Protein 3D1N (pdb70)

Nearest PDB structures (foldseek):
  3d1n-assembly3_J  TM=9.994E-01  e=4.607E-11  Homo sapiens
  3d1n-assembly1_L  TM=9.964E-01  e=6.078E-10  Homo sapiens
  3d1n-assembly3_I  TM=9.590E-01  e=6.308E-09  Homo sapiens
  1cqt-assembly2_B  TM=9.068E-01  e=2.029E-04  Homo sapiens
  3d1n-assembly3_J  TM=1.002E+00  e=3.186E-10  Homo sapiens

Foldseek 3Di:
DVVQLVLLQVLVVLCVVLVHQLQLLQCLCPPDDDGGHSVNNVCSSVVVDDPVVNVVVSVVSVVLSVVLVVLVVVDNQSVVSSDDDRDDDDDDDDDADPVRVVVLVVVCVVPLDDDLVVLCCVVVRVHHSVVSVVVSVVVVVVVVPD/DPVVLLVLLVVLVVLCVVLPHQLQRQLVLCVVVNNCRHSVNNVCSSVVVDDPVSSVVVSVVSVVVSVVLVVLPVVDNVSVCSD/DVVLLVCLQVVVVLCVVVVHQLQLLQQLPPPVDDGGHSVNSVCLSVVPDDVVVSVVVSVVSCVLSVCLSPQCPPDVVRNCSRDPPPDDDDDDDDDDDVVVVCVQVVVCVVPLQDDLVVQVCCVVRVHHSVVSNVVSVCVNVPVVVD/DVVQLVLLVVLVVLCVVLVHQLQQQQQLCVVPHNCRHSVNNVCSSVVVDDPVSSVVCRVVSVVVSVVCVVLCVPPSVSVCSGPHDPDPPDAQAQDDDPVLVVVLVVVCVVPLDDDLVVLVCSVVSSHDSVSSVVVSVVVND/DVVQLVVLQVLVVLCVVLVHQLQLLQLLCVDPPDGRHSVNNVCRSVVVDDPVVSVVVSVVSVVLSVVLVVLVVVHNVSVVSSDDPDDDDDDPPDDQDVVVVVVLVVVCVVPLDDDLVVLVCVVVSVHNSVVSVVVSVVVVVVVVVD/DVVLLVLLCVLVVLCVVLVHQLQNQLVLCVVPNPCSHSVNNVCRSVVVDDPVSSVVCSVVSVVVSVVLVVLVVVDNVSVVSD/DVVQLVLLVVLVVLCVVLPHQLQLLQLLQPPDDDGGHSVNNVCSSVVVDDPVVNVVVSVVSVVLSVVLVVLVVVPNVSVVSSVDPDDDDDDPPDDADVVLVVVLVVCCVVPLDDDLVVQCCCVVGVHHSVVSNVVSVVVVVVVVVD/DVVLLVLLVVLVVLCVVLPHALQRFQVCCVVPHNCRHSVNNVCSSVVVDDPVSSVVVSVVSVVVSVVSVVLVVVPNVSD

Sequence (969 aa):
NEEIREFAKNFKIRRLSLGLTQTQVGQATATEGPAYSQSAISRFEKLDITPKSAQKLKPVLEKWLNEAELRNQEGQQNLEFVGGEPSKKRKRRTSFTPQAIEALNAYFEKNPLPTGQEITEAKELNYDREVVRVWFSNRRQTLKNTINEEIREFAKNFKIRRLSLGLTQTQVGQATATEGPAYSQSAISRFEKLDITPKSAQKLKPVLEKWLNEAELRNQEGQQNLEFVNEEIREFAKNFKIRRLSLGLTQTQVGQATATEGPAYSQSAISRFEKLDITPKSAQKLKPVLEKWLNEAELRNQEGQQNLEFVGGEPSKKRKRRTSFTPQAIEALNAYFEKNPLPTGQEITEAKELNYDREVVRVWFSNRRQTLKNTNEEIREFAKNFKIRRLSLGLTQTQVGQATATEGPAYSQSAISRFEKLDITPKSAQKLKPVLEKWLNEAELRNQEGQQNLEFVGGEPSKKRKRRTSFTPQAIEALNAYFEKNPLPTGQEITEAKELNYDREVVRVWFSNRRQNEEIREFAKNFKIRRLSLGLTQTQVGQATATEGPAYSQSAISRFEKLDITPKSAQKLKPVLEKWLNEAELRNQEGQQNLEFVGGEPSKKRKRRTSFTPQAIEALNAYFEKNPLPTGQEITEAKELNYDREVVRVWFSNRRQTLKNTNEEIREFAKNFKIRRLSLGLTQTQVGQATATEGPAYSQSAISRFEKLDITPKSAQKLKPVLEKWLNEAELRNQEGQQNLEFVNEEIREFAKNFKIRRLSLGLTQTQVGQATATEGPAYSQSAISRFEKLDITPKSAQKLKPVLEKWLNEAELRNQEGQQNLEFVGGEPSKKRKRRTSFTPQAIEALNAYFEKNPLPTGQEITEAKELNYDREVVRVWFSNRRQTLKNTNEEIREFAKNFKIRRLSLGLTQTQVGQATATEGPAYSQSAISRFEKLDITPKSAQKLKPVLEKWLNEAELRNQEGQQNL

Radius of gyration: 46.39 Å; Cα contacts (8 Å, |Δi|>4): 701; chains: 8; bounding box: 55×116×130 Å

Organism: Homo sapiens (NCBI:txid9606)

Structure (mmCIF, N/CA/C/O backbone):
data_3D1N
#
_entry.id   3D1N
#
_cell.length_a   100.298
_cell.length_b   112.060
_cell.length_c   181.504
_cell.angle_alpha   90.00
_cell.angle_beta   90.00
_cell.angle_gamma   90.00
#
_symmetry.space_group_name_H-M   'P 21 21 21'
#
loop_
_entity.id
_entity.type
_entity.pdbx_description
1 polymer "5'-D(*DAP*DGP*DCP*DAP*DTP*DAP*DAP*DAP*DTP*DAP*DAP*DTP*DAP*DA)-3'"
2 polymer "5'-D(*DTP*DTP*DAP*DTP*DTP*DAP*DTP*DTP*DTP*DAP*DTP*DGP*DCP*DT)-3'"
3 polymer 'POU domain, class 6, transcription factor 1'
4 water water
#
loop_
_atom_site.group_PDB
_atom_site.id
_atom_site.type_symbol
_atom_site.label_atom_id
_atom_site.label_alt_id
_atom_site.label_comp_id
_atom_site.label_asym_id
_atom_site.label_entity_id
_atom_site.label_seq_id
_atom_site.pdbx_PDB_ins_code
_atom_site.Cartn_x
_atom_site.Cartn_y
_atom_site.Cartn_z
_atom_site.occupancy
_atom_site.B_iso_or_equiv
_atom_site.auth_seq_id
_atom_site.auth_comp_id
_atom_site.auth_asym_id
_atom_site.auth_atom_id
_atom_site.pdbx_PDB_model_num
ATOM 2273 N N . ASN I 3 2 ? 137.657 129.006 91.775 1.00 100.45 143 ASN I N 1
ATOM 2274 C CA . ASN I 3 2 ? 138.631 128.729 92.829 1.00 100.64 143 ASN I CA 1
ATOM 2275 C C . ASN I 3 2 ? 138.150 127.663 93.809 1.00 102.82 143 ASN I C 1
ATOM 2276 O O . ASN I 3 2 ? 137.038 127.744 94.339 1.00 91.10 143 ASN I O 1
ATOM 2289 N N . GLU I 3 4 ? 139.990 126.012 96.789 1.00 97.73 145 GLU I N 1
ATOM 2290 C CA . GLU I 3 4 ? 140.240 126.351 98.176 1.00 98.32 145 GLU I CA 1
ATOM 2291 C C . GLU I 3 4 ? 139.129 127.288 98.611 1.00 88.79 145 GLU I C 1
ATOM 2292 O O . GLU I 3 4 ? 138.586 127.171 99.706 1.00 93.84 145 GLU I O 1
ATOM 2298 N N . GLU I 3 5 ? 138.794 128.212 97.722 1.00 84.78 146 GLU I N 1
ATOM 2299 C CA . GLU I 3 5 ? 137.671 129.106 97.910 1.00 80.04 146 GLU I CA 1
ATOM 2300 C C . GLU I 3 5 ? 136.454 128.413 98.497 1.00 88.52 146 GLU I C 1
ATOM 2301 O O . GLU I 3 5 ? 136.003 128.743 99.592 1.00 89.09 146 GLU I O 1
ATOM 2307 N N . ILE I 3 6 ? 135.921 127.451 97.756 1.00 92.87 147 ILE I N 1
ATOM 2308 C CA . ILE I 3 6 ? 134.651 126.833 98.115 1.00 85.26 147 ILE I CA 1
ATOM 2309 C C . ILE I 3 6 ? 134.783 125.678 99.106 1.00 83.87 147 ILE I C 1
ATOM 2310 O O . ILE I 3 6 ? 133.830 125.352 99.811 1.00 74.03 147 ILE I O 1
ATOM 2315 N N . ARG I 3 7 ? 135.961 125.065 99.165 1.00 84.08 148 ARG I N 1
ATOM 2316 C CA . ARG I 3 7 ? 136.248 124.078 100.198 1.00 78.49 148 ARG I CA 1
ATOM 2317 C C . ARG I 3 7 ? 136.127 124.749 101.562 1.00 76.51 148 ARG I C 1
ATOM 2318 O O . ARG I 3 7 ? 135.667 124.154 102.538 1.00 73.09 148 ARG I O 1
ATOM 2326 N N . GLU I 3 8 ? 136.535 126.007 101.610 1.00 74.28 149 GLU I N 1
ATOM 2327 C CA . GLU I 3 8 ? 136.456 126.785 102.827 1.00 79.59 149 GLU I CA 1
ATOM 2328 C C . GLU I 3 8 ? 135.012 127.129 103.148 1.00 67.52 149 GLU I C 1
ATOM 2329 O O . GLU I 3 8 ? 134.582 127.019 104.291 1.00 74.60 149 GLU I O 1
ATOM 2335 N N . PHE I 3 9 ? 134.269 127.551 102.133 1.00 71.38 150 PHE I N 1
ATOM 2336 C CA . PHE I 3 9 ? 132.882 127.966 102.323 1.00 78.78 150 PHE I CA 1
ATOM 2337 C C . PHE I 3 9 ? 132.009 126.793 102.760 1.00 73.35 150 PHE I C 1
ATOM 2338 O O . PHE I 3 9 ? 131.140 126.934 103.623 1.00 64.94 150 PHE I O 1
ATOM 2346 N N . ALA I 3 10 ? 132.240 125.636 102.153 1.00 68.00 151 ALA I N 1
ATOM 2347 C CA . ALA I 3 10 ? 131.507 124.440 102.519 1.00 58.78 151 ALA I CA 1
ATOM 2348 C C . ALA I 3 10 ? 131.707 124.180 104.003 1.00 67.55 151 ALA I C 1
ATOM 2349 O O . ALA I 3 10 ? 130.738 124.130 104.764 1.00 58.21 151 ALA I O 1
ATOM 2351 N N . LYS I 3 11 ? 132.973 124.032 104.399 1.00 71.28 152 LYS I N 1
ATOM 2352 C CA . LYS I 3 11 ? 133.349 123.761 105.788 1.00 64.65 152 LYS I CA 1
ATOM 2353 C C . LYS I 3 11 ? 132.650 124.691 106.753 1.00 58.94 152 LYS I C 1
ATOM 2354 O O . LYS I 3 11 ? 131.967 124.247 107.677 1.00 55.67 152 LYS I O 1
ATOM 2360 N N . ASN I 3 12 ? 132.805 125.986 106.522 1.00 52.36 153 ASN I N 1
ATOM 2361 C CA . ASN I 3 12 ? 132.199 126.974 107.398 1.00 60.76 153 ASN I CA 1
ATOM 2362 C C . ASN I 3 12 ? 130.677 127.012 107.344 1.00 60.52 153 ASN I C 1
ATOM 2363 O O . ASN I 3 12 ? 130.025 127.508 108.264 1.00 70.52 153 ASN I O 1
ATOM 2368 N N . PHE I 3 13 ? 130.112 126.481 106.269 1.00 57.40 154 PHE I N 1
ATOM 2369 C CA . PHE I 3 13 ? 128.667 126.439 106.134 1.00 53.80 154 PHE I CA 1
ATOM 2370 C C . PHE I 3 13 ? 128.073 125.451 107.152 1.00 62.24 154 PHE I C 1
ATOM 2371 O O . PHE I 3 13 ? 127.167 125.802 107.917 1.00 43.49 154 PHE I O 1
ATOM 2379 N N . LYS I 3 14 ? 128.598 124.224 107.166 1.00 50.96 155 LYS I N 1
ATOM 2380 C CA . LYS I 3 14 ? 128.140 123.206 108.103 1.00 49.92 155 LYS I CA 1
ATOM 2381 C C . LYS I 3 14 ? 128.224 123.808 109.506 1.00 56.01 155 LYS I C 1
ATOM 2382 O O . LYS I 3 14 ? 127.252 123.807 110.271 1.00 52.77 155 LYS I O 1
ATOM 2388 N N . ILE I 3 15 ? 129.390 124.363 109.811 1.00 51.30 156 ILE I N 1
ATOM 2389 C CA . ILE I 3 15 ? 129.636 124.997 111.092 1.00 49.53 156 ILE I CA 1
ATOM 2390 C C . ILE I 3 15 ? 128.577 126.046 111.406 1.00 59.93 156 ILE I C 1
ATOM 2391 O O . ILE I 3 15 ? 127.826 125.904 112.369 1.00 48.32 156 ILE I O 1
ATOM 2396 N N . ARG I 3 16 ? 128.510 127.087 110.580 1.00 45.47 157 ARG I N 1
ATOM 2397 C CA . ARG I 3 16 ? 127.476 128.112 110.706 1.00 47.83 157 ARG I CA 1
ATOM 2398 C C . ARG I 3 16 ? 126.037 127.574 110.801 1.00 57.56 157 ARG I C 1
ATOM 2399 O O . ARG I 3 16 ? 125.204 128.149 111.498 1.00 52.74 157 ARG I O 1
ATOM 2407 N N . ARG I 3 17 ? 125.740 126.494 110.081 1.00 55.23 158 ARG I N 1
ATOM 2408 C CA . ARG I 3 17 ? 124.403 125.912 110.106 1.00 58.93 158 ARG I CA 1
ATOM 2409 C C . ARG I 3 17 ? 124.155 125.259 111.463 1.00 65.08 158 ARG I C 1
ATOM 2410 O O . ARG I 3 17 ? 123.136 125.512 112.133 1.00 55.85 158 ARG I O 1
ATOM 2418 N N . LEU I 3 18 ? 125.100 124.407 111.849 1.00 56.63 159 LEU I N 1
ATOM 2419 C CA . LEU I 3 18 ? 125.017 123.658 113.096 1.00 57.64 159 LEU I CA 1
ATOM 2420 C C . LEU I 3 18 ? 125.073 124.602 114.268 1.00 53.27 159 LEU I C 1
ATOM 2421 O O . LEU I 3 18 ? 124.296 124.486 115.213 1.00 51.42 159 LEU I O 1
ATOM 2426 N N . SER I 3 19 ? 126.005 125.542 114.185 1.00 57.69 160 SER I N 1
ATOM 2427 C CA . SER I 3 19 ? 126.132 126.611 115.159 1.00 62.54 160 SER I CA 1
ATOM 2428 C C . SER I 3 19 ? 124.981 127.587 114.996 1.00 58.41 160 SER I C 1
ATOM 2429 O O . SER I 3 19 ? 125.186 128.791 114.974 1.00 77.37 160 SER I O 1
ATOM 2432 N N . LEU I 3 20 ? 123.773 127.057 114.879 1.00 55.32 161 LEU I N 1
ATOM 2433 C CA . LEU I 3 20 ? 122.592 127.861 114.655 1.00 51.45 161 LEU I CA 1
ATOM 2434 C C . LEU I 3 20 ? 121.425 126.936 114.947 1.00 69.97 161 LEU I C 1
ATOM 2435 O O . LEU I 3 20 ? 120.268 127.378 115.060 1.00 43.54 161 LEU I O 1
ATOM 2440 N N . GLY I 3 21 ? 121.753 125.643 115.056 1.00 59.08 162 GLY I N 1
ATOM 2441 C CA . GLY I 3 21 ? 120.799 124.599 115.399 1.00 34.41 162 GLY I CA 1
ATOM 2442 C C . GLY I 3 21 ? 119.815 124.267 114.286 1.00 69.02 162 GLY I C 1
ATOM 2443 O O . GLY I 3 21 ? 118.636 123.978 114.538 1.00 44.95 162 GLY I O 1
ATOM 2444 N N . LEU I 3 22 ? 120.301 124.303 113.047 1.00 61.61 163 LEU I N 1
ATOM 2445 C CA . LEU I 3 22 ? 119.461 124.010 111.895 1.00 48.02 163 LEU I CA 1
ATOM 2446 C C . LEU I 3 22 ? 119.879 122.718 111.233 1.00 50.77 163 LEU I C 1
ATOM 2447 O O . LEU I 3 22 ? 121.082 122.445 111.082 1.00 39.51 163 LEU I O 1
ATOM 2452 N N . THR I 3 23 ? 118.883 121.924 110.845 1.00 40.17 164 THR I N 1
ATOM 2453 C CA . THR I 3 23 ? 119.131 120.689 110.104 1.00 43.96 164 THR I CA 1
ATOM 2454 C C . THR I 3 23 ? 119.203 120.971 108.611 1.00 49.14 164 THR I C 1
ATOM 2455 O O . THR I 3 23 ? 118.597 121.928 108.106 1.00 47.39 164 THR I O 1
ATOM 2459 N N . GLN I 3 24 ? 119.954 120.132 107.912 1.00 49.80 165 GLN I N 1
ATOM 2460 C CA . GLN I 3 24 ? 120.027 120.186 106.463 1.00 46.72 165 GLN I CA 1
ATOM 2461 C C . GLN I 3 24 ? 118.638 120.364 105.880 1.00 47.32 165 GLN I C 1
ATOM 2462 O O . GLN I 3 24 ? 118.403 121.270 105.091 1.00 56.41 165 GLN I O 1
ATOM 2468 N N . THR I 3 25 ? 117.709 119.512 106.288 1.00 39.46 166 THR I N 1
ATOM 2469 C CA . THR I 3 25 ? 116.379 119.552 105.703 1.00 46.71 166 THR I CA 1
ATOM 2470 C C . THR I 3 25 ? 115.608 120.845 105.993 1.00 48.67 166 THR I C 1
ATOM 2471 O O . THR I 3 25 ? 114.760 121.253 105.198 1.00 58.22 166 THR I O 1
ATOM 2475 N N . GLN I 3 26 ? 115.915 121.508 107.100 1.00 47.25 167 GLN I N 1
ATOM 2476 C CA . GLN I 3 26 ? 115.321 122.817 107.354 1.00 52.51 167 GLN I CA 1
ATOM 2477 C C . GLN I 3 26 ? 115.848 123.839 106.359 1.00 51.83 167 GLN I C 1
ATOM 2478 O O . GLN I 3 26 ? 115.080 124.574 105.755 1.00 56.51 167 GLN I O 1
ATOM 2484 N N . VAL I 3 27 ? 117.172 123.884 106.223 1.00 54.62 168 VAL I N 1
ATOM 2485 C CA . VAL I 3 27 ? 117.852 124.812 105.330 1.00 48.87 168 VAL I CA 1
ATOM 2486 C C . VAL I 3 27 ? 117.284 124.705 103.921 1.00 65.13 168 VAL I C 1
ATOM 2487 O O . VAL I 3 27 ? 116.838 125.694 103.330 1.00 43.21 168 VAL I O 1
ATOM 2491 N N . GLY I 3 28 ? 117.305 123.486 103.395 1.00 49.61 169 GLY I N 1
ATOM 2492 C CA . GLY I 3 28 ? 116.732 123.203 102.100 1.00 62.24 169 GLY I CA 1
ATOM 2493 C C . GLY I 3 28 ? 115.375 123.848 101.928 1.00 62.14 169 GLY I C 1
ATOM 2494 O O . GLY I 3 28 ? 115.198 124.715 101.075 1.00 74.55 169 GLY I O 1
ATOM 2495 N N . GLN I 3 29 ? 114.417 123.432 102.747 1.00 61.41 170 GLN I N 1
ATOM 2496 C CA . GLN I 3 29 ? 113.048 123.904 102.616 1.00 63.88 170 GLN I CA 1
ATOM 2497 C C . GLN I 3 29 ? 113.021 125.429 102.611 1.00 66.38 170 GLN I C 1
ATOM 2498 O O . GLN I 3 29 ? 112.234 126.055 101.891 1.00 64.40 170 GLN I O 1
ATOM 2504 N N . ALA I 3 30 ? 113.912 126.017 103.400 1.00 52.80 171 ALA I N 1
ATOM 2505 C CA . ALA I 3 30 ? 114.008 127.466 103.492 1.00 72.09 171 ALA I CA 1
ATOM 2506 C C . ALA I 3 30 ? 114.338 128.104 102.142 1.00 65.03 171 ALA I C 1
ATOM 2507 O O . ALA I 3 30 ? 113.746 129.110 101.766 1.00 69.41 171 ALA I O 1
ATOM 2517 N N . THR I 3 32 ? 114.441 126.397 98.823 1.00 69.31 173 THR I N 1
ATOM 2518 C CA . THR I 3 32 ? 113.351 125.975 97.964 1.00 73.19 173 THR I CA 1
ATOM 2519 C C . THR I 3 32 ? 112.040 126.262 98.674 1.00 86.46 173 THR I C 1
ATOM 2520 O O . THR I 3 32 ? 111.406 125.352 99.206 1.00 105.12 173 THR I O 1
ATOM 2524 N N . ALA I 3 33 ? 111.618 127.520 98.700 1.00 77.21 174 ALA I N 1
ATOM 2525 C CA . ALA I 3 33 ? 110.505 127.856 99.582 1.00 97.67 174 ALA I CA 1
ATOM 2526 C C . ALA I 3 33 ? 109.235 128.368 98.903 1.00 124.07 174 ALA I C 1
ATOM 2527 O O . ALA I 3 33 ? 108.245 128.634 99.589 1.00 128.58 174 ALA I O 1
ATOM 2529 N N . THR I 3 34 ? 109.244 128.496 97.574 1.00 116.01 175 THR I N 1
ATOM 2530 C CA . THR I 3 34 ? 108.012 128.850 96.856 1.00 112.07 175 THR I CA 1
ATOM 2531 C C . THR I 3 34 ? 107.891 128.302 95.434 1.00 122.87 175 THR I C 1
ATOM 2532 O O . THR I 3 34 ? 106.968 127.541 95.138 1.00 120.01 175 THR I O 1
ATOM 2536 N N . GLU I 3 35 ? 108.808 128.694 94.552 1.00 127.00 176 GLU I N 1
ATOM 2537 C CA . GLU I 3 35 ? 108.554 128.544 93.119 1.00 127.10 176 GLU I CA 1
ATOM 2538 C C . GLU I 3 35 ? 109.682 127.951 92.260 1.00 123.89 176 GLU I C 1
ATOM 2539 O O . GLU I 3 35 ? 109.557 127.881 91.036 1.00 120.53 176 GLU I O 1
ATOM 2545 N N . GLY I 3 36 ? 110.767 127.509 92.887 1.00 116.06 177 GLY I N 1
ATOM 2546 C CA . GLY I 3 36 ? 111.878 126.943 92.138 1.00 100.73 177 GLY I CA 1
ATOM 2547 C C . GLY I 3 36 ? 112.964 127.974 91.887 1.00 96.45 177 GLY I C 1
ATOM 2548 O O . GLY I 3 36 ? 112.680 129.167 91.795 1.00 98.34 177 GLY I O 1
ATOM 2549 N N . PRO I 3 37 ? 114.223 127.526 91.793 1.00 78.68 178 PRO I N 1
ATOM 2550 C CA . PRO I 3 37 ? 114.664 126.133 91.930 1.00 83.43 178 PRO I CA 1
ATOM 2551 C C . PRO I 3 37 ? 114.482 125.571 93.348 1.00 87.84 178 PRO I C 1
ATOM 2552 O O . PRO I 3 37 ? 114.203 126.313 94.304 1.00 69.48 178 PRO I O 1
ATOM 2556 N N . ALA I 3 38 ? 114.655 124.256 93.465 1.00 71.80 179 ALA I N 1
ATOM 2557 C CA . ALA I 3 38 ? 114.388 123.537 94.705 1.00 66.02 179 ALA I CA 1
ATOM 2558 C C . ALA I 3 38 ? 115.639 122.871 95.276 1.00 77.56 179 ALA I C 1
ATOM 2559 O O . ALA I 3 38 ? 116.295 122.074 94.595 1.00 64.84 179 ALA I O 1
ATOM 2561 N N . TYR I 3 39 ? 115.945 123.180 96.536 1.00 68.99 180 TYR I N 1
ATOM 2562 C CA . TYR I 3 39 ? 117.139 122.653 97.195 1.00 72.34 180 TYR I CA 1
ATOM 2563 C C . TYR I 3 39 ? 116.802 121.634 98.279 1.00 73.51 180 TYR I C 1
ATOM 2564 O O . TYR I 3 39 ? 116.165 121.968 99.282 1.00 79.80 180 TYR I O 1
ATOM 2573 N N . SER I 3 40 ? 117.243 120.393 98.088 1.00 47.55 181 SER I N 1
ATOM 2574 C CA . SER I 3 40 ? 116.842 119.324 98.996 1.00 63.52 181 SER I CA 1
ATOM 2575 C C . SER I 3 40 ? 117.868 119.071 100.120 1.00 60.28 181 SER I C 1
ATOM 2576 O O . SER I 3 40 ? 119.006 119.551 100.057 1.00 52.06 181 SER I O 1
ATOM 2579 N N . GLN I 3 41 ? 117.464 118.326 101.150 1.00 36.81 182 GLN I N 1
ATOM 2580 C CA . GLN I 3 41 ? 118.416 117.914 102.175 1.00 54.84 182 GLN I CA 1
ATOM 2581 C C . GLN I 3 41 ? 119.560 117.157 101.498 1.00 47.00 182 GLN I C 1
ATOM 2582 O O . GLN I 3 41 ? 120.746 117.393 101.773 1.00 44.47 182 GLN I O 1
ATOM 2588 N N . SER I 3 42 ? 119.192 116.275 100.577 1.00 43.19 183 SER I N 1
ATOM 2589 C CA . SER I 3 42 ? 120.177 115.546 99.779 1.00 58.67 183 SER I CA 1
ATOM 2590 C C . SER I 3 42 ? 121.188 116.466 99.079 1.00 51.26 183 SER I C 1
ATOM 2591 O O . SER I 3 42 ? 122.378 116.151 98.982 1.00 40.28 183 SER I O 1
ATOM 2594 N N . ALA I 3 43 ? 120.705 117.600 98.588 1.00 47.82 184 ALA I N 1
ATOM 2595 C CA . ALA I 3 43 ? 121.564 118.537 97.883 1.00 51.79 184 ALA I CA 1
ATOM 2596 C C . ALA I 3 43 ? 122.517 119.213 98.864 1.00 61.33 184 ALA I C 1
ATOM 2597 O O . ALA I 3 43 ? 123.738 119.287 98.619 1.00 47.06 184 ALA I O 1
ATOM 2599 N N . ILE I 3 44 ? 121.954 119.690 99.976 1.00 43.90 185 ILE I N 1
ATOM 2600 C CA . ILE I 3 44 ? 122.737 120.338 101.022 1.00 46.29 185 ILE I CA 1
ATOM 2601 C C . ILE I 3 44 ? 123.793 119.391 101.586 1.00 51.69 185 ILE I C 1
ATOM 2602 O O . ILE I 3 44 ? 124.919 119.795 101.903 1.00 31.89 185 ILE I O 1
ATOM 2607 N N . SER I 3 45 ? 123.414 118.128 101.726 1.00 45.21 186 SER I N 1
ATOM 2608 C CA . SER I 3 45 ? 124.348 117.132 102.197 1.00 40.46 186 SER I CA 1
ATOM 2609 C C . SER I 3 45 ? 125.514 117.141 101.229 1.00 51.80 186 SER I C 1
ATOM 2610 O O . SER I 3 45 ? 126.636 117.524 101.598 1.00 36.83 186 SER I O 1
ATOM 2613 N N . ARG I 3 46 ? 125.214 116.762 99.982 1.00 52.96 187 ARG I N 1
ATOM 2614 C CA . ARG I 3 46 ? 126.193 116.682 98.886 1.00 62.25 187 ARG I CA 1
ATOM 2615 C C . ARG I 3 46 ? 127.063 117.918 98.793 1.00 56.83 187 ARG I C 1
ATOM 2616 O O . ARG I 3 46 ? 128.279 117.805 98.632 1.00 51.23 187 ARG I O 1
ATOM 2624 N N . PHE I 3 47 ? 126.452 119.097 98.893 1.00 31.50 188 PHE I N 1
ATOM 2625 C CA . PHE I 3 47 ? 127.247 120.318 98.856 1.00 46.86 188 PHE I CA 1
ATOM 2626 C C . PHE I 3 47 ? 128.263 120.338 99.983 1.00 54.72 188 PHE I C 1
ATOM 2627 O O . PHE I 3 47 ? 129.462 120.231 99.737 1.00 47.58 188 PHE I O 1
ATOM 2635 N N . GLU I 3 48 ? 127.761 120.493 101.211 1.00 67.40 189 GLU I N 1
ATOM 2636 C CA . GLU I 3 48 ? 128.568 120.468 102.433 1.00 49.60 189 GLU I CA 1
ATOM 2637 C C . GLU I 3 48 ? 129.680 119.422 102.366 1.00 54.91 189 GLU I C 1
ATOM 2638 O O . GLU I 3 48 ? 130.795 119.666 102.823 1.00 51.46 189 GLU I O 1
ATOM 2644 N N . LYS I 3 49 ? 129.366 118.260 101.796 1.00 46.31 190 LYS I N 1
ATOM 2645 C CA . LYS I 3 49 ? 130.344 117.193 101.632 1.00 49.57 190 LYS I CA 1
ATOM 2646 C C . LYS I 3 49 ? 131.247 117.334 100.394 1.00 64.55 190 LYS I C 1
ATOM 2647 O O . LYS I 3 49 ? 132.086 116.460 100.138 1.00 50.99 190 LYS I O 1
ATOM 2653 N N . LEU I 3 50 ? 131.075 118.415 99.627 1.00 41.59 191 LEU I N 1
ATOM 2654 C CA . LEU I 3 50 ? 131.922 118.668 98.462 1.00 55.26 191 LEU I CA 1
ATOM 2655 C C . LEU I 3 50 ? 131.839 117.495 97.495 1.00 60.49 191 LEU I C 1
ATOM 2656 O O . LEU I 3 50 ? 132.833 117.055 96.915 1.00 48.16 191 LEU I O 1
ATOM 2661 N N . ASP I 3 51 ? 130.626 116.988 97.350 1.00 53.57 192 ASP I N 1
ATOM 2662 C CA . ASP I 3 51 ? 130.367 115.796 96.582 1.00 64.24 192 ASP I CA 1
ATOM 2663 C C . ASP I 3 51 ? 129.707 116.237 95.290 1.00 72.37 192 ASP I C 1
ATOM 2664 O O . ASP I 3 51 ? 128.790 115.587 94.790 1.00 59.17 192 ASP I O 1
ATOM 2669 N N . ILE I 3 52 ? 130.170 117.361 94.759 1.00 66.29 193 ILE I N 1
ATOM 2670 C CA . ILE I 3 52 ? 129.558 117.923 93.568 1.00 70.55 193 ILE I CA 1
ATOM 2671 C C . ILE I 3 52 ? 130.540 118.541 92.574 1.00 73.91 193 ILE I C 1
ATOM 2672 O O . ILE I 3 52 ? 131.622 119.007 92.932 1.00 57.63 193 ILE I O 1
ATOM 2677 N N . THR I 3 53 ? 130.133 118.527 91.310 1.00 78.90 194 THR I N 1
ATOM 2678 C CA . THR I 3 53 ? 130.813 119.251 90.253 1.00 57.31 194 THR I CA 1
ATOM 2679 C C . THR I 3 53 ? 131.315 120.607 90.745 1.00 73.32 194 THR I C 1
ATOM 2680 O O . THR I 3 53 ? 130.662 121.266 91.557 1.00 74.19 194 THR I O 1
ATOM 2684 N N . PRO I 3 54 ? 132.492 121.025 90.270 1.00 76.84 195 PRO I N 1
ATOM 2685 C CA . PRO I 3 54 ? 132.985 122.360 90.616 1.00 78.85 195 PRO I CA 1
ATOM 2686 C C . PRO I 3 54 ? 132.080 123.452 90.056 1.00 69.09 195 PRO I C 1
ATOM 2687 O O . PRO I 3 54 ? 131.778 124.409 90.759 1.00 71.87 195 PRO I O 1
ATOM 2691 N N . LYS I 3 55 ? 131.648 123.304 88.810 1.00 59.67 196 LYS I N 1
ATOM 2692 C CA . LYS I 3 55 ? 130.784 124.298 88.190 1.00 72.46 196 LYS I CA 1
ATOM 2693 C C . LYS I 3 55 ? 129.503 124.493 89.001 1.00 68.54 196 LYS I C 1
ATOM 2694 O O . LYS I 3 55 ? 129.085 125.624 89.267 1.00 66.18 196 LYS I O 1
ATOM 2696 N N . SER I 3 56 ? 128.887 123.389 89.403 1.00 53.25 197 SER I N 1
ATOM 2697 C CA . SER I 3 56 ? 127.637 123.463 90.151 1.00 75.28 197 SER I CA 1
ATOM 2698 C C . SER I 3 56 ? 127.862 124.011 91.562 1.00 69.12 197 SER I C 1
ATOM 2699 O O . SER I 3 56 ? 126.985 124.668 92.136 1.00 67.62 197 SER I O 1
ATOM 2702 N N . ALA I 3 57 ? 129.040 123.755 92.117 1.00 49.56 198 ALA I N 1
ATOM 2703 C CA . ALA I 3 57 ? 129.382 124.345 93.405 1.00 69.44 198 ALA I CA 1
ATOM 2704 C C . ALA I 3 57 ? 129.372 125.859 93.270 1.00 66.91 198 ALA I C 1
ATOM 2705 O O . ALA I 3 57 ? 128.740 126.560 94.055 1.00 69.20 198 ALA I O 1
ATOM 2707 N N . GLN I 3 58 ? 130.061 126.355 92.249 1.00 75.30 199 GLN I N 1
ATOM 2708 C CA . GLN I 3 58 ? 130.167 127.786 92.019 1.00 60.39 199 GLN I CA 1
ATOM 2709 C C . GLN I 3 58 ? 128.800 128.434 91.878 1.00 60.65 199 GLN I C 1
ATOM 2710 O O . GLN I 3 58 ? 128.618 129.584 92.274 1.00 54.54 199 GLN I O 1
ATOM 2716 N N . LYS I 3 59 ? 127.841 127.703 91.315 1.00 51.82 200 LYS I N 1
ATOM 2717 C CA . LYS I 3 59 ? 126.493 128.242 91.162 1.00 61.35 200 LYS I CA 1
ATOM 2718 C C . LYS I 3 59 ? 125.763 128.317 92.511 1.00 77.57 200 LYS I C 1
ATOM 2719 O O . LYS I 3 59 ? 124.998 129.252 92.769 1.00 79.83 200 LYS I O 1
ATOM 2721 N N . LEU I 3 60 ? 126.018 127.343 93.378 1.00 77.80 201 LEU I N 1
ATOM 2722 C CA . LEU I 3 60 ? 125.363 127.291 94.684 1.00 65.60 201 LEU I CA 1
ATOM 2723 C C . LEU I 3 60 ? 125.954 128.252 95.701 1.00 64.23 201 LEU I C 1
ATOM 2724 O O . LEU I 3 60 ? 125.222 128.943 96.409 1.00 68.72 201 LEU I O 1
ATOM 2729 N N . LYS I 3 61 ? 127.281 128.271 95.775 1.00 51.58 202 LYS I N 1
ATOM 2730 C CA . LYS I 3 61 ? 128.015 129.082 96.742 1.00 53.38 202 LYS I CA 1
ATOM 2731 C C . LYS I 3 61 ? 127.315 130.411 97.059 1.00 68.23 202 LYS I C 1
ATOM 2732 O O . LYS I 3 61 ? 126.933 130.661 98.201 1.00 68.71 202 LYS I O 1
ATOM 2738 N N . PRO I 3 62 ? 127.113 131.252 96.038 1.00 74.39 203 PRO I N 1
ATOM 2739 C CA . PRO I 3 62 ? 126.475 132.559 96.216 1.00 66.02 203 PRO I CA 1
ATOM 2740 C C . PRO I 3 62 ? 125.069 132.484 96.800 1.00 57.32 203 PRO I C 1
ATOM 2741 O O . PRO I 3 62 ? 124.692 133.361 97.574 1.00 67.92 203 PRO I O 1
ATOM 2745 N N . VAL I 3 63 ? 124.287 131.484 96.414 1.00 48.42 204 VAL I N 1
ATOM 2746 C CA . VAL I 3 63 ? 122.888 131.480 96.819 1.00 55.41 204 VAL I CA 1
ATOM 2747 C C . VAL I 3 63 ? 122.799 131.038 98.256 1.00 60.55 204 VAL I C 1
ATOM 2748 O O . VAL I 3 63 ? 122.016 131.580 99.031 1.00 61.96 204 VAL I O 1
ATOM 2752 N N . LEU I 3 64 ? 123.632 130.065 98.604 1.00 55.05 205 LEU I N 1
ATOM 2753 C CA . LEU I 3 64 ? 123.756 129.622 99.980 1.00 63.65 205 LEU I CA 1
ATOM 2754 C C . LEU I 3 64 ? 124.238 130.771 100.858 1.00 73.25 205 LEU I C 1
ATOM 2755 O O . LEU I 3 64 ? 123.604 131.123 101.859 1.00 65.39 205 LEU I O 1
ATOM 2760 N N . GLU I 3 65 ? 125.376 131.337 100.463 1.00 64.29 206 GLU I N 1
ATOM 2761 C CA . GLU I 3 65 ? 126.020 132.433 101.170 1.00 59.29 206 GLU I CA 1
ATOM 2762 C C . GLU I 3 65 ? 125.013 133.509 101.521 1.00 52.63 206 GLU I C 1
ATOM 2763 O O . GLU I 3 65 ? 124.909 133.928 102.667 1.00 57.29 206 GLU I O 1
ATOM 2769 N N . LYS I 3 66 ? 124.263 133.941 100.521 1.00 58.55 207 LYS I N 1
ATOM 2770 C CA . LYS I 3 66 ? 123.272 134.983 100.710 1.00 58.76 207 LYS I CA 1
ATOM 2771 C C . LYS I 3 66 ? 122.266 134.563 101.759 1.00 55.87 207 LYS I C 1
ATOM 2772 O O . LYS I 3 66 ? 122.016 135.296 102.713 1.00 72.32 207 LYS I O 1
ATOM 2774 N N . TRP I 3 67 ? 121.698 133.376 101.588 1.00 56.63 208 TRP I N 1
ATOM 2775 C CA . TRP I 3 67 ? 120.691 132.882 102.521 1.00 68.16 208 TRP I CA 1
ATOM 2776 C C . TRP I 3 67 ? 121.218 132.756 103.950 1.00 70.82 208 TRP I C 1
ATOM 2777 O O . TRP I 3 67 ? 120.526 133.091 104.917 1.00 61.29 208 TRP I O 1
ATOM 2788 N N . LEU I 3 68 ? 122.445 132.260 104.065 1.00 61.90 209 LEU I N 1
ATOM 2789 C CA . LEU I 3 68 ? 123.111 132.113 105.341 1.00 46.54 209 LEU I CA 1
ATOM 2790 C C . LEU I 3 68 ? 123.230 133.442 106.078 1.00 74.02 209 LEU I C 1
ATOM 2791 O O . LEU I 3 68 ? 123.304 133.478 107.308 1.00 77.13 209 LEU I O 1
ATOM 2796 N N . ASN I 3 69 ? 123.260 134.537 105.328 1.00 66.75 210 ASN I N 1
ATOM 2797 C CA . ASN I 3 69 ? 123.396 135.848 105.940 1.00 60.77 210 ASN I CA 1
ATOM 2798 C C . ASN I 3 69 ? 122.096 136.382 106.507 1.00 70.38 210 ASN I C 1
ATOM 2799 O O . ASN I 3 69 ? 122.071 136.812 107.648 1.00 73.03 210 ASN I O 1
ATOM 2804 N N . GLU I 3 70 ? 121.015 136.358 105.729 1.00 70.25 211 GLU I N 1
ATOM 2805 C CA . GLU I 3 70 ? 119.724 136.785 106.272 1.00 68.02 211 GLU I CA 1
ATOM 2806 C C . GLU I 3 70 ? 119.355 135.846 107.416 1.00 78.91 211 GLU I C 1
ATOM 2807 O O . GLU I 3 70 ? 118.614 136.212 108.333 1.00 83.76 211 GLU I O 1
ATOM 2809 N N . ALA I 3 71 ? 119.890 134.630 107.356 1.00 75.73 212 ALA I N 1
ATOM 2810 C CA . ALA I 3 71 ? 119.716 133.661 108.426 1.00 67.52 212 ALA I CA 1
ATOM 2811 C C . ALA I 3 71 ? 120.289 134.221 109.729 1.00 74.31 212 ALA I C 1
ATOM 2812 O O . ALA I 3 71 ? 119.556 134.510 110.673 1.00 72.46 212 ALA I O 1
ATOM 2814 N N . GLU I 3 72 ? 121.606 134.387 109.752 1.00 60.69 213 GLU I N 1
ATOM 2815 C CA . GLU I 3 72 ? 122.319 134.902 110.907 1.00 64.31 213 GLU I CA 1
ATOM 2816 C C . GLU I 3 72 ? 121.835 136.278 111.339 1.00 81.92 213 GLU I C 1
ATOM 2817 O O . GLU I 3 72 ? 122.113 136.733 112.453 1.00 87.64 213 GLU I O 1
ATOM 2823 N N . LEU I 3 73 ? 121.108 136.932 110.447 1.00 74.13 214 LEU I N 1
ATOM 2824 C CA . LEU I 3 73 ? 120.557 138.245 110.707 1.00 80.71 214 LEU I CA 1
ATOM 2825 C C . LEU I 3 73 ? 119.311 138.096 111.581 1.00 85.49 214 LEU I C 1
ATOM 2826 O O . LEU I 3 73 ? 119.232 138.685 112.664 1.00 86.44 214 LEU I O 1
ATOM 2831 N N . ARG I 3 74 ? 118.350 137.299 111.111 1.00 65.54 215 ARG I N 1
ATOM 2832 C CA . ARG I 3 74 ? 117.137 137.004 111.878 1.00 81.98 215 ARG I CA 1
ATOM 2833 C C . ARG I 3 74 ? 117.432 136.224 113.150 1.00 81.49 215 ARG I C 1
ATOM 2834 O O . ARG I 3 74 ? 116.545 136.001 113.969 1.00 79.13 215 ARG I O 1
ATOM 2842 N N . ASN I 3 75 ? 118.675 135.786 113.297 1.00 73.87 216 ASN I N 1
ATOM 2843 C CA . ASN I 3 75 ? 119.080 135.060 114.483 1.00 78.98 216 ASN I CA 1
ATOM 2844 C C . ASN I 3 75 ? 119.447 136.015 115.605 1.00 89.59 216 ASN I C 1
ATOM 2845 O O . ASN I 3 75 ? 119.061 135.819 116.757 1.00 91.52 216 ASN I O 1
ATOM 2850 N N . GLN I 3 76 ? 120.207 137.048 115.263 1.00 91.46 217 GLN I N 1
ATOM 2851 C CA . GLN I 3 76 ? 120.594 138.061 116.235 1.00 89.99 217 GLN I CA 1
ATOM 2852 C C . GLN I 3 76 ? 119.383 138.797 116.799 1.00 86.19 217 GLN I C 1
ATOM 2853 O O . GLN I 3 76 ? 119.409 139.262 117.938 1.00 78.91 217 GLN I O 1
ATOM 2859 N N . GLU I 3 77 ? 118.325 138.901 116.000 1.00 82.79 218 GLU I N 1
ATOM 2860 C CA . GLU I 3 77 ? 117.076 139.487 116.470 1.00 88.13 218 GLU I CA 1
ATOM 2861 C C . GLU I 3 77 ? 116.407 138.531 117.448 1.00 95.40 218 GLU I C 1
ATOM 2862 O O . GLU I 3 77 ? 116.771 138.484 118.622 1.00 98.51 218 GLU I O 1
ATOM 2868 N N . GLY I 3 78 ? 115.441 137.760 116.967 1.00 94.99 219 GLY I N 1
ATOM 2869 C CA . GLY I 3 78 ? 114.818 136.754 117.803 1.00 88.55 219 GLY I CA 1
ATOM 2870 C C . GLY I 3 78 ? 115.513 135.403 117.736 1.00 94.06 219 GLY I C 1
ATOM 2871 O O . GLY I 3 78 ? 116.719 135.301 117.519 1.00 80.21 219 GLY I O 1
ATOM 2872 N N . GLN I 3 79 ? 114.734 134.357 117.962 1.00 91.59 220 GLN I N 1
ATOM 2873 C CA . GLN I 3 79 ? 115.167 132.991 117.742 1.00 92.55 220 GLN I CA 1
ATOM 2874 C C . GLN I 3 79 ? 113.953 132.361 117.104 1.00 88.73 220 GLN I C 1
ATOM 2875 O O . GLN I 3 79 ? 114.026 131.305 116.480 1.00 95.67 220 GLN I O 1
ATOM 2881 N N . GLN I 3 80 ? 112.823 133.037 117.266 1.00 86.43 221 GLN I N 1
ATOM 2882 C CA . GLN I 3 80 ? 111.622 132.678 116.536 1.00 100.16 221 GLN I CA 1
ATOM 2883 C C . GLN I 3 80 ? 111.341 133.775 115.526 1.00 92.37 221 GLN I C 1
ATOM 2884 O O . GLN I 3 80 ? 110.306 133.781 114.859 1.00 92.58 221 GLN I O 1
ATOM 2890 N N . ASN I 3 81 ? 112.287 134.706 115.434 1.00 86.76 222 ASN I N 1
ATOM 2891 C CA . ASN I 3 81 ? 112.374 135.604 114.294 1.00 84.94 222 ASN I CA 1
ATOM 2892 C C . ASN I 3 81 ? 113.147 134.829 113.233 1.00 84.97 222 ASN I C 1
ATOM 2893 O O . ASN I 3 81 ? 112.878 134.930 112.034 1.00 75.31 222 ASN I O 1
ATOM 2894 N N . LEU I 3 82 ? 114.107 134.038 113.699 1.00 84.13 223 LEU I N 1
ATOM 2895 C CA . LEU I 3 82 ? 114.822 133.123 112.830 1.00 79.09 223 LEU I CA 1
ATOM 2896 C C . LEU I 3 82 ? 113.885 132.024 112.351 1.00 81.77 223 LEU I C 1
ATOM 2897 O O . LEU I 3 82 ? 113.927 131.622 111.189 1.00 80.91 223 LEU I O 1
ATOM 2910 N N . GLU I 3 84 ? 110.779 132.311 112.104 1.00 81.86 225 GLU I N 1
ATOM 2911 C CA . GLU I 3 84 ? 109.876 132.972 111.187 1.00 75.33 225 GLU I CA 1
ATOM 2912 C C . GLU I 3 84 ? 110.528 132.904 109.825 1.00 74.67 225 GLU I C 1
ATOM 2913 O O . GLU I 3 84 ? 109.879 132.590 108.829 1.00 77.12 225 GLU I O 1
ATOM 2919 N N . PHE I 3 85 ? 111.829 133.188 109.804 1.00 77.49 226 PHE I N 1
ATOM 2920 C CA . PHE I 3 85 ? 112.631 133.188 108.582 1.00 71.21 226 PHE I CA 1
ATOM 2921 C C . PHE I 3 85 ? 112.647 131.820 107.910 1.00 72.42 226 PHE I C 1
ATOM 2922 O O . PHE I 3 85 ? 112.277 131.688 106.748 1.00 71.59 226 PHE I O 1
ATOM 2930 N N . VAL I 3 86 ? 113.077 130.805 108.651 1.00 79.81 227 VAL I N 1
ATOM 2931 C CA . VAL I 3 86 ? 113.112 129.436 108.146 1.00 71.60 227 VAL I CA 1
ATOM 2932 C C . VAL I 3 86 ? 111.768 128.981 107.585 1.00 74.13 227 VAL I C 1
ATOM 2933 O O . VAL I 3 86 ? 111.710 128.352 106.532 1.00 94.31 227 VAL I O 1
ATOM 2937 N N . GLY I 3 87 ? 110.691 129.301 108.291 1.00 75.32 228 GLY I N 1
ATOM 2938 C CA . GLY I 3 87 ? 109.352 129.003 107.815 1.00 80.20 228 GLY I CA 1
ATOM 2939 C C . GLY I 3 87 ? 108.988 127.541 107.948 1.00 92.21 228 GLY I C 1
ATOM 2940 O O . GLY I 3 87 ? 109.457 126.857 108.865 1.00 91.58 228 GLY I O 1
ATOM 2941 N N . GLY I 3 88 ? 108.128 127.080 107.040 1.00 88.44 229 GLY I N 1
ATOM 2942 C CA . GLY I 3 88 ? 107.768 125.674 106.911 1.00 100.93 229 GLY I CA 1
ATOM 2943 C C . GLY I 3 88 ? 107.336 124.902 108.152 1.00 113.96 229 GLY I C 1
ATOM 2944 O O . GLY I 3 88 ? 108.172 124.298 108.830 1.00 106.31 229 GLY I O 1
ATOM 2945 N N . GLU I 3 89 ? 106.030 124.901 108.427 1.00 115.44 230 GLU I N 1
ATOM 2946 C CA . GLU I 3 89 ? 105.442 124.166 109.556 1.00 113.49 230 GLU I CA 1
ATOM 2947 C C . GLU I 3 89 ? 106.190 124.335 110.882 1.00 110.85 230 GLU I C 1
ATOM 2948 O O . GLU I 3 89 ? 107.335 123.904 111.015 1.00 100.82 230 GLU I O 1
ATOM 2954 N N . PRO I 3 90 ? 105.500 124.900 111.889 1.00 119.03 231 PRO I N 1
ATOM 2955 C CA . PRO I 3 90 ? 106.074 125.437 113.129 1.00 115.73 231 PRO I CA 1
ATOM 2956 C C . PRO I 3 90 ? 107.398 124.781 113.504 1.00 119.35 231 PRO I C 1
ATOM 2957 O O . PRO I 3 90 ? 108.456 125.278 113.107 1.00 126.56 231 PRO I O 1
ATOM 2961 N N . SER I 3 91 ? 107.318 123.681 114.247 1.00 113.83 232 SER I N 1
ATOM 2962 C CA . SER I 3 91 ? 108.468 122.852 114.614 1.00 110.07 232 SER I CA 1
ATOM 2963 C C . SER I 3 91 ? 108.106 122.046 115.850 1.00 114.34 232 SER I C 1
ATOM 2964 O O . SER I 3 91 ? 108.006 122.580 116.957 1.00 109.16 232 SER I O 1
ATOM 2967 N N . LYS I 3 92 ? 107.886 120.754 115.639 1.00 115.15 233 LYS I N 1
ATOM 2968 C CA . LYS I 3 92 ? 107.509 119.843 116.704 1.00 104.96 233 LYS I CA 1
ATOM 2969 C C . LYS I 3 92 ? 108.589 119.784 117.770 1.00 102.60 233 LYS I C 1
ATOM 2970 O O . LYS I 3 92 ? 109.761 120.064 117.500 1.00 103.85 233 LYS I O 1
ATOM 2976 N N . LYS I 3 93 ? 108.187 119.426 118.985 1.00 92.06 234 LYS I N 1
ATOM 2977 C CA . LYS I 3 93 ? 109.150 119.142 120.041 1.00 89.77 234 LYS I CA 1
ATOM 2978 C C . LYS I 3 93 ? 109.514 117.662 119.945 1.00 77.60 234 LYS I C 1
ATOM 2979 O O . LYS I 3 93 ? 108.722 116.848 119.454 1.00 72.22 234 LYS I O 1
ATOM 2985 N N . ARG I 3 94 ? 110.709 117.316 120.410 1.00 47.99 235 ARG I N 1
ATOM 2986 C CA . ARG I 3 94 ? 111.190 115.944 120.327 1.00 60.94 235 ARG I CA 1
ATOM 2987 C C . ARG I 3 94 ? 110.117 114.896 120.644 1.00 51.85 235 ARG I C 1
ATOM 2988 O O . ARG I 3 94 ? 109.225 115.122 121.455 1.00 51.04 235 ARG I O 1
ATOM 2996 N N . LYS I 3 95 ? 110.195 113.744 119.998 1.00 53.32 236 LYS I N 1
ATOM 2997 C CA . LYS I 3 95 ? 109.268 112.676 120.339 1.00 55.67 236 LYS I CA 1
ATOM 2998 C C . LYS I 3 95 ? 109.743 111.919 121.575 1.00 51.81 236 LYS I C 1
ATOM 2999 O O . LYS I 3 95 ? 110.927 111.594 121.707 1.00 49.82 236 LYS I O 1
ATOM 3005 N N . ARG I 3 96 ? 108.820 111.656 122.490 1.00 50.64 237 ARG I N 1
ATOM 3006 C CA . ARG I 3 96 ? 109.164 110.929 123.704 1.00 44.11 237 ARG I CA 1
ATOM 3007 C C . ARG I 3 96 ? 109.567 109.504 123.377 1.00 50.67 237 ARG I C 1
ATOM 3008 O O . ARG I 3 96 ? 108.836 108.761 122.716 1.00 56.91 237 ARG I O 1
ATOM 3016 N N . ARG I 3 97 ? 110.762 109.156 123.824 1.00 44.81 238 ARG I N 1
ATOM 3017 C CA . ARG I 3 97 ? 111.262 107.799 123.783 1.00 44.75 238 ARG I CA 1
ATOM 3018 C C . ARG I 3 97 ? 110.140 106.860 124.197 1.00 39.98 238 ARG I C 1
ATOM 3019 O O . ARG I 3 97 ? 109.631 106.979 125.294 1.00 31.44 238 ARG I O 1
ATOM 3027 N N . THR I 3 98 ? 109.720 105.941 123.334 1.00 43.43 239 THR I N 1
ATOM 3028 C CA . THR I 3 98 ? 108.664 105.038 123.772 1.00 44.11 239 THR I CA 1
ATOM 3029 C C . THR I 3 98 ? 109.237 103.918 124.629 1.00 50.62 239 THR I C 1
ATOM 3030 O O . THR I 3 98 ? 110.421 103.573 124.532 1.00 46.07 239 THR I O 1
ATOM 3034 N N . SER I 3 99 ? 108.376 103.376 125.481 1.00 38.86 240 SER I N 1
ATOM 3035 C CA . SER I 3 99 ? 108.712 102.249 126.323 1.00 45.76 240 SER I CA 1
ATOM 3036 C C . SER I 3 99 ? 107.765 101.143 125.924 1.00 50.00 240 SER I C 1
ATOM 3037 O O . SER I 3 99 ? 106.546 101.311 125.994 1.00 50.24 240 SER I O 1
ATOM 3040 N N . PHE I 3 100 ? 108.314 100.022 125.475 1.00 50.41 241 PHE I N 1
ATOM 3041 C CA . PHE I 3 100 ? 107.478 98.958 124.937 1.00 48.87 241 PHE I CA 1
ATOM 3042 C C . PHE I 3 100 ? 106.973 98.063 126.061 1.00 60.80 241 PHE I C 1
ATOM 3043 O O . PHE I 3 100 ? 107.714 97.765 126.998 1.00 55.41 241 PHE I O 1
ATOM 3051 N N . THR I 3 101 ? 105.713 97.643 125.980 1.00 55.40 242 THR I N 1
ATOM 3052 C CA . THR I 3 101 ? 105.193 96.702 126.956 1.00 43.94 242 THR I CA 1
ATOM 3053 C C . THR I 3 101 ? 106.005 95.427 126.856 1.00 54.32 242 THR I C 1
ATOM 3054 O O . THR I 3 101 ? 106.460 95.062 125.775 1.00 58.26 242 THR I O 1
ATOM 3058 N N . PRO I 3 102 ? 106.202 94.751 127.991 1.00 59.07 243 PRO I N 1
ATOM 3059 C CA . PRO I 3 102 ? 106.887 93.457 128.037 1.00 65.60 243 PRO I CA 1
ATOM 3060 C C . PRO I 3 102 ? 106.354 92.527 126.952 1.00 71.18 243 PRO I C 1
ATOM 3061 O O . PRO I 3 102 ? 107.127 91.790 126.335 1.00 64.30 243 PRO I O 1
ATOM 3065 N N . GLN I 3 103 ? 105.042 92.572 126.725 1.00 56.47 244 GLN I N 1
ATOM 3066 C CA . GLN I 3 103 ? 104.396 91.676 125.775 1.00 61.44 244 GLN I CA 1
ATOM 3067 C C . GLN I 3 103 ? 104.727 92.096 124.345 1.00 78.58 244 GLN I C 1
ATOM 3068 O O . GLN I 3 103 ? 104.900 91.256 123.452 1.00 63.03 244 GLN I O 1
ATOM 3074 N N . ALA I 3 104 ? 104.821 93.406 124.140 1.00 64.53 245 ALA I N 1
ATOM 3075 C CA . ALA I 3 104 ? 105.092 93.948 122.819 1.00 60.67 245 ALA I CA 1
ATOM 3076 C C . ALA I 3 104 ? 106.525 93.666 122.405 1.00 62.52 245 ALA I C 1
ATOM 3077 O O . ALA I 3 104 ? 106.791 93.294 121.268 1.00 63.36 245 ALA I O 1
ATOM 3079 N N . ILE I 3 105 ? 107.452 93.855 123.332 1.00 69.51 246 ILE I N 1
ATOM 3080 C CA . ILE I 3 105 ? 108.853 93.674 123.013 1.00 62.39 246 ILE I CA 1
ATOM 3081 C C . ILE I 3 105 ? 109.106 92.192 122.818 1.00 62.20 246 ILE I C 1
ATOM 3082 O O . ILE I 3 105 ? 109.951 91.794 122.025 1.00 75.48 246 ILE I O 1
ATOM 3087 N N . GLU I 3 106 ? 108.339 91.380 123.530 1.00 66.25 247 GLU I N 1
ATOM 3088 C CA . GLU I 3 106 ? 108.353 89.934 123.355 1.00 72.95 247 GLU I CA 1
ATOM 3089 C C . GLU I 3 106 ? 107.957 89.597 121.921 1.00 70.74 247 GLU I C 1
ATOM 3090 O O . GLU I 3 106 ? 108.698 88.938 121.187 1.00 73.79 247 GLU I O 1
ATOM 3096 N N . ALA I 3 107 ? 106.773 90.068 121.539 1.00 63.50 248 ALA I N 1
ATOM 3097 C CA . ALA I 3 107 ? 106.227 89.875 120.203 1.00 58.39 248 ALA I CA 1
ATOM 3098 C C . ALA I 3 107 ? 107.189 90.347 119.121 1.00 70.31 248 ALA I C 1
ATOM 3099 O O . ALA I 3 107 ? 107.298 89.741 118.051 1.00 77.30 248 ALA I O 1
ATOM 3101 N N . LEU I 3 108 ? 107.881 91.441 119.402 1.00 66.91 249 LEU I N 1
ATOM 3102 C CA . LEU I 3 108 ? 108.711 92.076 118.397 1.00 65.07 249 LEU I CA 1
ATOM 3103 C C . LEU I 3 108 ? 109.835 91.178 117.932 1.00 62.22 249 LEU I C 1
ATOM 3104 O O . LEU I 3 108 ? 109.901 90.850 116.752 1.00 60.13 249 LEU I O 1
ATOM 3109 N N . ASN I 3 109 ? 110.713 90.766 118.839 1.00 55.73 250 ASN I N 1
ATOM 3110 C CA . ASN I 3 109 ? 111.836 89.946 118.390 1.00 83.29 250 ASN I CA 1
ATOM 3111 C C . ASN I 3 109 ? 111.429 88.516 118.062 1.00 79.11 250 ASN I C 1
ATOM 3112 O O . ASN I 3 109 ? 112.212 87.754 117.496 1.00 78.16 250 ASN I O 1
ATOM 3117 N N . ALA I 3 110 ? 110.190 88.169 118.396 1.00 72.12 251 ALA I N 1
ATOM 3118 C CA . ALA I 3 110 ? 109.563 86.990 117.814 1.00 67.19 251 ALA I CA 1
ATOM 3119 C C . ALA I 3 110 ? 109.442 87.189 116.306 1.00 78.14 251 ALA I C 1
ATOM 3120 O O . ALA I 3 110 ? 110.033 86.445 115.525 1.00 86.59 251 ALA I O 1
ATOM 3122 N N . TYR I 3 111 ? 108.673 88.192 115.894 1.00 67.91 252 TYR I N 1
ATOM 3123 C CA . TYR I 3 111 ? 108.562 88.498 114.476 1.00 74.08 252 TYR I CA 1
ATOM 3124 C C . TYR I 3 111 ? 109.947 88.685 113.878 1.00 75.25 252 TYR I C 1
ATOM 3125 O O . TYR I 3 111 ? 110.232 88.205 112.788 1.00 79.67 252 TYR I O 1
ATOM 3134 N N . PHE I 3 112 ? 110.813 89.379 114.602 1.00 79.29 253 PHE I N 1
ATOM 3135 C CA . PHE I 3 112 ? 112.159 89.625 114.117 1.00 74.93 253 PHE I CA 1
ATOM 3136 C C . PHE I 3 112 ? 112.852 88.317 113.775 1.00 74.82 253 PHE I C 1
ATOM 3137 O O . PHE I 3 112 ? 113.490 88.196 112.731 1.00 73.66 253 PHE I O 1
ATOM 3145 N N . GLU I 3 113 ? 112.725 87.343 114.668 1.00 76.95 254 GLU I N 1
ATOM 3146 C CA . GLU I 3 113 ? 113.262 86.009 114.429 1.00 89.32 254 GLU I CA 1
ATOM 3147 C C . GLU I 3 113 ? 112.896 85.487 113.041 1.00 87.75 254 GLU I C 1
ATOM 3148 O O . GLU I 3 113 ? 113.776 85.259 112.214 1.00 97.37 254 GLU I O 1
ATOM 3154 N N . LYS I 3 114 ? 111.603 85.301 112.794 1.00 80.10 255 LYS I N 1
ATOM 3155 C CA . LYS I 3 114 ? 111.122 84.934 111.465 1.00 82.26 255 LYS I CA 1
ATOM 3156 C C . LYS I 3 114 ? 111.718 85.852 110.400 1.00 76.09 255 LYS I C 1
ATOM 3157 O O . LYS I 3 114 ? 112.661 85.479 109.711 1.00 87.78 255 LYS I O 1
ATOM 3163 N N . ASN I 3 115 ? 111.170 87.059 110.284 1.00 80.00 256 ASN I N 1
ATOM 3164 C CA . ASN I 3 115 ? 111.578 88.000 109.245 1.00 80.32 256 ASN I CA 1
ATOM 3165 C C . ASN I 3 115 ? 112.212 89.280 109.796 1.00 78.79 256 ASN I C 1
ATOM 3166 O O . ASN I 3 115 ? 111.504 90.189 110.238 1.00 80.07 256 ASN I O 1
ATOM 3171 N N . PRO I 3 116 ? 113.554 89.344 109.776 1.00 68.54 257 PRO I N 1
ATOM 3172 C CA . PRO I 3 116 ? 114.355 90.515 110.154 1.00 59.69 257 PRO I CA 1
ATOM 3173 C C . PRO I 3 116 ? 114.163 91.716 109.241 1.00 65.41 257 PRO I C 1
ATOM 3174 O O . PRO I 3 116 ? 114.678 92.789 109.545 1.00 65.62 257 PRO I O 1
ATOM 3178 N N . LEU I 3 117 ? 113.455 91.539 108.133 1.00 71.69 258 LEU I N 1
ATOM 3179 C CA . LEU I 3 117 ? 113.292 92.613 107.156 1.00 66.33 258 LEU I CA 1
ATOM 3180 C C . LEU I 3 117 ? 111.888 92.617 106.602 1.00 73.57 258 LEU I C 1
ATOM 3181 O O . LEU I 3 117 ? 111.676 92.276 105.441 1.00 86.49 258 LEU I O 1
ATOM 3186 N N . PRO I 3 118 ? 110.919 92.999 107.437 1.00 77.91 259 PRO I N 1
ATOM 3187 C CA . PRO I 3 118 ? 109.523 93.089 107.011 1.00 63.80 259 PRO I CA 1
ATOM 3188 C C . PRO I 3 118 ? 109.374 94.103 105.890 1.00 72.07 259 PRO I C 1
ATOM 3189 O O . PRO I 3 118 ? 110.193 95.008 105.736 1.00 62.42 259 PRO I O 1
ATOM 3193 N N . THR I 3 119 ? 108.323 93.940 105.105 1.00 73.46 260 THR I N 1
ATOM 3194 C CA . THR I 3 119 ? 107.963 94.925 104.112 1.00 73.90 260 THR I CA 1
ATOM 3195 C C . THR I 3 119 ? 107.041 95.915 104.795 1.00 67.41 260 THR I C 1
ATOM 3196 O O . THR I 3 119 ? 106.425 95.592 105.811 1.00 76.94 260 THR I O 1
ATOM 3200 N N . GLY I 3 120 ? 106.943 97.115 104.237 1.00 66.87 261 GLY I N 1
ATOM 3201 C CA . GLY I 3 120 ? 106.057 98.138 104.767 1.00 78.70 261 GLY I CA 1
ATOM 3202 C C . GLY I 3 120 ? 104.651 97.637 105.057 1.00 84.72 261 GLY I C 1
ATOM 3203 O O . GLY I 3 120 ? 103.979 98.138 105.964 1.00 78.99 261 GLY I O 1
ATOM 3204 N N . GLN I 3 121 ? 104.205 96.649 104.285 1.00 78.01 262 GLN I N 1
ATOM 3205 C CA . GLN I 3 121 ? 102.903 96.036 104.509 1.00 76.28 262 GLN I CA 1
ATOM 3206 C C . GLN I 3 121 ? 102.886 95.294 105.837 1.00 79.69 262 GLN I C 1
ATOM 3207 O O . GLN I 3 121 ? 101.971 95.468 106.642 1.00 78.57 262 GLN I O 1
ATOM 3209 N N . GLU I 3 122 ? 103.895 94.461 106.069 1.00 66.94 263 GLU I N 1
ATOM 3210 C CA . GLU I 3 122 ? 103.923 93.682 107.296 1.00 80.96 263 GLU I CA 1
ATOM 3211 C C . GLU I 3 122 ? 104.146 94.585 108.496 1.00 82.94 263 GLU I C 1
ATOM 3212 O O . GLU I 3 122 ? 103.522 94.404 109.545 1.00 63.24 263 GLU I O 1
ATOM 3218 N N . ILE I 3 123 ? 105.023 95.568 108.319 1.00 79.29 264 ILE I N 1
ATOM 3219 C CA . ILE I 3 123 ? 105.309 96.555 109.351 1.00 73.07 264 ILE I CA 1
ATOM 3220 C C . ILE I 3 123 ? 104.035 97.283 109.762 1.00 75.33 264 ILE I C 1
ATOM 3221 O O . ILE I 3 123 ? 103.877 97.698 110.910 1.00 73.45 264 ILE I O 1
ATOM 3226 N N . THR I 3 124 ? 103.107 97.399 108.825 1.00 74.70 265 THR I N 1
ATOM 3227 C CA . THR I 3 124 ? 101.843 98.065 109.093 1.00 76.40 265 THR I CA 1
ATOM 3228 C C . THR I 3 124 ? 100.880 97.166 109.877 1.00 71.18 265 THR I C 1
ATOM 3229 O O . THR I 3 124 ? 100.126 97.638 110.728 1.00 67.30 265 THR I O 1
ATOM 3233 N N . GLU I 3 125 ? 100.904 95.870 109.590 1.00 72.75 266 GLU I N 1
ATOM 3234 C CA . GLU I 3 125 ? 100.024 94.939 110.281 1.00 81.55 266 GLU I CA 1
ATOM 3235 C C . GLU I 3 125 ? 100.474 94.763 111.721 1.00 71.21 266 GLU I C 1
ATOM 3236 O O . GLU I 3 125 ? 99.673 94.836 112.652 1.00 75.37 266 GLU I O 1
ATOM 3250 N N . ALA I 3 127 ? 102.205 96.796 113.561 1.00 59.13 268 ALA I N 1
ATOM 3251 C CA . ALA I 3 127 ? 101.859 98.028 114.261 1.00 54.28 268 ALA I CA 1
ATOM 3252 C C . ALA I 3 127 ? 100.390 98.040 114.647 1.00 64.08 268 ALA I C 1
ATOM 3253 O O . ALA I 3 127 ? 100.039 98.399 115.768 1.00 55.19 268 ALA I O 1
ATOM 3255 N N . LYS I 3 128 ? 99.537 97.648 113.705 1.00 77.28 269 LYS I N 1
ATOM 3256 C CA . LYS I 3 128 ? 98.097 97.624 113.924 1.00 60.08 269 LYS I CA 1
ATOM 3257 C C . LYS I 3 128 ? 97.759 96.759 115.113 1.00 63.07 269 LYS I C 1
ATOM 3258 O O . LYS I 3 128 ? 96.947 97.139 115.959 1.00 69.72 269 LYS I O 1
ATOM 3264 N N . GLU I 3 129 ? 98.402 95.601 115.184 1.00 51.44 270 GLU I N 1
ATOM 3265 C CA . GLU I 3 129 ? 98.039 94.605 116.179 1.00 70.87 270 GLU I CA 1
ATOM 3266 C C . GLU I 3 129 ? 98.729 94.758 117.538 1.00 66.18 270 GLU I C 1
ATOM 3267 O O . GLU I 3 129 ? 98.387 94.059 118.485 1.00 75.59 270 GLU I O 1
ATOM 3273 N N . LEU I 3 130 ? 99.711 95.643 117.634 1.00 66.69 271 LEU I N 1
ATOM 3274 C CA . LEU I 3 130 ? 100.375 95.884 118.912 1.00 61.09 271 LEU I CA 1
ATOM 3275 C C . LEU I 3 130 ? 99.981 97.251 119.435 1.00 59.85 271 LEU I C 1
ATOM 3276 O O . LEU I 3 130 ? 100.359 97.649 120.533 1.00 51.29 271 LEU I O 1
ATOM 3281 N N . ASN I 3 131 ? 99.220 97.967 118.622 1.00 63.18 272 ASN I N 1
ATOM 3282 C CA . ASN I 3 131 ? 98.680 99.256 119.005 1.00 52.88 272 ASN I CA 1
ATOM 3283 C C . ASN I 3 131 ? 99.747 100.326 119.139 1.00 44.46 272 ASN I C 1
ATOM 3284 O O . ASN I 3 131 ? 99.570 101.296 119.870 1.00 62.43 272 ASN I O 1
ATOM 3289 N N . TYR I 3 132 ? 100.858 100.136 118.439 1.00 49.52 273 TYR I N 1
ATOM 3290 C CA . TYR I 3 132 ? 101.837 101.200 118.242 1.00 52.99 273 TYR I CA 1
ATOM 3291 C C . TYR I 3 132 ? 101.646 101.681 116.817 1.00 51.23 273 TYR I C 1
ATOM 3292 O O . TYR I 3 132 ? 101.162 100.925 115.980 1.00 75.00 273 TYR I O 1
ATOM 3301 N N . ASP I 3 133 ? 102.004 102.923 116.517 1.00 43.79 274 ASP I N 1
ATOM 3302 C CA . ASP I 3 133 ? 101.899 103.362 115.131 1.00 66.28 274 ASP I CA 1
ATOM 3303 C C . ASP I 3 133 ? 103.133 102.965 114.332 1.00 55.98 274 ASP I C 1
ATOM 3304 O O . ASP I 3 133 ? 104.238 102.915 114.868 1.00 53.72 274 ASP I O 1
ATOM 3309 N N . ARG I 3 134 ? 102.908 102.668 113.051 1.00 62.94 275 ARG I N 1
ATOM 3310 C CA . ARG I 3 134 ? 103.858 101.929 112.221 1.00 57.56 275 ARG I CA 1
ATOM 3311 C C . ARG I 3 134 ? 105.250 102.547 112.216 1.00 60.91 275 ARG I C 1
ATOM 3312 O O . ARG I 3 134 ? 106.253 101.823 112.174 1.00 54.61 275 ARG I O 1
ATOM 3320 N N . GLU I 3 135 ? 105.315 103.878 112.269 1.00 39.26 276 GLU I N 1
ATOM 3321 C CA . GLU I 3 135 ? 106.611 104.540 112.298 1.00 47.11 276 GLU I CA 1
ATOM 3322 C C . GLU I 3 135 ? 107.494 103.986 113.415 1.00 49.95 276 GLU I C 1
ATOM 3323 O O . GLU I 3 135 ? 108.696 103.795 113.225 1.00 42.07 276 GLU I O 1
ATOM 3329 N N . VAL I 3 136 ? 106.874 103.723 114.566 1.00 41.25 277 VAL I N 1
ATOM 3330 C CA . VAL I 3 136 ? 107.553 103.212 115.752 1.00 37.72 277 VAL I CA 1
ATOM 3331 C C . VAL I 3 136 ? 108.027 101.787 115.549 1.00 44.70 277 VAL I C 1
ATOM 3332 O O . VAL I 3 136 ? 109.138 101.414 115.950 1.00 39.53 277 VAL I O 1
ATOM 3336 N N . VAL I 3 137 ? 107.173 100.981 114.937 1.00 35.29 278 VAL I N 1
ATOM 3337 C CA . VAL I 3 137 ? 107.519 99.592 114.696 1.00 47.28 278 VAL I CA 1
ATOM 3338 C C . VAL I 3 137 ? 108.588 99.530 113.623 1.00 54.47 278 VAL I C 1
ATOM 3339 O O . VAL I 3 137 ? 109.538 98.732 113.694 1.00 45.32 278 VAL I O 1
ATOM 3343 N N . ARG I 3 138 ? 108.421 100.390 112.626 1.00 41.28 279 ARG I N 1
ATOM 3344 C CA . ARG I 3 138 ? 109.359 100.475 111.525 1.00 49.06 279 ARG I CA 1
ATOM 3345 C C . ARG I 3 138 ? 110.750 100.789 112.069 1.00 53.90 279 ARG I C 1
ATOM 3346 O O . ARG I 3 138 ? 111.725 100.073 111.809 1.00 43.51 279 ARG I O 1
ATOM 3354 N N . VAL I 3 139 ? 110.826 101.860 112.850 1.00 53.41 280 VAL I N 1
ATOM 3355 C CA . VAL I 3 139 ? 112.073 102.255 113.480 1.00 46.93 280 VAL I CA 1
ATOM 3356 C C . VAL I 3 139 ? 112.609 101.195 114.441 1.00 44.62 280 VAL I C 1
ATOM 3357 O O . VAL I 3 139 ? 113.826 101.037 114.570 1.00 41.72 280 VAL I O 1
ATOM 3361 N N . TRP I 3 140 ? 111.714 100.465 115.106 1.00 35.81 281 TRP I N 1
ATOM 3362 C CA . TRP I 3 140 ? 112.143 99.361 115.962 1.00 35.72 281 TRP I CA 1
ATOM 3363 C C . TRP I 3 140 ? 112.966 98.327 115.192 1.00 49.49 281 TRP I C 1
ATOM 3364 O O . TRP I 3 140 ? 114.027 97.899 115.645 1.00 42.21 281 TRP I O 1
ATOM 3375 N N . PHE I 3 141 ? 112.475 97.922 114.026 1.00 46.15 282 PHE I N 1
ATOM 3376 C CA . PHE I 3 141 ? 113.180 96.911 113.246 1.00 52.55 282 PHE I CA 1
ATOM 3377 C C . PHE I 3 141 ? 114.551 97.366 112.760 1.00 53.77 282 PHE I C 1
ATOM 3378 O O . PHE I 3 141 ? 115.531 96.630 112.875 1.00 52.73 282 PHE I O 1
ATOM 3386 N N . SER I 3 142 ? 114.618 98.578 112.223 1.00 44.51 283 SER I N 1
ATOM 3387 C CA . SER I 3 142 ? 115.874 99.107 111.707 1.00 46.24 283 SER I CA 1
ATOM 3388 C C . SER I 3 142 ? 116.889 99.166 112.817 1.00 47.86 283 SER I C 1
ATOM 3389 O O . SER I 3 142 ? 118.031 98.733 112.666 1.00 47.66 283 SER I O 1
ATOM 3392 N N . ASN I 3 143 ? 116.453 99.719 113.943 1.00 61.92 284 ASN I N 1
ATOM 3393 C CA . ASN I 3 143 ? 117.274 99.787 115.140 1.00 51.40 284 ASN I CA 1
ATOM 3394 C C . ASN I 3 143 ? 117.726 98.394 115.586 1.00 62.66 284 ASN I C 1
ATOM 3395 O O . ASN I 3 143 ? 118.883 98.199 115.964 1.00 59.66 284 ASN I O 1
ATOM 3400 N N . ARG I 3 144 ? 116.814 97.427 115.506 1.00 50.23 285 ARG I N 1
ATOM 3401 C CA . ARG I 3 144 ? 117.123 96.040 115.842 1.00 51.64 285 ARG I CA 1
ATOM 3402 C C . ARG I 3 144 ? 118.248 95.508 114.967 1.00 63.43 285 ARG I C 1
ATOM 3403 O O . ARG I 3 144 ? 119.235 94.977 115.471 1.00 72.08 285 ARG I O 1
ATOM 3411 N N . ARG I 3 145 ? 118.089 95.650 113.654 1.00 67.17 286 ARG I N 1
ATOM 3412 C CA . ARG I 3 145 ? 119.076 95.151 112.704 1.00 65.07 286 ARG I CA 1
ATOM 3413 C C . ARG I 3 145 ? 120.451 95.719 113.026 1.00 62.88 286 ARG I C 1
ATOM 3414 O O . ARG I 3 145 ? 121.445 94.998 113.049 1.00 63.13 286 ARG I O 1
ATOM 3422 N N . GLN I 3 146 ? 120.489 97.014 113.306 1.00 53.54 287 GLN I N 1
ATOM 3423 C CA . GLN I 3 146 ? 121.745 97.724 113.492 1.00 62.48 287 GLN I CA 1
ATOM 3424 C C . GLN I 3 146 ? 122.481 97.327 114.774 1.00 74.33 287 GLN I C 1
ATOM 3425 O O . GLN I 3 146 ? 123.703 97.139 114.765 1.00 67.49 287 GLN I O 1
ATOM 3431 N N . THR I 3 147 ? 121.739 97.196 115.871 1.00 69.60 288 THR I N 1
ATOM 3432 C CA . THR I 3 147 ? 122.328 96.799 117.147 1.00 72.30 288 THR I CA 1
ATOM 3433 C C . THR I 3 147 ? 122.861 95.381 117.005 1.00 70.18 288 THR I C 1
ATOM 3434 O O . THR I 3 147 ? 123.890 95.016 117.577 1.00 71.74 288 THR I O 1
ATOM 3438 N N . LEU I 3 148 ? 122.148 94.593 116.211 1.00 71.70 289 LEU I N 1
ATOM 3439 C CA . LEU I 3 148 ? 122.543 93.228 115.915 1.00 76.21 289 LEU I CA 1
ATOM 3440 C C . LEU I 3 148 ? 123.809 93.226 115.059 1.00 79.56 289 LEU I C 1
ATOM 3441 O O . LEU I 3 148 ? 124.748 92.473 115.337 1.00 72.35 289 LEU I O 1
ATOM 3446 N N . LYS I 3 149 ? 123.829 94.079 114.030 1.00 77.39 290 LYS I N 1
ATOM 3447 C CA . LYS I 3 149 ? 124.978 94.206 113.128 1.00 75.67 290 LYS I CA 1
ATOM 3448 C C . LYS I 3 149 ? 126.183 94.821 113.827 1.00 78.90 290 LYS I C 1
ATOM 3449 O O . LYS I 3 149 ? 127.057 95.391 113.183 1.00 87.61 290 LYS I O 1
ATOM 3451 N N . ASN I 3 150 ? 126.234 94.705 115.147 1.00 83.30 291 ASN I N 1
ATOM 3452 C CA . ASN I 3 150 ? 127.389 95.189 115.888 1.00 92.90 291 ASN I CA 1
ATOM 3453 C C . ASN I 3 150 ? 128.021 94.121 116.764 1.00 95.82 291 ASN I C 1
ATOM 3454 O O . ASN I 3 150 ? 128.597 94.421 117.809 1.00 88.98 291 ASN I O 1
ATOM 3459 N N . THR I 3 151 ? 127.926 92.875 116.309 1.00 101.60 292 THR I N 1
ATOM 3460 C CA . THR I 3 151 ? 128.370 91.730 117.088 1.00 99.58 292 THR I CA 1
ATOM 3461 C C . THR I 3 151 ? 128.342 90.451 116.252 1.00 73.33 292 THR I C 1
ATOM 3465 N N . ILE J 3 1 ? 131.362 125.572 142.099 1.00 95.12 142 ILE J N 1
ATOM 3466 C CA . ILE J 3 1 ? 130.167 126.121 141.469 1.00 94.28 142 ILE J CA 1
ATOM 3467 C C . ILE J 3 1 ? 130.426 127.430 140.730 1.00 108.05 142 ILE J C 1
ATOM 3468 O O . ILE J 3 1 ? 129.889 128.480 141.108 1.00 116.46 142 ILE J O 1
ATOM 3473 N N . ASN J 3 2 ? 131.253 127.376 139.691 1.00 95.60 143 ASN J N 1
ATOM 3474 C CA . ASN J 3 2 ? 131.348 128.498 138.764 1.00 93.69 143 ASN J CA 1
ATOM 3475 C C . ASN J 3 2 ? 130.248 128.330 137.714 1.00 99.54 143 ASN J C 1
ATOM 3476 O O . ASN J 3 2 ? 130.533 128.163 136.529 1.00 98.14 143 ASN J O 1
ATOM 3485 N N . GLU J 3 4 ? 127.800 129.998 136.036 1.00 99.47 145 GLU J N 1
ATOM 3486 C CA . GLU J 3 4 ? 127.757 130.831 134.848 1.00 95.46 145 GLU J CA 1
ATOM 3487 C C . GLU J 3 4 ? 128.940 130.456 133.962 1.00 84.44 145 GLU J C 1
ATOM 3488 O O . GLU J 3 4 ? 128.811 130.318 132.745 1.00 74.58 145 GLU J O 1
ATOM 3494 N N . GLU J 3 5 ? 130.090 130.288 134.606 1.00 76.08 146 GLU J N 1
ATOM 3495 C CA . GLU J 3 5 ? 131.337 129.925 133.951 1.00 82.17 146 GLU J CA 1
ATOM 3496 C C . GLU J 3 5 ? 131.212 128.589 133.234 1.00 84.23 146 GLU J C 1
ATOM 3497 O O . GLU J 3 5 ? 131.708 128.415 132.119 1.00 77.88 146 GLU J O 1
ATOM 3503 N N . ILE J 3 6 ? 130.545 127.648 133.889 1.00 79.19 147 ILE J N 1
ATOM 3504 C CA . ILE J 3 6 ? 130.335 126.327 133.328 1.00 68.47 147 ILE J CA 1
ATOM 3505 C C . ILE J 3 6 ? 129.386 126.386 132.143 1.00 66.53 147 ILE J C 1
ATOM 3506 O O . ILE J 3 6 ? 129.719 125.912 131.062 1.00 66.99 147 ILE J O 1
ATOM 3511 N N . ARG J 3 7 ? 128.207 126.968 132.345 1.00 77.32 148 ARG J N 1
ATOM 3512 C CA . ARG J 3 7 ? 127.242 127.103 131.262 1.00 64.88 148 ARG J CA 1
ATOM 3513 C C . ARG J 3 7 ? 127.964 127.686 130.065 1.00 65.99 148 ARG J C 1
ATOM 3514 O O . ARG J 3 7 ? 127.884 127.157 128.958 1.00 73.73 148 ARG J O 1
ATOM 3516 N N . GLU J 3 8 ? 128.694 128.769 130.300 1.00 70.36 149 GLU J N 1
ATOM 3517 C CA . GLU J 3 8 ? 129.471 129.404 129.245 1.00 72.75 149 GLU J CA 1
ATOM 3518 C C . GLU J 3 8 ? 130.425 128.436 128.570 1.00 66.20 149 GLU J C 1
ATOM 3519 O O . GLU J 3 8 ? 130.487 128.370 127.346 1.00 62.53 149 GLU J O 1
ATOM 3525 N N . PHE J 3 9 ? 131.171 127.688 129.371 1.00 61.62 150 PHE J N 1
ATOM 3526 C CA . PHE J 3 9 ? 132.121 126.741 128.821 1.00 56.52 150 PHE J CA 1
ATOM 3527 C C . PHE J 3 9 ? 131.422 125.751 127.911 1.00 57.94 150 PHE J C 1
ATOM 3528 O O . PHE J 3 9 ? 131.938 125.395 126.850 1.00 56.95 150 PHE J O 1
ATOM 3536 N N . ALA J 3 10 ? 130.243 125.313 128.337 1.00 52.38 151 ALA J N 1
ATOM 3537 C CA . ALA J 3 10 ? 129.456 124.345 127.583 1.00 60.94 151 ALA J CA 1
ATOM 3538 C C . ALA J 3 10 ? 129.046 124.925 126.237 1.00 58.71 151 ALA J C 1
ATOM 3539 O O . ALA J 3 10 ? 129.080 124.243 125.208 1.00 51.98 151 ALA J O 1
ATOM 3541 N N . LYS J 3 11 ? 128.644 126.191 126.264 1.00 61.85 152 LYS J N 1
ATOM 3542 C CA . LYS J 3 11 ? 128.359 126.940 125.049 1.00 55.96 152 LYS J CA 1
ATOM 3543 C C . LYS J 3 11 ? 129.546 126.801 124.106 1.00 65.77 152 LYS J C 1
ATOM 3544 O O . LYS J 3 11 ? 129.394 126.378 122.956 1.00 61.53 152 LYS J O 1
ATOM 3550 N N . ASN J 3 12 ? 130.732 127.122 124.623 1.00 66.30 153 ASN J N 1
ATOM 3551 C CA . ASN J 3 12 ? 131.947 127.186 123.818 1.00 60.23 153 ASN J CA 1
ATOM 3552 C C . ASN J 3 12 ? 132.506 125.828 123.455 1.00 53.18 153 ASN J C 1
ATOM 3553 O O . ASN J 3 12 ? 133.203 125.676 122.453 1.00 53.33 153 ASN J O 1
ATOM 3558 N N . PHE J 3 13 ? 132.193 124.829 124.260 1.00 50.81 154 PHE J N 1
ATOM 3559 C CA . PHE J 3 13 ? 132.685 123.505 123.951 1.00 53.46 154 PHE J CA 1
ATOM 3560 C C . PHE J 3 13 ? 132.104 123.071 122.627 1.00 56.11 154 PHE J C 1
ATOM 3561 O O . PHE J 3 13 ? 132.832 122.666 121.719 1.00 57.50 154 PHE J O 1
ATOM 3569 N N . LYS J 3 14 ? 130.782 123.168 122.527 1.00 59.33 155 LYS J N 1
ATOM 3570 C CA . LYS J 3 14 ? 130.065 122.752 121.328 1.00 63.20 155 LYS J CA 1
ATOM 3571 C C . LYS J 3 14 ? 130.589 123.484 120.089 1.00 53.08 155 LYS J C 1
ATOM 3572 O O . LYS J 3 14 ? 131.037 122.861 119.127 1.00 44.99 155 LYS J O 1
ATOM 3578 N N . ILE J 3 15 ? 130.519 124.809 120.132 1.00 47.97 156 ILE J N 1
ATOM 3579 C CA . ILE J 3 15 ? 131.128 125.665 119.125 1.00 54.96 156 ILE J CA 1
ATOM 3580 C C . ILE J 3 15 ? 132.464 125.101 118.658 1.00 63.23 156 ILE J C 1
ATOM 3581 O O . ILE J 3 15 ? 132.716 125.002 117.457 1.00 53.74 156 ILE J O 1
ATOM 3586 N N . ARG J 3 16 ? 133.313 124.716 119.608 1.00 53.08 157 ARG J N 1
ATOM 3587 C CA . ARG J 3 16 ? 134.674 124.320 119.275 1.00 47.10 157 ARG J CA 1
ATOM 3588 C C . ARG J 3 16 ? 134.780 122.901 118.733 1.00 49.13 157 ARG J C 1
ATOM 3589 O O . ARG J 3 16 ? 135.537 122.650 117.800 1.00 58.55 157 ARG J O 1
ATOM 3597 N N . ARG J 3 17 ? 134.014 121.979 119.301 1.00 48.16 158 ARG J N 1
ATOM 3598 C CA . ARG J 3 17 ? 133.961 120.618 118.778 1.00 53.12 158 ARG J CA 1
ATOM 3599 C C . ARG J 3 17 ? 133.472 120.628 117.332 1.00 64.50 158 ARG J C 1
ATOM 3600 O O . ARG J 3 17 ? 133.977 119.880 116.474 1.00 51.44 158 ARG J O 1
ATOM 3608 N N . LEU J 3 18 ? 132.475 121.476 117.073 1.00 67.27 159 LEU J N 1
ATOM 3609 C CA . LEU J 3 18 ? 131.903 121.607 115.732 1.00 69.17 159 LEU J CA 1
ATOM 3610 C C . LEU J 3 18 ? 132.914 122.251 114.806 1.00 63.28 159 LEU J C 1
ATOM 3611 O O . LEU J 3 18 ? 133.059 121.836 113.660 1.00 45.98 159 LEU J O 1
ATOM 3616 N N . SER J 3 19 ? 133.615 123.261 115.310 1.00 49.90 160 SER J N 1
ATOM 3617 C CA . SER J 3 19 ? 134.650 123.906 114.521 1.00 51.71 160 SER J CA 1
ATOM 3618 C C . SER J 3 19 ? 135.705 122.894 114.091 1.00 52.23 160 SER J C 1
ATOM 3619 O O . SER J 3 19 ? 136.242 122.973 112.999 1.00 56.42 160 SER J O 1
ATOM 3622 N N . LEU J 3 20 ? 135.989 121.924 114.943 1.00 51.42 161 LEU J N 1
ATOM 3623 C CA . LEU J 3 20 ? 136.932 120.890 114.568 1.00 50.68 161 LEU J CA 1
ATOM 3624 C C . LEU J 3 20 ? 136.194 119.823 113.773 1.00 57.56 161 LEU J C 1
ATOM 3625 O O . LEU J 3 20 ? 136.702 118.724 113.567 1.00 52.56 161 LEU J O 1
ATOM 3630 N N . GLY J 3 21 ? 134.987 120.162 113.331 1.00 49.01 162 GLY J N 1
ATOM 3631 C CA . GLY J 3 21 ? 134.124 119.226 112.634 1.00 45.10 162 GLY J CA 1
ATOM 3632 C C . GLY J 3 21 ? 134.064 117.836 113.246 1.00 58.99 162 GLY J C 1
ATOM 3633 O O . GLY J 3 21 ? 134.195 116.831 112.542 1.00 50.30 162 GLY J O 1
ATOM 3634 N N . LEU J 3 22 ? 133.856 117.767 114.557 1.00 60.29 163 LEU J N 1
ATOM 3635 C CA . LEU J 3 22 ? 133.836 116.478 115.237 1.00 48.51 163 LEU J CA 1
ATOM 3636 C C . LEU J 3 22 ? 132.461 116.154 115.787 1.00 51.90 163 LEU J C 1
ATOM 3637 O O . LEU J 3 22 ? 131.852 116.979 116.463 1.00 51.85 163 LEU J O 1
ATOM 3642 N N . THR J 3 23 ? 131.974 114.952 115.499 1.00 38.15 164 THR J N 1
ATOM 3643 C CA . THR J 3 23 ? 130.779 114.459 116.169 1.00 48.17 164 THR J CA 1
ATOM 3644 C C . THR J 3 23 ? 131.056 114.315 117.659 1.00 59.01 164 THR J C 1
ATOM 3645 O O . THR J 3 23 ? 132.210 114.189 118.084 1.00 50.04 164 THR J O 1
ATOM 3649 N N . GLN J 3 24 ? 129.992 114.325 118.452 1.00 53.76 165 GLN J N 1
ATOM 3650 C CA . GLN J 3 24 ? 130.097 113.890 119.834 1.00 44.77 165 GLN J CA 1
ATOM 3651 C C . GLN J 3 24 ? 130.671 112.472 119.872 1.00 55.27 165 GLN J C 1
ATOM 3652 O O . GLN J 3 24 ? 131.438 112.116 120.773 1.00 58.31 165 GLN J O 1
ATOM 3658 N N . THR J 3 25 ? 130.296 111.646 118.900 1.00 46.77 166 THR J N 1
ATOM 3659 C CA . THR J 3 25 ? 130.708 110.253 118.968 1.00 54.92 166 THR J CA 1
ATOM 3660 C C . THR J 3 25 ? 132.214 110.164 118.765 1.00 54.41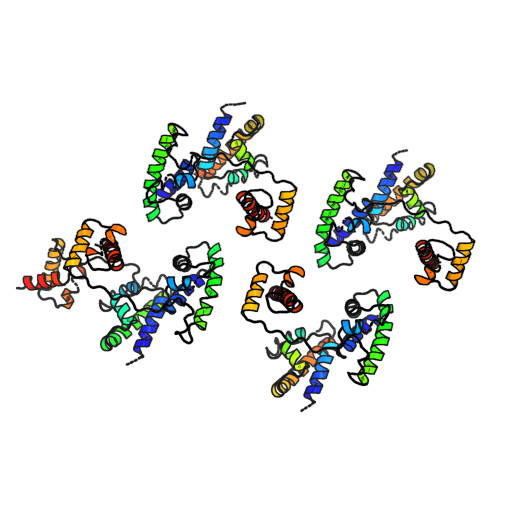 166 THR J C 1
ATOM 3661 O O . THR J 3 25 ? 132.864 109.296 119.331 1.00 57.41 166 THR J O 1
ATOM 3665 N N . GLN J 3 26 ? 132.761 111.098 117.989 1.00 44.40 167 GLN J N 1
ATOM 3666 C CA . GLN J 3 26 ? 134.200 111.163 117.743 1.00 49.87 167 GLN J CA 1
ATOM 3667 C C . GLN J 3 26 ? 134.940 111.547 119.016 1.00 56.43 167 GLN J C 1
ATOM 3668 O O . GLN J 3 26 ? 135.951 110.954 119.373 1.00 50.26 167 GLN J O 1
ATOM 3674 N N . VAL J 3 27 ? 134.428 112.555 119.703 1.00 49.38 168 VAL J N 1
ATOM 3675 C CA . VAL J 3 27 ? 135.033 112.992 120.940 1.00 47.62 168 VAL J CA 1
ATOM 3676 C C . VAL J 3 27 ? 134.915 111.924 122.026 1.00 55.61 168 VAL J C 1
ATOM 3677 O O . VAL J 3 27 ? 135.865 111.671 122.741 1.00 45.88 168 VAL J O 1
ATOM 3681 N N . GLY J 3 28 ? 133.756 111.294 122.150 1.00 51.04 169 GLY J N 1
ATOM 3682 C CA . GLY J 3 28 ? 133.600 110.261 123.151 1.00 56.78 169 GLY J CA 1
ATOM 3683 C C . GLY J 3 28 ? 134.536 109.124 122.796 1.00 60.50 169 GLY J C 1
ATOM 3684 O O . GLY J 3 28 ? 135.168 108.520 123.659 1.00 60.65 169 GLY J O 1
ATOM 3685 N N . GLN J 3 29 ? 134.630 108.845 121.502 1.00 65.40 170 GLN J N 1
ATOM 3686 C CA . GLN J 3 29 ? 135.523 107.817 120.980 1.00 65.34 170 GLN J CA 1
ATOM 3687 C C . GLN J 3 29 ? 136.936 108.009 121.528 1.00 68.88 170 GLN J C 1
ATOM 3688 O O . GLN J 3 29 ? 137.600 107.055 121.937 1.00 73.38 170 GLN J O 1
ATOM 3694 N N . ALA J 3 30 ? 137.378 109.260 121.532 1.00 55.38 171 ALA J N 1
ATOM 3695 C CA . ALA J 3 30 ? 138.723 109.613 121.942 1.00 59.21 171 ALA J CA 1
ATOM 3696 C C . ALA J 3 30 ? 138.829 109.649 123.469 1.00 69.89 171 ALA J C 1
ATOM 3697 O O . ALA J 3 30 ? 139.533 108.825 124.065 1.00 68.37 171 ALA J O 1
ATOM 3707 N N . THR J 3 32 ? 137.181 108.627 126.075 1.00 60.50 173 THR J N 1
ATOM 3708 C CA . THR J 3 32 ? 137.044 107.431 126.889 1.00 67.04 173 THR J CA 1
ATOM 3709 C C . THR J 3 32 ? 138.327 106.604 126.893 1.00 73.12 173 THR J C 1
ATOM 3710 O O . THR J 3 32 ? 138.674 105.994 127.907 1.00 77.51 173 THR J O 1
ATOM 3714 N N . ALA J 3 33 ? 139.035 106.591 125.767 1.00 71.98 174 ALA J N 1
ATOM 3715 C CA . ALA J 3 33 ? 140.243 105.777 125.651 1.00 66.02 174 ALA J CA 1
ATOM 3716 C C . ALA J 3 33 ? 141.467 106.427 126.302 1.00 68.54 174 ALA J C 1
ATOM 3717 O O . ALA J 3 33 ? 142.556 105.858 126.307 1.00 72.69 174 ALA J O 1
ATOM 3719 N N . THR J 3 34 ? 141.268 107.605 126.878 1.00 73.14 175 THR J N 1
ATOM 3720 C CA . THR J 3 34 ? 142.364 108.430 127.367 1.00 63.53 175 THR J CA 1
ATOM 3721 C C . THR J 3 34 ? 142.001 109.045 128.712 1.00 75.46 175 THR J C 1
ATOM 3722 O O . THR J 3 34 ? 142.846 109.639 129.384 1.00 87.86 175 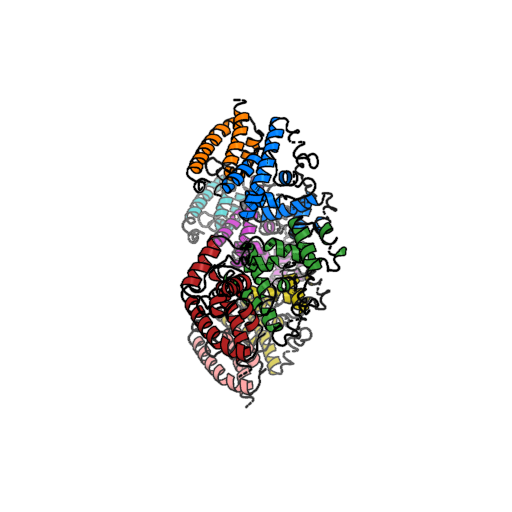THR J O 1
ATOM 3726 N N . GLU J 3 35 ? 140.744 108.864 129.114 1.00 81.12 176 GLU J N 1
ATOM 3727 C CA . GLU J 3 35 ? 140.204 109.518 130.302 1.00 51.55 176 GLU J CA 1
ATOM 3728 C C . GLU J 3 35 ? 139.122 108.711 131.028 1.00 69.03 176 GLU J C 1
ATOM 3729 O O . GLU J 3 35 ? 138.580 109.169 132.035 1.00 77.38 176 GLU J O 1
ATOM 3735 N N . GLY J 3 36 ? 138.799 107.522 130.524 1.00 69.32 177 GLY J N 1
ATOM 3736 C CA . GLY J 3 36 ? 137.815 106.671 131.176 1.00 58.18 177 GLY J CA 1
ATOM 3737 C C . GLY J 3 36 ? 136.398 106.792 130.639 1.00 68.98 177 GLY J C 1
ATOM 3738 O O . GLY J 3 36 ? 136.080 107.716 129.882 1.00 62.58 177 GLY J O 1
ATOM 3739 N N . PRO J 3 37 ? 135.521 105.861 131.050 1.00 84.01 178 PRO J N 1
ATOM 3740 C CA . PRO J 3 37 ? 134.163 105.768 130.506 1.00 84.85 178 PRO J CA 1
ATOM 3741 C C . PRO J 3 37 ? 133.300 106.917 131.009 1.00 81.00 178 PRO J C 1
ATOM 3742 O O . PRO J 3 37 ? 132.093 106.944 130.744 1.00 77.21 178 PRO J O 1
ATOM 3746 N N . ALA J 3 38 ? 133.915 107.844 131.740 1.00 66.25 179 ALA J N 1
ATOM 3747 C CA . ALA J 3 38 ? 133.221 109.046 132.176 1.00 62.01 179 ALA J CA 1
ATOM 3748 C C . ALA J 3 38 ? 133.002 109.941 130.968 1.00 78.32 179 ALA J C 1
ATOM 3749 O O . ALA J 3 38 ? 132.184 110.860 131.007 1.00 70.99 179 ALA J O 1
ATOM 3751 N N . TYR J 3 39 ? 133.723 109.642 129.889 1.00 71.13 180 TYR J N 1
ATOM 3752 C CA . TYR J 3 39 ? 133.824 110.543 128.747 1.00 60.40 180 TYR J CA 1
ATOM 3753 C C . TYR J 3 39 ? 133.241 109.981 127.457 1.00 62.11 180 TYR J C 1
ATOM 3754 O O . TYR J 3 39 ? 133.780 110.190 126.366 1.00 58.85 180 TYR J O 1
ATOM 3763 N N . SER J 3 40 ? 132.119 109.283 127.602 1.00 56.64 181 SER J N 1
ATOM 3764 C CA . SER J 3 40 ? 131.408 108.679 126.485 1.00 49.12 181 SER J CA 1
ATOM 3765 C C . SER J 3 40 ? 130.657 109.696 125.610 1.00 54.73 181 SER J C 1
ATOM 3766 O O . SER J 3 40 ? 130.468 110.857 125.993 1.00 48.96 181 SER J O 1
ATOM 3769 N N . GLN J 3 41 ? 130.208 109.241 124.444 1.00 43.14 182 GLN J N 1
ATOM 3770 C CA . GLN J 3 41 ? 129.389 110.074 123.566 1.00 52.66 182 GLN J CA 1
ATOM 3771 C C . GLN J 3 41 ? 128.185 110.656 124.303 1.00 49.40 182 GLN J C 1
ATOM 3772 O O . GLN J 3 41 ? 127.928 111.864 124.228 1.00 44.25 182 GLN J O 1
ATOM 3778 N N . SER J 3 42 ? 127.436 109.810 125.006 1.00 29.50 183 SER J N 1
ATOM 3779 C CA . SER J 3 42 ? 126.205 110.310 125.620 1.00 49.01 183 SER J CA 1
ATOM 3780 C C . SER J 3 42 ? 126.468 111.183 126.842 1.00 45.01 183 SER J C 1
ATOM 3781 O O . SER J 3 42 ? 125.629 112.002 127.212 1.00 61.50 183 SER J O 1
ATOM 3784 N N . ALA J 3 43 ? 127.629 111.020 127.463 1.00 40.29 184 ALA J N 1
ATOM 3785 C CA . ALA J 3 43 ? 128.030 111.937 128.523 1.00 44.95 184 ALA J CA 1
ATOM 3786 C C . ALA J 3 43 ? 128.269 113.306 127.899 1.00 59.18 184 ALA J C 1
ATOM 3787 O O . ALA J 3 43 ? 127.791 114.333 128.408 1.00 47.85 184 ALA J O 1
ATOM 3789 N N . ILE J 3 44 ? 128.996 113.313 126.779 1.00 42.76 185 ILE J N 1
ATOM 3790 C CA . ILE J 3 44 ? 129.263 114.552 126.058 1.00 34.00 185 ILE J CA 1
ATOM 3791 C C . ILE J 3 44 ? 127.945 115.247 125.732 1.00 51.31 185 ILE J C 1
ATOM 3792 O O . ILE J 3 44 ? 127.793 116.452 125.935 1.00 47.86 185 ILE J O 1
ATOM 3797 N N . SER J 3 45 ? 126.994 114.466 125.229 1.00 41.79 186 SER J N 1
ATOM 3798 C CA . SER J 3 45 ? 125.671 114.968 124.873 1.00 48.36 186 SER J CA 1
ATOM 3799 C C . SER J 3 45 ? 124.955 115.625 126.059 1.00 51.96 186 SER J C 1
ATOM 3800 O O . SER J 3 45 ? 124.322 116.683 125.922 1.00 42.93 186 SER J O 1
ATOM 3803 N N . ARG J 3 46 ? 125.057 115.001 127.226 1.00 47.33 187 ARG J N 1
ATOM 3804 C CA . ARG J 3 46 ? 124.430 115.562 128.414 1.00 57.00 187 ARG J CA 1
ATOM 3805 C C . ARG J 3 46 ? 125.209 116.747 128.950 1.00 55.89 187 ARG J C 1
ATOM 3806 O O . ARG J 3 46 ? 124.621 117.730 129.415 1.00 43.12 187 ARG J O 1
ATOM 3814 N N . PHE J 3 47 ? 126.531 116.671 128.864 1.00 37.59 188 PHE J N 1
ATOM 3815 C CA . PHE J 3 47 ? 127.326 117.808 129.272 1.00 52.59 188 PHE J CA 1
ATOM 3816 C C . PHE J 3 47 ? 126.932 119.009 128.419 1.00 46.56 188 PHE J C 1
ATOM 3817 O O . PHE J 3 47 ? 126.665 120.090 128.929 1.00 55.86 188 PHE J O 1
ATOM 3825 N N . GLU J 3 48 ? 126.885 118.805 127.114 1.00 45.46 189 GLU J N 1
ATOM 3826 C CA . GLU J 3 48 ? 126.584 119.883 126.197 1.00 37.00 189 GLU J CA 1
ATOM 3827 C C . GLU J 3 48 ? 125.192 120.476 126.411 1.00 47.27 189 GLU J C 1
ATOM 3828 O O . GLU J 3 48 ? 124.993 121.655 126.138 1.00 45.50 189 GLU J O 1
ATOM 3834 N N . LYS J 3 49 ? 124.238 119.678 126.907 1.00 59.65 190 LYS J N 1
ATOM 3835 C CA . LYS J 3 49 ? 122.883 120.186 127.202 1.00 53.73 190 LYS J CA 1
ATOM 3836 C C . LYS J 3 49 ? 122.759 120.738 128.625 1.00 65.83 190 LYS J C 1
ATOM 3837 O O . LYS J 3 49 ? 121.697 121.213 129.028 1.00 71.96 190 LYS J O 1
ATOM 3843 N N . LEU J 3 50 ? 123.835 120.655 129.393 1.00 58.87 191 LEU J N 1
ATOM 3844 C CA . LEU J 3 50 ? 123.764 120.963 130.817 1.00 73.86 191 LEU J CA 1
ATOM 3845 C C . LEU J 3 50 ? 122.733 120.074 131.530 1.00 63.25 191 LEU J C 1
ATOM 3846 O O . LEU J 3 50 ? 122.033 120.504 132.448 1.00 68.41 191 LEU J O 1
ATOM 3851 N N . ASP J 3 51 ? 122.665 118.820 131.098 1.00 57.60 192 ASP J N 1
ATOM 3852 C CA . ASP J 3 51 ? 121.855 117.811 131.759 1.00 41.78 192 ASP J CA 1
ATOM 3853 C C . ASP J 3 51 ? 122.732 116.997 132.708 1.00 49.65 192 ASP J C 1
ATOM 3854 O O . ASP J 3 51 ? 122.801 115.765 132.602 1.00 42.03 192 ASP J O 1
ATOM 3859 N N . ILE J 3 52 ? 123.433 117.682 133.611 1.00 51.98 193 ILE J N 1
ATOM 3860 C CA . ILE J 3 52 ? 124.163 116.995 134.682 1.00 61.23 193 ILE J CA 1
ATOM 3861 C C . ILE J 3 52 ? 124.135 117.720 136.026 1.00 54.71 193 ILE J C 1
ATOM 3862 O O . ILE J 3 52 ? 123.620 118.834 136.151 1.00 56.85 193 ILE J O 1
ATOM 3867 N N . THR J 3 53 ? 124.711 117.075 137.032 1.00 57.84 194 THR J N 1
ATOM 3868 C CA . THR J 3 53 ? 124.847 117.688 138.339 1.00 47.69 194 THR J CA 1
ATOM 3869 C C . THR J 3 53 ? 126.085 118.539 138.324 1.00 57.22 194 THR J C 1
ATOM 3870 O O . THR J 3 53 ? 127.069 118.204 137.661 1.00 56.36 194 THR J O 1
ATOM 3874 N N . PRO J 3 54 ? 126.047 119.636 139.082 1.00 58.94 195 PRO J N 1
ATOM 3875 C CA . PRO J 3 54 ? 127.150 120.595 139.114 1.00 57.01 195 PRO J CA 1
ATOM 3876 C C . PRO J 3 54 ? 128.453 119.883 139.412 1.00 56.33 195 PRO J C 1
ATOM 3877 O O . PRO J 3 54 ? 129.467 120.155 138.768 1.00 60.45 195 PRO J O 1
ATOM 3881 N N . LYS J 3 55 ? 128.423 118.966 140.367 1.00 54.70 196 LYS J N 1
ATOM 3882 C CA . LYS J 3 55 ? 129.645 118.288 140.758 1.00 60.28 196 LYS J CA 1
ATOM 3883 C C . LYS J 3 55 ? 130.222 117.597 139.528 1.00 49.58 196 LYS J C 1
ATOM 3884 O O . LYS J 3 55 ? 131.414 117.732 139.231 1.00 45.29 196 LYS J O 1
ATOM 3886 N N . SER J 3 56 ? 129.368 116.899 138.783 1.00 51.85 197 SER J N 1
ATOM 3887 C CA . SER J 3 56 ? 129.824 116.226 137.565 1.00 53.95 197 SER J CA 1
ATOM 3888 C C . SER J 3 56 ? 130.402 117.200 136.542 1.00 49.29 197 SER J C 1
ATOM 3889 O O . SER J 3 56 ? 131.510 117.001 136.041 1.00 42.56 197 SER J O 1
ATOM 3892 N N . ALA J 3 57 ? 129.660 118.263 136.253 1.00 41.90 198 ALA J N 1
ATOM 3893 C CA . ALA J 3 57 ? 130.105 119.245 135.272 1.00 56.06 198 ALA J CA 1
ATOM 3894 C C . ALA J 3 57 ? 131.425 119.877 135.680 1.00 48.17 198 ALA J C 1
ATOM 3895 O O . ALA J 3 57 ? 132.321 120.045 134.861 1.00 54.95 198 ALA J O 1
ATOM 3897 N N . GLN J 3 58 ? 131.530 120.217 136.956 1.00 52.41 199 GLN J N 1
ATOM 3898 C CA . GLN J 3 58 ? 132.744 120.783 137.529 1.00 64.17 199 GLN J CA 1
ATOM 3899 C C . GLN J 3 58 ? 133.933 119.857 137.325 1.00 48.03 199 GLN J C 1
ATOM 3900 O O . GLN J 3 58 ? 135.028 120.282 136.962 1.00 53.46 199 GLN J O 1
ATOM 3906 N N . LYS J 3 59 ? 133.713 118.579 137.559 1.00 36.15 200 LYS J N 1
ATOM 3907 C CA . LYS J 3 59 ? 134.777 117.609 137.388 1.00 51.11 200 LYS J CA 1
ATOM 3908 C C . LYS J 3 59 ? 135.221 117.523 135.923 1.00 60.31 200 LYS J C 1
ATOM 3909 O O . LYS J 3 59 ? 136.416 117.447 135.620 1.00 53.29 200 LYS J O 1
ATOM 3915 N N . LEU J 3 60 ? 134.244 117.564 135.023 1.00 61.71 201 LEU J N 1
ATOM 3916 C CA . LEU J 3 60 ? 134.481 117.380 133.596 1.00 50.00 201 LEU J CA 1
ATOM 3917 C C . LEU J 3 60 ? 135.167 118.574 132.944 1.00 62.08 201 LEU J C 1
ATOM 3918 O O . LEU J 3 60 ? 136.166 118.424 132.229 1.00 57.47 201 LEU J O 1
ATOM 3923 N N . LYS J 3 61 ? 134.621 119.759 133.198 1.00 57.65 202 LYS J N 1
ATOM 3924 C CA . LYS J 3 61 ? 135.068 120.981 132.536 1.00 47.02 202 LYS J CA 1
ATOM 3925 C C . LYS J 3 61 ? 136.573 121.066 132.294 1.00 50.06 202 LYS J C 1
ATOM 3926 O O . LYS J 3 61 ? 136.995 121.363 131.182 1.00 69.23 202 LYS J O 1
ATOM 3932 N N . PRO J 3 62 ? 137.390 120.788 133.323 1.00 63.95 203 PRO J N 1
ATOM 3933 C CA . PRO J 3 62 ? 138.836 120.986 133.142 1.00 61.59 203 PRO J CA 1
ATOM 3934 C C . PRO J 3 62 ? 139.415 119.966 132.173 1.00 56.46 203 PRO J C 1
ATOM 3935 O O . PRO J 3 62 ? 140.259 120.290 131.340 1.00 55.36 203 PRO J O 1
ATOM 3939 N N . VAL J 3 63 ? 138.959 118.731 132.297 1.00 46.47 204 VAL J N 1
ATOM 3940 C CA . VAL J 3 63 ? 139.449 117.653 131.463 1.00 53.37 204 VAL J CA 1
ATOM 3941 C C . VAL J 3 63 ? 139.033 117.865 130.008 1.00 61.81 204 VAL J C 1
ATOM 3942 O O . VAL J 3 63 ? 139.835 117.677 129.089 1.00 56.73 204 VAL J O 1
ATOM 3946 N N . LEU J 3 64 ? 137.780 118.260 129.801 1.00 57.75 205 LEU J N 1
ATOM 3947 C CA . LEU J 3 64 ? 137.297 118.530 128.453 1.00 63.78 205 LEU J CA 1
ATOM 3948 C C . LEU J 3 64 ? 138.180 119.584 127.798 1.00 60.50 205 LEU J C 1
ATOM 3949 O O . LEU J 3 64 ? 138.608 119.422 126.659 1.00 58.33 205 LEU J O 1
ATOM 3954 N N . GLU J 3 65 ? 138.468 120.650 128.537 1.00 54.76 206 GLU J N 1
ATOM 3955 C CA . GLU J 3 65 ? 139.301 121.729 128.028 1.00 54.03 206 GLU J CA 1
ATOM 3956 C C . GLU J 3 65 ? 140.680 121.265 127.576 1.00 63.63 206 GLU J C 1
ATOM 3957 O O . GLU J 3 65 ? 141.133 121.643 126.495 1.00 73.35 206 GLU J O 1
ATOM 3963 N N . LYS J 3 66 ? 141.356 120.462 128.395 1.00 51.16 207 LYS J N 1
ATOM 3964 C CA . LYS J 3 66 ? 142.700 120.002 128.042 1.00 63.53 207 LYS J CA 1
ATOM 3965 C C . LYS J 3 66 ? 142.670 119.327 126.677 1.00 63.29 207 LYS J C 1
ATOM 3966 O O . LYS J 3 66 ? 143.411 119.694 125.764 1.00 64.39 207 LYS J O 1
ATOM 3968 N N . TRP J 3 67 ? 141.780 118.357 126.540 1.00 52.97 208 TRP J N 1
ATOM 3969 C CA . TRP J 3 67 ? 141.676 117.585 125.314 1.00 61.64 208 TRP J CA 1
ATOM 3970 C C . TRP J 3 67 ? 141.293 118.441 124.115 1.00 61.75 208 TRP J C 1
ATOM 3971 O O . TRP J 3 67 ? 141.695 118.165 122.988 1.00 53.31 208 TRP J O 1
ATOM 3982 N N . LEU J 3 68 ? 140.501 119.473 124.362 1.00 56.95 209 LEU J N 1
ATOM 3983 C CA . LEU J 3 68 ? 140.046 120.344 123.296 1.00 58.53 209 LEU J CA 1
ATOM 3984 C C . LEU J 3 68 ? 141.247 121.090 122.728 1.00 64.89 209 LEU J C 1
ATOM 3985 O O . LEU J 3 68 ? 141.501 121.080 121.518 1.00 59.41 209 LEU J O 1
ATOM 3990 N N . ASN J 3 69 ? 141.992 121.735 123.613 1.00 61.56 210 ASN J N 1
ATOM 3991 C CA . ASN J 3 69 ? 143.211 122.417 123.212 1.00 68.24 210 ASN J CA 1
ATOM 3992 C C . ASN J 3 69 ? 144.203 121.474 122.531 1.00 60.79 210 ASN J C 1
ATOM 3993 O O . ASN J 3 69 ? 144.821 121.816 121.525 1.00 48.42 210 ASN J O 1
ATOM 3998 N N . GLU J 3 70 ? 144.323 120.277 123.085 1.00 56.72 211 GLU J N 1
ATOM 3999 C CA . GLU J 3 70 ? 145.098 119.208 122.487 1.00 58.56 211 GLU J CA 1
ATOM 4000 C C . GLU J 3 70 ? 144.657 118.997 121.046 1.00 59.67 211 GLU J C 1
ATOM 4001 O O . GLU J 3 70 ? 145.474 118.793 120.153 1.00 66.87 211 GLU J O 1
ATOM 4007 N N . ALA J 3 71 ? 143.347 119.048 120.831 1.00 70.13 212 ALA J N 1
ATOM 4008 C CA . ALA J 3 71 ? 142.755 118.715 119.540 1.00 62.55 212 ALA J CA 1
ATOM 4009 C C . ALA J 3 71 ? 142.829 119.876 118.557 1.00 59.49 212 ALA J C 1
ATOM 4010 O O . ALA J 3 71 ? 142.903 119.671 117.349 1.00 67.02 212 ALA J O 1
ATOM 4012 N N . GLU J 3 72 ? 142.809 121.095 119.076 1.00 59.85 213 GLU J N 1
ATOM 4013 C CA . GLU J 3 72 ? 142.983 122.269 118.234 1.00 66.49 213 GLU J CA 1
ATOM 4014 C C . GLU J 3 72 ? 144.432 122.371 117.758 1.00 71.19 213 GLU J C 1
ATOM 4015 O O . GLU J 3 72 ? 144.714 122.876 116.671 1.00 75.21 213 GLU J O 1
ATOM 4021 N N . LEU J 3 73 ? 145.344 121.861 118.577 1.00 68.64 214 LEU J N 1
ATOM 4022 C CA . LEU J 3 73 ? 146.748 121.784 118.219 1.00 59.15 214 LEU J CA 1
ATOM 4023 C C . LEU J 3 73 ? 146.963 120.822 117.053 1.00 73.53 214 LEU J C 1
ATOM 4024 O O . LEU J 3 73 ? 147.550 121.193 116.035 1.00 65.48 214 LEU J O 1
ATOM 4029 N N . ARG J 3 74 ? 146.494 119.586 117.213 1.00 64.51 215 ARG J N 1
ATOM 4030 C CA . ARG J 3 74 ? 146.569 118.588 116.152 1.00 69.43 215 ARG J CA 1
ATOM 4031 C C . ARG J 3 74 ? 145.833 119.064 114.912 1.00 70.19 215 ARG J C 1
ATOM 4032 O O . ARG J 3 74 ? 146.045 118.552 113.816 1.00 73.02 215 ARG J O 1
ATOM 4040 N N . ASN J 3 75 ? 144.956 120.041 115.103 1.00 72.61 216 ASN J N 1
ATOM 4041 C CA . ASN J 3 75 ? 144.171 120.598 114.015 1.00 76.18 216 ASN J CA 1
ATOM 4042 C C . ASN J 3 75 ? 144.974 121.581 113.169 1.00 75.68 216 ASN J C 1
ATOM 4043 O O . ASN J 3 75 ? 145.071 121.422 111.955 1.00 75.81 216 ASN J O 1
ATOM 4048 N N . GLN J 3 76 ? 145.536 122.602 113.813 1.00 75.19 217 GLN J N 1
ATOM 4049 C CA . GLN J 3 76 ? 146.432 123.537 113.141 1.00 69.44 217 GLN J CA 1
ATOM 4050 C C . GLN J 3 76 ? 147.574 122.757 112.492 1.00 74.60 217 GLN J C 1
ATOM 4051 O O . GLN J 3 76 ? 148.070 123.111 111.427 1.00 74.63 217 GLN J O 1
ATOM 4053 N N . GLU J 3 77 ? 147.967 121.677 113.153 1.00 81.30 218 GLU J N 1
ATOM 4054 C CA . GLU J 3 77 ? 148.992 120.758 112.678 1.00 74.68 218 GLU J CA 1
ATOM 4055 C C . GLU J 3 77 ? 148.651 120.192 111.294 1.00 85.79 218 GLU J C 1
ATOM 4056 O O . GLU J 3 77 ? 149.508 119.641 110.608 1.00 94.95 218 GLU J O 1
ATOM 4062 N N . GLY J 3 78 ? 147.396 120.330 110.885 1.00 83.14 219 GLY J N 1
ATOM 4063 C CA . GLY J 3 78 ? 146.928 119.715 109.657 1.00 80.36 219 GLY J CA 1
ATOM 4064 C C . GLY J 3 78 ? 145.780 118.767 109.946 1.00 88.69 219 GLY J C 1
ATOM 4065 O O . GLY J 3 78 ? 145.856 117.967 110.878 1.00 89.07 219 GLY J O 1
ATOM 4066 N N . GLN J 3 79 ? 144.718 118.856 109.149 1.00 83.59 220 GLN J N 1
ATOM 4067 C CA . GLN J 3 79 ? 143.490 118.103 109.404 1.00 92.73 220 GLN J CA 1
ATOM 4068 C C . GLN J 3 79 ? 143.696 116.585 109.433 1.00 91.86 220 GLN J C 1
ATOM 4069 O O . GLN J 3 79 ? 142.946 115.858 110.087 1.00 92.72 220 GLN J O 1
ATOM 4071 N N . GLN J 3 80 ? 144.711 116.107 108.723 1.00 89.75 221 GLN J N 1
ATOM 4072 C CA . GLN J 3 80 ? 145.030 114.684 108.735 1.00 92.28 221 GLN J CA 1
ATOM 4073 C C . GLN J 3 80 ? 145.528 114.284 110.131 1.00 98.58 221 GLN J C 1
ATOM 4074 O O . GLN J 3 80 ? 145.223 113.193 110.627 1.00 85.21 221 GLN J O 1
ATOM 4080 N N . ASN J 3 81 ? 146.265 115.196 110.767 1.00 97.39 222 ASN J N 1
ATOM 4081 C CA . ASN J 3 81 ? 146.805 114.986 112.109 1.00 84.50 222 ASN J CA 1
ATOM 4082 C C . ASN J 3 81 ? 145.719 114.862 113.156 1.00 88.85 222 ASN J C 1
ATOM 4083 O O . ASN J 3 81 ? 145.803 114.017 114.046 1.00 94.11 222 ASN J O 1
ATOM 4088 N N . LEU J 3 82 ? 144.708 115.721 113.053 1.00 90.63 223 LEU J N 1
ATOM 4089 C CA . LEU J 3 82 ? 143.574 115.692 113.971 1.00 85.96 223 LEU J CA 1
ATOM 4090 C C . LEU J 3 82 ? 142.902 114.319 113.915 1.00 89.25 223 LEU J C 1
ATOM 4091 O O . LEU J 3 82 ? 142.508 113.758 114.940 1.00 82.72 223 LEU J O 1
ATOM 4104 N N . GLU J 3 84 ? 144.211 111.476 113.206 1.00 93.70 225 GLU J N 1
ATOM 4105 C CA . GLU J 3 84 ? 145.062 110.482 113.857 1.00 95.40 225 GLU J CA 1
ATOM 4106 C C . GLU J 3 84 ? 144.980 110.624 115.378 1.00 90.36 225 GLU J C 1
ATOM 4107 O O . GLU J 3 84 ? 145.050 109.640 116.116 1.00 73.85 225 GLU J O 1
ATOM 4113 N N . PHE J 3 85 ? 144.818 111.866 115.827 1.00 91.57 226 PHE J N 1
ATOM 4114 C CA . PHE J 3 85 ? 144.654 112.204 117.238 1.00 86.11 226 PHE J CA 1
ATOM 4115 C C . PHE J 3 85 ? 143.356 111.602 117.784 1.00 88.32 226 PHE J C 1
ATOM 4116 O O . PHE J 3 85 ? 143.160 111.503 118.992 1.00 83.32 226 PHE J O 1
ATOM 4124 N N . VAL J 3 86 ? 142.481 111.184 116.876 1.00 98.50 227 VAL J N 1
ATOM 4125 C CA . VAL J 3 86 ? 141.177 110.643 117.237 1.00 77.24 227 VAL J CA 1
ATOM 4126 C C . VAL J 3 86 ? 141.039 109.185 116.804 1.00 85.65 227 VAL J C 1
ATOM 4127 O O . VAL J 3 86 ? 141.702 108.298 117.345 1.00 94.90 227 VAL J O 1
ATOM 4131 N N . ASN K 3 2 ? 137.367 94.596 95.492 1.00 114.35 143 ASN K N 1
ATOM 4132 C CA . ASN K 3 2 ? 138.022 94.085 94.291 1.00 133.77 143 ASN K CA 1
ATOM 4133 C C . ASN K 3 2 ? 137.857 95.044 93.113 1.00 133.94 143 ASN K C 1
ATOM 4134 O O . ASN K 3 2 ? 136.780 95.129 92.520 1.00 128.35 143 ASN K O 1
ATOM 4147 N N . GLU K 3 4 ? 140.067 96.188 89.929 1.00 128.95 145 GLU K N 1
ATOM 4148 C CA . GLU K 3 4 ? 140.258 95.981 88.496 1.00 121.29 145 GLU K CA 1
ATOM 4149 C C . GLU K 3 4 ? 139.236 94.974 87.997 1.00 118.05 145 GLU K C 1
ATOM 4150 O O . GLU K 3 4 ? 138.773 95.050 86.859 1.00 114.32 145 GLU K O 1
ATOM 4156 N N . GLU K 3 5 ? 138.884 94.037 88.872 1.00 117.31 146 GLU K N 1
ATOM 4157 C CA . GLU K 3 5 ? 137.829 93.069 88.602 1.00 124.01 146 GLU K CA 1
ATOM 4158 C C . GLU K 3 5 ? 136.534 93.746 88.169 1.00 124.79 146 GLU K C 1
ATOM 4159 O O . GLU K 3 5 ? 135.722 93.152 87.461 1.00 121.28 146 GLU K O 1
ATOM 4165 N N . ILE K 3 6 ? 136.341 94.987 88.604 1.00 122.69 147 ILE K N 1
ATOM 4166 C CA . ILE K 3 6 ? 135.152 95.739 88.226 1.00 115.19 147 ILE K CA 1
ATOM 4167 C C . ILE K 3 6 ? 135.501 96.987 87.416 1.00 113.06 147 ILE K C 1
ATOM 4168 O O . ILE K 3 6 ? 134.624 97.624 86.837 1.00 115.12 147 ILE K O 1
ATOM 4173 N N . ARG K 3 7 ? 136.783 97.328 87.366 1.00 115.39 148 ARG K N 1
ATOM 4174 C CA . ARG K 3 7 ? 137.227 98.470 86.575 1.00 120.49 148 ARG K CA 1
ATOM 4175 C C . ARG K 3 7 ? 137.413 98.068 85.115 1.00 119.65 148 ARG K C 1
ATOM 4176 O O . ARG K 3 7 ? 137.296 98.894 84.205 1.00 113.65 148 ARG K O 1
ATOM 4184 N N . GLU K 3 8 ? 137.698 96.790 84.895 1.00 106.93 149 GLU K N 1
ATOM 4185 C CA . GLU K 3 8 ? 137.903 96.305 83.545 1.00 109.12 149 GLU K CA 1
ATOM 4186 C C . GLU K 3 8 ? 136.590 95.819 82.955 1.00 110.25 149 GLU K C 1
ATOM 4187 O O . GLU K 3 8 ? 136.387 95.903 81.744 1.00 107.33 149 GLU K O 1
ATOM 4193 N N . PHE K 3 9 ? 135.702 95.311 83.808 1.00 101.21 150 PHE K N 1
ATOM 4194 C CA . PHE K 3 9 ? 134.356 94.961 83.367 1.00 93.30 150 PHE K CA 1
ATOM 4195 C C . PHE K 3 9 ? 133.648 96.248 83.012 1.00 106.23 150 PHE K C 1
ATOM 4196 O O . PHE K 3 9 ? 132.728 96.262 82.197 1.00 108.49 150 PHE K O 1
ATOM 4204 N N . ALA K 3 10 ? 134.079 97.334 83.642 1.00 103.42 151 ALA K N 1
ATOM 4205 C CA . ALA K 3 10 ? 133.609 98.653 83.264 1.00 108.10 151 ALA K CA 1
ATOM 4206 C C . ALA K 3 10 ? 133.975 98.885 81.805 1.00 117.78 151 ALA K C 1
ATOM 4207 O O . ALA K 3 10 ? 133.122 98.803 80.913 1.00 107.84 151 ALA K O 1
ATOM 4209 N N . LYS K 3 11 ? 135.259 99.148 81.577 1.00 117.27 152 LYS K N 1
ATOM 4210 C CA . LYS K 3 11 ? 135.790 99.414 80.244 1.00 115.50 152 LYS K CA 1
ATOM 4211 C C . LYS K 3 11 ? 135.200 98.499 79.175 1.00 108.41 152 LYS K C 1
ATOM 4212 O O . LYS K 3 11 ? 134.614 98.971 78.198 1.00 101.41 152 LYS K O 1
ATOM 4218 N N . ASN K 3 12 ? 135.332 97.193 79.379 1.00 103.62 153 ASN K N 1
ATOM 4219 C CA . ASN K 3 12 ? 134.885 96.224 78.387 1.00 109.12 153 ASN K CA 1
ATOM 4220 C C . ASN K 3 12 ? 133.378 96.185 78.178 1.00 104.54 153 ASN K C 1
ATOM 4221 O O . ASN K 3 12 ? 132.912 95.987 77.056 1.00 104.37 153 ASN K O 1
ATOM 4226 N N . PHE K 3 13 ? 132.617 96.381 79.248 1.00 97.94 154 PHE K N 1
ATOM 4227 C CA . PHE K 3 13 ? 131.165 96.377 79.122 1.00 107.99 154 PHE K CA 1
ATOM 4228 C C . PHE K 3 13 ? 130.695 97.425 78.123 1.00 103.27 154 PHE K C 1
ATOM 4229 O O . PHE K 3 13 ? 129.855 97.142 77.268 1.00 95.64 154 PHE K O 1
ATOM 4237 N N . LYS K 3 14 ? 131.226 98.638 78.252 1.00 102.30 155 LYS K N 1
ATOM 4238 C CA . LYS K 3 14 ? 130.858 99.727 77.358 1.00 97.67 155 LYS K CA 1
ATOM 4239 C C . LYS K 3 14 ? 131.031 99.301 75.909 1.00 102.81 155 LYS K C 1
ATOM 4240 O O . LYS K 3 14 ? 130.079 99.355 75.125 1.00 89.99 155 LYS K O 1
ATOM 4246 N N . ILE K 3 15 ? 132.244 98.854 75.578 1.00 104.02 156 ILE K N 1
ATOM 4247 C CA . ILE K 3 15 ? 132.607 98.491 74.209 1.00 98.04 156 ILE K CA 1
ATOM 4248 C C . ILE K 3 15 ? 131.844 97.271 73.689 1.00 102.86 156 ILE K C 1
ATOM 4249 O O . ILE K 3 15 ? 131.564 97.186 72.496 1.00 107.77 156 ILE K O 1
ATOM 4254 N N . ARG K 3 16 ? 131.514 96.327 74.567 1.00 91.95 157 ARG K N 1
ATOM 4255 C CA . ARG K 3 16 ? 130.669 95.205 74.166 1.00 93.77 157 ARG K CA 1
ATOM 4256 C C . ARG K 3 16 ? 129.277 95.707 73.797 1.00 91.04 157 ARG K C 1
ATOM 4257 O O . ARG K 3 16 ? 128.610 95.147 72.929 1.00 92.60 157 ARG K O 1
ATOM 4265 N N . ARG K 3 17 ? 128.850 96.763 74.481 1.00 89.61 158 ARG K N 1
ATOM 4266 C CA . ARG K 3 17 ? 127.520 97.339 74.312 1.00 92.15 158 ARG K CA 1
ATOM 4267 C C . ARG K 3 17 ? 127.498 98.185 73.049 1.00 93.64 158 ARG K C 1
ATOM 4268 O O . ARG K 3 17 ? 126.514 98.209 72.298 1.00 83.12 158 ARG K O 1
ATOM 4276 N N . LEU K 3 18 ? 128.604 98.888 72.841 1.00 93.17 159 LEU K N 1
ATOM 4277 C CA . LEU K 3 18 ? 128.837 99.652 71.631 1.00 89.90 159 LEU K CA 1
ATOM 4278 C C . LEU K 3 18 ? 128.939 98.696 70.448 1.00 99.09 159 LEU K C 1
ATOM 4279 O O . LEU K 3 18 ? 128.224 98.838 69.453 1.00 96.91 159 LEU K O 1
ATOM 4284 N N . SER K 3 19 ? 129.820 97.708 70.573 1.00 90.59 160 SER K N 1
ATOM 4285 C CA . SER K 3 19 ? 130.010 96.712 69.527 1.00 95.06 160 SER K CA 1
ATOM 4286 C C . SER K 3 19 ? 128.859 95.713 69.491 1.00 95.67 160 SER K C 1
ATOM 4287 O O . SER K 3 19 ? 129.046 94.533 69.200 1.00 96.01 160 SER K O 1
ATOM 4290 N N . LEU K 3 20 ? 127.670 96.211 69.805 1.00 86.97 161 LEU K N 1
ATOM 4291 C CA . LEU K 3 20 ? 126.433 95.485 69.593 1.00 87.70 161 LEU K CA 1
ATOM 4292 C C . LEU K 3 20 ? 125.389 96.484 69.133 1.00 85.04 161 LEU K C 1
ATOM 4293 O O . LEU K 3 20 ? 124.196 96.190 69.113 1.00 79.43 161 LEU K O 1
ATOM 4298 N N . GLY K 3 21 ? 125.857 97.673 68.764 1.00 74.68 162 GLY K N 1
ATOM 4299 C CA . GLY K 3 21 ? 124.982 98.740 68.319 1.00 84.68 162 GLY K CA 1
ATOM 4300 C C . GLY K 3 21 ? 123.853 98.962 69.301 1.00 91.94 162 GLY K C 1
ATOM 4301 O O . GLY K 3 21 ? 122.675 98.817 68.951 1.00 78.59 162 GLY K O 1
ATOM 4302 N N . LEU K 3 22 ? 124.218 99.305 70.537 1.00 95.99 163 LEU K N 1
ATOM 4303 C CA . LEU K 3 22 ? 123.240 99.452 71.614 1.00 88.01 163 LEU K CA 1
ATOM 4304 C C . LEU K 3 22 ? 123.406 100.718 72.449 1.00 87.31 163 LEU K C 1
ATOM 4305 O O . LEU K 3 22 ? 124.522 101.081 72.842 1.00 78.84 163 LEU K O 1
ATOM 4310 N N . THR K 3 23 ? 122.284 101.387 72.713 1.00 57.44 164 THR K N 1
ATOM 4311 C CA . THR K 3 23 ? 122.293 102.560 73.573 1.00 77.94 164 THR K CA 1
ATOM 4312 C C . THR K 3 23 ? 122.254 102.143 75.050 1.00 85.58 164 THR K C 1
ATOM 4313 O O . THR K 3 23 ? 121.638 101.129 75.405 1.00 70.70 164 THR K O 1
ATOM 4317 N N . GLN K 3 24 ? 122.938 102.913 75.897 1.00 74.69 165 GLN K N 1
ATOM 4318 C CA . GLN K 3 24 ? 122.834 102.753 77.339 1.00 66.06 165 GLN K CA 1
ATOM 4319 C C . GLN K 3 24 ? 121.362 102.744 77.643 1.00 63.39 165 GLN K C 1
ATOM 4320 O O . GLN K 3 24 ? 120.873 101.981 78.474 1.00 72.73 165 GLN K O 1
ATOM 4326 N N . THR K 3 25 ? 120.646 103.598 76.939 1.00 49.39 166 THR K N 1
ATOM 4327 C CA . THR K 3 25 ? 119.252 103.797 77.251 1.00 71.16 166 THR K CA 1
ATOM 4328 C C . THR K 3 25 ? 118.399 102.641 76.755 1.00 55.76 166 THR K C 1
ATOM 4329 O O . THR K 3 25 ? 117.209 102.583 77.018 1.00 69.08 166 THR K O 1
ATOM 4333 N N . GLN K 3 26 ? 119.024 101.704 76.060 1.00 76.16 167 GLN K N 1
ATOM 4334 C CA . GLN K 3 26 ? 118.352 100.457 75.707 1.00 86.05 167 GLN K CA 1
ATOM 4335 C C . GLN K 3 26 ? 118.626 99.415 76.772 1.00 86.17 167 GLN K C 1
ATOM 4336 O O . GLN K 3 26 ? 117.705 98.787 77.289 1.00 85.09 167 GLN K O 1
ATOM 4342 N N . VAL K 3 27 ? 119.908 99.234 77.074 1.00 78.60 168 VAL K N 1
ATOM 4343 C CA . VAL K 3 27 ? 120.352 98.332 78.125 1.00 83.67 168 VAL K CA 1
ATOM 4344 C C . VAL K 3 27 ? 119.407 98.410 79.314 1.00 84.26 168 VAL K C 1
ATOM 4345 O O . VAL K 3 27 ? 118.599 97.511 79.537 1.00 79.28 168 VAL K O 1
ATOM 4349 N N . GLY K 3 28 ? 119.506 99.502 80.065 1.00 82.55 169 GLY K N 1
ATOM 4350 C CA . GLY K 3 28 ? 118.700 99.687 81.256 1.00 86.78 169 GLY K CA 1
ATOM 4351 C C . GLY K 3 28 ? 117.214 99.555 80.984 1.00 93.53 169 GLY K C 1
ATOM 4352 O O . GLY K 3 28 ? 116.471 99.007 81.796 1.00 99.46 169 GLY K O 1
ATOM 4353 N N . GLN K 3 29 ? 116.781 100.055 79.834 1.00 87.38 170 GLN K N 1
ATOM 4354 C CA . GLN K 3 29 ? 115.367 100.043 79.482 1.00 98.03 170 GLN K CA 1
ATOM 4355 C C . GLN K 3 29 ? 114.823 98.622 79.319 1.00 102.27 170 GLN K C 1
ATOM 4356 O O . GLN K 3 29 ? 113.679 98.335 79.680 1.00 99.29 170 GLN K O 1
ATOM 4362 N N . ALA K 3 30 ? 115.650 97.735 78.777 1.00 101.15 171 ALA K N 1
ATOM 4363 C CA . ALA K 3 30 ? 115.261 96.344 78.595 1.00 101.90 171 ALA K CA 1
ATOM 4364 C C . ALA K 3 30 ? 115.519 95.551 79.867 1.00 102.44 171 ALA K C 1
ATOM 4365 O O . ALA K 3 30 ? 114.640 94.846 80.358 1.00 104.00 171 ALA K O 1
ATOM 4375 N N . THR K 3 32 ? 115.672 96.440 82.731 1.00 106.58 173 THR K N 1
ATOM 4376 C CA . THR K 3 32 ? 114.835 96.872 83.837 1.00 108.00 173 THR K CA 1
ATOM 4377 C C . THR K 3 32 ? 113.894 95.726 84.199 1.00 115.72 173 THR K C 1
ATOM 4378 O O . THR K 3 32 ? 113.372 95.040 83.319 1.00 111.37 173 THR K O 1
ATOM 4382 N N . ALA K 3 33 ? 113.688 95.529 85.498 1.00 129.87 174 ALA K N 1
ATOM 4383 C CA . ALA K 3 33 ? 113.083 94.304 86.045 1.00 135.26 174 ALA K CA 1
ATOM 4384 C C . ALA K 3 33 ? 111.847 93.711 85.340 1.00 142.48 174 ALA K C 1
ATOM 4385 O O . ALA K 3 33 ? 111.881 92.548 84.941 1.00 148.31 174 ALA K O 1
ATOM 4387 N N . THR K 3 34 ? 110.764 94.474 85.189 1.00 140.35 175 THR K N 1
ATOM 4388 C CA . THR K 3 34 ? 110.689 95.876 85.587 1.00 144.49 175 THR K CA 1
ATOM 4389 C C . THR K 3 34 ? 109.943 96.049 86.919 1.00 147.31 175 THR K C 1
ATOM 4390 O O . THR K 3 34 ? 109.693 97.173 87.362 1.00 142.65 175 THR K O 1
ATOM 4394 N N . GLU K 3 35 ? 109.595 94.933 87.558 1.00 144.10 176 GLU K N 1
ATOM 4395 C CA . GLU K 3 35 ? 108.990 94.979 88.888 1.00 136.69 176 GLU K CA 1
ATOM 4396 C C . GLU K 3 35 ? 110.059 95.092 89.984 1.00 138.96 176 GLU K C 1
ATOM 4397 O O . GLU K 3 35 ? 110.018 94.377 90.987 1.00 139.92 176 GLU K O 1
ATOM 4403 N N . GLY K 3 36 ? 111.011 96.000 89.781 1.00 133.28 177 GLY K N 1
ATOM 4404 C CA . GLY K 3 36 ? 112.093 96.216 90.724 1.00 121.82 177 GLY K CA 1
ATOM 4405 C C . GLY K 3 36 ? 113.155 95.141 90.614 1.00 125.06 177 GLY K C 1
ATOM 4406 O O . GLY K 3 36 ? 112.836 93.954 90.649 1.00 135.22 177 GLY K O 1
ATOM 4407 N N . PRO K 3 37 ? 114.427 95.549 90.471 1.00 123.24 178 PRO K N 1
ATOM 4408 C CA . PRO K 3 37 ? 114.845 96.949 90.409 1.00 122.93 178 PRO K CA 1
ATOM 4409 C C . PRO K 3 37 ? 114.790 97.472 88.982 1.00 123.70 178 PRO K C 1
ATOM 4410 O O . PRO K 3 37 ? 115.116 96.740 88.045 1.00 118.74 178 PRO K O 1
ATOM 4414 N N . ALA K 3 38 ? 114.385 98.726 88.823 1.00 112.82 179 ALA K N 1
ATOM 4415 C CA . ALA K 3 38 ? 114.460 99.376 87.526 1.00 105.69 179 ALA K CA 1
ATOM 4416 C C . ALA K 3 38 ? 115.916 99.724 87.241 1.00 109.29 179 ALA K C 1
ATOM 4417 O O . ALA K 3 38 ? 116.728 99.838 88.165 1.00 98.44 179 ALA K O 1
ATOM 4419 N N . TYR K 3 39 ? 116.250 99.873 85.963 1.00 98.79 180 TYR K N 1
ATOM 4420 C CA . TYR K 3 39 ? 117.591 100.297 85.590 1.00 88.75 180 TYR K CA 1
ATOM 4421 C C . TYR K 3 39 ? 117.534 101.405 84.549 1.00 87.06 180 TYR K C 1
ATOM 4422 O O . TYR K 3 39 ? 117.197 101.169 83.394 1.00 105.80 180 TYR K O 1
ATOM 4431 N N . SER K 3 40 ? 117.860 102.620 84.967 1.00 78.62 181 SER K N 1
ATOM 4432 C CA . SER K 3 40 ? 117.791 103.769 84.076 1.00 73.20 181 SER K CA 1
ATOM 4433 C C . SER K 3 40 ? 119.069 103.934 83.247 1.00 71.64 181 SER K C 1
ATOM 4434 O O . SER K 3 40 ? 120.107 103.320 83.531 1.00 56.88 181 SER K O 1
ATOM 4437 N N . GLN K 3 41 ? 118.983 104.769 82.215 1.00 64.15 182 GLN K N 1
ATOM 4438 C CA . GLN K 3 41 ? 120.136 105.061 81.378 1.00 58.29 182 GLN K CA 1
ATOM 4439 C C . GLN K 3 41 ? 121.277 105.645 82.220 1.00 65.51 182 GLN K C 1
ATOM 4440 O O . GLN K 3 41 ? 122.446 105.239 82.088 1.00 52.84 182 GLN K O 1
ATOM 4446 N N . SER K 3 42 ? 120.915 106.592 83.088 1.00 67.69 183 SER K N 1
ATOM 4447 C CA . SER K 3 42 ? 121.870 107.284 83.952 1.00 63.62 183 SER K CA 1
ATOM 4448 C C . SER K 3 42 ? 122.697 106.312 84.762 1.00 57.09 183 SER K C 1
ATOM 4449 O O . SER K 3 42 ? 123.915 106.477 84.896 1.00 44.66 183 SER K O 1
ATOM 4452 N N . ALA K 3 43 ? 122.020 105.303 85.303 1.00 58.01 184 ALA K N 1
ATOM 4453 C CA . ALA K 3 43 ? 122.688 104.171 85.938 1.00 57.82 184 ALA K CA 1
ATOM 4454 C C . ALA K 3 43 ? 123.800 103.642 85.029 1.00 72.52 184 ALA K C 1
ATOM 4455 O O . ALA K 3 43 ? 124.990 103.708 85.371 1.00 56.62 184 ALA K O 1
ATOM 4457 N N . ILE K 3 44 ? 123.399 103.147 83.857 1.00 67.43 185 ILE K N 1
ATOM 4458 C CA . ILE K 3 44 ? 124.330 102.594 82.879 1.00 61.74 185 ILE K CA 1
ATOM 4459 C C . ILE K 3 44 ? 125.501 103.527 82.614 1.00 67.61 185 ILE K C 1
ATOM 4460 O O . ILE K 3 44 ? 126.666 103.117 82.660 1.00 60.19 185 ILE K O 1
ATOM 4465 N N . SER K 3 45 ? 125.181 104.785 82.330 1.00 54.76 186 SER K N 1
ATOM 4466 C CA . SER K 3 45 ? 126.210 105.793 82.150 1.00 59.69 186 SER K CA 1
ATOM 4467 C C . SER K 3 45 ? 127.195 105.806 83.327 1.00 74.51 186 SER K C 1
ATOM 4468 O O . SER K 3 45 ? 128.380 105.489 83.142 1.00 54.65 186 SER K O 1
ATOM 4471 N N . ARG K 3 46 ? 126.687 106.153 84.522 1.00 75.16 187 ARG K N 1
ATOM 4472 C CA . ARG K 3 46 ? 127.484 106.226 85.758 1.00 69.76 187 ARG K CA 1
ATOM 4473 C C . ARG K 3 46 ? 128.316 104.969 85.933 1.00 76.90 187 ARG K C 1
ATOM 4474 O O . ARG K 3 46 ? 129.514 105.041 86.209 1.00 70.75 187 ARG K O 1
ATOM 4482 N N . PHE K 3 47 ? 127.668 103.816 85.782 1.00 60.05 188 PHE K N 1
ATOM 4483 C CA . PHE K 3 47 ? 128.362 102.546 85.903 1.00 70.72 188 PHE K CA 1
ATOM 4484 C C . PHE K 3 47 ? 129.603 102.516 85.022 1.00 85.12 188 PHE K C 1
ATOM 4485 O O . PHE K 3 47 ? 130.732 102.359 85.504 1.00 72.49 188 PHE K O 1
ATOM 4493 N N . GLU K 3 48 ? 129.366 102.658 83.721 1.00 81.40 189 GLU K N 1
ATOM 4494 C CA . GLU K 3 48 ? 130.417 102.641 82.722 1.00 62.78 189 GLU K CA 1
ATOM 4495 C C . GLU K 3 48 ? 131.559 103.552 83.106 1.00 74.49 189 GLU K C 1
ATOM 4496 O O . GLU K 3 48 ? 132.716 103.133 83.149 1.00 78.30 189 GLU K O 1
ATOM 4502 N N . LYS K 3 49 ? 131.218 104.807 83.380 1.00 81.05 190 LYS K N 1
ATOM 4503 C CA . LYS K 3 49 ? 132.205 105.830 83.700 1.00 84.22 190 LYS K CA 1
ATOM 4504 C C . LYS K 3 49 ? 132.797 105.651 85.092 1.00 87.18 190 LYS K C 1
ATOM 4505 O O . LYS K 3 49 ? 133.712 106.384 85.481 1.00 83.45 190 LYS K O 1
ATOM 4511 N N . LEU K 3 50 ? 132.272 104.672 85.829 1.00 93.17 191 LEU K N 1
ATOM 4512 C CA . LEU K 3 50 ? 132.696 104.393 87.205 1.00 89.44 191 LEU K CA 1
ATOM 4513 C C . LEU K 3 50 ? 132.385 105.551 88.146 1.00 75.11 191 LEU K C 1
ATOM 4514 O O . LEU K 3 50 ? 133.277 106.079 88.807 1.00 89.17 191 LEU K O 1
ATOM 4519 N N . ASP K 3 51 ? 131.121 105.955 88.185 1.00 74.40 192 ASP K N 1
ATOM 4520 C CA . ASP K 3 51 ? 130.676 106.968 89.130 1.00 79.07 192 ASP K CA 1
ATOM 4521 C C . ASP K 3 51 ? 129.652 106.354 90.063 1.00 76.10 192 ASP K C 1
ATOM 4522 O O . ASP K 3 51 ? 128.471 106.710 90.044 1.00 69.42 192 ASP K O 1
ATOM 4527 N N . ILE K 3 52 ? 130.124 105.402 90.857 1.00 82.27 193 ILE K N 1
ATOM 4528 C CA . ILE K 3 52 ? 129.331 104.787 91.904 1.00 90.25 193 ILE K CA 1
ATOM 4529 C C . ILE K 3 52 ? 130.283 104.302 92.984 1.00 90.48 193 ILE K C 1
ATOM 4530 O O . ILE K 3 52 ? 131.480 104.122 92.733 1.00 76.22 193 ILE K O 1
ATOM 4535 N N . THR K 3 53 ? 129.753 104.106 94.186 1.00 98.83 194 THR K N 1
ATOM 4536 C CA . THR K 3 53 ? 130.539 103.552 95.277 1.00 84.99 194 THR K CA 1
ATOM 4537 C C . THR K 3 53 ? 130.961 102.157 94.874 1.00 88.63 194 THR K C 1
ATOM 4538 O O . THR K 3 53 ? 130.160 101.397 94.323 1.00 85.10 194 THR K O 1
ATOM 4542 N N . PRO K 3 54 ? 132.225 101.811 95.135 1.00 83.02 195 PRO K N 1
ATOM 4543 C CA . PRO K 3 54 ? 132.656 100.438 94.877 1.00 84.60 195 PRO K CA 1
ATOM 4544 C C . PRO K 3 54 ? 131.671 99.447 95.494 1.00 86.88 195 PRO K C 1
ATOM 4545 O O . PRO K 3 54 ? 131.458 98.369 94.947 1.00 87.33 195 PRO K O 1
ATOM 4549 N N . LYS K 3 55 ? 131.057 99.834 96.610 1.00 101.70 196 LYS K N 1
ATOM 4550 C CA . LYS K 3 55 ? 130.113 98.972 97.325 1.00 94.78 196 LYS K CA 1
ATOM 4551 C C . LYS K 3 55 ? 128.846 98.679 96.522 1.00 88.32 196 LYS K C 1
ATOM 4552 O O . LYS K 3 55 ? 128.274 97.593 96.638 1.00 93.80 196 LYS K O 1
ATOM 4554 N N . SER K 3 56 ? 128.403 99.644 95.720 1.00 90.85 197 SER K N 1
ATOM 4555 C CA . SER K 3 56 ? 127.253 99.429 94.839 1.00 98.31 197 SER K CA 1
ATOM 4556 C C . SER K 3 56 ? 127.710 99.050 93.430 1.00 100.24 197 SER K C 1
ATOM 4557 O O . SER K 3 56 ? 126.940 98.496 92.642 1.00 102.81 197 SER K O 1
ATOM 4560 N N . ALA K 3 57 ? 128.969 99.350 93.120 1.00 94.78 198 ALA K N 1
ATOM 4561 C CA . ALA K 3 57 ? 129.586 98.866 91.892 1.00 90.93 198 ALA K CA 1
ATOM 4562 C C . ALA K 3 57 ? 129.552 97.345 91.910 1.00 98.04 198 ALA K C 1
ATOM 4563 O O . ALA K 3 57 ? 129.015 96.712 90.998 1.00 93.21 198 ALA K O 1
ATOM 4565 N N . GLN K 3 58 ? 130.114 96.774 92.974 1.00 103.89 199 GLN K N 1
ATOM 4566 C CA . GLN K 3 58 ? 130.172 95.328 93.163 1.00 100.56 199 GLN K CA 1
ATOM 4567 C C . GLN K 3 58 ? 128.785 94.684 93.143 1.00 100.46 199 GLN K C 1
ATOM 4568 O O . GLN K 3 58 ? 128.641 93.519 92.766 1.00 98.32 199 GLN K O 1
ATOM 4570 N N . LYS K 3 59 ? 127.768 95.441 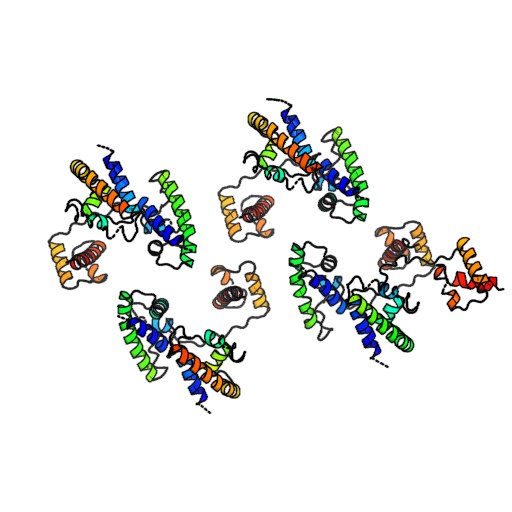93.542 1.00 93.69 200 LYS K N 1
ATOM 4571 C CA . LYS K 3 59 ? 126.401 94.928 93.548 1.00 90.69 200 LYS K CA 1
ATOM 4572 C C . LYS K 3 59 ? 125.845 94.811 92.133 1.00 98.63 200 LYS K C 1
ATOM 4573 O O . LYS K 3 59 ? 125.228 93.807 91.784 1.00 105.70 200 LYS K O 1
ATOM 4575 N N . LEU K 3 60 ? 126.071 95.838 91.320 1.00 97.48 201 LEU K N 1
ATOM 4576 C CA . LEU K 3 60 ? 125.514 95.886 89.974 1.00 99.39 201 LEU K CA 1
ATOM 4577 C C . LEU K 3 60 ? 126.250 94.934 89.037 1.00 99.08 201 LEU K C 1
ATOM 4578 O O . LEU K 3 60 ? 125.632 94.189 88.270 1.00 91.83 201 LEU K O 1
ATOM 4580 N N . LYS K 3 61 ? 127.576 94.959 89.129 1.00 92.25 202 LYS K N 1
ATOM 4581 C CA . LYS K 3 61 ? 128.466 94.218 88.232 1.00 98.07 202 LYS K CA 1
ATOM 4582 C C . LYS K 3 61 ? 127.955 92.826 87.840 1.00 92.21 202 LYS K C 1
ATOM 4583 O O . LYS K 3 61 ? 127.996 92.460 86.669 1.00 93.10 202 LYS K O 1
ATOM 4589 N N . PRO K 3 62 ? 127.472 92.049 88.822 1.00 104.99 203 PRO K N 1
ATOM 4590 C CA . PRO K 3 62 ? 126.936 90.703 88.577 1.00 105.22 203 PRO K CA 1
ATOM 4591 C C . PRO K 3 62 ? 125.726 90.680 87.650 1.00 103.50 203 PRO K C 1
ATOM 4592 O O . PRO K 3 62 ? 125.759 90.008 86.617 1.00 108.49 203 PRO K O 1
ATOM 4596 N N . VAL K 3 63 ? 124.667 91.391 88.024 1.00 100.58 204 VAL K N 1
ATOM 4597 C CA . VAL K 3 63 ? 123.439 91.397 87.233 1.00 114.85 204 VAL K CA 1
ATOM 4598 C C . VAL K 3 63 ? 123.695 91.920 85.816 1.00 110.55 204 VAL K C 1
ATOM 4599 O O . VAL K 3 63 ? 122.938 91.637 84.884 1.00 104.22 204 VAL K O 1
ATOM 4603 N N . LEU K 3 64 ? 124.777 92.674 85.655 1.00 102.23 205 LEU K N 1
ATOM 4604 C CA . LEU K 3 64 ? 125.179 93.119 84.332 1.00 101.67 205 LEU K CA 1
ATOM 4605 C C . LEU K 3 64 ? 125.572 91.938 83.461 1.00 105.98 205 LEU K C 1
ATOM 4606 O O . LEU K 3 64 ? 124.906 91.654 82.469 1.00 108.04 205 LEU K O 1
ATOM 4611 N N . GLU K 3 65 ? 126.643 91.249 83.843 1.00 108.29 206 GLU K N 1
ATOM 4612 C CA . GLU K 3 65 ? 127.083 90.050 83.133 1.00 107.36 206 GLU K CA 1
ATOM 4613 C C . GLU K 3 65 ? 125.963 89.045 82.881 1.00 107.23 206 GLU K C 1
ATOM 4614 O O . GLU K 3 65 ? 125.917 88.410 81.826 1.00 105.71 206 GLU K O 1
ATOM 4620 N N . LYS K 3 66 ? 125.060 88.905 83.845 1.00 105.10 207 LYS K N 1
ATOM 4621 C CA . LYS K 3 66 ? 123.927 87.997 83.697 1.00 112.16 207 LYS K CA 1
ATOM 4622 C C . LYS K 3 66 ? 122.914 88.532 82.684 1.00 114.65 207 LYS K C 1
ATOM 4623 O O . LYS K 3 66 ? 121.737 88.163 82.708 1.00 115.61 207 LYS K O 1
ATOM 4625 N N . TRP K 3 67 ? 123.385 89.405 81.799 1.00 112.87 208 TRP K N 1
ATOM 4626 C CA . TRP K 3 67 ? 122.547 90.013 80.774 1.00 113.07 208 TRP K CA 1
ATOM 4627 C C . TRP K 3 67 ? 123.389 90.303 79.543 1.00 111.22 208 TRP K C 1
ATOM 4628 O O . TRP K 3 67 ? 122.990 90.000 78.424 1.00 110.91 208 TRP K O 1
ATOM 4639 N N . LEU K 3 68 ? 124.556 90.899 79.770 1.00 109.33 209 LEU K N 1
ATOM 4640 C CA . LEU K 3 68 ? 125.529 91.171 78.717 1.00 103.67 209 LEU K CA 1
ATOM 4641 C C . LEU K 3 68 ? 125.939 89.887 78.003 1.00 114.51 209 LEU K C 1
ATOM 4642 O O . LEU K 3 68 ? 125.766 89.754 76.791 1.00 106.48 209 LEU K O 1
ATOM 4647 N N . ASN K 3 69 ? 126.490 88.943 78.761 1.00 121.40 210 ASN K N 1
ATOM 4648 C CA . ASN K 3 69 ? 126.810 87.630 78.219 1.00 119.14 210 ASN K CA 1
ATOM 4649 C C . ASN K 3 69 ? 125.540 86.952 77.723 1.00 118.71 210 ASN K C 1
ATOM 4650 O O . ASN K 3 69 ? 125.483 86.462 76.594 1.00 115.85 210 ASN K O 1
ATOM 4655 N N . GLU K 3 70 ? 124.517 86.953 78.574 1.00 111.64 211 GLU K N 1
ATOM 4656 C CA . GLU K 3 70 ? 123.227 86.346 78.259 1.00 114.37 211 GLU K CA 1
ATOM 4657 C C . GLU K 3 70 ? 122.629 86.813 76.930 1.00 121.08 211 GLU K C 1
ATOM 4658 O O . GLU K 3 70 ? 121.850 86.091 76.315 1.00 116.27 211 GLU K O 1
ATOM 4660 N N . ALA K 3 71 ? 122.991 88.016 76.493 1.00 124.47 212 ALA K N 1
ATOM 4661 C CA . ALA K 3 71 ? 122.435 88.585 75.266 1.00 118.16 212 ALA K CA 1
ATOM 4662 C C . ALA K 3 71 ? 123.438 88.603 74.127 1.00 115.65 212 ALA K C 1
ATOM 4663 O O . ALA K 3 71 ? 123.053 88.714 72.966 1.00 123.02 212 ALA K O 1
ATOM 4665 N N . GLU K 3 72 ? 124.722 88.515 74.457 1.00 112.43 213 GLU K N 1
ATOM 4666 C CA . GLU K 3 72 ? 125.756 88.450 73.431 1.00 115.61 213 GLU K CA 1
ATOM 4667 C C . GLU K 3 72 ? 125.596 87.192 72.589 1.00 128.71 213 GLU K C 1
ATOM 4668 O O . GLU K 3 72 ? 125.751 87.223 71.367 1.00 130.78 213 GLU K O 1
ATOM 4674 N N . LEU K 3 73 ? 125.283 86.082 73.249 1.00 122.47 214 LEU K N 1
ATOM 4675 C CA . LEU K 3 73 ? 125.041 84.832 72.547 1.00 120.84 214 LEU K CA 1
ATOM 4676 C C . LEU K 3 73 ? 123.558 84.717 72.195 1.00 128.58 214 LEU K C 1
ATOM 4677 O O . LEU K 3 73 ? 123.197 84.624 71.020 1.00 129.33 214 LEU K O 1
ATOM 4682 N N . ARG K 3 74 ? 122.704 84.746 73.218 1.00 129.33 215 ARG K N 1
ATOM 4683 C CA . ARG K 3 74 ? 121.260 84.565 73.042 1.00 131.05 215 ARG K CA 1
ATOM 4684 C C . ARG K 3 74 ? 120.579 85.782 72.420 1.00 125.18 215 ARG K C 1
ATOM 4685 O O . ARG K 3 74 ? 119.368 85.969 72.548 1.00 113.79 215 ARG K O 1
ATOM 4687 N N . ASN K 3 75 ? 121.371 86.611 71.756 1.00 123.20 216 ASN K N 1
ATOM 4688 C CA . ASN K 3 75 ? 120.844 87.687 70.939 1.00 127.53 216 ASN K CA 1
ATOM 4689 C C . ASN K 3 75 ? 121.477 87.555 69.564 1.00 132.19 216 ASN K C 1
ATOM 4690 O O . ASN K 3 75 ? 120.792 87.590 68.541 1.00 133.62 216 ASN K O 1
ATOM 4691 N N . GLN K 3 76 ? 122.794 87.377 69.557 1.00 127.79 217 GLN K N 1
ATOM 4692 C CA . GLN K 3 76 ? 123.545 87.242 68.317 1.00 131.96 217 GLN K CA 1
ATOM 4693 C C . GLN K 3 76 ? 123.612 85.791 67.836 1.00 143.55 217 GLN K C 1
ATOM 4694 O O . GLN K 3 76 ? 124.506 85.028 68.214 1.00 141.15 217 GLN K O 1
ATOM 4700 N N . GLU K 3 77 ? 122.643 85.438 66.995 1.00 145.14 218 GLU K N 1
ATOM 4701 C CA . GLU K 3 77 ? 122.495 84.104 66.422 1.00 141.86 218 GLU K CA 1
ATOM 4702 C C . GLU K 3 77 ? 121.209 84.110 65.599 1.00 148.58 218 GLU K C 1
ATOM 4703 O O . GLU K 3 77 ? 120.604 83.069 65.333 1.00 148.44 218 GLU K O 1
ATOM 4709 N N . GLY K 3 78 ? 120.814 85.314 65.197 1.00 145.78 219 GLY K N 1
ATOM 4710 C CA . GLY K 3 78 ? 119.520 85.573 64.595 1.00 142.95 219 GLY K CA 1
ATOM 4711 C C . GLY K 3 78 ? 119.042 86.880 65.195 1.00 146.53 219 GLY K C 1
ATOM 4712 O O . GLY K 3 78 ? 118.215 86.887 66.106 1.00 145.04 219 GLY K O 1
ATOM 4713 N N . GLN K 3 79 ? 119.579 87.986 64.682 1.00 151.51 220 GLN K N 1
ATOM 4714 C CA . GLN K 3 79 ? 119.449 89.298 65.318 1.00 139.67 220 GLN K CA 1
ATOM 4715 C C . GLN K 3 79 ? 118.027 89.852 65.368 1.00 138.51 220 GLN K C 1
ATOM 4716 O O . GLN K 3 79 ? 117.758 90.806 66.097 1.00 133.78 220 GLN K O 1
ATOM 4722 N N . GLN K 3 80 ? 117.119 89.263 64.594 1.00 143.70 221 GLN K N 1
ATOM 4723 C CA . GLN K 3 80 ? 115.707 89.609 64.704 1.00 136.38 221 GLN K CA 1
ATOM 4724 C C . GLN K 3 80 ? 115.220 89.168 66.078 1.00 138.46 221 GLN K C 1
ATOM 4725 O O . GLN K 3 80 ? 114.133 89.543 66.519 1.00 140.07 221 GLN K O 1
ATOM 4727 N N . ASN K 3 81 ? 116.049 88.369 66.746 1.00 142.05 222 ASN K N 1
ATOM 4728 C CA . ASN K 3 81 ? 115.779 87.891 68.097 1.00 135.80 222 ASN K CA 1
ATOM 4729 C C . ASN K 3 81 ? 116.618 88.621 69.145 1.00 135.57 222 ASN K C 1
ATOM 4730 O O . ASN K 3 81 ? 116.174 88.805 70.277 1.00 127.69 222 ASN K O 1
ATOM 4731 N N . LEU K 3 82 ? 117.832 89.023 68.767 1.00 134.65 223 LEU K N 1
ATOM 4732 C CA . LEU K 3 82 ? 118.665 89.870 69.622 1.00 135.73 223 LEU K CA 1
ATOM 4733 C C . LEU K 3 82 ? 117.881 91.113 69.999 1.00 134.66 223 LEU K C 1
ATOM 4734 O O . LEU K 3 82 ? 117.924 91.578 71.138 1.00 119.47 223 LEU K O 1
ATOM 4747 N N . GLU K 3 84 ? 114.910 91.309 70.340 1.00 125.11 225 GLU K N 1
ATOM 4748 C CA . GLU K 3 84 ? 113.780 90.949 71.176 1.00 131.98 225 GLU K CA 1
ATOM 4749 C C . GLU K 3 84 ? 114.260 90.566 72.575 1.00 132.93 225 GLU K C 1
ATOM 4750 O O . GLU K 3 84 ? 113.459 90.411 73.502 1.00 122.96 225 GLU K O 1
ATOM 4756 N N . PHE K 3 85 ? 115.578 90.428 72.715 1.00 136.79 226 PHE K N 1
ATOM 4757 C CA . PHE K 3 85 ? 116.219 90.370 74.025 1.00 130.99 226 PHE K CA 1
ATOM 4758 C C . PHE K 3 85 ? 116.008 91.734 74.677 1.00 127.39 226 PHE K C 1
ATOM 4759 O O . PHE K 3 85 ? 115.894 91.844 75.898 1.00 126.00 226 PHE K O 1
ATOM 4767 N N . VAL K 3 86 ? 115.949 92.769 73.838 1.00 132.44 227 VAL K N 1
ATOM 4768 C CA . VAL K 3 86 ? 115.698 94.137 74.282 1.00 124.58 227 VAL K CA 1
ATOM 4769 C C . VAL K 3 86 ? 114.201 94.426 74.360 1.00 118.57 227 VAL K C 1
ATOM 4770 O O . VAL K 3 86 ? 113.710 94.934 75.367 1.00 112.60 227 VAL K O 1
ATOM 4774 N N . GLY K 3 87 ? 113.482 94.103 73.292 1.00 117.19 228 GLY K N 1
ATOM 4775 C CA . GLY K 3 87 ? 112.039 94.244 73.281 1.00 125.65 228 GLY K CA 1
ATOM 4776 C C . GLY K 3 87 ? 111.568 95.657 73.556 1.00 125.17 228 GLY K C 1
ATOM 4777 O O . GLY K 3 87 ? 112.372 96.578 73.682 1.00 120.59 228 GLY K O 1
ATOM 4778 N N . GLY K 3 88 ? 110.254 95.824 73.654 1.00 126.89 229 GLY K N 1
ATOM 4779 C CA . GLY K 3 88 ? 109.662 97.137 73.827 1.00 128.16 229 GLY K CA 1
ATOM 4780 C C . GLY K 3 88 ? 109.369 97.818 72.500 1.00 145.28 229 GLY K C 1
ATOM 4781 O O . GLY K 3 88 ? 109.420 99.045 72.406 1.00 139.86 229 GLY K O 1
ATOM 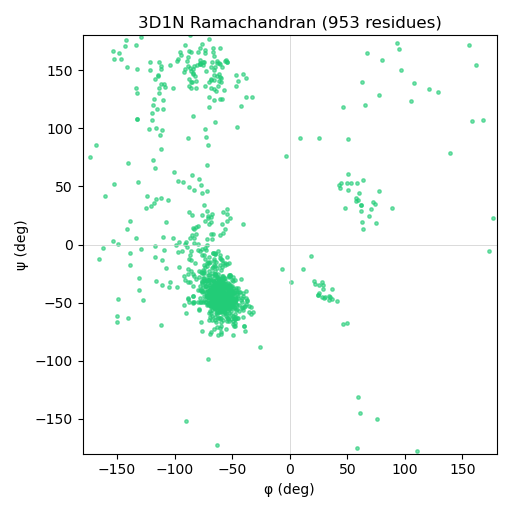4782 N N . GLU K 3 89 ? 109.056 97.015 71.482 1.00 153.14 230 GLU K N 1
ATOM 4783 C CA . GLU K 3 89 ? 108.774 97.511 70.128 1.00 152.12 230 GLU K CA 1
ATOM 4784 C C . GLU K 3 89 ? 109.786 98.562 69.674 1.00 147.79 230 GLU K C 1
ATOM 4785 O O . GLU K 3 89 ? 109.405 99.651 69.233 1.00 133.27 230 GLU K O 1
ATOM 4787 N N . PRO K 3 90 ? 111.082 98.224 69.764 1.00 145.20 231 PRO K N 1
ATOM 4788 C CA . PRO K 3 90 ? 112.164 99.201 69.600 1.00 146.93 231 PRO K CA 1
ATOM 4789 C C . PRO K 3 90 ? 112.338 99.715 68.168 1.00 134.87 231 PRO K C 1
ATOM 4790 O O . PRO K 3 90 ? 112.126 100.903 67.916 1.00 125.28 231 PRO K O 1
ATOM 4794 N N . SER K 3 91 ? 112.715 98.826 67.254 1.00 131.37 232 SER K N 1
ATOM 4795 C CA . SER K 3 91 ? 113.148 99.212 65.910 1.00 127.37 232 SER K CA 1
ATOM 4796 C C . SER K 3 91 ? 112.266 100.247 65.193 1.00 125.87 232 SER K C 1
ATOM 4797 O O . SER K 3 91 ? 111.210 99.918 64.653 1.00 118.81 232 SER K O 1
ATOM 4800 N N . LYS K 3 92 ? 112.720 101.499 65.197 1.00 123.80 233 LYS K N 1
ATOM 4801 C CA . LYS K 3 92 ? 112.074 102.577 64.451 1.00 104.55 233 LYS K CA 1
ATOM 4802 C C . LYS K 3 92 ? 113.127 103.371 63.680 1.00 104.97 233 LYS K C 1
ATOM 4803 O O . LYS K 3 92 ? 114.287 103.450 64.091 1.00 94.07 233 LYS K O 1
ATOM 4805 N N . LYS K 3 93 ? 112.720 103.955 62.556 1.00 121.64 234 LYS K N 1
ATOM 4806 C CA . LYS K 3 93 ? 113.650 104.668 61.685 1.00 108.15 234 LYS K CA 1
ATOM 4807 C C . LYS K 3 93 ? 113.912 106.087 62.183 1.00 105.34 234 LYS K C 1
ATOM 4808 O O . LYS K 3 93 ? 112.996 106.769 62.648 1.00 109.67 234 LYS K O 1
ATOM 4810 N N . ARG K 3 94 ? 115.168 106.518 62.081 1.00 84.25 235 ARG K N 1
ATOM 4811 C CA . ARG K 3 94 ? 115.598 107.845 62.529 1.00 89.80 235 ARG K CA 1
ATOM 4812 C C . ARG K 3 94 ? 114.667 108.981 62.078 1.00 89.83 235 ARG K C 1
ATOM 4813 O O . ARG K 3 94 ? 114.092 108.926 60.991 1.00 101.18 235 ARG K O 1
ATOM 4821 N N . LYS K 3 95 ? 114.519 110.004 62.917 1.00 78.10 236 LYS K N 1
ATOM 4822 C CA . LYS K 3 95 ? 113.781 111.206 62.535 1.00 80.75 236 LYS K CA 1
ATOM 4823 C C . LYS K 3 95 ? 114.468 111.943 61.384 1.00 80.28 236 LYS K C 1
ATOM 4824 O O . LYS K 3 95 ? 115.676 112.179 61.413 1.00 75.36 236 LYS K O 1
ATOM 4830 N N . ARG K 3 96 ? 113.689 112.309 60.373 1.00 86.75 237 ARG K N 1
ATOM 4831 C CA . ARG K 3 96 ? 114.218 113.054 59.241 1.00 83.49 237 ARG K CA 1
ATOM 4832 C C . ARG K 3 96 ? 114.684 114.452 59.648 1.00 80.91 237 ARG K C 1
ATOM 4833 O O . ARG K 3 96 ? 113.985 115.172 60.373 1.00 74.45 237 ARG K O 1
ATOM 4841 N N . ARG K 3 97 ? 115.871 114.823 59.173 1.00 65.38 238 ARG K N 1
ATOM 4842 C CA . ARG K 3 97 ? 116.484 116.101 59.514 1.00 55.10 238 ARG K CA 1
ATOM 4843 C C . ARG K 3 97 ? 115.670 117.271 58.972 1.00 61.98 238 ARG K C 1
ATOM 4844 O O . ARG K 3 97 ? 115.691 117.536 57.768 1.00 84.39 238 ARG K O 1
ATOM 4852 N N . THR K 3 98 ? 114.954 117.969 59.850 1.00 48.28 239 THR K N 1
ATOM 4853 C CA . THR K 3 98 ? 114.156 119.119 59.420 1.00 74.16 239 THR K CA 1
ATOM 4854 C C . THR K 3 98 ? 114.993 120.219 58.759 1.00 78.96 239 THR K C 1
ATOM 4855 O O . THR K 3 98 ? 116.116 120.514 59.185 1.00 68.03 239 THR K O 1
ATOM 4859 N N . SER K 3 99 ? 114.435 120.793 57.695 1.00 82.48 240 SER K N 1
ATOM 4860 C CA . SER K 3 99 ? 115.002 121.960 57.034 1.00 87.97 240 SER K CA 1
ATOM 4861 C C . SER K 3 99 ? 114.018 123.104 57.216 1.00 96.30 240 SER K C 1
ATOM 4862 O O . SER K 3 99 ? 112.886 123.038 56.738 1.00 97.06 240 SER K O 1
ATOM 4865 N N . PHE K 3 100 ? 114.444 124.148 57.918 1.00 92.85 241 PHE K N 1
ATOM 4866 C CA . PHE K 3 100 ? 113.555 125.257 58.231 1.00 98.48 241 PHE K CA 1
ATOM 4867 C C . PHE K 3 100 ? 113.533 126.316 57.126 1.00 101.12 241 PHE K C 1
ATOM 4868 O O . PHE K 3 100 ? 114.573 126.681 56.571 1.00 92.30 241 PHE K O 1
ATOM 4870 N N . THR K 3 101 ? 112.333 126.789 56.803 1.00 102.24 242 THR K N 1
ATOM 4871 C CA . THR K 3 101 ? 112.169 127.909 55.890 1.00 99.20 242 THR K CA 1
ATOM 4872 C C . THR K 3 101 ? 112.853 129.117 56.497 1.00 104.83 242 THR K C 1
ATOM 4873 O O . THR K 3 101 ? 112.789 129.324 57.705 1.00 109.34 242 THR K O 1
ATOM 4877 N N . PRO K 3 102 ? 113.520 129.921 55.663 1.00 109.98 243 PRO K N 1
ATOM 4878 C CA . PRO K 3 102 ? 114.259 131.075 56.185 1.00 109.43 243 PRO K CA 1
ATOM 4879 C C . PRO K 3 102 ? 113.327 132.060 56.884 1.00 106.35 243 PRO K C 1
ATOM 4880 O O . PRO K 3 102 ? 113.746 132.770 57.802 1.00 95.49 243 PRO K O 1
ATOM 4884 N N . GLN K 3 103 ? 112.071 132.093 56.450 1.00 108.15 244 GLN K N 1
ATOM 4885 C CA . GLN K 3 103 ? 111.054 132.884 57.132 1.00 122.45 244 GLN K CA 1
ATOM 4886 C C . GLN K 3 103 ? 111.042 132.498 58.615 1.00 117.84 244 GLN K C 1
ATOM 4887 O O . GLN K 3 103 ? 111.152 133.349 59.504 1.00 96.62 244 GLN K O 1
ATOM 4889 N N . ALA K 3 104 ? 110.932 131.195 58.859 1.00 123.15 245 ALA K N 1
ATOM 4890 C CA . ALA K 3 104 ? 110.928 130.643 60.207 1.00 111.38 245 ALA K CA 1
ATOM 4891 C C . ALA K 3 104 ? 112.321 130.673 60.822 1.00 110.75 245 ALA K C 1
ATOM 4892 O O . ALA K 3 104 ? 112.470 130.585 62.042 1.00 104.45 245 ALA K O 1
ATOM 4894 N N . ILE K 3 105 ? 113.343 130.797 59.980 1.00 108.07 246 ILE K N 1
ATOM 4895 C CA . ILE K 3 105 ? 114.712 130.811 60.477 1.00 114.59 246 ILE K CA 1
ATOM 4896 C C . ILE K 3 105 ? 114.971 132.092 61.263 1.00 111.18 246 ILE K C 1
ATOM 4897 O O . ILE K 3 105 ? 115.633 132.067 62.297 1.00 103.87 246 ILE K O 1
ATOM 4902 N N . GLU K 3 106 ? 114.433 133.206 60.778 1.00 116.11 247 GLU K N 1
ATOM 4903 C CA . GLU K 3 106 ? 114.566 134.477 61.479 1.00 113.82 247 GLU K CA 1
ATOM 4904 C C . GLU K 3 106 ? 113.625 134.521 62.674 1.00 113.51 247 GLU K C 1
ATOM 4905 O O . GLU K 3 106 ? 113.993 134.997 63.747 1.00 105.40 247 GLU K O 1
ATOM 4911 N N . ALA K 3 107 ? 112.410 134.021 62.476 1.00 111.92 248 ALA K N 1
ATOM 4912 C CA . ALA K 3 107 ? 111.431 133.940 63.548 1.00 107.16 248 ALA K CA 1
ATOM 4913 C C . ALA K 3 107 ? 112.099 133.459 64.824 1.00 107.67 248 ALA K C 1
ATOM 4914 O O . ALA K 3 107 ? 111.921 134.048 65.893 1.00 110.73 248 ALA K O 1
ATOM 4916 N N . LEU K 3 108 ? 112.882 132.393 64.696 1.00 104.49 249 LEU K N 1
ATOM 4917 C CA . LEU K 3 108 ? 113.554 131.791 65.840 1.00 97.80 249 LEU K CA 1
ATOM 4918 C C . LEU K 3 108 ? 114.534 132.749 66.491 1.00 103.80 249 LEU K C 1
ATOM 4919 O O . LEU K 3 108 ? 114.231 133.332 67.530 1.00 112.48 249 LEU K O 1
ATOM 4924 N N . ASN K 3 109 ? 115.705 132.912 65.877 1.00 102.40 250 ASN K N 1
ATOM 4925 C CA . ASN K 3 109 ? 116.771 133.732 66.461 1.00 112.43 250 ASN K CA 1
ATOM 4926 C C . ASN K 3 109 ? 116.394 135.194 66.722 1.00 118.03 250 ASN K C 1
ATOM 4927 O O . ASN K 3 109 ? 117.107 135.910 67.430 1.00 118.65 250 ASN K O 1
ATOM 4932 N N . ALA K 3 110 ? 115.275 135.631 66.151 1.00 117.97 251 ALA K N 1
ATOM 4933 C CA . ALA K 3 110 ? 114.651 136.874 66.578 1.00 113.35 251 ALA K CA 1
ATOM 4934 C C . ALA K 3 110 ? 114.210 136.670 68.020 1.00 114.68 251 ALA K C 1
ATOM 4935 O O . ALA K 3 110 ? 114.754 137.280 68.945 1.00 107.75 251 ALA K O 1
ATOM 4937 N N . TYR K 3 111 ? 113.233 135.784 68.199 1.00 111.03 252 TYR K N 1
ATOM 4938 C CA . TYR K 3 111 ? 112.740 135.415 69.519 1.00 109.95 252 TYR K CA 1
ATOM 4939 C C . TYR K 3 111 ? 113.849 134.825 70.383 1.00 113.67 252 TYR K C 1
ATOM 4940 O O . TYR K 3 111 ? 113.683 134.660 71.590 1.00 121.10 252 TYR K O 1
ATOM 4942 N N . PHE K 3 112 ? 114.980 134.509 69.761 1.00 107.44 253 PHE K N 1
ATOM 4943 C CA . PHE K 3 112 ? 116.115 133.928 70.470 1.00 116.52 253 PHE K CA 1
ATOM 4944 C C . PHE K 3 112 ? 117.035 135.009 71.035 1.00 118.82 253 PHE K C 1
ATOM 4945 O O . PHE K 3 112 ? 117.440 134.947 72.200 1.00 110.55 253 PHE K O 1
ATOM 4953 N N . GLU K 3 113 ? 117.364 135.996 70.204 1.00 122.22 254 GLU K N 1
ATOM 4954 C CA . GLU K 3 113 ? 118.100 137.167 70.665 1.00 122.25 254 GLU K CA 1
ATOM 4955 C C . GLU K 3 113 ? 117.317 137.791 71.809 1.00 122.04 254 GLU K C 1
ATOM 4956 O O . GLU K 3 113 ? 117.894 138.308 72.769 1.00 115.71 254 GLU K O 1
ATOM 4958 N N . LYS K 3 114 ? 115.992 137.725 71.693 1.00 122.12 255 LYS K N 1
ATOM 4959 C CA . LYS K 3 114 ? 115.081 138.198 72.728 1.00 119.53 255 LYS K CA 1
ATOM 4960 C C . LYS K 3 114 ? 115.137 137.299 73.958 1.00 125.14 255 LYS K C 1
ATOM 4961 O O . LYS K 3 114 ? 115.750 137.649 74.967 1.00 123.64 255 LYS K O 1
ATOM 4963 N N . ASN K 3 115 ? 114.497 136.137 73.870 1.00 121.44 256 ASN K N 1
ATOM 4964 C CA . ASN K 3 115 ? 114.453 135.207 74.994 1.00 123.57 256 ASN K CA 1
ATOM 4965 C C . ASN K 3 115 ? 115.265 133.935 74.737 1.00 120.83 256 ASN K C 1
ATOM 4966 O O . ASN K 3 115 ? 114.786 133.014 74.076 1.00 113.60 256 ASN K O 1
ATOM 4971 N N . PRO K 3 116 ? 116.505 133.894 75.258 1.00 123.66 257 PRO K N 1
ATOM 4972 C CA . PRO K 3 116 ? 117.432 132.757 75.164 1.00 116.39 257 PRO K CA 1
ATOM 4973 C C . PRO K 3 116 ? 116.877 131.421 75.668 1.00 111.42 257 PRO K C 1
ATOM 4974 O O . PRO K 3 116 ? 116.728 130.511 74.854 1.00 119.26 257 PRO K O 1
ATOM 4978 N N . LEU K 3 117 ? 116.592 131.289 76.963 1.00 111.84 258 LEU K N 1
ATOM 4979 C CA . LEU K 3 117 ? 116.100 130.011 77.496 1.00 119.42 258 LEU K CA 1
ATOM 4980 C C . LEU K 3 117 ? 114.643 130.077 77.964 1.00 113.10 258 LEU K C 1
ATOM 4981 O O . LEU K 3 117 ? 114.378 130.228 79.158 1.00 93.99 258 LEU K O 1
ATOM 4986 N N . PRO K 3 118 ? 113.696 129.944 77.016 1.00 120.85 259 PRO K N 1
ATOM 4987 C CA . PRO K 3 118 ? 112.248 130.021 77.255 1.00 123.99 259 PRO K CA 1
ATOM 4988 C C . PRO K 3 118 ? 111.711 128.918 78.169 1.00 122.12 259 PRO K C 1
ATOM 4989 O O . PRO K 3 118 ? 112.474 128.140 78.746 1.00 120.81 259 PRO K O 1
ATOM 4993 N N . THR K 3 119 ? 110.389 128.863 78.288 1.00 121.95 260 THR K N 1
ATOM 4994 C CA . THR K 3 119 ? 109.723 127.858 79.103 1.00 127.91 260 THR K CA 1
ATOM 4995 C C . THR K 3 119 ? 108.946 126.903 78.208 1.00 123.69 260 THR K C 1
ATOM 4996 O O . THR K 3 119 ? 108.531 127.275 77.113 1.00 117.03 260 THR K O 1
ATOM 5000 N N . GLY K 3 120 ? 108.747 125.677 78.682 1.00 125.42 261 GLY K N 1
ATOM 5001 C CA . GLY K 3 120 ? 107.996 124.683 77.938 1.00 119.03 261 GLY K CA 1
ATOM 5002 C C . GLY K 3 120 ? 106.634 125.198 77.520 1.00 121.36 261 GLY K C 1
ATOM 5003 O O . GLY K 3 120 ? 106.077 124.767 76.512 1.00 126.25 261 GLY K O 1
ATOM 5004 N N . GLN K 3 121 ? 106.099 126.131 78.300 1.00 126.18 262 GLN K N 1
ATOM 5005 C CA . GLN K 3 121 ? 104.800 126.724 78.010 1.00 129.49 262 GLN K CA 1
ATOM 5006 C C . GLN K 3 121 ? 104.873 127.709 76.833 1.00 131.03 262 GLN K C 1
ATOM 5007 O O . GLN K 3 121 ? 104.058 127.649 75.909 1.00 125.53 262 GLN K O 1
ATOM 5009 N N . GLU K 3 122 ? 105.852 128.608 76.862 1.00 123.98 263 GLU K N 1
ATOM 5010 C CA . GLU K 3 122 ? 105.982 129.606 75.805 1.00 124.00 263 GLU K CA 1
ATOM 5011 C C . GLU K 3 122 ? 106.636 129.022 74.557 1.00 123.65 263 GLU K C 1
ATOM 5012 O O . GLU K 3 122 ? 106.466 129.545 73.455 1.00 122.56 263 GLU K O 1
ATOM 5018 N N . ILE K 3 123 ? 107.379 127.934 74.740 1.00 127.95 264 ILE K N 1
ATOM 5019 C CA . ILE K 3 123 ? 108.006 127.215 73.631 1.00 129.22 264 ILE K CA 1
ATOM 5020 C C . ILE K 3 123 ? 106.961 126.591 72.711 1.00 122.82 264 ILE K C 1
ATOM 5021 O O . ILE K 3 123 ? 106.984 126.801 71.496 1.00 116.32 264 ILE K O 1
ATOM 5026 N N . THR K 3 124 ? 106.047 125.825 73.300 1.00 124.90 265 THR K N 1
ATOM 5027 C CA . THR K 3 124 ? 104.979 125.185 72.541 1.00 126.26 265 THR K CA 1
ATOM 5028 C C . THR K 3 124 ? 104.041 126.229 71.936 1.00 117.33 265 THR K C 1
ATOM 5029 O O . THR K 3 124 ? 103.298 125.942 70.997 1.00 115.93 265 THR K O 1
ATOM 5033 N N . GLU K 3 125 ? 104.087 127.441 72.481 1.00 115.83 266 GLU K N 1
ATOM 5034 C CA . GLU K 3 125 ? 103.344 128.561 71.924 1.00 118.81 266 GLU K CA 1
ATOM 5035 C C . GLU K 3 125 ? 103.980 128.969 70.597 1.00 124.57 266 GLU K C 1
ATOM 5036 O O . GLU K 3 125 ? 103.304 129.077 69.566 1.00 116.11 266 GLU K O 1
ATOM 5046 N N . ALA K 3 127 ? 106.018 127.163 68.777 1.00 115.24 268 ALA K N 1
ATOM 5047 C CA . ALA K 3 127 ? 105.869 126.015 67.886 1.00 107.86 268 ALA K CA 1
ATOM 5048 C C . ALA K 3 127 ? 104.504 125.976 67.214 1.00 119.13 268 ALA K C 1
ATOM 5049 O O . ALA K 3 127 ? 104.407 125.749 66.005 1.00 110.66 268 ALA K O 1
ATOM 5051 N N . LYS K 3 128 ? 103.457 126.199 68.008 1.00 126.65 269 LYS K N 1
ATOM 5052 C CA . LYS K 3 128 ? 102.078 126.147 67.529 1.00 119.59 269 LYS K CA 1
ATOM 5053 C C . LYS K 3 128 ? 101.858 127.056 66.323 1.00 122.51 269 LYS K C 1
ATOM 5054 O O . LYS K 3 128 ? 101.564 126.588 65.219 1.00 107.28 269 LYS K O 1
ATOM 5056 N N . GLU K 3 129 ? 102.015 128.357 66.540 1.00 124.26 270 GLU K N 1
ATOM 5057 C CA . GLU K 3 129 ? 101.808 129.337 65.484 1.00 118.94 270 GLU K CA 1
ATOM 5058 C C . GLU K 3 129 ? 102.802 129.170 64.337 1.00 117.34 270 GLU K C 1
ATOM 5059 O O . GLU K 3 129 ? 102.554 129.637 63.226 1.00 125.27 270 GLU K O 1
ATOM 5065 N N . LEU K 3 130 ? 103.921 128.501 64.608 1.00 118.95 271 LEU K N 1
ATOM 5066 C CA . LEU K 3 130 ? 104.983 128.333 63.613 1.00 115.25 271 LEU K CA 1
ATOM 5067 C C . LEU K 3 130 ? 104.881 127.089 62.732 1.00 111.17 271 LEU K C 1
ATOM 5068 O O . LEU K 3 130 ? 105.756 126.849 61.899 1.00 107.23 271 LEU K O 1
ATOM 5073 N N . ASN K 3 131 ? 103.829 126.299 62.918 1.00 114.44 272 ASN K N 1
ATOM 5074 C CA . ASN K 3 131 ? 103.578 125.152 62.049 1.00 114.20 272 ASN K CA 1
ATOM 5075 C C . ASN K 3 131 ? 104.680 124.088 62.133 1.00 107.88 272 ASN K C 1
ATOM 5076 O O . ASN K 3 131 ? 104.754 123.188 61.295 1.00 87.78 272 ASN K O 1
ATOM 5081 N N . TYR K 3 132 ? 105.537 124.206 63.145 1.00 113.35 273 TYR K N 1
ATOM 5082 C CA . TYR K 3 132 ? 106.581 123.214 63.409 1.00 108.43 273 TYR K CA 1
ATOM 5083 C C . TYR K 3 132 ? 106.314 122.509 64.744 1.00 108.37 273 TYR K C 1
ATOM 5084 O O . TYR K 3 132 ? 105.818 123.131 65.684 1.00 117.40 273 TYR K O 1
ATOM 5093 N N . ASP K 3 133 ? 106.636 121.220 64.836 1.00 96.43 274 ASP K N 1
ATOM 5094 C CA . ASP K 3 133 ? 106.326 120.451 66.047 1.00 101.43 274 ASP K CA 1
ATOM 5095 C C . ASP K 3 133 ? 107.230 120.791 67.239 1.00 92.25 274 ASP K C 1
ATOM 5096 O O . ASP K 3 133 ? 108.441 120.931 67.093 1.00 79.79 274 ASP K O 1
ATOM 5101 N N . ARG K 3 134 ? 106.609 120.927 68.409 1.00 95.73 275 ARG K N 1
ATOM 5102 C CA . ARG K 3 134 ? 107.269 121.396 69.625 1.00 92.80 275 ARG K CA 1
ATOM 5103 C C . ARG K 3 134 ? 108.673 120.851 69.886 1.00 97.26 275 ARG K C 1
ATOM 5104 O O . ARG K 3 134 ? 109.592 121.620 70.177 1.00 87.02 275 ARG K O 1
ATOM 5105 N N . GLU K 3 135 ? 108.839 119.533 69.797 1.00 95.39 276 GLU K N 1
ATOM 5106 C CA . GLU K 3 135 ? 110.125 118.912 70.105 1.00 80.39 276 GLU K CA 1
ATOM 5107 C C . GLU K 3 135 ? 111.250 119.471 69.232 1.00 86.01 276 GLU K C 1
ATOM 5108 O O . GLU K 3 135 ? 112.285 119.905 69.744 1.00 74.98 276 GLU K O 1
ATOM 5114 N N . VAL K 3 136 ? 111.027 119.453 67.920 1.00 77.85 277 VAL K N 1
ATOM 5115 C CA . VAL K 3 136 ? 111.897 120.110 66.949 1.00 75.09 277 VAL K CA 1
ATOM 5116 C C . VAL K 3 136 ? 112.297 121.521 67.400 1.00 83.88 277 VAL K C 1
ATOM 5117 O O . VAL K 3 136 ? 113.469 121.902 67.329 1.00 86.93 277 VAL K O 1
ATOM 5121 N N . VAL K 3 137 ? 111.311 122.286 67.867 1.00 95.32 278 VAL K N 1
ATOM 5122 C CA . VAL K 3 137 ? 111.503 123.683 68.270 1.00 94.42 278 VAL K CA 1
ATOM 5123 C C . VAL K 3 137 ? 112.218 123.819 69.613 1.00 94.24 278 VAL K C 1
ATOM 5124 O O . VAL K 3 137 ? 113.057 124.707 69.798 1.00 88.80 278 VAL K O 1
ATOM 5128 N N . ARG K 3 138 ? 111.858 122.951 70.554 1.00 84.97 279 ARG K N 1
ATOM 5129 C CA . ARG K 3 138 ? 112.576 122.835 71.812 1.00 91.78 279 ARG K CA 1
ATOM 5130 C C . ARG K 3 138 ? 114.066 122.700 71.519 1.00 87.36 279 ARG K C 1
ATOM 5131 O O . ARG K 3 138 ? 114.899 123.368 72.129 1.00 77.65 279 ARG K O 1
ATOM 5139 N N . VAL K 3 139 ? 114.385 121.839 70.558 1.00 92.26 280 VAL K N 1
ATOM 5140 C CA . VAL K 3 139 ? 115.768 121.498 70.249 1.00 85.62 280 VAL K CA 1
ATOM 5141 C C . VAL K 3 139 ? 116.541 122.587 69.499 1.00 91.71 280 VAL K C 1
ATOM 5142 O O . VAL K 3 139 ? 117.759 122.701 69.664 1.00 84.66 280 VAL K O 1
ATOM 5146 N N . TRP K 3 140 ? 115.852 123.381 68.679 1.00 91.35 281 TRP K N 1
ATOM 5147 C CA . TRP K 3 140 ? 116.515 124.501 68.013 1.00 92.86 281 TRP K CA 1
ATOM 5148 C C . TRP K 3 140 ? 117.120 125.438 69.042 1.00 97.56 281 TRP K C 1
ATOM 5149 O O . TRP K 3 140 ? 118.243 125.915 68.882 1.00 93.49 281 TRP K O 1
ATOM 5160 N N . PHE K 3 141 ? 116.354 125.720 70.091 1.00 98.68 282 PHE K N 1
ATOM 5161 C CA . PHE K 3 141 ? 116.855 126.550 71.169 1.00 92.49 282 PHE K CA 1
ATOM 5162 C C . PHE K 3 141 ? 117.947 125.803 71.896 1.00 88.93 282 PHE K C 1
ATOM 5163 O O . PHE K 3 141 ? 119.050 126.318 72.051 1.00 91.97 282 PHE K O 1
ATOM 5171 N N . SER K 3 142 ? 117.635 124.582 72.320 1.00 81.98 283 SER K N 1
ATOM 5172 C CA . SER K 3 142 ? 118.619 123.714 72.954 1.00 83.83 283 SER K CA 1
ATOM 5173 C C . SER K 3 142 ? 119.955 123.799 72.231 1.00 99.67 283 SER K C 1
ATOM 5174 O O . SER K 3 142 ? 120.986 124.098 72.847 1.00 86.21 283 SER K O 1
ATOM 5177 N N . ASN K 3 143 ? 119.919 123.547 70.921 1.00 95.23 284 ASN K N 1
ATOM 5178 C CA . ASN K 3 143 ? 121.111 123.581 70.081 1.00 87.11 284 ASN K CA 1
ATOM 5179 C C . ASN K 3 143 ? 121.724 124.977 69.996 1.00 86.65 284 ASN K C 1
ATOM 5180 O O . ASN K 3 143 ? 122.856 125.177 70.431 1.00 94.30 284 ASN K O 1
ATOM 5182 N N . ARG K 3 144 ? 120.977 125.938 69.456 1.00 95.99 285 ARG K N 1
ATOM 5183 C CA . ARG K 3 144 ? 121.467 127.315 69.331 1.00 98.39 285 ARG K CA 1
ATOM 5184 C C . ARG K 3 144 ? 122.014 127.842 70.659 1.00 106.08 285 ARG K C 1
ATOM 5185 O O . ARG K 3 144 ? 123.004 128.573 70.682 1.00 108.20 285 ARG K O 1
ATOM 5187 N N . ARG K 3 145 ? 121.371 127.459 71.761 1.00 99.01 286 ARG K N 1
ATOM 5188 C CA . ARG K 3 145 ? 121.856 127.808 73.095 1.00 103.99 286 ARG K CA 1
ATOM 5189 C C . ARG K 3 145 ? 123.229 127.189 73.352 1.00 105.60 286 ARG K C 1
ATOM 5190 O O . ARG K 3 145 ? 124.175 127.883 73.733 1.00 109.82 286 ARG K O 1
ATOM 5192 N N . GLN K 3 146 ? 123.337 125.882 73.127 1.00 100.66 287 GLN K N 1
ATOM 5193 C CA . GLN K 3 146 ? 124.582 125.167 73.394 1.00 104.04 287 GLN K CA 1
ATOM 5194 C C . GLN K 3 146 ? 125.612 125.267 72.262 1.00 105.17 287 GLN K C 1
ATOM 5195 O O . GLN K 3 146 ? 126.594 124.529 72.261 1.00 91.27 287 GLN K O 1
ATOM 5197 N N . THR K 3 147 ? 125.399 126.181 71.313 1.00 104.15 288 THR K N 1
ATOM 5198 C CA . THR K 3 147 ? 126.343 126.366 70.205 1.00 110.45 288 THR K CA 1
ATOM 5199 C C . THR K 3 147 ? 127.096 127.691 70.260 1.00 120.62 288 THR K C 1
ATOM 5200 O O . THR K 3 147 ? 128.263 127.768 69.864 1.00 115.60 288 THR K O 1
ATOM 5204 N N . LEU K 3 148 ? 126.419 128.735 70.731 1.00 124.01 289 LEU K N 1
ATOM 5205 C CA . LEU K 3 148 ? 126.976 130.084 70.696 1.00 115.46 289 LEU K CA 1
ATOM 5206 C C . LEU K 3 148 ? 128.077 130.297 71.725 1.00 115.79 289 LEU K C 1
ATOM 5207 O O . LEU K 3 148 ? 128.683 131.365 71.773 1.00 121.82 289 LEU K O 1
ATOM 5212 N N . LYS K 3 149 ? 128.334 129.279 72.543 1.00 121.62 290 LYS K N 1
ATOM 5213 C CA . LYS K 3 149 ? 129.471 129.300 73.462 1.00 133.26 290 LYS K CA 1
ATOM 5214 C C . LYS K 3 149 ? 130.789 129.347 72.675 1.00 138.21 290 LYS K C 1
ATOM 5215 O O . LYS K 3 149 ? 131.766 129.975 73.103 1.00 123.82 290 LYS K O 1
ATOM 5217 N N . ASN K 3 150 ? 130.793 128.682 71.518 1.00 139.66 291 ASN K N 1
ATOM 5218 C CA . ASN K 3 150 ? 131.943 128.647 70.613 1.00 131.91 291 ASN K CA 1
ATOM 5219 C C . ASN K 3 150 ? 132.328 130.032 70.101 1.00 134.17 291 ASN K C 1
ATOM 5220 O O . ASN K 3 150 ? 133.431 130.523 70.356 1.00 131.35 291 ASN K O 1
ATOM 5225 N N . THR K 3 151 ? 131.404 130.648 69.368 1.00 137.83 292 THR K N 1
ATOM 5226 C CA . THR K 3 151 ? 131.617 131.966 68.778 1.00 135.45 292 THR K CA 1
ATOM 5227 C C . THR K 3 151 ? 131.547 133.078 69.822 1.00 113.35 292 THR K C 1
ATOM 5231 N N . ASN L 3 2 ? 135.996 96.548 43.688 1.00 67.23 143 ASN L N 1
ATOM 5232 C CA . ASN L 3 2 ? 136.245 95.540 44.726 1.00 103.43 143 ASN L CA 1
ATOM 5233 C C . ASN L 3 2 ? 135.478 95.844 46.012 1.00 100.26 143 ASN L C 1
ATOM 5234 O O . ASN L 3 2 ? 135.985 96.537 46.898 1.00 88.63 143 ASN L O 1
ATOM 5243 N N . GLU L 3 4 ? 132.682 94.108 48.648 1.00 97.37 145 GLU L N 1
ATOM 5244 C CA . GLU L 3 4 ? 132.431 93.606 49.992 1.00 92.84 145 GLU L CA 1
ATOM 5245 C C . GLU L 3 4 ? 133.706 93.592 50.812 1.00 84.15 145 GLU L C 1
ATOM 5246 O O . GLU L 3 4 ? 133.661 93.594 52.037 1.00 83.01 145 GLU L O 1
ATOM 5252 N N . GLU L 3 5 ? 134.842 93.593 50.125 1.00 90.62 146 GLU L N 1
ATOM 5253 C CA . GLU L 3 5 ? 136.116 93.845 50.771 1.00 84.65 146 GLU L CA 1
ATOM 5254 C C . GLU L 3 5 ? 135.940 95.077 51.637 1.00 90.92 146 GLU L C 1
ATOM 5255 O O . GLU L 3 5 ? 135.952 95.003 52.865 1.00 90.64 146 GLU L O 1
ATOM 5261 N N . ILE L 3 6 ? 135.746 96.209 50.972 1.00 94.00 147 ILE L N 1
ATOM 5262 C CA . ILE L 3 6 ? 135.520 97.488 51.631 1.00 81.39 147 ILE L CA 1
ATOM 5263 C C . ILE L 3 6 ? 134.512 97.461 52.788 1.00 84.21 147 ILE L C 1
ATOM 5264 O O . ILE L 3 6 ? 134.846 97.878 53.900 1.00 74.43 147 ILE L O 1
ATOM 5269 N N . ARG L 3 7 ? 133.293 96.982 52.544 1.00 81.00 148 ARG L N 1
ATOM 5270 C CA . ARG L 3 7 ? 132.276 97.000 53.597 1.00 75.08 148 ARG L CA 1
ATOM 5271 C C . ARG L 3 7 ? 132.816 96.406 54.900 1.00 76.28 148 ARG L C 1
ATOM 5272 O O . ARG L 3 7 ? 132.566 96.937 55.984 1.00 70.60 148 ARG L O 1
ATOM 5274 N N . GLU L 3 8 ? 133.578 95.323 54.789 1.00 74.43 149 GLU L N 1
ATOM 5275 C CA . GLU L 3 8 ? 134.182 94.700 55.962 1.00 82.35 149 GLU L CA 1
ATOM 5276 C C . GLU L 3 8 ? 135.148 95.643 56.663 1.00 87.95 149 GLU L C 1
ATOM 5277 O O . GLU L 3 8 ? 135.162 95.729 57.891 1.00 73.51 149 GLU L O 1
ATOM 5283 N N . PHE L 3 9 ? 135.964 96.344 55.884 1.00 81.52 150 PHE L N 1
ATOM 5284 C CA . PHE L 3 9 ? 136.886 97.303 56.468 1.00 77.33 150 PHE L CA 1
ATOM 5285 C C . PHE L 3 9 ? 136.128 98.355 57.271 1.00 80.23 150 PHE L C 1
ATOM 5286 O O . PHE L 3 9 ? 136.431 98.578 58.440 1.00 82.82 150 PHE L O 1
ATOM 5294 N N . ALA L 3 10 ? 135.146 98.990 56.636 1.00 69.39 151 ALA L N 1
ATOM 5295 C CA . ALA L 3 10 ? 134.268 99.939 57.310 1.00 58.17 151 ALA L CA 1
ATOM 5296 C C . ALA L 3 10 ? 133.782 99.379 58.639 1.00 70.74 151 ALA L C 1
ATOM 5297 O O . ALA L 3 10 ? 133.735 100.081 59.652 1.00 69.73 151 ALA L O 1
ATOM 5299 N N . LYS L 3 11 ? 133.418 98.105 58.619 1.00 77.46 152 LYS L N 1
ATOM 5300 C CA . LYS L 3 11 ? 132.976 97.399 59.812 1.00 78.89 152 LYS L CA 1
ATOM 5301 C C . LYS L 3 11 ? 134.066 97.367 60.887 1.00 78.72 152 LYS L C 1
ATOM 5302 O O . LYS L 3 11 ? 133.861 97.853 62.006 1.00 74.69 152 LYS L O 1
ATOM 5308 N N . ASN L 3 12 ? 135.221 96.801 60.535 1.00 77.81 153 ASN L N 1
ATOM 5309 C CA . ASN L 3 12 ? 136.335 96.650 61.471 1.00 78.97 153 ASN L CA 1
ATOM 5310 C C . ASN L 3 12 ? 136.792 97.983 62.012 1.00 77.38 153 ASN L C 1
ATOM 5311 O O . ASN L 3 12 ? 137.138 98.105 63.183 1.00 85.64 153 ASN L O 1
ATOM 5316 N N . PHE L 3 13 ? 136.800 98.979 61.139 1.00 73.11 154 PHE L N 1
ATOM 5317 C CA . PHE L 3 13 ? 137.267 100.299 61.502 1.00 68.26 154 PHE L CA 1
ATOM 5318 C C . PHE L 3 13 ? 136.484 100.818 62.690 1.00 67.50 154 PHE L C 1
ATOM 5319 O O . PHE L 3 13 ? 137.069 101.181 63.702 1.00 73.32 154 PHE L O 1
ATOM 5327 N N . LYS L 3 14 ? 135.162 100.855 62.569 1.00 68.42 155 LYS L N 1
ATOM 5328 C CA . LYS L 3 14 ? 134.332 101.393 63.637 1.00 65.49 155 LYS L CA 1
ATOM 5329 C C . LYS L 3 14 ? 134.657 100.654 64.914 1.00 77.37 155 LYS L C 1
ATOM 5330 O O . LYS L 3 14 ? 134.827 101.263 65.973 1.00 74.99 155 LYS L O 1
ATOM 5336 N N . ILE L 3 15 ? 134.750 99.332 64.793 1.00 74.82 156 ILE L N 1
ATOM 5337 C CA . ILE L 3 15 ? 135.091 98.459 65.910 1.00 77.44 156 ILE L CA 1
ATOM 5338 C C . ILE L 3 15 ? 136.407 98.863 66.563 1.00 75.66 156 ILE L C 1
ATOM 5339 O O . ILE L 3 15 ? 136.416 99.408 67.666 1.00 77.61 156 ILE L O 1
ATOM 5344 N N . ARG L 3 16 ? 137.511 98.593 65.877 1.00 47.66 157 ARG L N 1
ATOM 5345 C CA . ARG L 3 16 ? 138.823 99.042 66.315 1.00 66.61 157 ARG L CA 1
ATOM 5346 C C . ARG L 3 16 ? 138.822 100.473 66.880 1.00 70.90 157 ARG L C 1
ATOM 5347 O O . ARG L 3 16 ? 139.461 100.748 67.893 1.00 71.81 157 ARG L O 1
ATOM 5355 N N . ARG L 3 17 ? 138.102 101.379 66.230 1.00 69.80 158 ARG L N 1
ATOM 5356 C CA . ARG L 3 17 ? 137.994 102.748 66.714 1.00 71.58 158 ARG L CA 1
ATOM 5357 C C . ARG L 3 17 ? 137.448 102.750 68.136 1.00 75.48 158 ARG L C 1
ATOM 5358 O O . ARG L 3 17 ? 138.060 103.302 69.053 1.00 62.45 158 ARG L O 1
ATOM 5366 N N . LEU L 3 18 ? 136.288 102.124 68.301 1.00 71.72 159 LEU L N 1
ATOM 5367 C CA . LEU L 3 18 ? 135.634 102.024 69.595 1.00 74.79 159 LEU L CA 1
ATOM 5368 C C . LEU L 3 18 ? 136.522 101.319 70.618 1.00 82.95 159 LEU L C 1
ATOM 5369 O O . LEU L 3 18 ? 136.448 101.599 71.818 1.00 83.01 159 LEU L O 1
ATOM 5374 N N . SER L 3 19 ? 137.364 100.411 70.133 1.00 78.67 160 SER L N 1
ATOM 5375 C CA . SER L 3 19 ? 138.249 99.631 70.993 1.00 73.06 160 SER L CA 1
ATOM 5376 C C . SER L 3 19 ? 139.390 100.479 71.537 1.00 66.08 160 SER L C 1
ATOM 5377 O O . SER L 3 19 ? 139.824 100.296 72.669 1.00 85.62 160 SER L O 1
ATOM 5380 N N . LEU L 3 20 ? 139.882 101.408 70.733 1.00 66.53 161 LEU L N 1
ATOM 5381 C CA . LEU L 3 20 ? 140.861 102.355 71.231 1.00 52.68 161 LEU L CA 1
ATOM 5382 C C . LEU L 3 20 ? 140.121 103.457 71.960 1.00 59.39 161 LEU L C 1
ATOM 5383 O O . LEU L 3 20 ? 140.690 104.506 72.222 1.00 58.69 161 LEU L O 1
ATOM 5388 N N . GLY L 3 21 ? 138.849 103.205 72.276 1.00 54.84 162 GLY L N 1
ATOM 5389 C CA . GLY L 3 21 ? 137.975 104.186 72.905 1.00 59.57 162 GLY L CA 1
ATOM 5390 C C . GLY L 3 21 ? 137.942 105.552 72.228 1.00 76.22 162 GLY L C 1
ATOM 5391 O O . GLY L 3 21 ? 138.134 106.583 72.880 1.00 65.61 162 GLY L O 1
ATOM 5392 N N . LEU L 3 22 ? 137.679 105.568 70.922 1.00 80.56 163 LEU L N 1
ATOM 5393 C CA . LEU L 3 22 ? 137.781 106.801 70.139 1.00 66.29 163 LEU L CA 1
ATOM 5394 C C . LEU L 3 22 ? 136.469 107.293 69.522 1.00 69.69 163 LEU L C 1
ATOM 5395 O O . LEU L 3 22 ? 135.639 106.503 69.069 1.00 80.63 163 LEU L O 1
ATOM 5400 N N . THR L 3 23 ? 136.300 108.612 69.517 1.00 63.39 164 THR L N 1
ATOM 5401 C CA . THR L 3 23 ? 135.195 109.267 68.835 1.00 60.98 164 THR L CA 1
ATOM 5402 C C . THR L 3 23 ? 135.609 109.627 67.407 1.00 67.18 164 THR L C 1
ATOM 5403 O O . THR L 3 23 ? 136.791 109.870 67.135 1.00 61.19 164 THR L O 1
ATOM 5407 N N . GLN L 3 24 ? 134.639 109.673 66.500 1.00 61.60 165 GLN L N 1
ATOM 5408 C CA . GLN L 3 24 ? 134.904 110.117 65.140 1.00 53.10 165 GLN L CA 1
ATOM 5409 C C . GLN L 3 24 ? 135.580 111.473 65.182 1.00 58.71 165 GLN L C 1
ATOM 5410 O O . GLN L 3 24 ? 136.511 111.745 64.430 1.00 56.53 165 GLN L O 1
ATOM 5416 N N . THR L 3 25 ? 135.101 112.322 66.078 1.00 52.45 166 THR L N 1
ATOM 5417 C CA . THR L 3 25 ? 135.636 113.667 66.220 1.00 65.21 166 THR L CA 1
ATOM 5418 C C . THR L 3 25 ? 137.147 113.673 66.443 1.00 66.15 166 THR L C 1
ATOM 5419 O O . THR L 3 25 ? 137.869 114.450 65.815 1.00 63.87 166 THR L O 1
ATOM 5423 N N . GLN L 3 26 ? 137.607 112.798 67.338 1.00 69.72 167 GLN L N 1
ATOM 5424 C CA . GLN L 3 26 ? 139.025 112.670 67.692 1.00 70.04 167 GLN L CA 1
ATOM 5425 C C . GLN L 3 26 ? 139.856 112.259 66.498 1.00 66.61 167 GLN L C 1
ATOM 5426 O O . GLN L 3 26 ? 140.851 112.905 66.157 1.00 56.77 167 GLN L O 1
ATOM 5432 N N . VAL L 3 27 ? 139.448 111.147 65.895 1.00 60.23 168 VAL L N 1
ATOM 5433 C CA . VAL L 3 27 ? 140.041 110.671 64.661 1.00 62.33 168 VAL L CA 1
ATOM 5434 C C . VAL L 3 27 ? 140.021 111.801 63.647 1.00 69.34 168 VAL L C 1
ATOM 5435 O O . VAL L 3 27 ? 141.050 112.153 63.082 1.00 67.92 168 VAL L O 1
ATOM 5439 N N . GLY L 3 28 ? 138.838 112.371 63.437 1.00 57.49 169 GLY L N 1
ATOM 5440 C CA . GLY L 3 28 ? 138.686 113.543 62.602 1.00 57.96 169 GLY L CA 1
ATOM 5441 C C . GLY L 3 28 ? 139.838 114.513 62.769 1.00 75.38 169 GLY L C 1
ATOM 5442 O O . GLY L 3 28 ? 140.456 114.915 61.781 1.00 73.50 169 GLY L O 1
ATOM 5443 N N . GLN L 3 29 ? 140.145 114.872 64.016 1.00 68.17 170 GLN L N 1
ATOM 5444 C CA . GLN L 3 29 ? 141.212 115.835 64.303 1.00 72.05 170 GLN L CA 1
ATOM 5445 C C . GLN L 3 29 ? 142.607 115.305 63.976 1.00 80.89 170 GLN L C 1
ATOM 5446 O O . GLN L 3 29 ? 143.388 115.970 63.287 1.00 79.98 170 GLN L O 1
ATOM 5452 N N . ALA L 3 30 ? 142.921 114.117 64.486 1.00 74.85 171 ALA L N 1
ATOM 5453 C CA . ALA L 3 30 ? 144.217 113.501 64.238 1.00 71.48 171 ALA L CA 1
ATOM 5454 C C . ALA L 3 30 ? 144.447 113.386 62.741 1.00 79.86 171 ALA L C 1
ATOM 5455 O O . ALA L 3 30 ? 145.493 113.774 62.219 1.00 82.40 171 ALA L O 1
ATOM 5465 N N . THR L 3 32 ? 142.745 114.849 59.979 1.00 77.90 173 THR L N 1
ATOM 5466 C CA . THR L 3 32 ? 142.762 116.063 59.169 1.00 81.15 173 THR L CA 1
ATOM 5467 C C . THR L 3 32 ? 144.110 116.740 59.289 1.00 81.83 173 THR L C 1
ATOM 5468 O O . THR L 3 32 ? 144.588 117.368 58.344 1.00 88.23 173 THR L O 1
ATOM 5472 N N . ALA L 3 33 ? 144.724 116.593 60.458 1.00 82.11 174 ALA L N 1
ATOM 5473 C CA . ALA L 3 33 ? 146.045 117.151 60.701 1.00 91.50 174 ALA L CA 1
ATOM 5474 C C . ALA L 3 33 ? 147.090 116.567 59.741 1.00 90.55 174 ALA L C 1
ATOM 5475 O O . ALA L 3 33 ? 147.671 117.277 58.921 1.00 83.70 174 ALA L O 1
ATOM 5477 N N . THR L 3 34 ? 147.308 115.264 59.829 1.00 78.66 175 THR L N 1
ATOM 5478 C CA . THR L 3 34 ? 148.387 114.634 59.089 1.00 75.25 175 THR L CA 1
ATOM 5479 C C . THR L 3 34 ? 147.993 114.206 57.677 1.00 89.51 175 THR L C 1
ATOM 5480 O O . THR L 3 34 ? 148.856 113.875 56.860 1.00 97.52 175 THR L O 1
ATOM 5484 N N . GLU L 3 35 ? 146.692 114.210 57.392 1.00 95.15 176 GLU L N 1
ATOM 5485 C CA . GLU L 3 35 ? 146.183 113.762 56.094 1.00 89.60 176 GLU L CA 1
ATOM 5486 C C . GLU L 3 35 ? 145.581 114.881 55.254 1.00 79.71 176 GLU L C 1
ATOM 5487 O O . GLU L 3 35 ? 146.129 115.261 54.222 1.00 87.49 176 GLU L O 1
ATOM 5493 N N . GLY L 3 36 ? 144.445 115.402 55.693 1.00 80.54 177 GLY L N 1
ATOM 5494 C CA . GLY L 3 36 ? 143.758 116.423 54.931 1.00 78.87 177 GLY L CA 1
ATOM 5495 C C . GLY L 3 36 ? 142.279 116.474 55.242 1.00 79.87 177 GLY L C 1
ATOM 5496 O O . GLY L 3 36 ? 141.751 115.598 55.938 1.00 76.47 177 GLY L O 1
ATOM 5497 N N . PRO L 3 37 ? 141.599 117.499 54.710 1.00 76.25 178 PRO L N 1
ATOM 5498 C CA . PRO L 3 37 ? 140.192 117.809 55.000 1.00 60.66 178 PRO L CA 1
ATOM 5499 C C . PRO L 3 37 ? 139.280 116.656 54.609 1.00 69.47 178 PRO L C 1
ATOM 5500 O O . PRO L 3 37 ? 138.129 116.582 55.058 1.00 70.34 178 PRO L O 1
ATOM 5504 N N . ALA L 3 38 ? 139.798 115.760 53.774 1.00 54.95 179 ALA L N 1
ATOM 5505 C CA . ALA L 3 38 ? 139.058 114.572 53.377 1.00 65.52 179 ALA L CA 1
ATOM 5506 C C . ALA L 3 38 ? 138.762 113.689 54.575 1.00 59.58 179 ALA L C 1
ATOM 5507 O O . ALA L 3 38 ? 138.049 112.697 54.457 1.00 69.19 179 ALA L O 1
ATOM 5509 N N . TYR L 3 39 ? 139.306 114.056 55.729 1.00 62.30 180 TYR L N 1
ATOM 5510 C CA . TYR L 3 39 ? 139.261 113.186 56.892 1.00 63.79 180 TYR L CA 1
ATOM 5511 C C . TYR L 3 39 ? 138.558 113.792 58.104 1.00 69.30 180 TYR L C 1
ATOM 5512 O O . TYR L 3 39 ? 138.908 113.501 59.248 1.00 59.83 180 TYR L O 1
ATOM 5521 N N . SER L 3 40 ? 137.547 114.612 57.825 1.00 53.35 181 SER L N 1
ATOM 5522 C CA . SER L 3 40 ? 136.715 115.233 58.847 1.00 49.11 181 SER L CA 1
ATOM 5523 C C . SER L 3 40 ? 135.867 114.205 59.604 1.00 61.72 181 SER L C 1
ATOM 5524 O O . SER L 3 40 ? 135.736 113.065 59.168 1.00 55.90 181 SER L O 1
ATOM 5527 N N . GLN L 3 41 ? 135.294 114.615 60.734 1.00 51.20 182 GLN L N 1
ATOM 5528 C CA . GLN L 3 41 ? 134.409 113.746 61.500 1.00 51.79 182 GLN L CA 1
ATOM 5529 C C . GLN L 3 41 ? 133.207 113.284 60.701 1.00 51.88 182 GLN L C 1
ATOM 5530 O O . GLN L 3 41 ? 132.832 112.111 60.783 1.00 57.68 182 GLN L O 1
ATOM 5536 N N . SER L 3 42 ? 132.584 114.200 59.959 1.00 38.86 183 SER L N 1
ATOM 5537 C CA . SER L 3 42 ? 131.449 113.824 59.110 1.00 53.76 183 SER L CA 1
ATOM 5538 C C . SER L 3 42 ? 131.879 112.769 58.104 1.00 46.17 183 SER L C 1
ATOM 5539 O O . SER L 3 42 ? 131.129 111.834 57.817 1.00 41.11 183 SER L O 1
ATOM 5542 N N . ALA L 3 43 ? 133.096 112.919 57.586 1.00 46.65 184 ALA L N 1
ATOM 5543 C CA . ALA L 3 43 ? 133.650 111.970 56.627 1.00 45.24 184 ALA L CA 1
ATOM 5544 C C . ALA L 3 43 ? 133.758 110.565 57.241 1.00 53.27 184 ALA L C 1
ATOM 5545 O O . ALA L 3 43 ? 133.314 109.568 56.645 1.00 48.91 184 ALA L O 1
ATOM 5547 N N . ILE L 3 44 ? 134.345 110.499 58.433 1.00 40.98 185 ILE L N 1
ATOM 5548 C CA . ILE L 3 44 ? 134.412 109.260 59.193 1.00 44.87 185 ILE L CA 1
ATOM 5549 C C . ILE L 3 44 ? 133.007 108.679 59.331 1.00 50.20 185 ILE L C 1
ATOM 5550 O O . ILE L 3 44 ? 132.792 107.484 59.123 1.00 41.77 185 ILE L O 1
ATOM 5555 N N . SER L 3 45 ? 132.040 109.516 59.680 1.00 30.22 186 SER L N 1
ATOM 5556 C CA . SER L 3 45 ? 130.708 108.977 59.888 1.00 55.94 186 SER L CA 1
ATOM 5557 C C . SER L 3 45 ? 130.219 108.343 58.596 1.00 58.52 186 SER L C 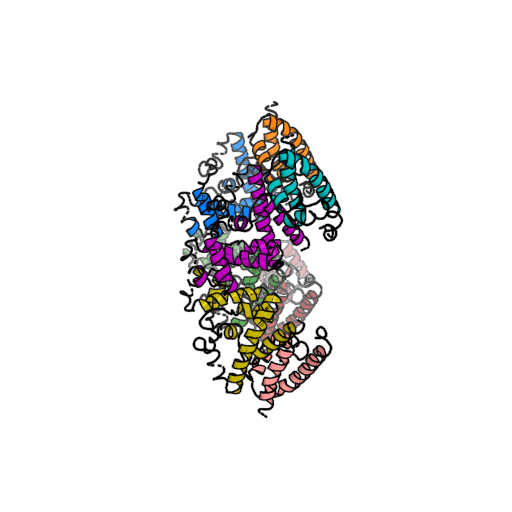1
ATOM 5558 O O . SER L 3 45 ? 129.736 107.202 58.590 1.00 59.41 186 SER L O 1
ATOM 5561 N N . ARG L 3 46 ? 130.374 109.086 57.505 1.00 54.07 187 ARG L N 1
ATOM 5562 C CA . ARG L 3 46 ? 129.910 108.644 56.198 1.00 55.87 187 ARG L CA 1
ATOM 5563 C C . ARG L 3 46 ? 130.651 107.407 55.741 1.00 54.62 187 ARG L C 1
ATOM 5564 O O . ARG L 3 46 ? 130.056 106.470 55.212 1.00 45.56 187 ARG L O 1
ATOM 5572 N N . PHE L 3 47 ? 131.955 107.390 55.962 1.00 44.91 188 PHE L N 1
ATOM 5573 C CA . PHE L 3 47 ? 132.707 106.208 55.600 1.00 48.25 188 PHE L CA 1
ATOM 5574 C C . PHE L 3 47 ? 132.182 104.992 56.351 1.00 56.46 188 PHE L C 1
ATOM 5575 O O . PHE L 3 47 ? 131.822 103.993 55.741 1.00 59.67 188 PHE L O 1
ATOM 5583 N N . GLU L 3 48 ? 132.140 105.097 57.676 1.00 61.94 189 GLU L N 1
ATOM 5584 C CA . GLU L 3 48 ? 131.670 104.027 58.541 1.00 47.27 189 GLU L CA 1
ATOM 5585 C C . GLU L 3 48 ? 130.288 103.574 58.154 1.00 50.27 189 GLU L C 1
ATOM 5586 O O . GLU L 3 48 ? 130.006 102.387 58.128 1.00 60.93 189 GLU L O 1
ATOM 5592 N N . LYS L 3 49 ? 129.404 104.521 57.877 1.00 56.86 190 LYS L N 1
ATOM 5593 C CA . LYS L 3 49 ? 128.067 104.147 57.446 1.00 61.82 190 LYS L CA 1
ATOM 5594 C C . LYS L 3 49 ? 128.088 103.698 55.989 1.00 65.82 190 LYS L C 1
ATOM 5595 O O . LYS L 3 49 ? 127.097 103.180 55.474 1.00 64.81 190 LYS L O 1
ATOM 5601 N N . LEU L 3 50 ? 129.233 103.899 55.341 1.00 58.82 191 LEU L N 1
ATOM 5602 C CA . LEU L 3 50 ? 129.402 103.615 53.916 1.00 69.24 191 LEU L CA 1
ATOM 5603 C C . LEU L 3 50 ? 128.472 104.453 53.044 1.00 68.00 191 LEU L C 1
ATOM 5604 O O . LEU L 3 50 ? 127.997 104.008 51.999 1.00 59.29 191 LEU L O 1
ATOM 5609 N N . ASP L 3 51 ? 128.227 105.675 53.488 1.00 54.18 192 ASP L N 1
ATOM 5610 C CA . ASP L 3 51 ? 127.466 106.625 52.715 1.00 50.61 192 ASP L CA 1
ATOM 5611 C C . ASP L 3 51 ? 128.378 107.398 51.757 1.00 55.22 192 ASP L C 1
ATOM 5612 O O . ASP L 3 51 ? 128.342 108.619 51.719 1.00 47.18 192 ASP L O 1
ATOM 5617 N N . ILE L 3 52 ? 129.213 106.692 51.000 1.00 47.37 193 ILE L N 1
ATOM 5618 C CA . ILE L 3 52 ? 129.996 107.336 49.949 1.00 45.92 193 ILE L CA 1
ATOM 5619 C C . ILE L 3 52 ? 129.930 106.546 48.658 1.00 53.39 193 ILE L C 1
ATOM 5620 O O . ILE L 3 52 ? 129.407 105.439 48.627 1.00 51.96 193 ILE L O 1
ATOM 5625 N N . THR L 3 53 ? 130.468 107.118 47.588 1.00 52.31 194 THR L N 1
ATOM 5626 C CA . THR L 3 53 ? 130.563 106.386 46.337 1.00 52.35 194 THR L CA 1
ATOM 5627 C C . THR L 3 53 ? 131.732 105.439 46.443 1.00 55.22 194 THR L C 1
ATOM 5628 O O . THR L 3 53 ? 132.656 105.672 47.223 1.00 51.61 194 THR L O 1
ATOM 5632 N N . PRO L 3 54 ? 131.699 104.365 45.652 1.00 55.74 195 PRO L N 1
ATOM 5633 C CA . PRO L 3 54 ? 132.755 103.349 45.575 1.00 57.34 195 PRO L CA 1
ATOM 5634 C C . PRO L 3 54 ? 134.123 103.960 45.274 1.00 55.22 195 PRO L C 1
ATOM 5635 O O . PRO L 3 54 ? 135.113 103.530 45.863 1.00 51.88 195 PRO L O 1
ATOM 5639 N N . LYS L 3 55 ? 134.174 104.946 44.377 1.00 50.03 196 LYS L N 1
ATOM 5640 C CA . LYS L 3 55 ? 135.436 105.614 44.038 1.00 57.25 196 LYS L CA 1
ATOM 5641 C C . LYS L 3 55 ? 136.035 106.297 45.256 1.00 59.42 196 LYS L C 1
ATOM 5642 O O . LYS L 3 55 ? 137.253 106.288 45.450 1.00 57.49 196 LYS L O 1
ATOM 5644 N N . SER L 3 56 ? 135.165 106.875 46.077 1.00 53.44 197 SER L N 1
ATOM 5645 C CA . SER L 3 56 ? 135.582 107.553 47.294 1.00 51.58 197 SER L CA 1
ATOM 5646 C C . SER L 3 56 ? 136.047 106.599 48.381 1.00 57.61 197 SER L C 1
ATOM 5647 O O . SER L 3 56 ? 137.059 106.844 49.030 1.00 58.28 197 SER L O 1
ATOM 5650 N N . ALA L 3 57 ? 135.307 105.520 48.591 1.00 43.32 198 ALA L N 1
ATOM 5651 C CA . ALA L 3 57 ? 135.709 104.554 49.601 1.00 59.01 198 ALA L CA 1
ATOM 5652 C C . ALA L 3 57 ? 137.084 103.995 49.267 1.00 59.26 198 ALA L C 1
ATOM 5653 O O . ALA L 3 57 ? 138.012 104.056 50.074 1.00 63.80 198 ALA L O 1
ATOM 5655 N N . GLN L 3 58 ? 137.198 103.458 48.060 1.00 66.73 199 GLN L N 1
ATOM 5656 C CA . GLN L 3 58 ? 138.439 102.877 47.573 1.00 70.01 199 GLN L CA 1
ATOM 5657 C C . GLN L 3 58 ? 139.618 103.794 47.884 1.00 57.94 199 GLN L C 1
ATOM 5658 O O . GLN L 3 58 ? 140.683 103.332 48.283 1.00 73.61 199 GLN L O 1
ATOM 5664 N N . LYS L 3 59 ? 139.412 105.094 47.714 1.00 43.28 200 LYS L N 1
ATOM 5665 C CA . LYS L 3 59 ? 140.454 106.080 47.943 1.00 45.80 200 LYS L CA 1
ATOM 5666 C C . LYS L 3 59 ? 140.811 106.200 49.434 1.00 68.56 200 LYS L C 1
ATOM 5667 O O . LYS L 3 59 ? 141.983 106.154 49.827 1.00 57.56 200 LYS L O 1
ATOM 5673 N N . LEU L 3 60 ? 139.782 106.355 50.257 1.00 66.50 201 LEU L N 1
ATOM 5674 C CA . LEU L 3 60 ? 139.939 106.525 51.693 1.00 64.77 201 LEU L CA 1
ATOM 5675 C C . LEU L 3 60 ? 140.551 105.320 52.395 1.00 73.79 201 LEU L C 1
ATOM 5676 O O . LEU L 3 60 ? 141.480 105.474 53.195 1.00 67.73 201 LEU L O 1
ATOM 5681 N N . LYS L 3 61 ? 140.024 104.133 52.092 1.00 64.73 202 LYS L N 1
ATOM 5682 C CA . LYS L 3 61 ? 140.358 102.902 52.818 1.00 68.20 202 LYS L CA 1
ATOM 5683 C C . LYS L 3 61 ? 141.822 102.733 53.209 1.00 71.75 202 LYS L C 1
ATOM 5684 O O . LYS L 3 61 ? 142.132 102.507 54.377 1.00 74.25 202 LYS L O 1
ATOM 5690 N N . PRO L 3 62 ? 142.725 102.836 52.229 1.00 76.87 203 PRO L N 1
ATOM 5691 C CA . PRO L 3 62 ? 144.137 102.545 52.499 1.00 74.03 203 PRO L CA 1
ATOM 5692 C C . PRO L 3 62 ? 144.678 103.506 53.538 1.00 70.87 203 PRO L C 1
ATOM 5693 O O . PRO L 3 62 ? 145.449 103.126 54.417 1.00 72.61 203 PRO L O 1
ATOM 5697 N N . VAL L 3 63 ? 144.261 104.760 53.418 1.00 65.86 204 VAL L N 1
ATOM 5698 C CA . VAL L 3 63 ? 144.763 105.820 54.269 1.00 71.10 204 VAL L CA 1
ATOM 5699 C C . VAL L 3 63 ? 144.199 105.690 55.677 1.00 81.90 204 VAL L C 1
ATOM 5700 O O . VAL L 3 63 ? 144.855 106.056 56.649 1.00 81.29 204 VAL L O 1
ATOM 5704 N N . LEU L 3 64 ? 142.980 105.170 55.779 1.00 77.48 205 LEU L N 1
ATOM 5705 C CA . LEU L 3 64 ? 142.387 104.877 57.073 1.00 71.97 205 LEU L CA 1
ATOM 5706 C C . LEU L 3 64 ? 143.132 103.733 57.722 1.00 80.49 205 LEU L C 1
ATOM 5707 O O . LEU L 3 64 ? 143.499 103.800 58.897 1.00 81.12 205 LEU L O 1
ATOM 5712 N N . GLU L 3 65 ? 143.333 102.672 56.946 1.00 75.33 206 GLU L N 1
ATOM 5713 C CA . GLU L 3 65 ? 143.990 101.467 57.431 1.00 75.25 206 GLU L CA 1
ATOM 5714 C C . GLU L 3 65 ? 145.384 101.771 57.956 1.00 79.41 206 GLU L C 1
ATOM 5715 O O . GLU L 3 65 ? 145.724 101.387 59.074 1.00 80.78 206 GLU L O 1
ATOM 5721 N N . LYS L 3 66 ? 146.183 102.465 57.149 1.00 78.22 207 LYS L N 1
ATOM 5722 C CA . LYS L 3 66 ? 147.515 102.877 57.577 1.00 81.19 207 LYS L CA 1
ATOM 5723 C C . LYS L 3 66 ? 147.422 103.543 58.948 1.00 80.76 207 LYS L C 1
ATOM 5724 O O . LYS L 3 66 ? 147.913 103.012 59.944 1.00 77.90 207 LYS L O 1
ATOM 5726 N N . TRP L 3 67 ? 146.763 104.695 58.989 1.00 77.45 208 TRP L N 1
ATOM 5727 C CA . TRP L 3 67 ? 146.587 105.443 60.225 1.00 76.44 208 TRP L CA 1
ATOM 5728 C C . TRP L 3 67 ? 146.030 104.602 61.374 1.00 79.47 208 TRP L C 1
ATOM 5729 O O . TRP L 3 67 ? 146.520 104.690 62.494 1.00 76.01 208 TRP L O 1
ATOM 5740 N N . LEU L 3 68 ? 145.003 103.800 61.110 1.00 74.54 209 LEU L N 1
ATOM 5741 C CA . LEU L 3 68 ? 144.411 102.994 62.172 1.00 75.15 209 LEU L CA 1
ATOM 5742 C C . LEU L 3 68 ? 145.467 102.093 62.801 1.00 83.20 209 LEU L C 1
ATOM 5743 O O . LEU L 3 68 ? 145.434 101.818 63.997 1.00 84.33 209 LEU L O 1
ATOM 5748 N N . ASN L 3 69 ? 146.409 101.636 61.988 1.00 82.22 210 ASN L N 1
ATOM 5749 C CA . ASN L 3 69 ? 147.483 100.788 62.482 1.00 79.77 210 ASN L CA 1
ATOM 5750 C C . ASN L 3 69 ? 148.475 101.558 63.342 1.00 84.82 210 ASN L C 1
ATOM 5751 O O . ASN L 3 69 ? 148.792 101.147 64.456 1.00 93.07 210 ASN L O 1
ATOM 5756 N N . GLU L 3 70 ? 148.956 102.678 62.814 1.00 87.02 211 GLU L N 1
ATOM 5757 C CA . GLU L 3 70 ? 149.867 103.558 63.537 1.00 87.18 211 GLU L CA 1
ATOM 5758 C C . GLU L 3 70 ? 149.296 103.913 64.912 1.00 88.55 211 GLU L C 1
ATOM 5759 O O . GLU L 3 70 ? 150.001 103.862 65.917 1.00 92.06 211 GLU L O 1
ATOM 5765 N N . ALA L 3 71 ? 148.014 104.262 64.946 1.00 86.27 212 ALA L N 1
ATOM 5766 C CA . ALA L 3 71 ? 147.327 104.590 66.190 1.00 83.99 212 ALA L CA 1
ATOM 5767 C C . ALA L 3 71 ? 147.331 103.410 67.140 1.00 92.91 212 ALA L C 1
ATOM 5768 O O . ALA L 3 71 ? 147.563 103.565 68.335 1.00 100.04 212 ALA L O 1
ATOM 5770 N N . GLU L 3 72 ? 147.054 102.229 66.606 1.00 81.03 213 GLU L N 1
ATOM 5771 C CA . GLU L 3 72 ? 147.029 101.028 67.422 1.00 83.64 213 GLU L CA 1
ATOM 5772 C C . GLU L 3 72 ? 148.405 100.722 67.996 1.00 92.59 213 GLU L C 1
ATOM 5773 O O . GLU L 3 72 ? 148.524 100.154 69.081 1.00 95.50 213 GLU L O 1
ATOM 5779 N N . LEU L 3 73 ? 149.444 101.102 67.266 1.00 86.50 214 LEU L N 1
ATOM 5780 C CA . LEU L 3 73 ? 150.802 100.928 67.754 1.00 88.80 214 LEU L CA 1
ATOM 5781 C C . LEU L 3 73 ? 151.053 101.878 68.920 1.00 95.22 214 LEU L C 1
ATOM 5782 O O . LEU L 3 73 ? 151.519 101.460 69.977 1.00 107.00 214 LEU L O 1
ATOM 5787 N N . ARG L 3 74 ? 150.735 103.154 68.735 1.00 92.96 215 ARG L N 1
ATOM 5788 C CA . ARG L 3 74 ? 150.902 104.126 69.809 1.00 100.11 215 ARG L CA 1
ATOM 5789 C C . ARG L 3 74 ? 150.119 103.718 71.054 1.00 104.97 215 ARG L C 1
ATOM 5790 O O . ARG L 3 74 ? 150.552 103.968 72.179 1.00 106.96 215 ARG L O 1
ATOM 5798 N N . ASN L 3 75 ? 148.968 103.088 70.849 1.00 95.68 216 ASN L N 1
ATOM 5799 C CA . ASN L 3 75 ? 148.166 102.634 71.971 1.00 94.77 216 ASN L CA 1
ATOM 5800 C C . ASN L 3 75 ? 148.940 101.595 72.749 1.00 101.02 216 ASN L C 1
ATOM 5801 O O . ASN L 3 75 ? 148.898 101.580 73.978 1.00 107.33 216 ASN L O 1
ATOM 5806 N N . GLN L 3 76 ? 149.652 100.734 72.022 1.00 99.29 217 GLN L N 1
ATOM 5807 C CA . GLN L 3 76 ? 150.421 99.652 72.634 1.00 109.27 217 GLN L CA 1
ATOM 5808 C C . GLN L 3 76 ? 151.249 100.173 73.804 1.00 119.13 217 GLN L C 1
ATOM 5809 O O . GLN L 3 76 ? 150.954 99.870 74.965 1.00 111.49 217 GLN L O 1
ATOM 5811 N N . GLU L 3 77 ? 152.274 100.966 73.502 1.00 113.96 218 GLU L N 1
ATOM 5812 C CA . GLU L 3 77 ? 153.066 101.580 74.560 1.00 109.67 218 GLU L CA 1
ATOM 5813 C C . GLU L 3 77 ? 152.275 102.719 75.227 1.00 118.13 218 GLU L C 1
ATOM 5814 O O . GLU L 3 77 ? 152.171 103.823 74.694 1.00 118.10 218 GLU L O 1
ATOM 5820 N N . GLY L 3 78 ? 151.678 102.418 76.379 1.00 107.74 219 GLY L N 1
ATOM 5821 C CA . GLY L 3 78 ? 150.950 103.406 77.158 1.00 115.53 219 GLY L CA 1
ATOM 5822 C C . GLY L 3 78 ? 149.692 103.964 76.515 1.00 114.83 219 GLY L C 1
ATOM 5823 O O . GLY L 3 78 ? 149.748 104.576 75.447 1.00 104.90 219 GLY L O 1
ATOM 5824 N N . GLN L 3 79 ? 148.554 103.767 77.182 1.00 121.50 220 GLN L N 1
ATOM 5825 C CA . GLN L 3 79 ? 147.281 104.332 76.734 1.00 109.03 220 GLN L CA 1
ATOM 5826 C C . GLN L 3 79 ? 147.252 105.840 76.953 1.00 102.02 220 GLN L C 1
ATOM 5827 O O . GLN L 3 79 ? 146.195 106.428 77.179 1.00 95.05 220 GLN L O 1
ATOM 5829 N N . GLN L 3 80 ? 148.432 106.448 76.900 1.00 105.85 221 GLN L N 1
ATOM 5830 C CA . GLN L 3 80 ? 148.582 107.891 76.928 1.00 106.83 221 GLN L CA 1
ATOM 5831 C C . GLN L 3 80 ? 149.469 108.284 75.753 1.00 108.48 221 GLN L C 1
ATOM 5832 O O . GLN L 3 80 ? 149.718 109.466 75.510 1.00 107.93 221 GLN L O 1
ATOM 5838 N N . ASN L 3 81 ? 149.959 107.280 75.032 1.00 104.85 222 ASN L N 1
ATOM 5839 C CA . ASN L 3 81 ? 150.666 107.522 73.779 1.00 110.96 222 ASN L CA 1
ATOM 5840 C C . ASN L 3 81 ? 149.702 107.562 72.608 1.00 103.70 222 ASN L C 1
ATOM 5841 O O . ASN L 3 81 ? 150.012 108.109 71.551 1.00 101.14 222 ASN L O 1
ATOM 5846 N N . LEU L 3 82 ? 148.534 106.962 72.804 1.00 99.75 223 LEU L N 1
ATOM 5847 C CA . LEU L 3 82 ? 147.403 107.222 71.939 1.00 98.04 223 LEU L CA 1
ATOM 5848 C C . LEU L 3 82 ? 147.180 108.716 71.926 1.00 105.81 223 LEU L C 1
ATOM 5849 O O . LEU L 3 82 ? 147.046 109.332 70.873 1.00 100.78 223 LEU L O 1
ATOM 5862 N N . GLU L 3 84 ? 149.130 111.181 72.685 1.00 93.26 225 GLU L N 1
ATOM 5863 C CA . GLU L 3 84 ? 150.197 111.904 72.014 1.00 107.52 225 GLU L CA 1
ATOM 5864 C C . GLU L 3 84 ? 149.885 111.970 70.530 1.00 109.86 225 GLU L C 1
ATOM 5865 O O . GLU L 3 84 ? 149.960 113.032 69.910 1.00 104.71 225 GLU L O 1
ATOM 5871 N N . PHE L 3 85 ? 149.518 110.815 69.980 1.00 106.06 226 PHE L N 1
ATOM 5872 C CA . PHE L 3 85 ? 149.287 110.651 68.551 1.00 94.45 226 PHE L CA 1
ATOM 5873 C C . PHE L 3 85 ? 148.029 111.367 68.060 1.00 101.94 226 PHE L C 1
ATOM 5874 O O . PHE L 3 85 ? 148.001 111.882 66.939 1.00 100.34 226 PHE L O 1
ATOM 5882 N N . VAL L 3 86 ? 146.993 111.403 68.894 1.00 96.73 227 VAL L N 1
ATOM 5883 C CA . VAL L 3 86 ? 145.716 111.979 68.481 1.00 96.54 227 VAL L CA 1
ATOM 5884 C C . VAL L 3 86 ? 145.730 113.502 68.465 1.00 93.22 227 VAL L C 1
ATOM 5885 O O . VAL L 3 86 ? 145.778 114.117 67.401 1.00 98.73 227 VAL L O 1
ATOM 5889 N N . GLY L 3 87 ? 145.688 114.110 69.643 1.00 100.99 228 GLY L N 1
ATOM 5890 C CA . GLY L 3 87 ? 145.545 115.550 69.727 1.00 120.90 228 GLY L CA 1
ATOM 5891 C C . GLY L 3 87 ? 146.200 116.167 70.942 1.00 124.66 228 GLY L C 1
ATOM 5892 O O . GLY L 3 87 ? 147.158 116.930 70.813 1.00 124.56 228 GLY L O 1
ATOM 5893 N N . GLY L 3 88 ? 145.675 115.851 72.123 1.00 126.40 229 GLY L N 1
ATOM 5894 C CA . GLY L 3 88 ? 144.514 114.988 72.248 1.00 111.13 229 GLY L CA 1
ATOM 5895 C C . GLY L 3 88 ? 143.256 115.744 72.637 1.00 131.16 229 GLY L C 1
ATOM 5896 O O . GLY L 3 88 ? 142.289 115.147 73.119 1.00 123.41 229 GLY L O 1
ATOM 5897 N N . GLU L 3 89 ? 143.263 117.059 72.429 1.00 136.33 230 GLU L N 1
ATOM 5898 C CA . GLU L 3 89 ? 142.099 117.882 72.747 1.00 131.13 230 GLU L CA 1
ATOM 5899 C C . GLU L 3 89 ? 142.056 119.251 72.051 1.00 140.48 230 GLU L C 1
ATOM 5900 O O . GLU L 3 89 ? 141.704 120.245 72.687 1.00 138.09 230 GLU L O 1
ATOM 5906 N N . PRO L 3 90 ? 142.419 119.319 70.751 1.00 154.21 231 PRO L N 1
ATOM 5907 C CA . PRO L 3 90 ? 142.072 120.560 70.048 1.00 146.29 231 PRO L CA 1
ATOM 5908 C C . PRO L 3 90 ? 140.556 120.686 70.093 1.00 137.22 231 PRO L C 1
ATOM 5909 O O . PRO L 3 90 ? 139.870 119.749 69.686 1.00 138.35 231 PRO L O 1
ATOM 5913 N N . SER L 3 91 ? 140.035 121.801 70.591 1.00 129.41 232 SER L N 1
ATOM 5914 C CA . SER L 3 91 ? 138.628 121.824 70.981 1.00 138.88 232 SER L CA 1
ATOM 5915 C C . SER L 3 91 ? 137.769 122.988 70.473 1.00 135.72 232 SER L C 1
ATOM 5916 O O . SER L 3 91 ? 136.559 122.825 70.302 1.00 128.41 232 SER L O 1
ATOM 5919 N N . LYS L 3 92 ? 138.371 124.150 70.237 1.00 132.62 233 LYS L N 1
ATOM 5920 C CA . LYS L 3 92 ? 137.583 125.343 69.916 1.00 127.27 233 LYS L CA 1
ATOM 5921 C C . LYS L 3 92 ? 136.953 125.315 68.517 1.00 129.76 233 LYS L C 1
ATOM 5922 O O . LYS L 3 92 ? 137.344 126.082 67.633 1.00 131.18 233 LYS L O 1
ATOM 5928 N N . LYS L 3 93 ? 135.978 124.429 68.327 1.00 112.71 234 LYS L N 1
ATOM 5929 C CA . LYS L 3 93 ? 135.191 124.398 67.102 1.00 108.10 234 LYS L CA 1
ATOM 5930 C C . LYS L 3 93 ? 134.249 125.598 67.085 1.00 115.78 234 LYS L C 1
ATOM 5931 O O . LYS L 3 93 ? 133.138 125.535 67.613 1.00 113.67 234 LYS L O 1
ATOM 5933 N N . ARG L 3 94 ? 134.705 126.691 66.480 1.00 114.01 235 ARG L N 1
ATOM 5934 C CA . ARG L 3 94 ? 133.969 127.953 66.488 1.00 117.14 235 ARG L CA 1
ATOM 5935 C C . ARG L 3 94 ? 133.489 128.338 65.082 1.00 97.91 235 ARG L C 1
ATOM 5936 O O . ARG L 3 94 ? 134.041 127.883 64.083 1.00 90.76 235 ARG L O 1
ATOM 5944 N N . LYS L 3 95 ? 132.451 129.164 65.012 1.00 102.24 236 LYS L N 1
ATOM 5945 C CA . LYS L 3 95 ? 131.851 129.540 63.735 1.00 93.06 236 LYS L CA 1
ATOM 5946 C C . LYS L 3 95 ? 132.778 130.422 62.899 1.00 99.34 236 LYS L C 1
ATOM 5947 O O . LYS L 3 95 ? 133.487 131.286 63.431 1.00 89.76 236 LYS L O 1
ATOM 5948 N N . ARG L 3 96 ? 132.765 130.192 61.587 1.00 74.57 237 ARG L N 1
ATOM 5949 C CA . ARG L 3 96 ? 133.565 130.976 60.649 1.00 70.00 237 ARG L CA 1
ATOM 5950 C C . ARG L 3 96 ? 133.072 132.411 60.493 1.00 66.69 237 ARG L C 1
ATOM 5951 O O . ARG L 3 96 ? 131.946 132.660 60.059 1.00 63.01 237 ARG L O 1
ATOM 5959 N N . ARG L 3 97 ? 133.935 133.350 60.851 1.00 59.33 238 ARG L N 1
ATOM 5960 C CA . ARG L 3 97 ? 133.647 134.767 60.729 1.00 66.93 238 ARG L CA 1
ATOM 5961 C C . ARG L 3 97 ? 133.240 135.101 59.291 1.00 67.99 238 ARG L C 1
ATOM 5962 O O . ARG L 3 97 ? 133.565 134.362 58.357 1.00 68.43 238 ARG L O 1
ATOM 5970 N N . THR L 3 98 ? 132.509 136.196 59.106 1.00 62.72 239 THR L N 1
ATOM 5971 C CA . THR L 3 98 ? 132.327 136.734 57.758 1.00 69.34 239 THR L CA 1
ATOM 5972 C C . THR L 3 98 ? 132.600 138.231 57.714 1.00 57.03 239 THR L C 1
ATOM 5973 O O . THR L 3 98 ? 133.197 138.719 56.765 1.00 70.32 239 THR L O 1
ATOM 5977 N N . SER L 3 99 ? 132.181 138.960 58.741 1.00 59.91 240 SER L N 1
ATOM 5978 C CA . SER L 3 99 ? 132.445 140.394 58.778 1.00 61.63 240 SER L CA 1
ATOM 5979 C C . SER L 3 99 ? 133.942 140.701 58.996 1.00 61.62 240 SER L C 1
ATOM 5980 O O . SER L 3 99 ? 134.571 140.197 59.926 1.00 50.05 240 SER L O 1
ATOM 5983 N N . PHE L 3 100 ? 134.507 141.524 58.120 1.00 62.62 241 PHE L N 1
ATOM 5984 C CA . PHE L 3 100 ? 135.949 141.755 58.124 1.00 73.12 241 PHE L CA 1
ATOM 5985 C C . PHE L 3 100 ? 136.396 142.606 59.290 1.00 64.95 241 PHE L C 1
ATOM 5986 O O . PHE L 3 100 ? 135.653 143.460 59.760 1.00 71.68 241 PHE L O 1
ATOM 5994 N N . THR L 3 101 ? 137.621 142.353 59.740 1.00 61.35 242 THR L N 1
ATOM 5995 C CA . THR L 3 101 ? 138.302 143.194 60.707 1.00 65.31 242 THR L CA 1
ATOM 5996 C C . THR L 3 101 ? 139.581 143.642 60.035 1.00 73.78 242 THR L C 1
ATOM 5997 O O . THR L 3 101 ? 140.055 142.987 59.104 1.00 71.74 242 THR L O 1
ATOM 6001 N N . PRO L 3 102 ? 140.145 144.765 60.491 1.00 79.35 243 PRO L N 1
ATOM 6002 C CA . PRO L 3 102 ? 141.433 145.255 59.985 1.00 71.72 243 PRO L CA 1
ATOM 6003 C C . PRO L 3 102 ? 142.543 144.193 60.000 1.00 66.70 243 PRO L C 1
ATOM 6004 O O . PRO L 3 102 ? 143.307 144.100 59.039 1.00 64.13 243 PRO L O 1
ATOM 6008 N N . GLN L 3 103 ? 142.630 143.412 61.075 1.00 81.74 244 GLN L N 1
ATOM 6009 C CA . GLN L 3 103 ? 143.609 142.330 61.155 1.00 73.76 244 GLN L CA 1
ATOM 6010 C C . GLN L 3 103 ? 143.371 141.343 60.007 1.00 77.22 244 GLN L C 1
ATOM 6011 O O . GLN L 3 103 ? 144.313 140.891 59.350 1.00 64.43 244 GLN L O 1
ATOM 6012 N N . ALA L 3 104 ? 142.104 141.021 59.767 1.00 55.75 245 ALA L N 1
ATOM 6013 C CA . ALA L 3 104 ? 141.743 140.113 58.694 1.00 56.62 245 ALA L CA 1
ATOM 6014 C C . ALA L 3 104 ? 142.168 140.664 57.331 1.00 67.11 245 ALA L C 1
ATOM 6015 O O . ALA L 3 104 ? 142.872 139.991 56.576 1.00 64.79 245 ALA L O 1
ATOM 6017 N N . ILE L 3 105 ? 141.758 141.891 57.020 1.00 65.68 246 ILE L N 1
ATOM 6018 C CA . ILE L 3 105 ? 142.066 142.477 55.716 1.00 57.60 246 ILE L CA 1
ATOM 6019 C C . ILE L 3 105 ? 143.575 142.649 55.532 1.00 57.02 246 ILE L C 1
ATOM 6020 O O . ILE L 3 105 ? 144.082 142.626 54.411 1.00 57.06 246 ILE L O 1
ATOM 6025 N N . GLU L 3 106 ? 144.290 142.812 56.640 1.00 61.91 247 GLU L N 1
ATOM 6026 C CA . GLU L 3 106 ? 145.739 142.940 56.597 1.00 63.71 247 GLU L CA 1
ATOM 6027 C C . GLU L 3 106 ? 146.319 141.608 56.154 1.00 67.86 247 GLU L C 1
ATOM 6028 O O . GLU L 3 106 ? 147.234 141.550 55.324 1.00 57.14 247 GLU L O 1
ATOM 6034 N N . ALA L 3 107 ? 145.761 140.541 56.714 1.00 51.49 248 ALA L N 1
ATOM 6035 C CA . ALA L 3 107 ? 146.186 139.188 56.415 1.00 48.64 248 ALA L CA 1
ATOM 6036 C C . ALA L 3 107 ? 145.921 138.864 54.951 1.00 59.94 248 ALA L C 1
ATOM 6037 O O . ALA L 3 107 ? 146.816 138.424 54.232 1.00 51.97 248 ALA L O 1
ATOM 6039 N N . LEU L 3 108 ? 144.683 139.080 54.523 1.00 52.27 249 LEU L N 1
ATOM 6040 C CA . LEU L 3 108 ? 144.286 138.843 53.142 1.00 53.39 249 LEU L CA 1
ATOM 6041 C C . LEU L 3 108 ? 145.260 139.485 52.163 1.00 57.32 249 LEU L C 1
ATOM 6042 O O . LEU L 3 108 ? 145.623 138.889 51.152 1.00 57.68 249 LEU L O 1
ATOM 6047 N N . ASN L 3 109 ? 145.682 140.706 52.470 1.00 62.39 250 ASN L N 1
ATOM 6048 C CA . ASN L 3 109 ? 146.611 141.428 51.605 1.00 65.70 250 ASN L CA 1
ATOM 6049 C C . ASN L 3 109 ? 148.022 140.853 51.576 1.00 57.17 250 ASN L C 1
ATOM 6050 O O . ASN L 3 109 ? 148.657 140.818 50.525 1.00 60.55 250 ASN L O 1
ATOM 6055 N N . ALA L 3 110 ? 148.502 140.408 52.734 1.00 57.47 251 ALA L N 1
ATOM 6056 C CA . ALA L 3 110 ? 149.766 139.688 52.821 1.00 66.88 251 ALA L CA 1
ATOM 6057 C C . ALA L 3 110 ? 149.745 138.475 51.886 1.00 68.36 251 ALA L C 1
ATOM 6058 O O . ALA L 3 110 ? 150.685 138.255 51.111 1.00 67.77 251 ALA L O 1
ATOM 6060 N N . TYR L 3 111 ? 148.665 137.699 51.967 1.00 46.95 252 TYR L N 1
ATOM 6061 C CA . TYR L 3 111 ? 148.432 136.576 51.068 1.00 54.74 252 TYR L CA 1
ATOM 6062 C C . TYR L 3 111 ? 148.450 136.989 49.600 1.00 61.37 252 TYR L C 1
ATOM 6063 O O . TYR L 3 111 ? 148.921 136.245 48.740 1.00 59.13 252 TYR L O 1
ATOM 6072 N N . PHE L 3 112 ? 147.914 138.170 49.320 1.00 61.20 253 PHE L N 1
ATOM 6073 C CA . PHE L 3 112 ? 147.784 138.638 47.948 1.00 64.25 253 PHE L CA 1
ATOM 6074 C C . PHE L 3 112 ? 149.133 139.010 47.324 1.00 63.59 253 PHE L C 1
ATOM 6075 O O . PHE L 3 112 ? 149.391 138.732 46.145 1.00 61.33 253 PHE L O 1
ATOM 6083 N N . GLU L 3 113 ? 149.984 139.642 48.122 1.00 59.47 254 GLU L N 1
ATOM 6084 C CA . GLU L 3 113 ? 151.323 140.003 47.686 1.00 67.86 254 GLU L CA 1
ATOM 6085 C C . GLU L 3 113 ? 152.089 138.740 47.313 1.00 69.01 254 GLU L C 1
ATOM 6086 O O . GLU L 3 113 ? 152.927 138.745 46.412 1.00 60.75 254 GLU L O 1
ATOM 6088 N N . LYS L 3 114 ? 151.781 137.652 48.007 1.00 65.86 255 LYS L N 1
ATOM 6089 C CA . LYS L 3 114 ? 152.472 136.394 47.787 1.00 56.46 255 LYS L CA 1
ATOM 6090 C C . LYS L 3 114 ? 151.704 135.459 46.844 1.00 69.92 255 LYS L C 1
ATOM 6091 O O . LYS L 3 114 ? 152.217 134.413 46.449 1.00 66.47 255 LYS L O 1
ATOM 6093 N N . ASN L 3 115 ? 150.484 135.844 46.473 1.00 78.67 256 ASN L N 1
ATOM 6094 C CA . ASN L 3 115 ? 149.626 135.001 45.637 1.00 66.74 256 ASN L CA 1
ATOM 6095 C C . ASN L 3 115 ? 148.389 135.733 45.095 1.00 68.70 256 ASN L C 1
ATOM 6096 O O . ASN L 3 115 ? 147.309 135.657 45.683 1.00 66.36 256 ASN L O 1
ATOM 6101 N N . PRO L 3 116 ? 148.538 136.425 43.955 1.00 64.76 257 PRO L N 1
ATOM 6102 C CA . PRO L 3 116 ? 147.424 137.179 43.373 1.00 67.82 257 PRO L CA 1
ATOM 6103 C C . PRO L 3 116 ? 146.319 136.273 42.830 1.00 69.66 257 PRO L C 1
ATOM 6104 O O . PRO L 3 116 ? 145.140 136.618 42.935 1.00 71.45 257 PRO L O 1
ATOM 6108 N N . LEU L 3 117 ? 146.692 135.136 42.253 1.00 67.23 258 LEU L N 1
ATOM 6109 C CA . LEU L 3 117 ? 145.721 134.257 41.601 1.00 57.35 258 LEU L CA 1
ATOM 6110 C C . LEU L 3 117 ? 145.655 132.876 42.241 1.00 62.86 258 LEU L C 1
ATOM 6111 O O . LEU L 3 117 ? 146.124 131.901 41.652 1.00 70.73 258 LEU L O 1
ATOM 6116 N N . PRO L 3 118 ? 145.073 132.787 43.448 1.00 56.76 259 PRO L N 1
ATOM 6117 C CA . PRO L 3 118 ? 144.960 131.524 44.184 1.00 59.57 259 PRO L CA 1
ATOM 6118 C C . PRO L 3 118 ? 144.161 130.485 43.417 1.00 65.21 259 PRO L C 1
ATOM 6119 O O . PRO L 3 118 ? 143.192 130.833 42.731 1.00 53.35 259 PRO L O 1
ATOM 6123 N N . THR L 3 119 ? 144.560 129.224 43.535 1.00 49.49 260 THR L N 1
ATOM 6124 C CA . THR L 3 119 ? 143.711 128.138 43.078 1.00 52.05 260 THR L CA 1
ATOM 6125 C C . THR L 3 119 ? 142.648 127.967 44.147 1.00 60.74 260 THR L C 1
ATOM 6126 O O . THR L 3 119 ? 142.833 128.388 45.285 1.00 69.02 260 THR L O 1
ATOM 6130 N N . GLY L 3 120 ? 141.534 127.354 43.785 1.00 61.25 261 GLY L N 1
ATOM 6131 C CA . GLY L 3 120 ? 140.438 127.191 44.715 1.00 46.49 261 GLY L CA 1
ATOM 6132 C C . GLY L 3 120 ? 140.863 126.445 45.960 1.00 63.89 261 GLY L C 1
ATOM 6133 O O . GLY L 3 120 ? 140.323 126.678 47.041 1.00 67.86 261 GLY L O 1
ATOM 6134 N N . GLN L 3 121 ? 141.833 125.549 45.819 1.00 56.80 262 GLN L N 1
ATOM 6135 C CA . GLN L 3 121 ? 142.312 124.804 46.974 1.00 62.17 262 GLN L CA 1
ATOM 6136 C C . GLN L 3 121 ? 143.005 125.756 47.917 1.00 64.67 262 GLN L C 1
ATOM 6137 O O . GLN L 3 121 ? 142.824 125.683 49.135 1.00 61.93 262 GLN L O 1
ATOM 6143 N N . GLU L 3 122 ? 143.806 126.646 47.341 1.00 50.73 263 GLU L N 1
ATOM 6144 C CA . GLU L 3 122 ? 144.529 127.636 48.122 1.00 56.78 263 GLU L CA 1
ATOM 6145 C C . GLU L 3 122 ? 143.550 128.548 48.856 1.00 64.02 263 GLU L C 1
ATOM 6146 O O . GLU L 3 122 ? 143.799 128.960 49.990 1.00 58.77 263 GLU L O 1
ATOM 6152 N N . ILE L 3 123 ? 142.424 128.832 48.210 1.00 60.71 264 ILE L N 1
ATOM 6153 C CA . ILE L 3 123 ? 141.382 129.650 48.812 1.00 58.97 264 ILE L CA 1
ATOM 6154 C C . ILE L 3 123 ? 140.730 128.975 50.014 1.00 50.36 264 ILE L C 1
ATOM 6155 O O . ILE L 3 123 ? 140.454 129.629 51.007 1.00 56.69 264 ILE L O 1
ATOM 6160 N N . THR L 3 124 ? 140.484 127.675 49.938 1.00 55.28 265 THR L N 1
ATOM 6161 C CA . THR L 3 124 ? 139.897 126.998 51.087 1.00 58.64 265 THR L CA 1
ATOM 6162 C C . THR L 3 124 ? 140.918 126.977 52.227 1.00 58.09 265 THR L C 1
ATOM 6163 O O . THR L 3 124 ? 140.570 127.199 53.392 1.00 52.99 265 THR L O 1
ATOM 6167 N N . GLU L 3 125 ? 142.179 126.737 51.875 1.00 54.27 266 GLU L N 1
ATOM 6168 C CA . GLU L 3 125 ? 143.267 126.687 52.846 1.00 43.53 266 GLU L CA 1
ATOM 6169 C C . GLU L 3 125 ? 143.370 128.010 53.581 1.00 55.86 266 GLU L C 1
ATOM 6170 O O . GLU L 3 125 ? 143.427 128.042 54.811 1.00 58.70 266 GLU L O 1
ATOM 6180 N N . ALA L 3 127 ? 141.090 130.476 53.840 1.00 50.52 268 ALA L N 1
ATOM 6181 C CA . ALA L 3 127 ? 139.888 130.753 54.618 1.00 58.65 268 ALA L CA 1
ATOM 6182 C C . ALA L 3 127 ? 139.890 129.992 55.939 1.00 68.62 268 ALA L C 1
ATOM 6183 O O . ALA L 3 127 ? 139.546 130.559 56.985 1.00 52.70 268 ALA L O 1
ATOM 6185 N N . LYS L 3 128 ? 140.286 128.717 55.885 1.00 67.52 269 LYS L N 1
ATOM 6186 C CA . LYS L 3 128 ? 140.270 127.853 57.066 1.00 62.32 269 LYS L CA 1
ATOM 6187 C C . LYS L 3 128 ? 141.098 128.456 58.177 1.00 64.03 269 LYS L C 1
ATOM 6188 O O . LYS L 3 128 ? 140.643 128.574 59.326 1.00 60.19 269 LYS L O 1
ATOM 6194 N N . GLU L 3 129 ? 142.316 128.848 57.819 1.00 46.62 270 GLU L N 1
ATOM 6195 C CA . GLU L 3 129 ? 143.264 129.332 58.803 1.00 61.47 270 GLU L CA 1
ATOM 6196 C C . GLU L 3 129 ? 142.909 130.745 59.284 1.00 64.67 270 GLU L C 1
ATOM 6197 O O . GLU L 3 129 ? 143.280 131.142 60.386 1.00 74.29 270 GLU L O 1
ATOM 6203 N N . LEU L 3 130 ? 142.185 131.495 58.459 1.00 56.67 271 LEU L N 1
ATOM 6204 C CA . LEU L 3 130 ? 141.694 132.807 58.856 1.00 63.72 271 LEU L CA 1
ATOM 6205 C C . LEU L 3 130 ? 140.414 132.653 59.665 1.00 68.38 271 LEU L C 1
ATOM 6206 O O . LEU L 3 130 ? 139.969 133.587 60.341 1.00 62.12 271 LEU L O 1
ATOM 6211 N N . ASN L 3 131 ? 139.819 131.470 59.580 1.00 67.33 272 ASN L N 1
ATOM 6212 C CA . ASN L 3 131 ? 138.504 131.243 60.155 1.00 74.05 272 ASN L CA 1
ATOM 6213 C C . ASN L 3 131 ? 137.440 132.180 59.565 1.00 61.88 272 ASN L C 1
ATOM 6214 O O . ASN L 3 131 ? 136.559 132.656 60.271 1.00 55.76 272 ASN L O 1
ATOM 6219 N N . TYR L 3 132 ? 137.528 132.449 58.267 1.00 67.15 273 TYR L N 1
ATOM 6220 C CA . TYR L 3 132 ? 136.495 133.236 57.594 1.00 63.32 273 TYR L CA 1
ATOM 6221 C C . TYR L 3 132 ? 135.699 132.390 56.622 1.00 59.59 273 TYR L C 1
ATOM 6222 O O . TYR L 3 132 ? 136.205 131.404 56.088 1.00 67.74 273 TYR L O 1
ATOM 6231 N N . ASP L 3 133 ? 134.441 132.765 56.420 1.00 55.45 274 ASP L N 1
ATOM 6232 C CA . ASP L 3 133 ? 133.611 132.131 55.410 1.00 58.46 274 ASP L CA 1
ATOM 6233 C C . ASP L 3 133 ? 134.438 132.007 54.134 1.00 64.84 274 ASP L C 1
ATOM 6234 O O . ASP L 3 133 ? 135.219 132.905 53.804 1.00 60.52 274 ASP L O 1
ATOM 6239 N N . ARG L 3 134 ? 134.294 130.893 53.424 1.00 54.43 275 ARG L N 1
ATOM 6240 C CA . ARG L 3 134 ? 135.057 130.699 52.194 1.00 47.32 275 ARG L CA 1
ATOM 6241 C C . ARG L 3 134 ? 134.661 131.693 51.105 1.00 55.79 275 ARG L C 1
ATOM 6242 O O . ARG L 3 134 ? 135.527 132.306 50.484 1.00 53.44 275 ARG L O 1
ATOM 6250 N N . GLU L 3 135 ? 133.355 131.843 50.877 1.00 51.16 276 GLU L N 1
ATOM 6251 C CA . GLU L 3 135 ? 132.850 132.802 49.898 1.00 62.08 276 GLU L CA 1
ATOM 6252 C C . GLU L 3 135 ? 133.365 134.206 50.156 1.00 58.60 276 GLU L C 1
ATOM 6253 O O . GLU L 3 135 ? 133.747 134.911 49.228 1.00 54.81 276 GLU L O 1
ATOM 6259 N N . VAL L 3 136 ? 133.362 134.616 51.419 1.00 57.57 277 VAL L N 1
ATOM 6260 C CA . VAL L 3 136 ? 133.883 135.924 51.769 1.00 54.90 277 VAL L CA 1
ATOM 6261 C C . VAL L 3 136 ? 135.308 136.081 51.235 1.00 53.31 277 VAL L C 1
ATOM 6262 O O . VAL L 3 136 ? 135.645 137.091 50.603 1.00 47.05 277 VAL L O 1
ATOM 6266 N N . VAL L 3 137 ? 136.129 135.061 51.459 1.00 44.97 278 VAL L N 1
ATOM 6267 C CA . VAL L 3 137 ? 137.518 135.102 51.017 1.00 54.65 278 VAL L CA 1
ATOM 6268 C C . VAL L 3 137 ? 137.654 135.097 49.492 1.00 56.76 278 VAL L C 1
ATOM 6269 O O . VAL L 3 137 ? 138.380 135.922 48.923 1.00 54.99 278 VAL L O 1
ATOM 6273 N N . ARG L 3 138 ? 136.955 134.178 48.828 1.00 49.36 279 ARG L N 1
ATOM 6274 C CA . ARG L 3 138 ? 137.143 134.003 47.390 1.00 60.41 279 ARG L CA 1
ATOM 6275 C C . ARG L 3 138 ? 136.694 135.236 46.599 1.00 56.23 279 ARG L C 1
ATOM 6276 O O . ARG L 3 138 ? 137.349 135.645 45.639 1.00 60.56 279 ARG L O 1
ATOM 6284 N N . VAL L 3 139 ? 135.597 135.848 47.026 1.00 54.68 280 VAL L N 1
ATOM 6285 C CA . VAL L 3 139 ? 135.125 137.071 46.392 1.00 58.07 280 VAL L CA 1
ATOM 6286 C C . VAL L 3 139 ? 136.082 138.234 46.638 1.00 55.73 280 VAL L C 1
ATOM 6287 O O . VAL L 3 139 ? 136.333 139.030 45.739 1.00 55.49 280 VAL L O 1
ATOM 6291 N N . TRP L 3 140 ? 136.624 138.333 47.849 1.00 54.23 281 TRP L N 1
ATOM 6292 C CA . TRP L 3 140 ? 137.612 139.369 48.125 1.00 49.95 281 TRP L CA 1
ATOM 6293 C C . TRP L 3 140 ? 138.739 139.290 47.115 1.00 58.02 281 TRP L C 1
ATOM 6294 O O . TRP L 3 140 ? 139.160 140.304 46.553 1.00 55.15 281 TRP L O 1
ATOM 6305 N N . PHE L 3 141 ? 139.234 138.077 46.901 1.00 55.26 282 PHE L N 1
ATOM 6306 C CA . PHE L 3 141 ? 140.315 137.866 45.958 1.00 56.67 282 PHE L CA 1
ATOM 6307 C C . PHE L 3 141 ? 139.886 138.179 44.527 1.00 59.40 282 PHE L C 1
ATOM 6308 O O . PHE L 3 141 ? 140.592 138.892 43.814 1.00 64.74 282 PHE L O 1
ATOM 6316 N N . SER L 3 142 ? 138.727 137.666 44.117 1.00 48.85 283 SER L N 1
ATOM 6317 C CA . SER L 3 142 ? 138.195 137.943 42.782 1.00 46.37 283 SER L CA 1
ATOM 6318 C C . SER L 3 142 ? 138.159 139.436 42.411 1.00 65.38 283 SER L C 1
ATOM 6319 O O . SER L 3 142 ? 138.587 139.833 41.319 1.00 75.72 283 SER L O 1
ATOM 6322 N N . ASN L 3 143 ? 137.630 140.248 43.319 1.00 63.02 284 ASN L N 1
ATOM 6323 C CA . ASN L 3 143 ? 137.501 141.681 43.103 1.00 61.16 284 ASN L CA 1
ATOM 6324 C C . ASN L 3 143 ? 138.840 142.374 43.127 1.00 58.43 284 ASN L C 1
ATOM 6325 O O . ASN L 3 143 ? 139.099 143.288 42.337 1.00 71.64 284 ASN L O 1
ATOM 6330 N N . ARG L 3 144 ? 139.689 141.938 44.048 1.00 51.31 285 ARG L N 1
ATOM 6331 C CA . ARG L 3 144 ? 140.993 142.555 44.231 1.00 63.97 285 ARG L CA 1
ATOM 6332 C C . ARG L 3 144 ? 141.797 142.526 42.928 1.00 80.27 285 ARG L C 1
ATOM 6333 O O . ARG L 3 144 ? 142.439 143.513 42.562 1.00 82.36 285 ARG L O 1
ATOM 6341 N N . ARG L 3 145 ? 141.738 141.401 42.223 1.00 72.24 286 ARG L N 1
ATOM 6342 C CA . ARG L 3 145 ? 142.374 141.297 40.926 1.00 66.21 286 ARG L CA 1
ATOM 6343 C C . ARG L 3 145 ? 141.723 142.335 40.033 1.00 79.40 286 ARG L C 1
ATOM 6344 O O . ARG L 3 145 ? 142.320 143.365 39.709 1.00 88.47 286 ARG L O 1
ATOM 6352 N N . GLN L 3 146 ? 140.480 142.050 39.659 1.00 78.48 287 GLN L N 1
ATOM 6353 C CA . GLN L 3 146 ? 139.686 142.911 38.793 1.00 76.08 287 GLN L CA 1
ATOM 6354 C C . GLN L 3 146 ? 139.543 144.331 39.348 1.00 74.69 287 GLN L C 1
ATOM 6355 O O . GLN L 3 146 ? 140.360 145.210 39.067 1.00 60.78 287 GLN L O 1
ATOM 6361 N N . ASN M 3 2 ? 139.819 72.010 119.052 1.00 76.67 143 ASN M N 1
ATOM 6362 C CA . ASN M 3 2 ? 140.632 72.149 120.266 1.00 92.25 143 ASN M CA 1
ATOM 6363 C C . ASN M 3 2 ? 140.197 71.268 121.442 1.00 87.03 143 ASN M C 1
ATOM 6364 O O . ASN M 3 2 ? 139.491 71.724 122.341 1.00 75.64 143 ASN M O 1
ATOM 6377 N N . GLU M 3 4 ? 142.022 69.733 123.976 1.00 86.17 145 GLU M N 1
ATOM 6378 C CA . GLU M 3 4 ? 142.617 70.287 125.178 1.00 79.53 145 GLU M CA 1
ATOM 6379 C C . GLU M 3 4 ? 141.598 71.135 125.935 1.00 76.50 145 GLU M C 1
ATOM 6380 O O . GLU M 3 4 ? 141.153 70.777 127.023 1.00 76.14 145 GLU M O 1
ATOM 6386 N N . GLU M 3 5 ? 141.224 72.254 125.336 1.00 73.38 146 GLU M N 1
ATOM 6387 C CA . GLU M 3 5 ? 140.179 73.110 125.870 1.00 73.05 146 GLU M CA 1
ATOM 6388 C C . GLU M 3 5 ? 139.011 72.323 126.444 1.00 73.95 146 GLU M C 1
ATOM 6389 O O . GLU M 3 5 ? 138.806 72.299 127.655 1.00 74.98 146 GLU M O 1
ATOM 6395 N N . ILE M 3 6 ? 138.249 71.682 125.563 1.00 70.70 147 ILE M N 1
ATOM 6396 C CA . ILE M 3 6 ? 137.005 71.026 125.954 1.00 75.18 147 ILE M CA 1
ATOM 6397 C C . ILE M 3 6 ? 137.210 69.882 126.941 1.00 74.63 147 ILE M C 1
ATOM 6398 O O . ILE M 3 6 ? 136.519 69.804 127.955 1.00 73.86 147 ILE M O 1
ATOM 6403 N N . ARG M 3 7 ? 138.157 69.001 126.649 1.00 75.31 148 ARG M N 1
ATOM 6404 C CA . ARG M 3 7 ? 138.521 67.946 127.587 1.00 71.12 148 ARG M CA 1
ATOM 6405 C C . ARG M 3 7 ? 138.639 68.503 129.009 1.00 75.29 148 ARG M C 1
ATOM 6406 O O . ARG M 3 7 ? 138.189 67.883 129.973 1.00 69.97 148 ARG M O 1
ATOM 6414 N N . GLU M 3 8 ? 139.230 69.689 129.122 1.00 77.73 149 GLU M N 1
ATOM 6415 C CA . GLU M 3 8 ? 139.400 70.357 130.407 1.00 70.28 149 GLU M CA 1
ATOM 6416 C C . GLU M 3 8 ? 138.084 70.919 130.927 1.00 75.33 149 GLU M C 1
ATOM 6417 O O . GLU M 3 8 ? 137.860 70.973 132.140 1.00 64.97 149 GLU M O 1
ATOM 6423 N N . PHE M 3 9 ? 137.220 71.352 130.011 1.00 59.03 150 PHE M N 1
ATOM 6424 C CA . PHE M 3 9 ? 135.936 71.915 130.405 1.00 61.31 150 PHE M CA 1
ATOM 6425 C C . PHE M 3 9 ? 134.997 70.840 130.920 1.00 58.77 150 PHE M C 1
ATOM 6426 O O . PHE M 3 9 ? 134.248 71.064 131.864 1.00 56.47 150 PHE M O 1
ATOM 6434 N N . ALA M 3 10 ? 135.040 69.675 130.288 1.00 56.79 151 ALA M N 1
ATOM 6435 C CA . ALA M 3 10 ? 134.248 68.535 130.721 1.00 52.05 151 ALA M CA 1
ATOM 6436 C C . ALA M 3 10 ? 134.547 68.175 132.174 1.00 52.19 151 ALA M C 1
ATOM 6437 O O . ALA M 3 10 ? 133.627 67.980 132.963 1.00 52.72 151 ALA M O 1
ATOM 6439 N N . LYS M 3 11 ? 135.832 68.095 132.518 1.00 52.67 152 LYS M N 1
ATOM 6440 C CA . LYS M 3 11 ? 136.252 67.726 133.869 1.00 61.23 152 LYS M CA 1
ATOM 6441 C C . LYS M 3 11 ? 135.666 68.695 134.879 1.00 63.21 152 LYS M C 1
ATOM 6442 O O . LYS M 3 11 ? 135.020 68.294 135.862 1.00 45.44 152 LYS M O 1
ATOM 6448 N N . ASN M 3 12 ? 135.890 69.977 134.618 1.00 56.03 153 ASN M N 1
ATOM 6449 C CA . ASN M 3 12 ? 135.385 71.029 135.479 1.00 49.39 153 ASN M CA 1
ATOM 6450 C C . ASN M 3 12 ? 133.874 71.032 135.542 1.00 55.66 153 ASN M C 1
ATOM 6451 O O . ASN M 3 12 ? 133.305 71.144 136.624 1.00 56.71 153 ASN M O 1
ATOM 6456 N N . PHE M 3 13 ? 133.229 70.884 134.386 1.00 51.41 154 PHE M N 1
ATOM 6457 C CA . PHE M 3 13 ? 131.778 70.858 134.330 1.00 38.99 154 PHE M CA 1
ATOM 6458 C C . PHE M 3 13 ? 131.201 69.837 135.303 1.00 53.23 154 PHE M C 1
ATOM 6459 O O . PHE M 3 13 ? 130.239 70.116 136.017 1.00 47.67 154 PHE M O 1
ATOM 6467 N N . LYS M 3 14 ? 131.785 68.646 135.329 1.00 43.05 155 LYS M N 1
ATOM 6468 C CA . LYS M 3 14 ? 131.267 67.602 136.189 1.00 45.59 155 LYS M CA 1
ATOM 6469 C C . LYS M 3 14 ? 131.492 67.929 137.670 1.00 48.17 155 LYS M C 1
ATOM 6470 O O . LYS M 3 14 ? 130.659 67.646 138.536 1.00 36.57 155 LYS M O 1
ATOM 6476 N N . ILE M 3 15 ? 132.636 68.525 137.960 1.00 40.01 156 ILE M N 1
ATOM 6477 C CA . ILE M 3 15 ? 132.921 68.905 139.323 1.00 48.09 156 ILE M CA 1
ATOM 6478 C C . ILE M 3 15 ? 131.913 69.950 139.770 1.00 51.63 156 ILE M C 1
ATOM 6479 O O . ILE M 3 15 ? 131.317 69.836 140.842 1.00 46.64 156 ILE M O 1
ATOM 6484 N N . ARG M 3 16 ? 131.726 70.965 138.931 1.00 36.27 157 ARG M N 1
ATOM 6485 C CA . ARG M 3 16 ? 130.859 72.081 139.254 1.00 45.51 157 ARG M CA 1
ATOM 6486 C C . ARG M 3 16 ? 129.436 71.579 139.424 1.00 58.13 157 ARG M C 1
ATOM 6487 O O . ARG M 3 16 ? 128.711 72.004 140.332 1.00 55.17 157 ARG M O 1
ATOM 6495 N N . ARG M 3 17 ? 129.057 70.644 138.561 1.00 42.68 158 ARG M N 1
ATOM 6496 C CA . ARG M 3 17 ? 127.744 70.018 138.626 1.00 46.47 158 ARG M CA 1
ATOM 6497 C C . ARG M 3 17 ? 127.526 69.318 139.970 1.00 50.01 158 ARG M C 1
ATOM 6498 O O . ARG M 3 17 ? 126.573 69.611 140.699 1.00 43.67 158 ARG M O 1
ATOM 6506 N N . LEU M 3 18 ? 128.416 68.387 140.289 1.00 45.37 159 LEU M N 1
ATOM 6507 C CA . LEU M 3 18 ? 128.321 67.643 141.536 1.00 47.77 159 LEU M CA 1
ATOM 6508 C C . LEU M 3 18 ? 128.437 68.566 142.746 1.00 53.14 159 LEU M C 1
ATOM 6509 O O . LEU M 3 18 ? 127.772 68.350 143.768 1.00 41.11 159 LEU M O 1
ATOM 6514 N N . SER M 3 19 ? 129.263 69.603 142.620 1.00 45.46 160 SER M N 1
ATOM 6515 C CA . SER M 3 19 ? 129.458 70.558 143.711 1.00 44.90 160 SER M CA 1
ATOM 6516 C C . SER M 3 19 ? 128.226 71.424 143.986 1.00 52.98 160 SER M C 1
ATOM 6517 O O . SER M 3 19 ? 128.153 72.082 145.017 1.00 66.47 160 SER M O 1
ATOM 6520 N N . LEU M 3 20 ? 127.272 71.441 143.058 1.00 59.34 161 LEU M N 1
ATOM 6521 C CA . LEU M 3 20 ? 125.981 72.086 143.294 1.00 35.74 161 LEU M CA 1
ATOM 6522 C C . LEU M 3 20 ? 124.927 71.053 143.687 1.00 42.26 161 LEU M C 1
ATOM 6523 O O . LEU M 3 20 ? 123.775 71.406 143.934 1.00 42.51 161 LEU M O 1
ATOM 6528 N N . GLY M 3 21 ? 125.321 69.781 143.752 1.00 33.59 162 GLY M N 1
ATOM 6529 C CA . GLY M 3 21 ? 124.399 68.719 144.127 1.00 32.13 162 GLY M CA 1
ATOM 6530 C C . GLY M 3 21 ? 123.334 68.417 143.075 1.00 58.24 162 GLY M C 1
ATOM 6531 O O . GLY M 3 21 ? 122.204 67.997 143.385 1.00 46.08 162 GLY M O 1
ATOM 6532 N N . LEU M 3 22 ? 123.687 68.627 141.813 1.00 45.64 163 LEU M N 1
ATOM 6533 C CA . LEU M 3 22 ? 122.728 68.404 140.740 1.00 39.37 163 LEU M CA 1
ATOM 6534 C C . LEU M 3 22 ? 122.959 67.074 140.037 1.00 43.23 163 LEU M C 1
ATOM 6535 O O . LEU M 3 22 ? 124.095 66.722 139.700 1.00 45.34 163 LEU M O 1
ATOM 6540 N N . THR M 3 23 ? 121.890 66.325 139.804 1.00 27.04 164 THR M N 1
ATOM 6541 C CA . THR M 3 23 ? 122.040 65.149 138.958 1.00 41.73 164 THR M CA 1
ATOM 6542 C C . THR M 3 23 ? 122.091 65.557 137.489 1.00 40.59 164 THR M C 1
ATOM 6543 O O . THR M 3 23 ? 121.604 66.623 137.117 1.00 31.28 164 THR M O 1
ATOM 6547 N N . GLN M 3 24 ? 122.720 64.717 136.672 1.00 45.36 165 GLN M N 1
ATOM 6548 C CA . GLN M 3 24 ? 122.672 64.869 135.225 1.00 43.20 165 GLN M CA 1
ATOM 6549 C C . GLN M 3 24 ? 121.236 65.114 134.797 1.00 35.38 165 GLN M C 1
ATOM 6550 O O . GLN M 3 24 ? 120.922 66.125 134.182 1.00 42.44 165 GLN M O 1
ATOM 6556 N N . THR M 3 25 ? 120.350 64.206 135.165 1.00 32.43 166 THR M N 1
ATOM 6557 C CA . THR M 3 25 ? 118.962 64.345 134.775 1.00 30.27 166 THR M CA 1
ATOM 6558 C C . THR M 3 25 ? 118.358 65.712 135.132 1.00 31.40 166 THR M C 1
ATOM 6559 O O . THR M 3 25 ? 117.613 66.273 134.333 1.00 42.22 166 THR M O 1
ATOM 6563 N N . GLN M 3 26 ? 118.718 66.277 136.284 1.00 33.97 167 GLN M N 1
ATOM 6564 C CA . GLN M 3 26 ? 118.231 67.618 136.653 1.00 30.15 167 GLN M CA 1
ATOM 6565 C C . GLN M 3 26 ? 118.752 68.683 135.722 1.00 38.58 167 GLN M C 1
ATOM 6566 O O . GLN M 3 26 ? 118.036 69.603 135.357 1.00 39.01 167 GLN M O 1
ATOM 6572 N N . VAL M 3 27 ? 120.028 68.570 135.389 1.00 32.37 168 VAL M N 1
ATOM 6573 C CA . VAL M 3 27 ? 120.694 69.529 134.538 1.00 33.09 168 VAL M CA 1
ATOM 6574 C C . VAL M 3 27 ? 120.026 69.562 133.172 1.00 47.86 168 VAL M C 1
ATOM 6575 O O . VAL M 3 27 ? 119.694 70.629 132.661 1.00 43.50 168 VAL M O 1
ATOM 6579 N N . GLY M 3 28 ? 119.816 68.385 132.595 1.00 36.84 169 GLY M N 1
ATOM 6580 C CA . GLY M 3 28 ? 119.251 68.287 131.272 1.00 38.46 169 GLY M CA 1
ATOM 6581 C C . GLY M 3 28 ? 117.836 68.819 131.281 1.00 39.65 169 GLY M C 1
ATOM 6582 O O . GLY M 3 28 ? 117.491 69.721 130.524 1.00 59.32 169 GLY M O 1
ATOM 6583 N N . GLN M 3 29 ? 117.015 68.260 132.153 1.00 37.22 170 GLN M N 1
ATOM 6584 C CA . GLN M 3 29 ? 115.658 68.752 132.350 1.00 49.26 170 GLN M CA 1
ATOM 6585 C C . GLN M 3 29 ? 115.639 70.283 132.361 1.00 42.09 170 GLN M C 1
ATOM 6586 O O . GLN M 3 29 ? 114.827 70.907 131.692 1.00 57.17 170 GLN M O 1
ATOM 6592 N N . ALA M 3 30 ? 116.569 70.877 133.099 1.00 48.40 171 ALA M N 1
ATOM 6593 C CA . ALA M 3 30 ? 116.636 72.325 133.244 1.00 54.13 171 ALA M CA 1
ATOM 6594 C C . ALA M 3 30 ? 117.031 73.044 131.960 1.00 60.38 171 ALA M C 1
ATOM 6595 O O . ALA M 3 30 ? 116.622 74.178 131.738 1.00 59.47 171 ALA M O 1
ATOM 6605 N N . THR M 3 32 ? 116.776 71.624 128.734 1.00 60.31 173 THR M N 1
ATOM 6606 C CA . THR M 3 32 ? 115.740 71.498 127.726 1.00 65.94 173 THR M CA 1
ATOM 6607 C C . THR M 3 32 ? 114.619 72.380 128.273 1.00 59.15 173 THR M C 1
ATOM 6608 O O . THR M 3 32 ? 113.817 71.969 129.099 1.00 64.94 173 THR M O 1
ATOM 6612 N N . ALA M 3 33 ? 114.632 73.642 127.859 1.00 82.70 174 ALA M N 1
ATOM 6613 C CA . ALA M 3 33 ? 113.885 74.679 128.573 1.00 90.75 174 ALA M CA 1
ATOM 6614 C C . ALA M 3 33 ? 112.421 74.813 128.142 1.00 105.84 174 ALA M C 1
ATOM 6615 O O . ALA M 3 33 ? 111.569 75.156 128.961 1.00 103.41 174 ALA M O 1
ATOM 6617 N N . THR M 3 34 ? 112.128 74.549 126.867 1.00 114.08 175 THR M N 1
ATOM 6618 C CA . THR M 3 34 ? 110.738 74.519 126.386 1.00 115.75 175 THR M CA 1
ATOM 6619 C C . THR M 3 34 ? 110.472 73.396 125.381 1.00 118.38 175 THR M C 1
ATOM 6620 O O . THR M 3 34 ? 109.672 72.494 125.636 1.00 114.62 175 THR M O 1
ATOM 6624 N N . GLU M 3 35 ? 111.150 73.464 124.240 1.00 120.12 176 GLU M N 1
ATOM 6625 C CA . GLU M 3 35 ? 110.861 72.583 123.116 1.00 120.80 176 GLU M CA 1
ATOM 6626 C C . GLU M 3 35 ? 111.891 72.765 121.998 1.00 121.19 176 GLU M C 1
ATOM 6627 O O . GLU M 3 35 ? 111.612 73.384 120.966 1.00 98.20 176 GLU M O 1
ATOM 6633 N N . GLY M 3 36 ? 113.086 72.224 122.217 1.00 109.19 177 GLY M N 1
ATOM 6634 C CA . GLY M 3 36 ? 114.159 72.328 121.247 1.00 76.77 177 GLY M CA 1
ATOM 6635 C C . GLY M 3 36 ? 115.235 73.317 121.662 1.00 89.69 177 GLY M C 1
ATOM 6636 O O . GLY M 3 36 ? 114.945 74.480 121.957 1.00 88.80 177 GLY M O 1
ATOM 6637 N N . PRO M 3 37 ? 116.487 72.844 121.728 1.00 77.64 178 PRO M N 1
ATOM 6638 C CA . PRO M 3 37 ? 116.746 71.405 121.645 1.00 72.39 178 PRO M CA 1
ATOM 6639 C C . PRO M 3 37 ? 116.493 70.717 122.983 1.00 72.65 178 PRO M C 1
ATOM 6640 O O . PRO M 3 37 ? 116.366 71.363 124.030 1.00 65.25 178 PRO M O 1
ATOM 6644 N N . ALA M 3 38 ? 116.418 69.395 122.930 1.00 72.50 179 ALA M N 1
ATOM 6645 C CA . ALA M 3 38 ? 116.368 68.585 124.124 1.00 45.78 179 ALA M CA 1
ATOM 6646 C C . ALA M 3 38 ? 117.786 68.363 124.617 1.00 70.21 179 ALA M C 1
ATOM 6647 O O . ALA M 3 38 ? 118.741 68.353 123.828 1.00 70.72 179 ALA M O 1
ATOM 6649 N N . TYR M 3 39 ? 117.910 68.194 125.930 1.00 68.19 180 TYR M N 1
ATOM 6650 C CA . TYR M 3 39 ? 119.161 67.811 126.566 1.00 43.28 180 TYR M CA 1
ATOM 6651 C C . TYR M 3 39 ? 118.852 66.677 127.539 1.00 43.60 180 TYR M C 1
ATOM 6652 O O . TYR M 3 39 ? 118.214 66.886 128.566 1.00 69.31 180 TYR M O 1
ATOM 6661 N N . SER M 3 40 ? 119.270 65.465 127.202 1.00 34.22 181 SER M N 1
ATOM 6662 C CA . SER M 3 40 ? 118.924 64.309 128.018 1.00 50.33 181 SER M CA 1
ATOM 6663 C C . SER M 3 40 ? 120.018 63.958 129.042 1.00 51.05 181 SER M C 1
ATOM 6664 O O . SER M 3 40 ? 121.173 64.405 128.932 1.00 39.99 181 SER M O 1
ATOM 6667 N N . GLN M 3 41 ? 119.650 63.159 130.040 1.00 43.95 182 GLN M N 1
ATOM 6668 C CA . GLN M 3 41 ? 120.623 62.703 131.031 1.00 37.30 182 GLN M CA 1
ATOM 6669 C C . GLN M 3 41 ? 121.747 62.011 130.295 1.00 39.74 182 GLN M C 1
ATOM 6670 O O . GLN M 3 41 ? 122.937 62.233 130.560 1.00 39.66 182 GLN M O 1
ATOM 6676 N N . SER M 3 42 ? 121.348 61.184 129.341 1.00 42.72 183 SER M N 1
ATOM 6677 C CA . SER M 3 42 ? 122.291 60.434 128.537 1.00 46.14 183 SER M CA 1
ATOM 6678 C C . SER M 3 42 ? 123.289 61.324 127.818 1.00 43.77 183 SER M C 1
ATOM 6679 O O . SER M 3 42 ? 124.458 60.967 127.650 1.00 27.50 183 SER M O 1
ATOM 6682 N N . ALA M 3 43 ? 122.813 62.483 127.389 1.00 39.15 184 ALA M N 1
ATOM 6683 C CA . ALA M 3 43 ? 123.652 63.420 126.675 1.00 39.43 184 ALA M CA 1
ATOM 6684 C C . ALA M 3 43 ? 124.751 63.917 127.596 1.00 52.32 184 ALA M C 1
ATOM 6685 O O . ALA M 3 43 ? 125.946 63.841 127.265 1.00 47.04 184 ALA M O 1
ATOM 6687 N N . ILE M 3 44 ? 124.330 64.418 128.756 1.00 46.68 185 ILE M N 1
ATOM 6688 C CA . ILE M 3 44 ? 125.236 64.948 129.769 1.00 31.75 185 ILE M CA 1
ATOM 6689 C C . ILE M 3 44 ? 126.270 63.913 130.215 1.00 49.35 185 ILE M C 1
ATOM 6690 O O . ILE M 3 44 ? 127.451 64.233 130.394 1.00 36.32 185 ILE M O 1
ATOM 6695 N N . SER M 3 45 ? 125.820 62.676 130.424 1.00 34.97 186 SER M N 1
ATOM 6696 C CA . SER M 3 45 ? 126.750 61.584 130.691 1.00 38.79 186 SER M CA 1
ATOM 6697 C C . SER M 3 45 ? 127.787 61.419 129.567 1.00 50.72 186 SER M C 1
ATOM 6698 O O . SER M 3 45 ? 128.996 61.454 129.811 1.00 51.72 186 SER M O 1
ATOM 6701 N N . ARG M 3 46 ? 127.314 61.256 128.334 1.00 49.17 187 ARG M N 1
ATOM 6702 C CA . ARG M 3 46 ? 128.223 61.076 127.201 1.00 62.99 187 ARG M CA 1
ATOM 6703 C C . ARG M 3 46 ? 129.150 62.265 127.022 1.00 52.57 187 ARG M C 1
ATOM 6704 O O . ARG M 3 46 ? 130.297 62.101 126.622 1.00 51.51 187 ARG M O 1
ATOM 6712 N N . PHE M 3 47 ? 128.661 63.461 127.328 1.00 47.74 188 PHE M N 1
ATOM 6713 C CA . PHE M 3 47 ? 129.504 64.643 127.218 1.00 49.27 188 PHE M CA 1
ATOM 6714 C C . PHE M 3 47 ? 130.624 64.626 128.248 1.00 53.07 188 PHE M C 1
ATOM 6715 O O . PHE M 3 47 ? 131.804 64.636 127.902 1.00 59.18 188 PHE M O 1
ATOM 6723 N N . GLU M 3 48 ? 130.231 64.621 129.517 1.00 56.59 189 GLU M N 1
ATOM 6724 C CA . GLU M 3 48 ? 131.163 64.628 130.635 1.00 50.71 189 GLU M CA 1
ATOM 6725 C C . GLU M 3 48 ? 132.226 63.563 130.457 1.00 54.09 189 GLU M C 1
ATOM 6726 O O . GLU M 3 48 ? 133.391 63.795 130.744 1.00 50.23 189 GLU M O 1
ATOM 6732 N N . LYS M 3 49 ? 131.811 62.388 129.997 1.00 51.32 190 LYS M N 1
ATOM 6733 C CA . LYS M 3 49 ? 132.720 61.270 129.829 1.00 46.90 190 LYS M CA 1
ATOM 6734 C C . LYS M 3 49 ? 133.391 61.342 128.456 1.00 60.11 190 LYS M C 1
ATOM 6735 O O . LYS M 3 49 ? 134.140 60.447 128.047 1.00 51.71 190 LYS M O 1
ATOM 6741 N N . LEU M 3 50 ? 133.116 62.435 127.758 1.00 45.96 191 LEU M N 1
ATOM 6742 C CA . LEU M 3 50 ? 133.773 62.735 126.498 1.00 59.85 191 LEU M CA 1
ATOM 6743 C C . LEU M 3 50 ? 133.518 61.721 125.403 1.00 58.79 191 LEU M C 1
ATOM 6744 O O . LEU M 3 50 ? 134.261 61.663 124.434 1.00 59.38 191 LEU M O 1
ATOM 6749 N N . ASP M 3 51 ? 132.459 60.931 125.565 1.00 68.26 192 ASP M N 1
ATOM 6750 C CA . ASP M 3 51 ? 131.997 60.028 124.518 1.00 69.42 192 ASP M CA 1
ATOM 6751 C C . ASP M 3 51 ? 131.227 60.793 123.439 1.00 59.37 192 ASP M C 1
ATOM 6752 O O . ASP M 3 51 ? 130.104 60.442 123.087 1.00 62.86 192 ASP M O 1
ATOM 6757 N N . ILE M 3 52 ? 131.808 61.861 122.920 1.00 47.05 193 ILE M N 1
ATOM 6758 C CA . ILE M 3 52 ? 131.176 62.494 121.784 1.00 57.02 193 ILE M CA 1
ATOM 6759 C C . ILE M 3 52 ? 132.163 63.024 120.754 1.00 72.61 193 ILE M C 1
ATOM 6760 O O . ILE M 3 52 ? 133.374 63.034 120.962 1.00 63.60 193 ILE M O 1
ATOM 6765 N N . THR M 3 53 ? 131.611 63.438 119.624 1.00 61.71 194 THR M N 1
ATOM 6766 C CA . THR M 3 53 ? 132.371 64.033 118.552 1.00 52.84 194 THR M CA 1
ATOM 6767 C C . THR M 3 53 ? 132.909 65.402 118.944 1.00 67.11 194 THR M C 1
ATOM 6768 O O . THR M 3 53 ? 132.224 66.178 119.621 1.00 57.16 194 THR M O 1
ATOM 6772 N N . PRO M 3 54 ? 134.139 65.710 118.508 1.00 66.32 195 PRO M N 1
ATOM 6773 C CA . PRO M 3 54 ? 134.717 67.030 118.771 1.00 60.63 195 PRO M CA 1
ATOM 6774 C C . PRO M 3 54 ? 133.798 68.106 118.228 1.00 50.80 195 PRO M C 1
ATOM 6775 O O . PRO M 3 54 ? 133.561 69.109 118.897 1.00 57.65 195 PRO M O 1
ATOM 6779 N N . LYS M 3 55 ? 133.273 67.886 117.031 1.00 48.42 196 LYS M N 1
ATOM 6780 C CA . LYS M 3 55 ? 132.360 68.846 116.424 1.00 63.69 196 LYS M CA 1
ATOM 6781 C C . LYS M 3 55 ? 131.135 69.065 117.309 1.00 62.88 196 LYS M C 1
ATOM 6782 O O . LYS M 3 55 ? 130.787 70.210 117.623 1.00 68.62 196 LYS M O 1
ATOM 6784 N N . SER M 3 56 ? 130.484 67.981 117.724 1.00 55.16 197 SER M N 1
ATOM 6785 C CA . SER M 3 56 ? 129.299 68.135 118.571 1.00 67.03 197 SER M CA 1
ATOM 6786 C C . SER M 3 56 ? 129.652 68.610 119.984 1.00 63.98 197 SER M C 1
ATOM 6787 O O . SER M 3 56 ? 128.833 69.255 120.640 1.00 58.41 197 SER M O 1
ATOM 6790 N N . ALA M 3 57 ? 130.871 68.315 120.437 1.00 51.63 198 ALA M N 1
ATOM 6791 C CA . ALA M 3 57 ? 131.338 68.831 121.719 1.00 51.80 198 ALA M CA 1
ATOM 6792 C C . ALA M 3 57 ? 131.494 70.343 121.647 1.00 62.91 198 ALA M C 1
ATOM 6793 O O . ALA M 3 57 ? 131.108 71.059 122.568 1.00 70.15 198 ALA M O 1
ATOM 6795 N N . GLN M 3 58 ? 132.050 70.834 120.549 1.00 58.92 199 GLN M N 1
ATOM 6796 C CA . GLN M 3 58 ? 132.190 72.271 120.386 1.00 66.58 199 GLN M CA 1
ATOM 6797 C C . GLN M 3 58 ? 130.837 72.955 120.306 1.00 64.84 199 GLN M C 1
ATOM 6798 O O . GLN M 3 58 ? 130.691 74.084 120.762 1.00 70.44 199 GLN M O 1
ATOM 6804 N N . LYS M 3 59 ? 129.841 72.292 119.729 1.00 51.97 200 LYS M N 1
ATOM 6805 C CA . LYS M 3 59 ? 128.531 72.936 119.637 1.00 72.51 200 LYS M CA 1
ATOM 6806 C C . LYS M 3 59 ? 127.818 72.933 120.999 1.00 56.17 200 LYS M C 1
ATOM 6807 O O . LYS M 3 59 ? 126.935 73.748 121.245 1.00 55.38 200 LYS M O 1
ATOM 6809 N N . LEU M 3 60 ? 128.226 72.022 121.879 1.00 61.13 201 LEU M N 1
ATOM 6810 C CA . LEU M 3 60 ? 127.628 71.870 123.207 1.00 60.84 201 LEU M CA 1
ATOM 6811 C C . LEU M 3 60 ? 128.282 72.760 124.253 1.00 62.29 201 LEU M C 1
ATOM 6812 O O . LEU M 3 60 ? 127.603 73.402 125.061 1.00 51.86 201 LEU M O 1
ATOM 6817 N N . LYS M 3 61 ? 129.611 72.759 124.237 1.00 54.50 202 LYS M N 1
ATOM 6818 C CA . LYS M 3 61 ? 130.428 73.516 125.180 1.00 56.50 202 LYS M CA 1
ATOM 6819 C C . LYS M 3 61 ? 129.837 74.875 125.580 1.00 56.05 202 LYS M C 1
ATOM 6820 O O . LYS M 3 61 ? 129.687 75.154 126.764 1.00 63.42 202 LYS M O 1
ATOM 6826 N N . PRO M 3 62 ? 129.492 75.720 124.598 1.00 57.90 203 PRO M N 1
ATOM 6827 C CA . PRO M 3 62 ? 129.015 77.067 124.914 1.00 56.36 203 PRO M CA 1
ATOM 6828 C C . PRO M 3 62 ? 127.673 77.080 125.626 1.00 52.67 203 PRO M C 1
ATOM 6829 O O . PRO M 3 62 ? 127.481 77.928 126.495 1.00 57.26 203 PRO M O 1
ATOM 6833 N N . VAL M 3 63 ? 126.753 76.190 125.266 1.00 44.12 204 VAL M N 1
ATOM 6834 C CA . VAL M 3 63 ? 125.446 76.212 125.919 1.00 49.52 204 VAL M CA 1
ATOM 6835 C C . VAL M 3 63 ? 125.514 75.694 127.364 1.00 56.22 204 VAL M C 1
ATOM 6836 O O . VAL M 3 63 ? 124.882 76.251 128.264 1.00 48.79 204 VAL M O 1
ATOM 6840 N N . LEU M 3 64 ? 126.291 74.638 127.585 1.00 53.51 205 LEU M N 1
ATOM 6841 C CA . LEU M 3 64 ? 126.549 74.176 128.944 1.00 62.68 205 LEU M CA 1
ATOM 6842 C C . LEU M 3 64 ? 127.216 75.293 129.727 1.00 58.20 205 LEU M C 1
ATOM 6843 O O . LEU M 3 64 ? 126.733 75.700 130.782 1.00 53.93 205 LEU M O 1
ATOM 6848 N N . GLU M 3 65 ? 128.316 75.797 129.181 1.00 49.23 206 GLU M N 1
ATOM 6849 C CA . GLU M 3 65 ? 129.059 76.899 129.777 1.00 51.95 206 GLU M CA 1
ATOM 6850 C C . GLU M 3 65 ? 128.178 78.066 130.217 1.00 52.75 206 GLU M C 1
ATOM 6851 O O . GLU M 3 65 ? 128.327 78.565 131.336 1.00 49.92 206 GLU M O 1
ATOM 6857 N N . LYS M 3 66 ? 127.260 78.504 129.359 1.00 38.97 207 LYS M N 1
ATOM 6858 C CA . LYS M 3 66 ? 126.336 79.565 129.773 1.00 60.63 207 LYS M CA 1
ATOM 6859 C C . LYS M 3 66 ? 125.475 79.122 130.953 1.00 59.84 207 LYS M C 1
ATOM 6860 O O . LYS M 3 66 ? 125.289 79.863 131.921 1.00 55.54 207 LYS M O 1
ATOM 6862 N N . TRP M 3 67 ? 124.958 77.905 130.869 1.00 41.30 208 TRP M N 1
ATOM 6863 C CA . TRP M 3 67 ? 123.997 77.441 131.846 1.00 47.44 208 TRP M CA 1
ATOM 6864 C C . TRP M 3 67 ? 124.617 77.278 133.241 1.00 57.45 208 TRP M C 1
ATOM 6865 O O . TRP M 3 67 ? 123.996 77.605 134.249 1.00 48.27 208 TRP M O 1
ATOM 6876 N N . LEU M 3 68 ? 125.844 76.778 133.283 1.00 43.99 209 LEU M N 1
ATOM 6877 C CA . LEU M 3 68 ? 126.558 76.572 134.531 1.00 49.42 209 LEU M CA 1
ATOM 6878 C C . LEU M 3 68 ? 126.830 77.875 135.276 1.00 56.53 209 LEU M C 1
ATOM 6879 O O . LEU M 3 68 ? 126.630 77.961 136.483 1.00 57.82 209 LEU M O 1
ATOM 6884 N N . ASN M 3 69 ? 127.309 78.882 134.562 1.00 53.64 210 ASN M N 1
ATOM 6885 C CA . ASN M 3 69 ? 127.587 80.157 135.192 1.00 51.87 210 ASN M CA 1
ATOM 6886 C C . ASN M 3 69 ? 126.338 80.669 135.875 1.00 51.86 210 ASN M C 1
ATOM 6887 O O . ASN M 3 69 ? 126.369 81.099 137.029 1.00 66.80 210 ASN M O 1
ATOM 6892 N N . GLU M 3 70 ? 125.235 80.587 135.149 1.00 50.67 211 GLU M N 1
ATOM 6893 C CA . GLU M 3 70 ? 123.947 81.075 135.600 1.00 43.21 211 GLU M CA 1
ATOM 6894 C C . GLU M 3 70 ? 123.551 80.309 136.847 1.00 53.76 211 GLU M C 1
ATOM 6895 O O . GLU M 3 70 ? 123.070 80.877 137.834 1.00 50.94 211 GLU M O 1
ATOM 6901 N N . ALA M 3 71 ? 123.763 79.003 136.796 1.00 41.16 212 ALA M N 1
ATOM 6902 C CA . ALA M 3 71 ? 123.367 78.145 137.892 1.00 45.58 212 ALA M CA 1
ATOM 6903 C C . ALA M 3 71 ? 124.142 78.527 139.142 1.00 53.02 212 ALA M C 1
ATOM 6904 O O . ALA M 3 71 ? 123.573 78.653 140.218 1.00 61.36 212 ALA M O 1
ATOM 6906 N N . GLU M 3 72 ? 125.442 78.732 138.993 1.00 51.77 213 GLU M N 1
ATOM 6907 C CA . GLU M 3 72 ? 126.274 79.057 140.137 1.00 57.59 213 GLU M CA 1
ATOM 6908 C C . GLU M 3 72 ? 125.888 80.392 140.752 1.00 62.49 213 GLU M C 1
ATOM 6909 O O . GLU M 3 72 ? 125.908 80.538 141.975 1.00 60.50 213 GLU M O 1
ATOM 6915 N N . LEU M 3 73 ? 125.512 81.349 139.907 1.00 54.51 214 LEU M N 1
ATOM 6916 C CA . LEU M 3 73 ? 124.959 82.612 140.384 1.00 52.45 214 LEU M CA 1
ATOM 6917 C C . LEU M 3 73 ? 123.728 82.414 141.258 1.00 58.99 214 LEU M C 1
ATOM 6918 O O . LEU M 3 73 ? 123.644 82.948 142.364 1.00 56.64 214 LEU M O 1
ATOM 6923 N N . ARG M 3 74 ? 122.760 81.673 140.727 1.00 51.19 215 ARG M N 1
ATOM 6924 C CA . ARG M 3 74 ? 121.555 81.332 141.463 1.00 57.27 215 ARG M CA 1
ATOM 6925 C C . ARG M 3 74 ? 121.908 80.754 142.819 1.00 58.29 215 ARG M C 1
ATOM 6926 O O . ARG M 3 74 ? 121.432 81.218 143.854 1.00 62.60 215 ARG M O 1
ATOM 6934 N N . ASN M 3 75 ? 122.746 79.730 142.804 1.00 55.87 216 ASN M N 1
ATOM 6935 C CA . ASN M 3 75 ? 123.154 79.089 144.034 1.00 57.94 216 ASN M CA 1
ATOM 6936 C C . ASN M 3 75 ? 123.849 80.067 144.972 1.00 58.35 216 ASN M C 1
ATOM 6937 O O . ASN M 3 75 ? 123.645 80.038 146.182 1.00 55.36 216 ASN M O 1
ATOM 6942 N N . GLN M 3 76 ? 124.664 80.945 144.410 1.00 58.92 217 GLN M N 1
ATOM 6943 C CA . GLN M 3 76 ? 125.356 81.935 145.215 1.00 60.22 217 GLN M CA 1
ATOM 6944 C C . GLN M 3 76 ? 124.353 82.896 145.871 1.00 57.09 217 GLN M C 1
ATOM 6945 O O . GLN M 3 76 ? 124.612 83.446 146.934 1.00 57.88 217 GLN M O 1
ATOM 6951 N N . GLU M 3 77 ? 123.192 83.072 145.254 1.00 60.14 218 GLU M N 1
ATOM 6952 C CA . GLU M 3 77 ? 122.128 83.855 145.876 1.00 54.19 218 GLU M CA 1
ATOM 6953 C C . GLU M 3 77 ? 121.458 83.045 146.969 1.00 55.19 218 GLU M C 1
ATOM 6954 O O . GLU M 3 77 ? 121.007 83.584 147.974 1.00 61.41 218 GLU M O 1
ATOM 6960 N N . GLY M 3 78 ? 121.392 81.738 146.764 1.00 52.10 219 GLY M N 1
ATOM 6961 C CA . GLY M 3 78 ? 120.703 80.867 147.690 1.00 41.01 219 GLY M CA 1
ATOM 6962 C C . GLY M 3 78 ? 120.364 79.521 147.085 1.00 62.34 219 GLY M C 1
ATOM 6963 O O . GLY M 3 78 ? 120.214 79.383 145.863 1.00 50.71 219 GLY M O 1
ATOM 6964 N N . GLN M 3 79 ? 120.239 78.525 147.953 1.00 57.32 220 GLN M N 1
ATOM 6965 C CA . GLN M 3 79 ? 120.002 77.156 147.528 1.00 52.38 220 GLN M CA 1
ATOM 6966 C C . GLN M 3 79 ? 118.675 77.053 146.809 1.00 57.80 220 GLN M C 1
ATOM 6967 O O . GLN M 3 79 ? 118.560 76.385 145.781 1.00 55.45 220 GLN M O 1
ATOM 6973 N N . GLN M 3 80 ? 117.664 77.713 147.352 1.00 46.63 221 GLN M N 1
ATOM 6974 C CA . GLN M 3 80 ? 116.351 77.654 146.740 1.00 63.42 221 GLN M CA 1
ATOM 6975 C C . GLN M 3 80 ? 116.289 78.530 145.485 1.00 60.77 221 GLN M C 1
ATOM 6976 O O . GLN M 3 80 ? 115.542 78.239 144.549 1.00 47.43 221 GLN M O 1
ATOM 6982 N N . ASN M 3 81 ? 117.097 79.582 145.460 1.00 47.46 222 ASN M N 1
ATOM 6983 C CA . ASN M 3 81 ? 117.318 80.323 144.226 1.00 54.24 222 ASN M CA 1
ATOM 6984 C C . ASN M 3 81 ? 117.768 79.387 143.100 1.00 54.13 222 ASN M C 1
ATOM 6985 O O . ASN M 3 81 ? 117.175 79.356 142.026 1.00 63.16 222 ASN M O 1
ATOM 6990 N N . LEU M 3 82 ? 118.823 78.627 143.358 1.00 58.85 223 LEU M N 1
ATOM 6991 C CA . LEU M 3 82 ? 119.304 77.623 142.418 1.00 62.59 223 LEU M CA 1
ATOM 6992 C C . LEU M 3 82 ? 118.194 76.640 142.006 1.00 56.35 223 LEU M C 1
ATOM 6993 O O . LEU M 3 82 ? 118.033 76.323 140.829 1.00 53.13 223 LEU M O 1
ATOM 7006 N N . GLU M 3 84 ? 115.139 77.122 141.954 1.00 64.87 225 GLU M N 1
ATOM 7007 C CA . GLU M 3 84 ? 114.129 77.851 141.226 1.00 51.33 225 GLU M CA 1
ATOM 7008 C C . GLU M 3 84 ? 114.561 77.818 139.785 1.00 47.69 225 GLU M C 1
ATOM 7009 O O . GLU M 3 84 ? 113.781 77.506 138.883 1.00 50.12 225 GLU M O 1
ATOM 7015 N N . PHE M 3 85 ? 115.839 78.117 139.598 1.00 48.38 226 PHE M N 1
ATOM 7016 C CA . PHE M 3 85 ? 116.483 78.103 138.299 1.00 49.54 226 PHE M CA 1
ATOM 7017 C C . PHE M 3 85 ? 116.288 76.760 137.604 1.00 49.17 226 PHE M C 1
ATOM 7018 O O . PHE M 3 85 ? 115.839 76.711 136.463 1.00 44.16 226 PHE M O 1
ATOM 7026 N N . VAL M 3 86 ? 116.604 75.676 138.306 1.00 51.57 227 VAL M N 1
ATOM 7027 C CA . VAL M 3 86 ? 116.416 74.324 137.779 1.00 48.16 227 VAL M CA 1
ATOM 7028 C C . VAL M 3 86 ? 114.944 73.958 137.508 1.00 55.40 227 VAL M C 1
ATOM 7029 O O . VAL M 3 86 ? 114.632 73.366 136.479 1.00 61.37 227 VAL M O 1
ATOM 7033 N N . GLY M 3 87 ? 114.054 74.303 138.437 1.00 67.46 228 GLY M N 1
ATOM 7034 C CA . GLY M 3 87 ? 112.626 74.071 138.281 1.00 57.81 228 GLY M CA 1
ATOM 7035 C C . GLY M 3 87 ? 112.238 72.614 138.131 1.00 65.32 228 GLY M C 1
ATOM 7036 O O . GLY M 3 87 ? 112.840 71.737 138.745 1.00 62.32 228 GLY M O 1
ATOM 7037 N N . GLY M 3 88 ? 111.210 72.367 137.323 1.00 86.23 229 GLY M N 1
ATOM 7038 C CA . GLY M 3 88 ? 110.834 71.020 136.921 1.00 83.40 229 GLY M CA 1
ATOM 7039 C C . GLY M 3 88 ? 110.069 70.202 137.945 1.00 100.11 229 GLY M C 1
ATOM 7040 O O . GLY M 3 88 ? 110.379 69.030 138.165 1.00 107.92 229 GLY M O 1
ATOM 7041 N N . GLU M 3 89 ? 109.059 70.814 138.557 1.00 109.66 230 GLU M N 1
ATOM 7042 C CA . GLU M 3 89 ? 108.232 70.149 139.569 1.00 120.99 230 GLU M CA 1
ATOM 7043 C C . GLU M 3 89 ? 109.029 69.306 140.575 1.00 112.94 230 GLU M C 1
ATOM 7044 O O . GLU M 3 89 ? 108.706 68.139 140.797 1.00 117.55 230 GLU M O 1
ATOM 7046 N N . PRO M 3 90 ? 110.069 69.899 141.188 1.00 113.88 231 PRO M N 1
ATOM 7047 C CA . PRO M 3 90 ? 110.835 69.191 142.222 1.00 116.84 231 PRO M CA 1
ATOM 7048 C C . PRO M 3 90 ? 109.910 68.936 143.408 1.00 112.70 231 PRO M C 1
ATOM 7049 O O . PRO M 3 90 ? 108.982 69.732 143.554 1.00 116.60 231 PRO M O 1
ATOM 7053 N N . SER M 3 91 ? 110.104 67.904 144.235 1.00 108.74 232 SER M N 1
ATOM 7054 C CA . SER M 3 91 ? 111.160 66.889 144.163 1.00 101.70 232 SER M CA 1
ATOM 7055 C C . SER M 3 91 ? 111.098 66.141 145.493 1.00 103.51 232 SER M C 1
ATOM 7056 O O . SER M 3 91 ? 111.499 66.678 146.527 1.00 100.63 232 SER M O 1
ATOM 7059 N N . LYS M 3 92 ? 110.593 64.909 145.469 1.00 108.71 233 LYS M N 1
ATOM 7060 C CA . LYS M 3 92 ? 110.205 64.201 146.698 1.00 96.04 233 LYS M CA 1
ATOM 7061 C C . LYS M 3 92 ? 111.352 63.750 147.612 1.00 90.92 233 LYS M C 1
ATOM 7062 O O . LYS M 3 92 ? 112.534 63.930 147.305 1.00 86.64 233 LYS M O 1
ATOM 7064 N N . LYS M 3 93 ? 110.980 63.177 148.753 1.00 81.95 234 LYS M N 1
ATOM 7065 C CA . LYS M 3 93 ? 111.940 62.521 149.631 1.00 79.33 234 LYS M CA 1
ATOM 7066 C C . LYS M 3 93 ? 112.241 61.150 149.025 1.00 71.67 234 LYS M C 1
ATOM 7067 O O . LYS M 3 93 ? 111.424 60.617 148.272 1.00 69.89 234 LYS M O 1
ATOM 7069 N N . ARG M 3 94 ? 113.403 60.579 149.324 1.00 36.45 235 ARG M N 1
ATOM 7070 C CA . ARG M 3 94 ? 113.719 59.287 148.745 1.00 53.23 235 ARG M CA 1
ATOM 7071 C C . ARG M 3 94 ? 112.788 58.261 149.349 1.00 52.57 235 ARG M C 1
ATOM 7072 O O . ARG M 3 94 ? 112.290 58.445 150.457 1.00 41.20 235 ARG M O 1
ATOM 7080 N N . LYS M 3 95 ? 112.527 57.194 148.607 1.00 44.22 236 LYS M N 1
ATOM 7081 C CA . LYS M 3 95 ? 111.681 56.132 149.114 1.00 47.19 236 LYS M CA 1
ATOM 7082 C C . LYS M 3 95 ? 112.383 55.464 150.291 1.00 50.56 236 LYS M C 1
ATOM 7083 O O . LYS M 3 95 ? 113.603 55.303 150.261 1.00 48.54 236 LYS M O 1
ATOM 7089 N N . ARG M 3 96 ? 111.631 55.095 151.330 1.00 39.69 237 ARG M N 1
ATOM 7090 C CA . ARG M 3 96 ? 112.186 54.264 152.397 1.00 34.73 237 ARG M CA 1
ATOM 7091 C C . ARG M 3 96 ? 112.749 52.953 151.858 1.00 44.31 237 ARG M C 1
ATOM 7092 O O . ARG M 3 96 ? 112.126 52.272 151.028 1.00 41.71 237 ARG M O 1
ATOM 7100 N N . ARG M 3 97 ? 113.955 52.641 152.312 1.00 44.02 238 ARG M N 1
ATOM 7101 C CA . ARG M 3 97 ? 114.504 51.304 152.254 1.00 41.24 238 ARG M CA 1
ATOM 7102 C C . ARG M 3 97 ? 113.281 50.415 152.562 1.00 47.91 238 ARG M C 1
ATOM 7103 O O . ARG M 3 97 ? 112.579 50.665 153.532 1.00 35.52 238 ARG M O 1
ATOM 7111 N N . THR M 3 98 ? 112.958 49.425 151.732 1.00 48.17 239 THR M N 1
ATOM 7112 C CA . THR M 3 98 ? 111.808 48.594 152.087 1.00 30.22 239 THR M CA 1
ATOM 7113 C C . THR M 3 98 ? 112.232 47.441 152.968 1.00 51.71 239 THR M C 1
ATOM 7114 O O . THR M 3 98 ? 113.414 47.071 153.020 1.00 51.00 239 THR M O 1
ATOM 7118 N N . SER M 3 99 ? 111.245 46.868 153.648 1.00 51.93 240 SER M N 1
ATOM 7119 C CA . SER M 3 99 ? 111.484 45.814 154.613 1.00 45.72 240 SER M CA 1
ATOM 7120 C C . SER M 3 99 ? 110.738 44.589 154.148 1.00 50.75 240 SER M C 1
ATOM 7121 O O . SER M 3 99 ? 109.506 44.540 154.204 1.00 55.38 240 SER M O 1
ATOM 7124 N N . PHE M 3 100 ? 111.482 43.604 153.664 1.00 47.75 241 PHE M N 1
ATOM 7125 C CA . PHE M 3 100 ? 110.861 42.383 153.184 1.00 47.20 241 PHE M CA 1
ATOM 7126 C C . PHE M 3 100 ? 110.667 41.465 154.364 1.00 54.70 241 PHE M C 1
ATOM 7127 O O . PHE M 3 100 ? 111.529 41.389 155.241 1.00 67.20 241 PHE M O 1
ATOM 7135 N N . THR M 3 101 ? 109.532 40.781 154.414 1.00 51.32 242 THR M N 1
ATOM 7136 C CA . THR M 3 101 ? 109.384 39.740 155.409 1.00 56.02 242 THR M CA 1
ATOM 7137 C C . THR M 3 101 ? 110.384 38.660 155.038 1.00 64.04 242 THR M C 1
ATOM 7138 O O . THR M 3 101 ? 110.921 38.658 153.919 1.00 54.13 242 THR M O 1
ATOM 7142 N N . PRO M 3 102 ? 110.687 37.772 155.994 1.00 74.76 243 PRO M N 1
ATOM 7143 C CA . PRO M 3 102 ? 111.523 36.600 155.723 1.00 66.46 243 PRO M CA 1
ATOM 7144 C C . PRO M 3 102 ? 110.823 35.640 154.761 1.00 66.14 243 PRO M C 1
ATOM 7145 O O . PRO M 3 102 ? 111.487 34.967 153.978 1.00 68.72 243 PRO M O 1
ATOM 7149 N N . GLN M 3 103 ? 109.495 35.587 154.820 1.00 62.58 244 GLN M N 1
ATOM 7150 C CA . GLN M 3 103 ? 108.719 34.758 153.904 1.00 65.44 244 GLN M CA 1
ATOM 7151 C C . GLN M 3 103 ? 108.936 35.223 152.467 1.00 64.88 244 GLN M C 1
ATOM 7152 O O . GLN M 3 103 ? 109.212 34.417 151.573 1.00 58.47 244 GLN M O 1
ATOM 7158 N N . ALA M 3 104 ? 108.801 36.531 152.259 1.00 50.63 245 ALA M N 1
ATOM 7159 C CA . ALA M 3 104 ? 108.932 37.128 150.934 1.00 64.70 245 ALA M CA 1
ATOM 7160 C C . ALA M 3 104 ? 110.345 36.949 150.409 1.00 63.64 245 ALA M C 1
ATOM 7161 O O . ALA M 3 104 ? 110.554 36.695 149.228 1.00 64.24 245 ALA M O 1
ATOM 7163 N N . ILE M 3 105 ? 111.313 37.087 151.304 1.00 61.73 246 ILE M N 1
ATOM 7164 C CA . ILE M 3 105 ? 112.711 36.986 150.940 1.00 61.93 246 ILE M CA 1
ATOM 7165 C C . ILE M 3 105 ? 113.051 35.521 150.653 1.00 69.24 246 ILE M C 1
ATOM 7166 O O . ILE M 3 105 ? 113.900 35.213 149.810 1.00 68.50 246 ILE M O 1
ATOM 7171 N N . GLU M 3 106 ? 112.361 34.629 151.357 1.00 67.75 247 GLU M N 1
ATOM 7172 C CA . GLU M 3 106 ? 112.416 33.195 151.120 1.00 54.64 247 GLU M CA 1
ATOM 7173 C C . GLU M 3 106 ? 111.917 32.931 149.708 1.00 73.47 247 GLU M C 1
ATOM 7174 O O . GLU M 3 106 ? 112.588 32.291 148.893 1.00 69.88 247 GLU M O 1
ATOM 7180 N N . ALA M 3 107 ? 110.722 33.448 149.438 1.00 73.32 248 ALA M N 1
ATOM 7181 C CA . ALA M 3 107 ? 110.071 33.330 148.145 1.00 57.83 248 ALA M CA 1
ATOM 7182 C C . ALA M 3 107 ? 110.933 33.878 147.015 1.00 70.79 248 ALA M C 1
ATOM 7183 O O . ALA M 3 107 ? 111.093 33.242 145.975 1.00 82.70 248 ALA M O 1
ATOM 7185 N N . LEU M 3 108 ? 111.473 35.073 147.208 1.00 64.40 249 LEU M N 1
ATOM 7186 C CA . LEU M 3 108 ? 112.248 35.702 146.154 1.00 62.84 249 LEU M CA 1
ATOM 7187 C C . LEU M 3 108 ? 113.468 34.861 145.840 1.00 63.48 249 LEU M C 1
ATOM 7188 O O . LEU M 3 108 ? 113.775 34.614 144.679 1.00 72.18 249 LEU M O 1
ATOM 7193 N N . ASN M 3 109 ? 114.153 34.394 146.874 1.00 58.38 250 ASN M N 1
ATOM 7194 C CA . ASN M 3 109 ? 115.311 33.544 146.644 1.00 71.75 250 ASN M CA 1
ATOM 7195 C C . ASN M 3 109 ? 114.912 32.214 146.016 1.00 73.35 250 ASN M C 1
ATOM 7196 O O . ASN M 3 109 ? 115.750 31.508 145.455 1.00 68.82 250 ASN M O 1
ATOM 7201 N N . ALA M 3 110 ? 113.623 31.889 146.107 1.00 78.26 251 ALA M N 1
ATOM 7202 C CA . ALA M 3 110 ? 113.061 30.751 145.381 1.00 72.28 251 ALA M CA 1
ATOM 7203 C C . ALA M 3 110 ? 113.101 30.992 143.879 1.00 81.82 251 ALA M C 1
ATOM 7204 O O . ALA M 3 110 ? 113.911 30.371 143.181 1.00 80.50 251 ALA M O 1
ATOM 7206 N N . TYR M 3 111 ? 112.238 31.883 143.377 1.00 60.17 252 TYR M N 1
ATOM 7207 C CA . TYR M 3 111 ? 112.180 32.104 141.936 1.00 73.62 252 TYR M CA 1
ATOM 7208 C C . TYR M 3 111 ? 113.572 32.413 141.413 1.00 73.61 252 TYR M C 1
ATOM 7209 O O . TYR M 3 111 ? 113.913 32.056 140.295 1.00 77.68 252 TYR M O 1
ATOM 7218 N N . PHE M 3 112 ? 114.370 33.094 142.225 1.00 74.57 253 PHE M N 1
ATOM 7219 C CA . PHE M 3 112 ? 115.684 33.532 141.788 1.00 67.46 253 PHE M CA 1
ATOM 7220 C C . PHE M 3 112 ? 116.592 32.389 141.389 1.00 76.99 253 PHE M C 1
ATOM 7221 O O . PHE M 3 112 ? 117.244 32.432 140.349 1.00 83.26 253 PHE M O 1
ATOM 7229 N N . GLU M 3 113 ? 116.663 31.373 142.232 1.00 84.00 254 GLU M N 1
ATOM 7230 C CA . GLU M 3 113 ? 117.498 30.233 141.913 1.00 84.16 254 GLU M CA 1
ATOM 7231 C C . GLU M 3 113 ? 116.962 29.507 140.685 1.00 79.13 254 GLU M C 1
ATOM 7232 O O . GLU M 3 113 ? 117.712 28.848 139.976 1.00 82.50 254 GLU M O 1
ATOM 7238 N N . LYS M 3 114 ? 115.665 29.643 140.428 1.00 73.95 255 LYS M N 1
ATOM 7239 C CA . LYS M 3 114 ? 115.081 29.090 139.210 1.00 79.88 255 LYS M CA 1
ATOM 7240 C C . LYS M 3 114 ? 115.427 29.989 138.037 1.00 78.16 255 LYS M C 1
ATOM 7241 O O . LYS M 3 114 ? 116.177 29.603 137.144 1.00 90.33 255 LYS M O 1
ATOM 7247 N N . ASN M 3 115 ? 114.883 31.200 138.057 1.00 80.97 256 ASN M N 1
ATOM 7248 C CA . ASN M 3 115 ? 115.102 32.170 136.997 1.00 66.11 256 ASN M CA 1
ATOM 7249 C C . ASN M 3 115 ? 115.696 33.458 137.553 1.00 68.15 256 ASN M C 1
ATOM 7250 O O . ASN M 3 115 ? 114.971 34.291 138.092 1.00 77.72 256 ASN M O 1
ATOM 7255 N N . PRO M 3 116 ? 117.024 33.615 137.434 1.00 66.55 257 PRO M N 1
ATOM 7256 C CA . PRO M 3 116 ? 117.763 34.813 137.863 1.00 72.56 257 PRO M CA 1
ATOM 7257 C C . PRO M 3 116 ? 117.501 36.041 136.994 1.00 76.97 257 PRO M C 1
ATOM 7258 O O . PRO M 3 116 ? 117.901 37.147 137.377 1.00 67.07 257 PRO M O 1
ATOM 7262 N N . LEU M 3 117 ? 116.846 35.856 135.850 1.00 54.77 258 LEU M N 1
ATOM 7263 C CA . LEU M 3 117 ? 116.622 36.971 134.933 1.00 61.63 258 LEU M CA 1
ATOM 7264 C C . LEU M 3 117 ? 115.201 37.126 134.403 1.00 59.62 258 LEU M C 1
ATOM 7265 O O . LEU M 3 117 ? 115.006 37.220 133.197 1.00 55.07 258 LEU M O 1
ATOM 7270 N N . PRO M 3 118 ? 114.213 37.190 135.308 1.00 65.15 259 PRO M N 1
ATOM 7271 C CA . PRO M 3 118 ? 112.801 37.277 134.926 1.00 58.96 259 PRO M CA 1
ATOM 7272 C C . PRO M 3 118 ? 112.509 38.450 134.007 1.00 60.51 259 PRO M C 1
ATOM 7273 O O . PRO M 3 118 ? 113.257 39.424 133.960 1.00 58.38 259 PRO M O 1
ATOM 7277 N N . THR M 3 119 ? 111.401 38.337 133.289 1.00 62.49 260 THR M N 1
ATOM 7278 C CA . THR M 3 119 ? 110.938 39.352 132.365 1.00 60.36 260 THR M CA 1
ATOM 7279 C C . THR M 3 119 ? 110.012 40.298 133.102 1.00 51.38 260 THR M C 1
ATOM 7280 O O . THR M 3 119 ? 109.635 40.035 134.239 1.00 60.90 260 THR M O 1
ATOM 7284 N N . GLY M 3 120 ? 109.632 41.388 132.444 1.00 43.19 261 GLY M N 1
ATOM 7285 C CA . GLY M 3 120 ? 108.662 42.317 132.992 1.00 42.82 261 GLY M CA 1
ATOM 7286 C C . GLY M 3 120 ? 107.407 41.591 133.443 1.00 67.58 261 GLY M C 1
ATOM 7287 O O . GLY M 3 120 ? 106.838 41.895 134.499 1.00 60.11 261 GLY M O 1
ATOM 7288 N N . GLN M 3 121 ? 106.985 40.609 132.652 1.00 47.38 262 GLN M N 1
ATOM 7289 C CA . GLN M 3 121 ? 105.756 39.895 132.942 1.00 54.43 262 GLN M CA 1
ATOM 7290 C C . GLN M 3 121 ? 105.892 39.116 134.239 1.00 65.31 262 GLN M C 1
ATOM 7291 O O . GLN M 3 121 ? 105.084 39.287 135.157 1.00 58.44 262 GLN M O 1
ATOM 7293 N N . GLU M 3 122 ? 106.912 38.267 134.326 1.00 51.13 263 GLU M N 1
ATOM 7294 C CA . GLU M 3 122 ? 107.053 37.427 135.513 1.00 65.36 263 GLU M CA 1
ATOM 7295 C C . GLU M 3 122 ? 107.365 38.242 136.763 1.00 63.73 263 GLU M C 1
ATOM 7296 O O . GLU M 3 122 ? 106.976 37.869 137.868 1.00 63.83 263 GLU M O 1
ATOM 7302 N N . ILE M 3 123 ? 108.060 39.359 136.578 1.00 56.86 264 ILE M N 1
ATOM 7303 C CA . ILE M 3 123 ? 108.281 40.322 137.649 1.00 48.22 264 ILE M CA 1
ATOM 7304 C C . ILE M 3 123 ? 106.966 40.884 138.175 1.00 56.42 264 ILE M C 1
ATOM 7305 O O . ILE M 3 123 ? 106.746 40.958 139.384 1.00 55.01 264 ILE M O 1
ATOM 7310 N N . THR M 3 124 ? 106.099 41.283 137.254 1.00 62.41 265 THR M N 1
ATOM 7311 C CA . THR M 3 124 ? 104.752 41.699 137.600 1.00 57.89 265 THR M CA 1
ATOM 7312 C C . THR M 3 124 ? 104.012 40.576 138.308 1.00 60.70 265 THR M C 1
ATOM 7313 O O . THR M 3 124 ? 103.268 40.805 139.265 1.00 48.88 265 THR M O 1
ATOM 7317 N N . GLU M 3 125 ? 104.215 39.356 137.826 1.00 57.59 266 GLU M N 1
ATOM 7318 C CA . GLU M 3 125 ? 103.591 38.194 138.447 1.00 69.58 266 GLU M CA 1
ATOM 7319 C C . GLU M 3 125 ? 103.953 38.038 139.911 1.00 63.74 266 GLU M C 1
ATOM 7320 O O . GLU M 3 125 ? 103.081 38.057 140.782 1.00 64.60 266 GLU M O 1
ATOM 7334 N N . ALA M 3 127 ? 105.543 40.165 141.861 1.00 54.77 268 ALA M N 1
ATOM 7335 C CA . ALA M 3 127 ? 105.083 41.400 142.502 1.00 58.39 268 ALA M CA 1
ATOM 7336 C C . ALA M 3 127 ? 103.679 41.254 143.069 1.00 57.20 268 ALA M C 1
ATOM 7337 O O . ALA M 3 127 ? 103.428 41.589 144.224 1.00 56.37 268 ALA M O 1
ATOM 7339 N N . LYS M 3 128 ? 102.775 40.728 142.252 1.00 57.16 269 LYS M N 1
ATOM 7340 C CA . LYS M 3 128 ? 101.372 40.640 142.616 1.00 57.24 269 LYS M CA 1
ATOM 7341 C C . LYS M 3 128 ? 101.074 39.523 143.620 1.00 60.59 269 LYS M C 1
ATOM 7342 O O . LYS M 3 128 ? 100.169 39.655 144.443 1.00 49.40 269 LYS M O 1
ATOM 7348 N N . GLU M 3 129 ? 101.821 38.426 143.573 1.00 51.74 270 GLU M N 1
ATOM 7349 C CA . GLU M 3 129 ? 101.606 37.409 144.592 1.00 62.38 270 GLU M CA 1
ATOM 7350 C C . GLU M 3 129 ? 102.091 37.885 145.950 1.00 64.95 270 GLU M C 1
ATOM 7351 O O . GLU M 3 129 ? 101.301 37.973 146.886 1.00 74.09 270 GLU M O 1
ATOM 7357 N N . LEU M 3 130 ? 103.375 38.217 146.051 1.00 64.96 271 LEU M N 1
ATOM 7358 C CA . LEU M 3 130 ? 103.929 38.750 147.299 1.00 61.23 271 LEU M CA 1
ATOM 7359 C C . LEU M 3 130 ? 103.372 40.131 147.651 1.00 58.17 271 LEU M C 1
ATOM 7360 O O . LEU M 3 130 ? 103.657 40.653 148.726 1.00 56.75 271 LEU M O 1
ATOM 7365 N N . ASN M 3 131 ? 102.597 40.725 146.746 1.00 57.36 272 ASN M N 1
ATOM 7366 C CA . ASN M 3 131 ? 101.984 42.033 146.995 1.00 54.58 272 ASN M CA 1
ATOM 7367 C C . ASN M 3 131 ? 102.992 43.097 147.408 1.00 53.89 272 ASN M C 1
ATOM 7368 O O . ASN M 3 131 ? 102.852 43.725 148.456 1.00 46.20 272 ASN M O 1
ATOM 7373 N N . TYR M 3 132 ? 104.032 43.248 146.594 1.00 58.54 273 TYR M N 1
ATOM 7374 C CA . TYR M 3 132 ? 104.981 44.354 146.698 1.00 51.53 273 TYR M CA 1
ATOM 7375 C C . TYR M 3 132 ? 104.939 45.065 145.351 1.00 48.62 273 TYR M C 1
ATOM 7376 O O . TYR M 3 132 ? 104.680 44.443 144.321 1.00 54.63 273 TYR M O 1
ATOM 7385 N N . ASP M 3 133 ? 105.193 46.362 145.338 1.00 41.07 274 ASP M N 1
ATOM 7386 C CA . ASP M 3 133 ? 105.073 47.100 144.096 1.00 42.86 274 ASP M CA 1
ATOM 7387 C C . ASP M 3 133 ? 106.192 46.650 143.136 1.00 55.11 274 ASP M C 1
ATOM 7388 O O . ASP M 3 133 ? 107.343 46.497 143.547 1.00 50.50 274 ASP M O 1
ATOM 7393 N N . ARG M 3 134 ? 105.835 46.407 141.871 1.00 54.30 275 ARG M N 1
ATOM 7394 C CA . ARG M 3 134 ? 106.709 45.677 140.941 1.00 50.62 275 ARG M CA 1
ATOM 7395 C C . ARG M 3 134 ? 108.077 46.329 140.759 1.00 56.86 275 ARG M C 1
ATOM 7396 O O . ARG M 3 134 ? 109.085 45.628 140.589 1.00 42.44 275 ARG M O 1
ATOM 7404 N N . GLU M 3 135 ? 108.118 47.661 140.783 1.00 31.90 276 GLU M N 1
ATOM 7405 C CA . GLU M 3 135 ? 109.404 48.339 140.726 1.00 46.55 276 GLU M CA 1
ATOM 7406 C C . GLU M 3 135 ? 110.331 47.793 141.812 1.00 47.75 276 GLU M C 1
ATOM 7407 O O . GLU M 3 135 ? 111.483 47.450 141.552 1.00 42.86 276 GLU M O 1
ATOM 7413 N N . VAL M 3 136 ? 109.809 47.701 143.030 1.00 41.92 277 VAL M N 1
ATOM 7414 C CA . VAL M 3 136 ? 110.543 47.100 144.136 1.00 42.93 277 VAL M CA 1
ATOM 7415 C C . VAL M 3 136 ? 111.041 45.689 143.828 1.00 42.66 277 VAL M C 1
ATOM 7416 O O . VAL M 3 136 ? 112.186 45.344 144.126 1.00 44.01 277 VAL M O 1
ATOM 7420 N N . VAL M 3 137 ? 110.190 44.869 143.224 1.00 49.08 278 VAL M N 1
ATOM 7421 C CA . VAL M 3 137 ? 110.593 43.502 142.907 1.00 41.36 278 VAL M CA 1
ATOM 7422 C C . VAL M 3 137 ? 111.651 43.454 141.812 1.00 48.53 278 VAL M C 1
ATOM 7423 O O . VAL M 3 137 ? 112.538 42.591 141.834 1.00 45.47 278 VAL M O 1
ATOM 7427 N N . ARG M 3 138 ? 111.564 44.371 140.851 1.00 34.85 279 ARG M N 1
ATOM 7428 C CA . ARG M 3 138 ? 112.540 44.370 139.767 1.00 47.10 279 ARG M CA 1
ATOM 7429 C C . ARG M 3 138 ? 113.913 44.666 140.312 1.00 52.11 279 ARG M C 1
ATOM 7430 O O . ARG M 3 138 ? 114.885 43.941 140.068 1.00 48.61 279 ARG M O 1
ATOM 7438 N N . VAL M 3 139 ? 113.962 45.772 141.042 1.00 51.85 280 VAL M N 1
ATOM 7439 C CA . VAL M 3 139 ? 115.125 46.198 141.786 1.00 45.70 280 VAL M CA 1
ATOM 7440 C C . VAL M 3 139 ? 115.706 45.085 142.660 1.00 46.30 280 VAL M C 1
ATOM 7441 O O . VAL M 3 139 ? 116.921 44.862 142.661 1.00 36.58 280 VAL M O 1
ATOM 7445 N N .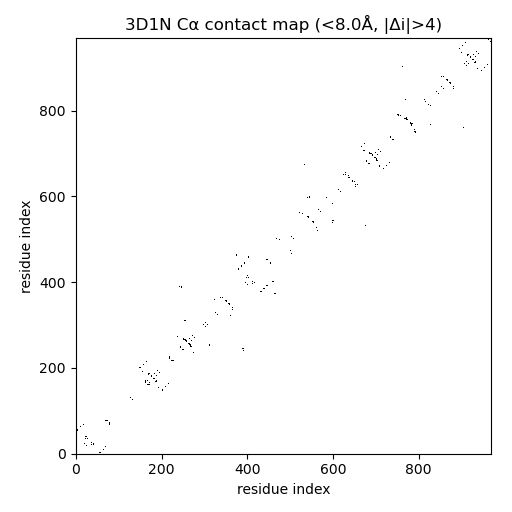 TRP M 3 140 ? 114.845 44.382 143.394 1.00 44.23 281 TRP M N 1
ATOM 7446 C CA . TRP M 3 140 ? 115.314 43.273 144.217 1.00 37.53 281 TRP M CA 1
ATOM 7447 C C . TRP M 3 140 ? 116.100 42.280 143.375 1.00 49.76 281 TRP M C 1
ATOM 7448 O O . TRP M 3 140 ? 117.164 41.820 143.782 1.00 49.42 281 TRP M O 1
ATOM 7459 N N . PHE M 3 141 ? 115.571 41.951 142.198 1.00 51.24 282 PHE M N 1
ATOM 7460 C CA . PHE M 3 141 ? 116.225 40.975 141.326 1.00 61.18 282 PHE M CA 1
ATOM 7461 C C . PHE M 3 141 ? 117.569 41.447 140.816 1.00 57.36 282 PHE M C 1
ATOM 7462 O O . PHE M 3 141 ? 118.563 40.725 140.911 1.00 49.40 282 PHE M O 1
ATOM 7470 N N . SER M 3 142 ? 117.584 42.661 140.279 1.00 43.59 283 SER M N 1
ATOM 7471 C CA . SER M 3 142 ? 118.816 43.311 139.891 1.00 38.42 283 SER M CA 1
ATOM 7472 C C . SER M 3 142 ? 119.838 43.292 141.046 1.00 52.44 283 SER M C 1
ATOM 7473 O O . SER M 3 142 ? 120.952 42.770 140.919 1.00 49.57 283 SER M O 1
ATOM 7476 N N . ASN M 3 143 ? 119.448 43.838 142.186 1.00 41.71 284 ASN M N 1
ATOM 7477 C CA . ASN M 3 143 ? 120.348 43.895 143.323 1.00 43.74 284 ASN M CA 1
ATOM 7478 C C . ASN M 3 143 ? 120.842 42.499 143.747 1.00 59.26 284 ASN M C 1
ATOM 7479 O O . ASN M 3 143 ? 122.016 42.310 144.092 1.00 46.52 284 ASN M O 1
ATOM 7484 N N . ARG M 3 144 ? 119.938 41.525 143.702 1.00 44.43 285 ARG M N 1
ATOM 7485 C CA . ARG M 3 144 ? 120.272 40.155 144.052 1.00 48.69 285 ARG M CA 1
ATOM 7486 C C . ARG M 3 144 ? 121.412 39.698 143.155 1.00 69.59 285 ARG M C 1
ATOM 7487 O O . ARG M 3 144 ? 122.363 39.043 143.606 1.00 59.60 285 ARG M O 1
ATOM 7495 N N . ARG M 3 145 ? 121.305 40.061 141.876 1.00 60.72 286 ARG M N 1
ATOM 7496 C CA . ARG M 3 145 ? 122.306 39.701 140.890 1.00 48.41 286 ARG M CA 1
ATOM 7497 C C . ARG M 3 145 ? 123.655 40.319 141.203 1.00 69.97 286 ARG M C 1
ATOM 7498 O O . ARG M 3 145 ? 124.644 39.598 141.344 1.00 72.00 286 ARG M O 1
ATOM 7506 N N . GLN M 3 146 ? 123.703 41.643 141.327 1.00 63.06 287 GLN M N 1
ATOM 7507 C CA . GLN M 3 146 ? 124.989 42.302 141.508 1.00 68.78 287 GLN M CA 1
ATOM 7508 C C . GLN M 3 146 ? 125.756 41.757 142.705 1.00 72.92 287 GLN M C 1
ATOM 7509 O O . GLN M 3 146 ? 126.962 41.510 142.609 1.00 70.24 287 GLN M O 1
ATOM 7515 N N . THR M 3 147 ? 125.073 41.565 143.831 1.00 55.84 288 THR M N 1
ATOM 7516 C CA . THR M 3 147 ? 125.789 41.106 145.017 1.00 75.25 288 THR M CA 1
ATOM 7517 C C . THR M 3 147 ? 126.370 39.725 144.740 1.00 76.81 288 THR M C 1
ATOM 7518 O O . THR M 3 147 ? 127.491 39.405 145.152 1.00 78.78 288 THR M O 1
ATOM 7522 N N . LEU M 3 148 ? 125.609 38.925 144.003 1.00 75.15 289 LEU M N 1
ATOM 7523 C CA . LEU M 3 148 ? 126.039 37.583 143.654 1.00 74.47 289 LEU M CA 1
ATOM 7524 C C . LEU M 3 148 ? 127.260 37.615 142.736 1.00 75.15 289 LEU M C 1
ATOM 7525 O O . LEU M 3 148 ? 128.136 36.753 142.825 1.00 88.39 289 LEU M O 1
ATOM 7530 N N . LYS M 3 149 ? 127.322 38.616 141.865 1.00 72.57 290 LYS M N 1
ATOM 7531 C CA . LYS M 3 149 ? 128.511 38.836 141.058 1.00 66.98 290 LYS M CA 1
ATOM 7532 C C . LYS M 3 149 ? 129.709 38.989 141.983 1.00 75.96 290 LYS M C 1
ATOM 7533 O O . LYS M 3 149 ? 130.746 38.353 141.789 1.00 89.82 290 LYS M O 1
ATOM 7535 N N . ASN M 3 150 ? 129.535 39.810 143.014 1.00 83.63 291 ASN M N 1
ATOM 7536 C CA . ASN M 3 150 ? 130.613 40.189 143.926 1.00 84.89 291 ASN M CA 1
ATOM 7537 C C . ASN M 3 150 ? 131.033 39.142 144.963 1.00 92.19 291 ASN M C 1
ATOM 7538 O O . ASN M 3 150 ? 131.563 39.488 146.018 1.00 84.11 291 ASN M O 1
ATOM 7543 N N . THR M 3 151 ? 130.808 37.866 144.675 1.00 100.51 292 THR M N 1
ATOM 7544 C CA . THR M 3 151 ? 131.141 36.827 145.642 1.00 96.83 292 THR M CA 1
ATOM 7545 C C . THR M 3 151 ? 131.619 35.545 144.951 1.00 71.67 292 THR M C 1
ATOM 7549 N N . ASN N 3 2 ? 133.402 71.026 169.132 1.00 56.73 143 ASN N N 1
ATOM 7550 C CA . ASN N 3 2 ? 133.615 72.103 168.163 1.00 55.52 143 ASN N CA 1
ATOM 7551 C C . ASN N 3 2 ? 132.792 71.866 166.895 1.00 90.55 143 ASN N C 1
ATOM 7552 O O . ASN N 3 2 ? 133.335 71.759 165.787 1.00 75.90 143 ASN N O 1
ATOM 7561 N N . GLU N 3 4 ? 130.457 73.500 164.878 1.00 83.19 145 GLU N N 1
ATOM 7562 C CA . GLU N 3 4 ? 130.401 74.365 163.705 1.00 88.53 145 GLU N CA 1
ATOM 7563 C C . GLU N 3 4 ? 131.649 74.123 162.870 1.00 77.40 145 GLU N C 1
ATOM 7564 O O . GLU N 3 4 ? 131.609 74.158 161.634 1.00 64.29 145 GLU N O 1
ATOM 7570 N N . GLU N 3 5 ? 132.750 73.864 163.574 1.00 68.29 146 GLU N N 1
ATOM 7571 C CA . GLU N 3 5 ? 134.040 73.585 162.961 1.00 74.14 146 GLU N CA 1
ATOM 7572 C C . GLU N 3 5 ? 134.001 72.277 162.192 1.00 71.46 146 GLU N C 1
ATOM 7573 O O . GLU N 3 5 ? 134.617 72.139 161.136 1.00 69.75 146 GLU N O 1
ATOM 7579 N N . ILE N 3 6 ? 133.276 71.310 162.734 1.00 64.89 147 ILE N N 1
ATOM 7580 C CA . ILE N 3 6 ? 133.137 70.034 162.066 1.00 61.58 147 ILE N CA 1
ATOM 7581 C C . ILE N 3 6 ? 132.185 70.128 160.881 1.00 64.28 147 ILE N C 1
ATOM 7582 O O . ILE N 3 6 ? 132.526 69.687 159.791 1.00 59.46 147 ILE N O 1
ATOM 7587 N N . ARG N 3 7 ? 131.004 70.708 161.088 1.00 59.65 148 ARG N N 1
ATOM 7588 C CA . ARG N 3 7 ? 130.044 70.860 160.001 1.00 58.86 148 ARG N CA 1
ATOM 7589 C C . ARG N 3 7 ? 130.753 71.477 158.807 1.00 69.16 148 ARG N C 1
ATOM 7590 O O . ARG N 3 7 ? 130.551 71.071 157.659 1.00 45.83 148 ARG N O 1
ATOM 7592 N N . GLU N 3 8 ? 131.617 72.443 159.090 1.00 67.14 149 GLU N N 1
ATOM 7593 C CA . GLU N 3 8 ? 132.384 73.081 158.036 1.00 63.47 149 GLU N CA 1
ATOM 7594 C C . GLU N 3 8 ? 133.297 72.102 157.333 1.00 68.59 149 GLU N C 1
ATOM 7595 O O . GLU N 3 8 ? 133.305 72.045 156.097 1.00 67.19 149 GLU N O 1
ATOM 7601 N N . PHE N 3 9 ? 134.056 71.333 158.115 1.00 51.49 150 PHE N N 1
ATOM 7602 C CA . PHE N 3 9 ? 134.988 70.373 157.534 1.00 53.53 150 PHE N CA 1
ATOM 7603 C C . PHE N 3 9 ? 134.280 69.409 156.602 1.00 53.20 150 PHE N C 1
ATOM 7604 O O . PHE N 3 9 ? 134.769 69.139 155.509 1.00 60.18 150 PHE N O 1
ATOM 7612 N N . ALA N 3 10 ? 133.134 68.892 157.038 1.00 44.74 151 ALA N N 1
ATOM 7613 C CA . ALA N 3 10 ? 132.388 67.925 156.246 1.00 57.87 151 ALA N CA 1
ATOM 7614 C C . ALA N 3 10 ? 131.955 68.568 154.928 1.00 62.44 151 ALA N C 1
ATOM 7615 O O . ALA N 3 10 ? 132.094 67.978 153.845 1.00 43.22 151 ALA N O 1
ATOM 7617 N N . LYS N 3 11 ? 131.452 69.793 155.030 1.00 49.36 152 LYS N N 1
ATOM 7618 C CA . LYS N 3 11 ? 131.110 70.576 153.852 1.00 55.14 152 LYS N CA 1
ATOM 7619 C C . LYS N 3 11 ? 132.291 70.593 152.883 1.00 62.74 152 LYS N C 1
ATOM 7620 O O . LYS N 3 11 ? 132.150 70.305 151.690 1.00 51.69 152 LYS N O 1
ATOM 7626 N N . ASN N 3 12 ? 133.467 70.903 153.414 1.00 62.84 153 ASN N N 1
ATOM 7627 C CA . ASN N 3 12 ? 134.658 71.019 152.586 1.00 63.50 153 ASN N CA 1
ATOM 7628 C C . ASN N 3 12 ? 135.255 69.696 152.161 1.00 54.69 153 ASN N C 1
ATOM 7629 O O . ASN N 3 12 ? 135.928 69.614 151.133 1.00 50.76 153 ASN N O 1
ATOM 7634 N N . PHE N 3 13 ? 134.991 68.656 152.937 1.00 44.27 154 PHE N N 1
ATOM 7635 C CA . PHE N 3 13 ? 135.474 67.341 152.572 1.00 52.63 154 PHE N CA 1
ATOM 7636 C C . PHE N 3 13 ? 134.810 66.860 151.294 1.00 62.83 154 PHE N C 1
ATOM 7637 O O . PHE N 3 13 ? 135.447 66.195 150.470 1.00 50.59 154 PHE N O 1
ATOM 7645 N N . LYS N 3 14 ? 133.528 67.182 151.135 1.00 60.60 155 LYS N N 1
ATOM 7646 C CA . LYS N 3 14 ? 132.820 66.782 149.932 1.00 49.67 155 LYS N CA 1
ATOM 7647 C C . LYS N 3 14 ? 133.390 67.528 148.738 1.00 55.26 155 LYS N C 1
ATOM 7648 O O . LYS N 3 14 ? 133.840 66.911 147.762 1.00 42.64 155 LYS N O 1
ATOM 7654 N N . ILE N 3 15 ? 133.385 68.856 148.824 1.00 47.85 156 ILE N N 1
ATOM 7655 C CA . ILE N 3 15 ? 133.908 69.677 147.739 1.00 58.31 156 ILE N CA 1
ATOM 7656 C C . ILE N 3 15 ? 135.241 69.138 147.271 1.00 62.83 156 ILE N C 1
ATOM 7657 O O . ILE N 3 15 ? 135.475 68.977 146.073 1.00 55.06 156 ILE N O 1
ATOM 7662 N N . ARG N 3 16 ? 136.112 68.867 148.241 1.00 56.03 157 ARG N N 1
ATOM 7663 C CA . ARG N 3 16 ? 137.473 68.447 147.961 1.00 49.68 157 ARG N CA 1
ATOM 7664 C C . ARG N 3 16 ? 137.573 67.048 147.342 1.00 51.22 157 ARG N C 1
ATOM 7665 O O . ARG N 3 16 ? 138.381 66.820 146.439 1.00 54.34 157 ARG N O 1
ATOM 7673 N N . ARG N 3 17 ? 136.752 66.119 147.815 1.00 39.77 158 ARG N N 1
ATOM 7674 C CA . ARG N 3 17 ? 136.676 64.800 147.199 1.00 45.49 158 ARG N CA 1
ATOM 7675 C C . ARG N 3 17 ? 136.171 64.939 145.756 1.00 67.74 158 ARG N C 1
ATOM 7676 O O . ARG N 3 17 ? 136.611 64.207 144.848 1.00 49.79 158 ARG N O 1
ATOM 7684 N N . LEU N 3 18 ? 135.251 65.886 145.551 1.00 42.15 159 LEU N N 1
ATOM 7685 C CA . LEU N 3 18 ? 134.681 66.117 144.233 1.00 52.50 159 LEU N CA 1
ATOM 7686 C C . LEU N 3 18 ? 135.739 66.706 143.312 1.00 59.65 159 LEU N C 1
ATOM 7687 O O . LEU N 3 18 ? 135.904 66.282 142.162 1.00 46.47 159 LEU N O 1
ATOM 7692 N N . SER N 3 19 ? 136.463 67.682 143.838 1.00 47.98 160 SER N N 1
ATOM 7693 C CA . SER N 3 19 ? 137.538 68.299 143.094 1.00 52.06 160 SER N CA 1
ATOM 7694 C C . SER N 3 19 ? 138.552 67.263 142.623 1.00 46.85 160 SER N C 1
ATOM 7695 O O . SER N 3 19 ? 139.180 67.434 141.591 1.00 56.23 160 SER N O 1
ATOM 7698 N N . LEU N 3 20 ? 138.698 66.176 143.366 1.00 50.26 161 LEU N N 1
ATOM 7699 C CA . LEU N 3 20 ? 139.642 65.141 142.972 1.00 50.81 161 LEU N CA 1
ATOM 7700 C C . LEU N 3 20 ? 138.999 64.160 141.998 1.00 53.16 161 LEU N C 1
ATOM 7701 O O . LEU N 3 20 ? 139.661 63.261 141.473 1.00 58.27 161 LEU N O 1
ATOM 7706 N N . GLY N 3 21 ? 137.704 64.328 141.761 1.00 40.47 162 GLY N N 1
ATOM 7707 C CA . GLY N 3 21 ? 136.978 63.376 140.944 1.00 43.38 162 GLY N CA 1
ATOM 7708 C C . GLY N 3 21 ? 137.029 61.987 141.552 1.00 47.27 162 GLY N C 1
ATOM 7709 O O . GLY N 3 21 ? 137.252 60.989 140.866 1.00 44.27 162 GLY N O 1
ATOM 7710 N N . LEU N 3 22 ? 136.829 61.919 142.862 1.00 58.93 163 LEU N N 1
ATOM 7711 C CA . LEU N 3 22 ? 136.798 60.635 143.536 1.00 44.14 163 LEU N CA 1
ATOM 7712 C C . LEU N 3 22 ? 135.381 60.316 143.980 1.00 52.26 163 LEU N C 1
ATOM 7713 O O . LEU N 3 22 ? 134.657 61.198 144.447 1.00 47.65 163 LEU N O 1
ATOM 7718 N N . THR N 3 23 ? 134.974 59.064 143.800 1.00 34.18 164 THR N N 1
ATOM 7719 C CA . THR N 3 23 ? 133.734 58.596 144.394 1.00 48.20 164 THR N CA 1
ATOM 7720 C C . THR N 3 23 ? 133.943 58.371 145.890 1.00 58.92 164 THR N C 1
ATOM 7721 O O . THR N 3 23 ? 135.075 58.190 146.350 1.00 56.73 164 THR N O 1
ATOM 7725 N N . GLN N 3 24 ? 132.856 58.399 146.650 1.00 48.79 165 GLN N N 1
ATOM 7726 C CA . GLN N 3 24 ? 132.908 57.929 148.021 1.00 52.13 165 GLN N CA 1
ATOM 7727 C C . GLN N 3 24 ? 133.514 56.534 148.063 1.00 49.28 165 GLN N C 1
ATOM 7728 O O . GLN N 3 24 ? 134.260 56.191 148.977 1.00 56.17 165 GLN N O 1
ATOM 7734 N N . THR N 3 25 ? 133.176 55.707 147.089 1.00 40.76 166 THR N N 1
ATOM 7735 C CA . THR N 3 25 ? 133.596 54.327 147.197 1.00 61.50 166 THR N CA 1
ATOM 7736 C C . THR N 3 25 ? 135.103 54.236 146.985 1.00 61.27 166 THR N C 1
ATOM 7737 O O . THR N 3 25 ? 135.762 53.368 147.563 1.00 44.03 166 THR N O 1
ATOM 7741 N N . GLN N 3 26 ? 135.643 55.152 146.179 1.00 47.01 167 GLN N N 1
ATOM 7742 C CA . GLN N 3 26 ? 137.081 55.182 145.907 1.00 55.15 167 GLN N CA 1
ATOM 7743 C C . GLN N 3 26 ? 137.817 55.533 147.194 1.00 62.52 167 GLN N C 1
ATOM 7744 O O . GLN N 3 26 ? 138.771 54.867 147.592 1.00 47.61 167 GLN N O 1
ATOM 7750 N N . VAL N 3 27 ? 137.349 56.591 147.843 1.00 50.82 168 VAL N N 1
ATOM 7751 C CA . VAL N 3 27 ? 137.862 56.993 149.134 1.00 53.19 168 VAL N CA 1
ATOM 7752 C C . VAL N 3 27 ? 137.723 55.874 150.167 1.00 57.33 168 VAL N C 1
ATOM 7753 O O . VAL N 3 27 ? 138.691 55.506 150.829 1.00 46.72 168 VAL N O 1
ATOM 7757 N N . GLY N 3 28 ? 136.521 55.333 150.309 1.00 57.21 169 GLY N N 1
ATOM 7758 C CA . GLY N 3 28 ? 136.329 54.207 151.199 1.00 59.57 169 GLY N CA 1
ATOM 7759 C C . GLY N 3 28 ? 137.378 53.162 150.882 1.00 60.23 169 GLY N C 1
ATOM 7760 O O . GLY N 3 28 ? 138.126 52.725 151.753 1.00 51.51 169 GLY N O 1
ATOM 7761 N N . GLN N 3 29 ? 137.449 52.794 149.609 1.00 64.72 170 GLN N N 1
ATOM 7762 C CA . GLN N 3 29 ? 138.373 51.773 149.132 1.00 70.25 170 GLN N CA 1
ATOM 7763 C C . GLN N 3 29 ? 139.779 51.964 149.691 1.00 68.82 170 GLN N C 1
ATOM 7764 O O . GLN N 3 29 ? 140.377 51.038 150.249 1.00 61.23 170 GLN N O 1
ATOM 7770 N N . ALA N 3 30 ? 140.296 53.175 149.534 1.00 49.54 171 ALA N N 1
ATOM 7771 C CA . ALA N 3 30 ? 141.645 53.496 149.958 1.00 59.81 171 ALA N CA 1
ATOM 7772 C C . ALA N 3 30 ? 141.786 53.439 151.481 1.00 76.87 171 ALA N C 1
ATOM 7773 O O . ALA N 3 30 ? 142.576 52.658 152.024 1.00 63.41 171 ALA N O 1
ATOM 7783 N N . THR N 3 32 ? 139.923 52.443 154.094 1.00 70.45 173 THR N N 1
ATOM 7784 C CA . THR N 3 32 ? 139.699 51.220 154.855 1.00 74.56 173 THR N CA 1
ATOM 7785 C C . THR N 3 32 ? 140.963 50.372 154.778 1.00 80.17 173 THR N C 1
ATOM 7786 O O . THR N 3 32 ? 141.313 49.665 155.730 1.00 81.14 173 THR N O 1
ATOM 7790 N N . ALA N 3 33 ? 141.668 50.476 153.655 1.00 63.87 174 ALA N N 1
ATOM 7791 C CA . ALA N 3 33 ? 142.897 49.719 153.475 1.00 73.02 174 ALA N CA 1
ATOM 7792 C C . ALA N 3 33 ? 144.040 50.260 154.336 1.00 73.41 174 ALA N C 1
ATOM 7793 O O . ALA N 3 33 ? 144.769 49.491 154.959 1.00 77.44 174 ALA N O 1
ATOM 7795 N N . THR N 3 34 ? 144.186 51.581 154.377 1.00 75.44 175 THR N N 1
ATOM 7796 C CA . THR N 3 34 ? 145.301 52.204 155.088 1.00 67.71 175 THR N CA 1
ATOM 7797 C C . THR N 3 34 ? 144.962 52.588 156.526 1.00 79.30 175 THR N C 1
ATOM 7798 O O . THR N 3 34 ? 145.836 53.022 157.277 1.00 83.87 175 THR N O 1
ATOM 7802 N N . GLU N 3 35 ? 143.701 52.433 156.916 1.00 76.13 176 GLU N N 1
ATOM 7803 C CA . GLU N 3 35 ? 143.263 52.978 158.193 1.00 69.69 176 GLU N CA 1
ATOM 7804 C C . GLU N 3 35 ? 142.088 52.261 158.828 1.00 57.87 176 GLU N C 1
ATOM 7805 O O . GLU N 3 35 ? 141.606 52.688 159.874 1.00 55.82 176 GLU N O 1
ATOM 7811 N N . GLY N 3 36 ? 141.619 51.188 158.197 1.00 65.89 177 GLY N N 1
ATOM 7812 C CA . GLY N 3 36 ? 140.630 50.320 158.821 1.00 60.81 177 GLY N CA 1
ATOM 7813 C C . GLY N 3 36 ? 139.170 50.616 158.527 1.00 73.50 177 GLY N C 1
ATOM 7814 O O . GLY N 3 36 ? 138.838 51.629 157.901 1.00 73.17 177 GLY N O 1
ATOM 7815 N N . PRO N 3 37 ? 138.284 49.729 159.006 1.00 73.90 178 PRO N N 1
ATOM 7816 C CA . PRO N 3 37 ? 136.842 49.635 158.716 1.00 77.44 178 PRO N CA 1
ATOM 7817 C C . PRO N 3 37 ? 136.035 50.869 159.105 1.00 66.66 178 PRO N C 1
ATOM 7818 O O . PRO N 3 37 ? 134.851 50.968 158.765 1.00 81.44 178 PRO N O 1
ATOM 7822 N N . ALA N 3 38 ? 136.657 51.794 159.819 1.00 58.15 179 ALA N N 1
ATOM 7823 C CA . ALA N 3 38 ? 135.973 53.022 160.188 1.00 66.60 179 ALA N CA 1
ATOM 7824 C C . ALA N 3 38 ? 135.806 53.922 158.965 1.00 65.05 179 ALA N C 1
ATOM 7825 O O . ALA N 3 38 ? 134.968 54.819 158.958 1.00 68.43 179 ALA N O 1
ATOM 7827 N N . TYR N 3 39 ? 136.594 53.669 157.925 1.00 57.12 180 TYR N N 1
ATOM 7828 C CA . TYR N 3 39 ? 136.610 54.557 156.765 1.00 62.15 180 TYR N CA 1
ATOM 7829 C C . TYR N 3 39 ? 136.034 53.934 155.485 1.00 63.43 180 TYR N C 1
ATOM 7830 O O . TYR N 3 39 ? 136.536 54.140 154.383 1.00 58.08 180 TYR N O 1
ATOM 7839 N N . SER N 3 40 ? 134.953 53.181 155.657 1.00 51.06 181 SER N N 1
ATOM 7840 C CA . SER N 3 40 ? 134.254 52.560 154.551 1.00 40.85 181 SER N CA 1
ATOM 7841 C C . SER N 3 40 ? 133.472 53.614 153.782 1.00 61.26 181 SER N C 1
ATOM 7842 O O . SER N 3 40 ? 133.252 54.729 154.288 1.00 47.89 181 SER N O 1
ATOM 7845 N N . GLN N 3 41 ? 133.036 53.253 152.572 1.00 45.34 182 GLN N N 1
ATOM 7846 C CA . GLN N 3 41 ? 132.241 54.159 151.744 1.00 42.64 182 GLN N CA 1
ATOM 7847 C C . GLN N 3 41 ? 131.022 54.622 152.517 1.00 51.63 182 GLN N C 1
ATOM 7848 O O . GLN N 3 41 ? 130.699 55.818 152.556 1.00 36.66 182 GLN N O 1
ATOM 7854 N N . SER N 3 42 ? 130.352 53.642 153.117 1.00 36.48 183 SER N N 1
ATOM 7855 C CA . SER N 3 42 ? 129.166 53.859 153.919 1.00 42.32 183 SER N CA 1
ATOM 7856 C C . SER N 3 42 ? 129.412 54.910 154.998 1.00 59.13 183 SER N C 1
ATOM 7857 O O . SER N 3 42 ? 128.562 55.774 155.233 1.00 48.72 183 SER N O 1
ATOM 7860 N N . ALA N 3 43 ? 130.575 54.833 155.647 1.00 48.13 184 ALA N N 1
ATOM 7861 C CA . ALA N 3 43 ? 130.917 55.766 156.717 1.00 42.60 184 ALA N CA 1
ATOM 7862 C C . ALA N 3 43 ? 131.241 57.132 156.138 1.00 45.40 184 ALA N C 1
ATOM 7863 O O . ALA N 3 43 ? 130.837 58.165 156.679 1.00 38.78 184 ALA N O 1
ATOM 7865 N N . ILE N 3 44 ? 131.977 57.131 155.033 1.00 40.09 185 ILE N N 1
ATOM 7866 C CA . ILE N 3 44 ? 132.231 58.358 154.294 1.00 37.04 185 ILE N CA 1
ATOM 7867 C C . ILE N 3 44 ? 130.892 59.020 153.974 1.00 50.01 185 ILE N C 1
ATOM 7868 O O . ILE N 3 44 ? 130.733 60.243 154.091 1.00 44.04 185 ILE N O 1
ATOM 7873 N N . SER N 3 45 ? 129.926 58.192 153.581 1.00 34.89 186 SER N N 1
ATOM 7874 C CA . SER N 3 45 ? 128.619 58.671 153.156 1.00 49.83 186 SER N CA 1
ATOM 7875 C C . SER N 3 45 ? 127.941 59.339 154.340 1.00 53.22 186 SER N C 1
ATOM 7876 O O . SER N 3 45 ? 127.435 60.465 154.243 1.00 58.35 186 SER N O 1
ATOM 7879 N N . ARG N 3 46 ? 127.971 58.639 155.468 1.00 44.62 187 ARG N N 1
ATOM 7880 C CA . ARG N 3 46 ? 127.317 59.095 156.681 1.00 49.43 187 ARG N CA 1
ATOM 7881 C C . ARG N 3 46 ? 128.037 60.296 157.268 1.00 45.30 187 ARG N C 1
ATOM 7882 O O . ARG N 3 46 ? 127.442 61.116 157.960 1.00 39.26 187 ARG N O 1
ATOM 7890 N N . PHE N 3 47 ? 129.323 60.405 156.980 1.00 34.17 188 PHE N N 1
ATOM 7891 C CA . PHE N 3 47 ? 130.081 61.518 157.496 1.00 32.68 188 PHE N CA 1
ATOM 7892 C C . PHE N 3 47 ? 129.686 62.822 156.820 1.00 41.46 188 PHE N C 1
ATOM 7893 O O . PHE N 3 47 ? 129.384 63.800 157.497 1.00 51.79 188 PHE N O 1
ATOM 7901 N N . GLU N 3 48 ? 129.685 62.839 155.490 1.00 55.47 189 GLU N N 1
ATOM 7902 C CA . GLU N 3 48 ? 129.404 64.067 154.748 1.00 36.15 189 GLU N CA 1
ATOM 7903 C C . GLU N 3 48 ? 127.980 64.555 154.966 1.00 50.45 189 GLU N C 1
ATOM 7904 O O . GLU N 3 48 ? 127.727 65.751 154.811 1.00 43.37 189 GLU N O 1
ATOM 7910 N N . LYS N 3 49 ? 127.059 63.639 155.307 1.00 45.43 190 LYS N N 1
ATOM 7911 C CA . LYS N 3 49 ? 125.704 64.025 155.734 1.00 44.40 190 LYS N CA 1
ATOM 7912 C C . LYS N 3 49 ? 125.714 64.329 157.235 1.00 62.42 190 LYS N C 1
ATOM 7913 O O . LYS N 3 49 ? 124.758 64.886 157.794 1.00 51.64 190 LYS N O 1
ATOM 7919 N N . LEU N 3 50 ? 126.797 63.935 157.893 1.00 45.81 191 LEU N N 1
ATOM 7920 C CA . LEU N 3 50 ? 126.889 64.107 159.329 1.00 58.15 191 LEU N CA 1
ATOM 7921 C C . LEU N 3 50 ? 125.798 63.310 160.038 1.00 49.49 191 LEU N C 1
ATOM 7922 O O . LEU N 3 50 ? 125.276 63.714 161.073 1.00 53.30 191 LEU N O 1
ATOM 7927 N N . ASP N 3 51 ? 125.457 62.167 159.464 1.00 53.85 192 ASP N N 1
ATOM 7928 C CA . ASP N 3 51 ? 124.616 61.198 160.143 1.00 54.97 192 ASP N CA 1
ATOM 7929 C C . ASP N 3 51 ? 125.487 60.421 161.135 1.00 50.31 192 ASP N C 1
ATOM 7930 O O . ASP N 3 51 ? 125.590 59.184 161.073 1.00 44.27 192 ASP N O 1
ATOM 7935 N N . ILE N 3 52 ? 126.141 61.154 162.029 1.00 48.10 193 ILE N N 1
ATOM 7936 C CA . ILE N 3 52 ? 126.923 60.526 163.085 1.00 49.56 193 ILE N CA 1
ATOM 7937 C C . ILE N 3 52 ? 126.926 61.304 164.377 1.00 49.97 193 ILE N C 1
ATOM 7938 O O . ILE N 3 52 ? 126.668 62.510 164.412 1.00 51.44 193 ILE N O 1
ATOM 7943 N N . THR N 3 53 ? 127.241 60.582 165.441 1.00 53.18 194 THR N N 1
ATOM 7944 C CA . THR N 3 53 ? 127.463 61.170 166.741 1.00 44.22 194 THR N CA 1
ATOM 7945 C C . THR N 3 53 ? 128.701 62.035 166.687 1.00 44.35 194 THR N C 1
ATOM 7946 O O . THR N 3 53 ? 129.662 61.719 165.986 1.00 51.16 194 THR N O 1
ATOM 7950 N N . PRO N 3 54 ? 128.686 63.133 167.440 1.00 45.80 195 PRO N N 1
ATOM 7951 C CA . PRO N 3 54 ? 129.829 64.035 167.570 1.00 59.23 195 PRO N CA 1
ATOM 7952 C C . PRO N 3 54 ? 131.129 63.277 167.840 1.00 56.59 195 PRO N C 1
ATOM 7953 O O . PRO N 3 54 ? 132.130 63.515 167.172 1.00 51.21 195 PRO N O 1
ATOM 7957 N N . LYS N 3 55 ? 131.124 62.372 168.808 1.00 48.00 196 LYS N N 1
ATOM 7958 C CA . LYS N 3 55 ? 132.348 61.640 169.094 1.00 62.93 196 LYS N CA 1
ATOM 7959 C C . LYS N 3 55 ? 132.913 60.992 167.812 1.00 56.71 196 LYS N C 1
ATOM 7960 O O . LYS N 3 55 ? 134.108 61.148 167.505 1.00 50.02 196 LYS N O 1
ATOM 7962 N N . SER N 3 56 ? 132.062 60.315 167.039 1.00 35.40 197 SER N N 1
ATOM 7963 C CA . SER N 3 56 ? 132.524 59.729 165.775 1.00 46.08 197 SER N CA 1
ATOM 7964 C C . SER N 3 56 ? 133.101 60.781 164.829 1.00 49.75 197 SER N C 1
ATOM 7965 O O . SER N 3 56 ? 134.175 60.588 164.250 1.00 30.44 197 SER N O 1
ATOM 7968 N N . ALA N 3 57 ? 132.391 61.896 164.685 1.00 38.99 198 ALA N N 1
ATOM 7969 C CA . ALA N 3 57 ? 132.862 62.968 163.826 1.00 48.86 198 ALA N CA 1
ATOM 7970 C C . ALA N 3 57 ? 134.253 63.405 164.244 1.00 42.13 198 ALA N C 1
ATOM 7971 O O . ALA N 3 57 ? 135.167 63.476 163.426 1.00 55.29 198 ALA N O 1
ATOM 7973 N N . GLN N 3 58 ? 134.400 63.671 165.534 1.00 51.24 199 GLN N N 1
ATOM 7974 C CA . GLN N 3 58 ? 135.611 64.251 166.090 1.00 52.41 199 GLN N CA 1
ATOM 7975 C C . GLN N 3 58 ? 136.768 63.298 165.898 1.00 48.43 199 GLN N C 1
ATOM 7976 O O . GLN N 3 58 ? 137.860 63.701 165.518 1.00 48.45 199 GLN N O 1
ATOM 7982 N N . LYS N 3 59 ? 136.522 62.024 166.154 1.00 43.48 200 LYS N N 1
ATOM 7983 C CA . LYS N 3 59 ? 137.498 60.994 165.834 1.00 39.69 200 LYS N CA 1
ATOM 7984 C C . LYS N 3 59 ? 137.952 61.069 164.361 1.00 54.52 200 LYS N C 1
ATOM 7985 O O . LYS N 3 59 ? 139.137 61.261 164.081 1.00 52.83 200 LYS N O 1
ATOM 7991 N N . LEU N 3 60 ? 137.002 60.951 163.430 1.00 49.93 201 LEU N N 1
ATOM 7992 C CA . LEU N 3 60 ? 137.309 60.793 162.002 1.00 47.48 201 LEU N CA 1
ATOM 7993 C C . LEU N 3 60 ? 137.952 62.006 161.331 1.00 55.31 201 LEU N C 1
ATOM 7994 O O . LEU N 3 60 ? 138.894 61.863 160.538 1.00 44.51 201 LEU N O 1
ATOM 7999 N N . LYS N 3 61 ? 137.432 63.190 161.638 1.00 36.33 202 LYS N N 1
ATOM 8000 C CA . LYS N 3 61 ? 137.883 64.416 160.990 1.00 42.30 202 LYS N CA 1
ATOM 8001 C C . LYS N 3 61 ? 139.390 64.504 160.724 1.00 47.30 202 LYS N C 1
ATOM 8002 O O . LYS N 3 61 ? 139.798 64.768 159.601 1.00 65.45 202 LYS N O 1
ATOM 8008 N N . PRO N 3 62 ? 140.222 64.292 161.752 1.00 57.10 203 PRO N N 1
ATOM 8009 C CA . PRO N 3 62 ? 141.669 64.462 161.569 1.00 53.48 203 PRO N CA 1
ATOM 8010 C C . PRO N 3 62 ? 142.249 63.414 160.626 1.00 60.40 203 PRO N C 1
ATOM 8011 O O . PRO N 3 62 ? 143.124 63.723 159.813 1.00 61.88 203 PRO N O 1
ATOM 8015 N N . VAL N 3 63 ? 141.767 62.182 160.741 1.00 42.08 204 VAL N N 1
ATOM 8016 C CA . VAL N 3 63 ? 142.232 61.109 159.871 1.00 59.89 204 VAL N CA 1
ATOM 8017 C C . VAL N 3 63 ? 141.848 61.354 158.407 1.00 67.87 204 VAL N C 1
ATOM 8018 O O . VAL N 3 63 ? 142.589 60.981 157.494 1.00 55.98 204 VAL N O 1
ATOM 8022 N N . LEU N 3 64 ? 140.683 61.970 158.197 1.00 61.54 205 LEU N N 1
ATOM 8023 C CA . LEU N 3 64 ? 140.215 62.293 156.855 1.00 62.85 205 LEU N CA 1
ATOM 8024 C C . LEU N 3 64 ? 141.029 63.456 156.337 1.00 60.50 205 LEU N C 1
ATOM 8025 O O . LEU N 3 64 ? 141.558 63.412 155.230 1.00 57.69 205 LEU N O 1
ATOM 8030 N N . GLU N 3 65 ? 141.145 64.495 157.149 1.00 50.03 206 GLU N N 1
ATOM 8031 C CA . GLU N 3 65 ? 141.943 65.639 156.755 1.00 61.11 206 GLU N CA 1
ATOM 8032 C C . GLU N 3 65 ? 143.321 65.173 156.302 1.00 59.65 206 GLU N C 1
ATOM 8033 O O . GLU N 3 65 ? 143.794 65.563 155.236 1.00 54.81 206 GLU N O 1
ATOM 8039 N N . LYS N 3 66 ? 143.959 64.323 157.099 1.00 55.69 207 LYS N N 1
ATOM 8040 C CA . LYS N 3 66 ? 145.290 63.836 156.741 1.00 68.55 207 LYS N CA 1
ATOM 8041 C C . LYS N 3 66 ? 145.276 63.261 155.325 1.00 56.15 207 LYS N C 1
ATOM 8042 O O . LYS N 3 66 ? 145.899 63.812 154.411 1.00 51.88 207 LYS N O 1
ATOM 8044 N N . TRP N 3 67 ? 144.533 62.170 155.163 1.00 55.85 208 TRP N N 1
ATOM 8045 C CA . TRP N 3 67 ? 144.380 61.472 153.890 1.00 58.68 208 TRP N CA 1
ATOM 8046 C C . TRP N 3 67 ? 144.040 62.384 152.706 1.00 56.47 208 TRP N C 1
ATOM 8047 O O . TRP N 3 67 ? 144.646 62.279 151.643 1.00 45.43 208 TRP N O 1
ATOM 8058 N N . LEU N 3 68 ? 143.071 63.272 152.889 1.00 51.80 209 LEU N N 1
ATOM 8059 C CA . LEU N 3 68 ? 142.779 64.287 151.881 1.00 51.87 209 LEU N CA 1
ATOM 8060 C C . LEU N 3 68 ? 144.031 64.990 151.377 1.00 59.95 209 LEU N C 1
ATOM 8061 O O . LEU N 3 68 ? 144.333 64.967 150.177 1.00 65.88 209 LEU N O 1
ATOM 8066 N N . ASN N 3 69 ? 144.747 65.628 152.298 1.00 56.56 210 ASN N N 1
ATOM 8067 C CA . ASN N 3 69 ? 145.942 66.381 151.954 1.00 52.56 210 ASN N CA 1
ATOM 8068 C C . ASN N 3 69 ? 146.961 65.513 151.226 1.00 61.87 210 ASN N C 1
ATOM 8069 O O . ASN N 3 69 ? 147.709 65.995 150.373 1.00 42.18 210 ASN N O 1
ATOM 8074 N N . GLU N 3 70 ? 146.963 64.228 151.563 1.00 52.97 211 GLU N N 1
ATOM 8075 C CA . GLU N 3 70 ? 147.795 63.241 150.889 1.00 61.07 211 GLU N CA 1
ATOM 8076 C C . GLU N 3 70 ? 147.395 63.055 149.419 1.00 65.96 211 GLU N C 1
ATOM 8077 O O . GLU N 3 70 ? 148.246 63.025 148.529 1.00 62.05 211 GLU N O 1
ATOM 8083 N N . ALA N 3 71 ? 146.093 62.912 149.181 1.00 67.08 212 ALA N N 1
ATOM 8084 C CA . ALA N 3 71 ? 145.559 62.680 147.842 1.00 53.31 212 ALA N CA 1
ATOM 8085 C C . ALA N 3 71 ? 145.756 63.894 146.959 1.00 60.86 212 ALA N C 1
ATOM 8086 O O . ALA N 3 71 ? 146.200 63.776 145.823 1.00 61.61 212 ALA N O 1
ATOM 8088 N N . GLU N 3 72 ? 145.418 65.066 147.482 1.00 59.77 213 GLU N N 1
ATOM 8089 C CA . GLU N 3 72 ? 145.684 66.306 146.769 1.00 67.30 213 GLU N CA 1
ATOM 8090 C C . GLU N 3 72 ? 147.157 66.405 146.385 1.00 68.22 213 GLU N C 1
ATOM 8091 O O . GLU N 3 72 ? 147.529 67.207 145.537 1.00 66.60 213 GLU N O 1
ATOM 8097 N N . LEU N 3 73 ? 147.989 65.591 147.029 1.00 76.42 214 LEU N N 1
ATOM 8098 C CA . LEU N 3 73 ? 149.425 65.577 146.774 1.00 70.94 214 LEU N CA 1
ATOM 8099 C C . LEU N 3 73 ? 149.764 64.689 145.582 1.00 74.49 214 LEU N C 1
ATOM 8100 O O . LEU N 3 73 ? 150.494 65.119 144.695 1.00 74.39 214 LEU N O 1
ATOM 8105 N N . ARG N 3 74 ? 149.254 63.455 145.573 1.00 63.58 215 ARG N N 1
ATOM 8106 C CA . ARG N 3 74 ? 149.404 62.561 144.425 1.00 73.60 215 ARG N CA 1
ATOM 8107 C C . ARG N 3 74 ? 148.799 63.199 143.173 1.00 77.18 215 ARG N C 1
ATOM 8108 O O . ARG N 3 74 ? 149.402 63.202 142.102 1.00 75.62 215 ARG N O 1
ATOM 8116 N N . ASN N 3 75 ? 147.589 63.724 143.320 1.00 80.76 216 ASN N N 1
ATOM 8117 C CA . ASN N 3 75 ? 147.042 64.692 142.381 1.00 68.80 216 ASN N CA 1
ATOM 8118 C C . ASN N 3 75 ? 147.881 65.952 142.545 1.00 76.04 216 ASN N C 1
ATOM 8119 O O . ASN N 3 75 ? 148.475 66.154 143.599 1.00 85.00 216 ASN N O 1
ATOM 8124 N N . GLN N 3 76 ? 147.930 66.812 141.534 1.00 80.98 217 GLN N N 1
ATOM 8125 C CA . GLN N 3 76 ? 148.945 67.878 141.502 1.00 88.74 217 GLN N CA 1
ATOM 8126 C C . GLN N 3 76 ? 150.313 67.212 141.546 1.00 76.82 217 GLN N C 1
ATOM 8127 O O . GLN N 3 76 ? 151.146 67.535 142.383 1.00 76.44 217 GLN N O 1
ATOM 8129 N N . GLU N 3 77 ? 150.510 66.270 140.630 1.00 71.83 218 GLU N N 1
ATOM 8130 C CA . GLU N 3 77 ? 151.683 65.419 140.583 1.00 78.91 218 GLU N CA 1
ATOM 8131 C C . GLU N 3 77 ? 151.401 64.397 139.486 1.00 93.28 218 GLU N C 1
ATOM 8132 O O . GLU N 3 77 ? 152.262 63.594 139.125 1.00 102.71 218 GLU N O 1
ATOM 8138 N N . GLY N 3 78 ? 150.182 64.447 138.951 1.00 87.71 219 GLY N N 1
ATOM 8139 C CA . GLY N 3 78 ? 149.783 63.565 137.870 1.00 86.63 219 GLY N CA 1
ATOM 8140 C C . GLY N 3 78 ? 148.477 62.843 138.135 1.00 92.50 219 GLY N C 1
ATOM 8141 O O . GLY N 3 78 ? 148.285 62.268 139.208 1.00 84.27 219 GLY N O 1
ATOM 8142 N N . GLN N 3 79 ? 147.577 62.877 137.155 1.00 96.58 220 GLN N N 1
ATOM 8143 C CA . GLN N 3 79 ? 146.307 62.163 137.244 1.00 84.78 220 GLN N CA 1
ATOM 8144 C C . GLN N 3 79 ? 146.568 60.684 137.462 1.00 97.44 220 GLN N C 1
ATOM 8145 O O . GLN N 3 79 ? 145.835 60.010 138.187 1.00 90.68 220 GLN N O 1
ATOM 8147 N N . GLN N 3 80 ? 147.619 60.184 136.818 1.00 97.30 221 GLN N N 1
ATOM 8148 C CA . GLN N 3 80 ? 148.016 58.795 136.978 1.00 94.19 221 GLN N CA 1
ATOM 8149 C C . GLN N 3 80 ? 148.444 58.571 138.416 1.00 97.50 221 GLN N C 1
ATOM 8150 O O . GLN N 3 80 ? 148.202 57.514 138.992 1.00 94.84 221 GLN N O 1
ATOM 8156 N N . ASN N 3 81 ? 149.080 59.587 138.989 1.00 98.19 222 ASN N N 1
ATOM 8157 C CA . ASN N 3 81 ? 149.586 59.512 140.351 1.00 94.19 222 ASN N CA 1
ATOM 8158 C C . ASN N 3 81 ? 148.463 59.368 141.376 1.00 95.30 222 ASN N C 1
ATOM 8159 O O . ASN N 3 81 ? 148.502 58.467 142.215 1.00 92.92 222 ASN N O 1
ATOM 8164 N N . LEU N 3 82 ? 147.466 60.251 141.296 1.00 93.32 223 LEU N N 1
ATOM 8165 C CA . LEU N 3 82 ? 146.279 60.175 142.150 1.00 87.40 223 LEU N CA 1
ATOM 8166 C C . LEU N 3 82 ? 145.656 58.779 142.077 1.00 90.08 223 LEU N C 1
ATOM 8167 O O . LEU N 3 82 ? 145.169 58.240 143.075 1.00 86.08 223 LEU N O 1
ATOM 8180 N N . GLU N 3 84 ? 147.050 55.752 141.194 1.00 94.98 225 GLU N N 1
ATOM 8181 C CA . GLU N 3 84 ? 147.859 54.727 141.841 1.00 97.35 225 GLU N CA 1
ATOM 8182 C C . GLU N 3 84 ? 147.540 54.747 143.324 1.00 95.63 225 GLU N C 1
ATOM 8183 O O . GLU N 3 84 ? 147.448 53.704 143.973 1.00 72.65 225 GLU N O 1
ATOM 8189 N N . PHE N 3 85 ? 147.360 55.966 143.829 1.00 96.04 226 PHE N N 1
ATOM 8190 C CA . PHE N 3 85 ? 147.147 56.264 145.243 1.00 95.22 226 PHE N CA 1
ATOM 8191 C C . PHE N 3 85 ? 145.910 55.568 145.810 1.00 96.17 226 PHE N C 1
ATOM 8192 O O . PHE N 3 85 ? 145.856 55.252 147.000 1.00 86.23 226 PHE N O 1
ATOM 8200 N N . VAL N 3 86 ? 144.925 55.324 144.949 1.00 98.04 227 VAL N N 1
ATOM 8201 C CA . VAL N 3 86 ? 143.691 54.660 145.355 1.00 88.94 227 VAL N CA 1
ATOM 8202 C C . VAL N 3 86 ? 143.666 53.193 144.937 1.00 80.80 227 VAL N C 1
ATOM 8203 O O . VAL N 3 86 ? 144.125 52.321 145.678 1.00 86.75 227 VAL N O 1
ATOM 8207 N N . ASN O 3 2 ? 138.438 38.945 121.653 1.00 89.88 143 ASN O N 1
ATOM 8208 C CA . ASN O 3 2 ? 138.910 38.484 120.347 1.00 101.47 143 ASN O CA 1
ATOM 8209 C C . ASN O 3 2 ? 138.779 39.552 119.248 1.00 91.47 143 ASN O C 1
ATOM 8210 O O . ASN O 3 2 ? 138.144 39.325 118.216 1.00 86.02 143 ASN O O 1
ATOM 8223 N N . GLU O 3 4 ? 140.650 40.654 117.068 1.00 92.76 145 GLU O N 1
ATOM 8224 C CA . GLU O 3 4 ? 141.083 40.123 115.802 1.00 85.79 145 GLU O CA 1
ATOM 8225 C C . GLU O 3 4 ? 139.846 39.592 115.091 1.00 86.29 145 GLU O C 1
ATOM 8226 O O . GLU O 3 4 ? 139.397 40.166 114.099 1.00 75.19 145 GLU O O 1
ATOM 8232 N N . GLU O 3 5 ? 139.277 38.515 115.627 1.00 83.34 146 GLU O N 1
ATOM 8233 C CA . GLU O 3 5 ? 138.125 37.868 115.010 1.00 75.50 146 GLU O CA 1
ATOM 8234 C C . GLU O 3 5 ? 137.065 38.877 114.621 1.00 80.50 146 GLU O C 1
ATOM 8235 O O . GLU O 3 5 ? 136.776 39.053 113.439 1.00 87.17 146 GLU O O 1
ATOM 8237 N N . ILE O 3 6 ? 136.493 39.550 115.612 1.00 76.90 147 ILE O N 1
ATOM 8238 C CA . ILE O 3 6 ? 135.380 40.448 115.337 1.00 81.97 147 ILE O CA 1
ATOM 8239 C C . ILE O 3 6 ? 135.732 41.519 114.308 1.00 77.82 147 ILE O C 1
ATOM 8240 O O . ILE O 3 6 ? 134.939 41.787 113.406 1.00 82.50 147 ILE O O 1
ATOM 8245 N N . ARG O 3 7 ? 136.918 42.111 114.417 1.00 77.66 148 ARG O N 1
ATOM 8246 C CA . ARG O 3 7 ? 137.337 43.108 113.429 1.00 86.65 148 ARG O CA 1
ATOM 8247 C C . ARG O 3 7 ? 137.233 42.533 112.016 1.00 83.99 148 ARG O C 1
ATOM 8248 O O . ARG O 3 7 ? 136.679 43.166 111.115 1.00 72.35 148 ARG O O 1
ATOM 8250 N N . GLU O 3 8 ? 137.751 41.324 111.835 1.00 71.77 149 GLU O N 1
ATOM 8251 C CA . GLU O 3 8 ? 137.684 40.675 110.541 1.00 81.41 149 GLU O CA 1
ATOM 8252 C C . GLU O 3 8 ? 136.238 40.445 110.119 1.00 79.56 149 GLU O C 1
ATOM 8253 O O . GLU O 3 8 ? 135.862 40.743 108.988 1.00 84.78 149 GLU O O 1
ATOM 8259 N N . PHE O 3 9 ? 135.425 39.927 111.030 1.00 68.08 150 PHE O N 1
ATOM 8260 C CA . PHE O 3 9 ? 134.040 39.607 110.699 1.00 76.29 150 PHE O CA 1
ATOM 8261 C C . PHE O 3 9 ? 133.248 40.807 110.193 1.00 78.02 150 PHE O C 1
ATOM 8262 O O . PHE O 3 9 ? 132.467 40.679 109.252 1.00 78.91 150 PHE O O 1
ATOM 8270 N N . ALA O 3 10 ? 133.428 41.964 110.825 1.00 74.07 151 ALA O N 1
ATOM 8271 C CA . ALA O 3 10 ? 132.722 43.160 110.382 1.00 62.84 151 ALA O CA 1
ATOM 8272 C C . ALA O 3 10 ? 133.127 43.455 108.953 1.00 72.98 151 ALA O C 1
ATOM 8273 O O . ALA O 3 10 ? 132.267 43.662 108.090 1.00 71.40 151 ALA O O 1
ATOM 8275 N N . LYS O 3 11 ? 134.439 43.457 108.708 1.00 72.78 152 LYS O N 1
ATOM 8276 C CA . LYS O 3 11 ? 134.976 43.622 107.359 1.00 74.76 152 LYS O CA 1
ATOM 8277 C C . LYS O 3 11 ? 134.215 42.728 106.388 1.00 76.50 152 LYS O C 1
ATOM 8278 O O . LYS O 3 11 ? 133.523 43.202 105.482 1.00 68.32 152 LYS O O 1
ATOM 8280 N N . ASN O 3 12 ? 134.317 41.425 106.612 1.00 74.99 153 ASN O N 1
ATOM 8281 C CA . ASN O 3 12 ? 133.736 40.457 105.701 1.00 67.05 153 ASN O CA 1
ATOM 8282 C C . ASN O 3 12 ? 132.211 40.494 105.685 1.00 74.38 153 ASN O C 1
ATOM 8283 O O . ASN O 3 12 ? 131.586 40.110 104.695 1.00 83.03 153 ASN O O 1
ATOM 8288 N N . PHE O 3 13 ? 131.605 40.973 106.765 1.00 70.35 154 PHE O N 1
ATOM 8289 C CA . PHE O 3 13 ? 130.154 41.101 106.771 1.00 70.27 154 PHE O CA 1
ATOM 8290 C C . PHE O 3 13 ? 129.703 42.189 105.792 1.00 69.91 154 PHE O C 1
ATOM 8291 O O . PHE O 3 13 ? 128.748 42.000 105.041 1.00 55.28 154 PHE O O 1
ATOM 8299 N N . LYS O 3 14 ? 130.383 43.332 105.808 1.00 68.28 155 LYS O N 1
ATOM 8300 C CA . LYS O 3 14 ? 130.022 44.424 104.913 1.00 63.21 155 LYS O CA 1
ATOM 8301 C C . LYS O 3 14 ? 130.091 43.939 103.469 1.00 73.61 155 LYS O C 1
ATOM 8302 O O . LYS O 3 14 ? 129.109 44.011 102.721 1.00 60.98 155 LYS O O 1
ATOM 8308 N N . ILE O 3 15 ? 131.263 43.439 103.085 1.00 76.07 156 ILE O N 1
ATOM 8309 C CA . ILE O 3 15 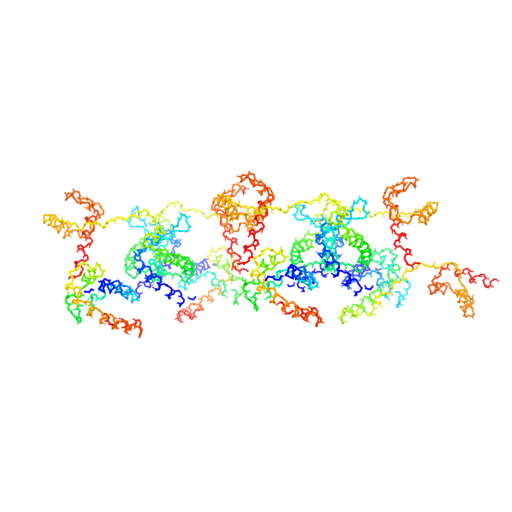? 131.466 42.919 101.743 1.00 67.62 156 ILE O CA 1
ATOM 8310 C C . ILE O 3 15 ? 130.322 42.007 101.379 1.00 64.00 156 ILE O C 1
ATOM 8311 O O . ILE O 3 15 ? 129.578 42.292 100.451 1.00 69.02 156 ILE O O 1
ATOM 8316 N N . ARG O 3 16 ? 130.188 40.920 102.136 1.00 47.67 157 ARG O N 1
ATOM 8317 C CA . ARG O 3 16 ? 129.138 39.927 101.937 1.00 56.43 157 ARG O CA 1
ATOM 8318 C C . ARG O 3 16 ? 127.760 40.564 101.716 1.00 63.45 157 ARG O C 1
ATOM 8319 O O . ARG O 3 16 ? 127.005 40.159 100.829 1.00 65.60 157 ARG O O 1
ATOM 8327 N N . ARG O 3 17 ? 127.449 41.570 102.525 1.00 61.61 158 ARG O N 1
ATOM 8328 C CA . ARG O 3 17 ? 126.173 42.280 102.462 1.00 59.51 158 ARG O CA 1
ATOM 8329 C C . ARG O 3 17 ? 126.003 43.038 101.140 1.00 63.31 158 ARG O C 1
ATOM 8330 O O . ARG O 3 17 ? 124.928 43.024 100.517 1.00 52.56 158 ARG O O 1
ATOM 8338 N N . LEU O 3 18 ? 127.080 43.698 100.726 1.00 55.56 159 LEU O N 1
ATOM 8339 C CA . LEU O 3 18 ? 127.095 44.489 99.504 1.00 60.96 159 LEU O CA 1
ATOM 8340 C C . LEU O 3 18 ? 127.084 43.602 98.270 1.00 65.54 159 LEU O C 1
ATOM 8341 O O . LEU O 3 18 ? 126.346 43.845 97.310 1.00 58.58 159 LEU O O 1
ATOM 8346 N N . SER O 3 19 ? 127.914 42.570 98.314 1.00 62.62 160 SER O N 1
ATOM 8347 C CA . SER O 3 19 ? 128.009 41.599 97.243 1.00 61.09 160 SER O CA 1
ATOM 8348 C C . SER O 3 19 ? 126.821 40.661 97.293 1.00 57.32 160 SER O C 1
ATOM 8349 O O . SER O 3 19 ? 126.960 39.455 97.156 1.00 70.40 160 SER O O 1
ATOM 8352 N N . LEU O 3 20 ? 125.646 41.231 97.491 1.00 48.61 161 LEU O N 1
ATOM 8353 C CA . LEU O 3 20 ? 124.440 40.454 97.632 1.00 41.52 161 LEU O CA 1
ATOM 8354 C C . LEU O 3 20 ? 123.330 41.450 97.377 1.00 61.25 161 LEU O C 1
ATOM 8355 O O . LEU O 3 20 ? 122.138 41.114 97.365 1.00 51.40 161 LEU O O 1
ATOM 8360 N N . GLY O 3 21 ? 123.764 42.693 97.175 1.00 56.02 162 GLY O N 1
ATOM 8361 C CA . GLY O 3 21 ? 122.909 43.778 96.739 1.00 33.27 162 GLY O CA 1
ATOM 8362 C C . GLY O 3 21 ? 121.977 44.298 97.807 1.00 68.18 162 GLY O C 1
ATOM 8363 O O . GLY O 3 21 ? 120.851 44.713 97.504 1.00 60.52 162 GLY O O 1
ATOM 8364 N N . LEU O 3 22 ? 122.449 44.294 99.055 1.00 63.50 163 LEU O N 1
ATOM 8365 C CA . LEU O 3 22 ? 121.583 44.590 100.192 1.00 43.19 163 LEU O CA 1
ATOM 8366 C C . LEU O 3 22 ? 121.909 45.889 100.933 1.00 47.66 163 LEU O C 1
ATOM 8367 O O . LEU O 3 22 ? 123.073 46.193 101.208 1.00 42.34 163 LEU O O 1
ATOM 8372 N N . THR O 3 23 ? 120.875 46.670 101.233 1.00 39.60 164 THR O N 1
ATOM 8373 C CA . THR O 3 23 ? 121.084 47.906 101.978 1.00 53.55 164 THR O CA 1
ATOM 8374 C C . THR O 3 23 ? 121.140 47.572 103.449 1.00 46.73 164 THR O C 1
ATOM 8375 O O . THR O 3 23 ? 120.565 46.566 103.876 1.00 51.07 164 THR O O 1
ATOM 8379 N N . GLN O 3 24 ? 121.838 48.409 104.215 1.00 55.62 165 GLN O N 1
ATOM 8380 C CA . GLN O 3 24 ? 121.878 48.280 105.672 1.00 48.24 165 GLN O CA 1
ATOM 8381 C C . GLN O 3 24 ? 120.467 48.139 106.188 1.00 43.20 165 GLN O C 1
ATOM 8382 O O . GLN O 3 24 ? 120.153 47.206 106.927 1.00 46.67 165 GLN O O 1
ATOM 8388 N N . THR O 3 25 ? 119.609 49.062 105.775 1.00 27.11 166 THR O N 1
ATOM 8389 C CA . THR O 3 25 ? 118.242 49.055 106.260 1.00 50.16 166 THR O CA 1
ATOM 8390 C C . THR O 3 25 ? 117.439 47.829 105.836 1.00 42.58 166 THR O C 1
ATOM 8391 O O . THR O 3 25 ? 116.461 47.477 106.493 1.00 60.10 166 THR O O 1
ATOM 8395 N N . GLN O 3 26 ? 117.844 47.170 104.758 1.00 43.71 167 GLN O N 1
ATOM 8396 C CA . GLN O 3 26 ? 117.204 45.910 104.384 1.00 58.19 167 GLN O CA 1
ATOM 8397 C C . GLN O 3 26 ? 117.534 44.807 105.377 1.00 61.95 167 GLN O C 1
ATOM 8398 O O . GLN O 3 26 ? 116.648 44.168 105.947 1.00 52.45 167 GLN O O 1
ATOM 8404 N N . VAL O 3 27 ? 118.825 44.568 105.550 1.00 41.63 168 VAL O N 1
ATOM 8405 C CA . VAL O 3 27 ? 119.277 43.576 106.492 1.00 53.94 168 VAL O CA 1
ATOM 8406 C C . VAL O 3 27 ? 118.602 43.852 107.824 1.00 64.11 168 VAL O C 1
ATOM 8407 O O . VAL O 3 27 ? 117.995 42.963 108.423 1.00 58.32 168 VAL O O 1
ATOM 8411 N N . GLY O 3 28 ? 118.693 45.101 108.268 1.00 63.65 169 GLY O N 1
ATOM 8412 C CA . GLY O 3 28 ? 118.064 45.518 109.506 1.00 64.15 169 GLY O CA 1
ATOM 8413 C C . GLY O 3 28 ? 116.622 45.064 109.561 1.00 60.76 169 GLY O C 1
ATOM 8414 O O . GLY O 3 28 ? 116.294 44.162 110.326 1.00 66.79 169 GLY O O 1
ATOM 8415 N N . GLN O 3 29 ? 115.776 45.671 108.730 1.00 56.81 170 GLN O N 1
ATOM 8416 C CA . GLN O 3 29 ? 114.346 45.347 108.673 1.00 69.10 170 GLN O CA 1
ATOM 8417 C C . GLN O 3 29 ? 114.060 43.852 108.537 1.00 64.15 170 GLN O C 1
ATOM 8418 O O . GLN O 3 29 ? 113.027 43.357 108.997 1.00 61.73 170 GLN O O 1
ATOM 8424 N N . ALA O 3 30 ? 114.971 43.146 107.881 1.00 59.62 171 ALA O N 1
ATOM 8425 C CA . ALA O 3 30 ? 114.832 41.715 107.707 1.00 70.11 171 ALA O CA 1
ATOM 8426 C C . ALA O 3 30 ? 114.992 41.034 109.055 1.00 70.23 171 ALA O C 1
ATOM 8427 O O . ALA O 3 30 ? 114.022 40.548 109.643 1.00 78.84 171 ALA O O 1
ATOM 8437 N N . THR O 3 32 ? 115.173 41.968 111.923 1.00 64.28 173 THR O N 1
ATOM 8438 C CA . THR O 3 32 ? 114.285 42.305 113.022 1.00 76.87 173 THR O CA 1
ATOM 8439 C C . THR O 3 32 ? 112.977 41.551 112.808 1.00 64.97 173 THR O C 1
ATOM 8440 O O . THR O 3 32 ? 112.071 42.001 112.112 1.00 66.46 173 THR O O 1
ATOM 8444 N N . ALA O 3 33 ? 112.925 40.362 113.388 1.00 81.67 174 ALA O N 1
ATOM 8445 C CA . ALA O 3 33 ? 111.747 39.522 113.319 1.00 98.19 174 ALA O CA 1
ATOM 8446 C C . ALA O 3 33 ? 110.565 40.244 113.958 1.00 106.81 174 ALA O C 1
ATOM 8447 O O . ALA O 3 33 ? 110.740 41.278 114.611 1.00 91.07 174 ALA O O 1
ATOM 8449 N N . THR O 3 34 ? 109.370 39.685 113.767 1.00 122.41 175 THR O N 1
ATOM 8450 C CA . THR O 3 34 ? 108.108 40.284 114.223 1.00 116.87 175 THR O CA 1
ATOM 8451 C C . THR O 3 34 ? 108.141 40.904 115.630 1.00 113.61 175 THR O C 1
ATOM 8452 O O . THR O 3 34 ? 107.409 41.858 115.911 1.00 104.25 175 THR O O 1
ATOM 8456 N N . GLU O 3 35 ? 108.984 40.365 116.507 1.00 118.63 176 GLU O N 1
ATOM 8457 C CA . GLU O 3 35 ? 109.176 40.954 117.831 1.00 121.23 176 GLU O CA 1
ATOM 8458 C C . GLU O 3 35 ? 110.654 41.166 118.153 1.00 113.67 176 GLU O C 1
ATOM 8459 O O . GLU O 3 35 ? 111.532 40.828 117.351 1.00 98.63 176 GLU O O 1
ATOM 8465 N N . GLY O 3 36 ? 110.914 41.730 119.331 1.00 107.96 177 GLY O N 1
ATOM 8466 C CA . GLY O 3 36 ? 112.262 42.086 119.737 1.00 84.89 177 GLY O CA 1
ATOM 8467 C C . GLY O 3 36 ? 113.219 40.914 119.697 1.00 86.86 177 GLY O C 1
ATOM 8468 O O . GLY O 3 36 ? 112.791 39.758 119.763 1.00 91.93 177 GLY O O 1
ATOM 8469 N N . PRO O 3 37 ? 114.525 41.205 119.595 1.00 69.33 178 PRO O N 1
ATOM 8470 C CA . PRO O 3 37 ? 115.052 42.571 119.525 1.00 76.53 178 PRO O CA 1
ATOM 8471 C C . PRO O 3 37 ? 114.902 43.226 118.148 1.00 83.91 178 PRO O C 1
ATOM 8472 O O . PRO O 3 37 ? 114.570 42.572 117.150 1.00 74.33 178 PRO O O 1
ATOM 8476 N N . ALA O 3 38 ? 115.164 44.527 118.111 1.00 73.20 179 ALA O N 1
ATOM 8477 C CA . ALA O 3 38 ? 115.040 45.309 116.890 1.00 63.03 179 ALA O CA 1
ATOM 8478 C C . ALA O 3 38 ? 116.410 45.699 116.340 1.00 71.27 179 ALA O C 1
ATOM 8479 O O . ALA O 3 38 ? 117.294 46.125 117.093 1.00 65.68 179 ALA O O 1
ATOM 8481 N N . TYR O 3 39 ? 116.582 45.560 115.025 1.00 62.45 180 TYR O N 1
ATOM 8482 C CA . TYR O 3 39 ? 117.865 45.869 114.393 1.00 55.91 180 TYR O CA 1
ATOM 8483 C C . TYR O 3 39 ? 117.713 46.973 113.356 1.00 62.69 180 TYR O C 1
ATOM 8484 O O . TYR O 3 39 ? 117.062 46.788 112.323 1.00 85.78 180 TYR O O 1
ATOM 8493 N N . SER O 3 40 ? 118.305 48.129 113.630 1.00 45.99 181 SER O N 1
ATOM 8494 C CA . SER O 3 40 ? 118.127 49.275 112.748 1.00 27.47 181 SER O CA 1
ATOM 8495 C C . SER O 3 40 ? 119.281 49.402 111.771 1.00 51.31 181 SER O C 1
ATOM 8496 O O . SER O 3 40 ? 120.385 48.871 111.994 1.00 38.02 181 SER O O 1
ATOM 8499 N N . GLN O 3 41 ? 119.025 50.118 110.683 1.00 46.94 182 GLN O N 1
ATOM 8500 C CA . GLN O 3 41 ? 120.088 50.426 109.760 1.00 48.89 182 GLN O CA 1
ATOM 8501 C C . GLN O 3 41 ? 121.198 51.050 110.584 1.00 46.58 182 GLN O C 1
ATOM 8502 O O . GLN O 3 41 ? 122.371 50.668 110.469 1.00 34.97 182 GLN O O 1
ATOM 8508 N N . SER O 3 42 ? 120.803 51.987 111.444 1.00 47.21 183 SER O N 1
ATOM 8509 C CA . SER O 3 42 ? 121.742 52.680 112.328 1.00 47.37 183 SER O CA 1
ATOM 8510 C C . SER O 3 42 ? 122.675 51.722 113.023 1.00 38.58 183 SER O C 1
ATOM 8511 O O . SER O 3 42 ? 123.891 51.923 113.057 1.00 33.71 183 SER O O 1
ATOM 8514 N N . ALA O 3 43 ? 122.082 50.686 113.598 1.00 40.60 184 ALA O N 1
ATOM 8515 C CA . ALA O 3 43 ? 122.839 49.669 114.294 1.00 49.86 184 ALA O CA 1
ATOM 8516 C C . ALA O 3 43 ? 123.855 49.038 113.341 1.00 48.76 184 ALA O C 1
ATOM 8517 O O . ALA O 3 43 ? 125.065 49.056 113.594 1.00 49.22 184 ALA O O 1
ATOM 8519 N N . ILE O 3 44 ? 123.361 48.505 112.230 1.00 38.89 185 ILE O N 1
ATOM 8520 C CA . ILE O 3 44 ? 124.240 47.904 111.233 1.00 42.35 185 ILE O CA 1
ATOM 8521 C C . ILE O 3 44 ? 125.412 48.818 110.881 1.00 49.92 185 ILE O C 1
ATOM 8522 O O . ILE O 3 44 ? 126.565 48.387 110.822 1.00 43.33 185 ILE O O 1
ATOM 8527 N N . SER O 3 45 ? 125.110 50.084 110.634 1.00 37.86 186 SER O N 1
ATOM 8528 C CA . SER O 3 45 ? 126.152 51.035 110.323 1.00 36.53 186 SER O CA 1
ATOM 8529 C C . SER O 3 45 ? 127.221 51.027 111.414 1.00 55.08 186 SER O C 1
ATOM 8530 O O . SER O 3 45 ? 128.400 50.856 111.105 1.00 52.38 186 SER O O 1
ATOM 8533 N N . ARG O 3 46 ? 126.816 51.165 112.682 1.00 45.42 187 ARG O N 1
ATOM 8534 C CA . ARG O 3 46 ? 127.794 51.196 113.779 1.00 55.70 187 ARG O CA 1
ATOM 8535 C C . ARG O 3 46 ? 128.546 49.879 113.934 1.00 55.16 187 ARG O C 1
ATOM 8536 O O . ARG O 3 46 ? 129.752 49.882 114.156 1.00 56.96 187 ARG O O 1
ATOM 8544 N N . PHE O 3 47 ? 127.849 48.754 113.827 1.00 36.16 188 PHE O N 1
ATOM 8545 C CA . PHE O 3 47 ? 128.542 47.476 113.908 1.00 47.21 188 PHE O CA 1
ATOM 8546 C C . PHE O 3 47 ? 129.638 47.424 112.861 1.00 65.46 188 PHE O C 1
ATOM 8547 O O . PHE O 3 47 ? 130.823 47.242 113.174 1.00 51.71 188 PHE O O 1
ATOM 8555 N N . GLU O 3 48 ? 129.218 47.569 111.607 1.00 60.23 189 GLU O N 1
ATOM 8556 C CA . GLU O 3 48 ? 130.101 47.374 110.474 1.00 55.30 189 GLU O CA 1
ATOM 8557 C C . GLU O 3 48 ? 131.286 48.308 110.544 1.00 61.38 189 GLU O C 1
ATOM 8558 O O . GLU O 3 48 ? 132.382 47.951 110.123 1.00 68.91 189 GLU O O 1
ATOM 8564 N N . LYS O 3 49 ? 131.063 49.505 111.074 1.00 60.77 190 LYS O N 1
ATOM 8565 C CA . LYS O 3 49 ? 132.138 50.478 111.215 1.00 60.00 190 LYS O CA 1
ATOM 8566 C C . LYS O 3 49 ? 132.828 50.351 112.565 1.00 57.28 190 LYS O C 1
ATOM 8567 O O . LYS O 3 49 ? 133.763 51.090 112.873 1.00 48.79 190 LYS O O 1
ATOM 8573 N N . LEU O 3 50 ? 132.359 49.398 113.361 1.00 52.55 191 LEU O N 1
ATOM 8574 C CA . LEU O 3 50 ? 133.014 49.064 114.615 1.00 64.32 191 LEU O CA 1
ATOM 8575 C C . LEU O 3 50 ? 132.783 50.088 115.722 1.00 68.76 191 LEU O C 1
ATOM 8576 O O . LEU O 3 50 ? 133.524 50.135 116.696 1.00 44.66 191 LEU O O 1
ATOM 8581 N N . ASP O 3 51 ? 131.755 50.908 115.568 1.00 66.74 192 ASP O N 1
ATOM 8582 C CA . ASP O 3 51 ? 131.429 51.886 116.584 1.00 57.91 192 ASP O CA 1
ATOM 8583 C C . ASP O 3 51 ? 130.557 51.228 117.632 1.00 54.97 192 ASP O C 1
ATOM 8584 O O . ASP O 3 51 ? 129.419 51.635 117.842 1.00 63.41 192 ASP O O 1
ATOM 8589 N N . ILE O 3 52 ? 131.075 50.184 118.266 1.00 50.49 193 ILE O N 1
ATOM 8590 C CA . ILE O 3 52 ? 130.372 49.571 119.386 1.00 49.12 193 ILE O CA 1
ATOM 8591 C C . ILE O 3 52 ? 131.306 48.870 120.358 1.00 60.15 193 ILE O C 1
ATOM 8592 O O . ILE O 3 52 ? 132.478 48.638 120.074 1.00 59.30 193 ILE O O 1
ATOM 8597 N N . THR O 3 53 ? 130.759 48.541 121.517 1.00 56.10 194 THR O N 1
ATOM 8598 C CA . THR O 3 53 ? 131.491 47.861 122.564 1.00 61.68 194 THR O CA 1
ATOM 8599 C C . THR O 3 53 ? 131.796 46.427 122.175 1.00 70.78 194 THR O C 1
ATOM 8600 O O . THR O 3 53 ? 130.952 45.742 121.594 1.00 58.97 194 THR O O 1
ATOM 8604 N N . PRO O 3 54 ? 133.010 45.964 122.504 1.00 77.95 195 PRO O N 1
ATOM 8605 C CA . PRO O 3 54 ? 133.362 44.554 122.324 1.00 67.94 195 PRO O CA 1
ATOM 8606 C C . PRO O 3 54 ? 132.285 43.648 122.908 1.00 58.64 195 PRO O C 1
ATOM 8607 O O . PRO O 3 54 ? 131.915 42.658 122.291 1.00 70.71 195 PRO O O 1
ATOM 8611 N N . LYS O 3 55 ? 131.771 43.998 124.080 1.00 53.97 196 LYS O N 1
ATOM 8612 C CA . LYS O 3 55 ? 130.803 43.146 124.759 1.00 70.98 196 LYS O CA 1
ATOM 8613 C C . LYS O 3 55 ? 129.525 43.006 123.936 1.00 71.01 196 LYS O C 1
ATOM 8614 O O . LYS O 3 55 ? 128.997 41.901 123.753 1.00 63.05 196 LYS O O 1
ATOM 8616 N N . SER O 3 56 ? 129.041 44.139 123.440 1.00 57.23 197 SER O N 1
ATOM 8617 C CA . SER O 3 56 ? 127.812 44.183 122.656 1.00 64.24 197 SER O CA 1
ATOM 8618 C C . SER O 3 56 ? 128.031 43.700 121.218 1.00 69.66 197 SER O C 1
ATOM 8619 O O . SER O 3 56 ? 127.094 43.249 120.561 1.00 62.86 197 SER O O 1
ATOM 8622 N N . ALA O 3 57 ? 129.274 43.785 120.746 1.00 65.44 198 ALA O N 1
ATOM 8623 C CA . ALA O 3 57 ? 129.648 43.260 119.438 1.00 53.08 198 ALA O CA 1
ATOM 8624 C C . ALA O 3 57 ? 129.655 41.741 119.457 1.00 64.90 198 ALA O C 1
ATOM 8625 O O . ALA O 3 57 ? 129.040 41.094 118.610 1.00 69.42 198 ALA O O 1
ATOM 8627 N N . GLN O 3 58 ? 130.369 41.178 120.425 1.00 65.96 199 GLN O N 1
ATOM 8628 C CA . GLN O 3 58 ? 130.409 39.737 120.619 1.00 65.28 199 GLN O CA 1
ATOM 8629 C C . GLN O 3 58 ? 128.994 39.168 120.711 1.00 63.12 199 GLN O C 1
ATOM 8630 O O . GLN O 3 58 ? 128.770 38.003 120.410 1.00 79.51 199 GLN O O 1
ATOM 8636 N N . LYS O 3 59 ? 128.041 39.991 121.133 1.00 48.00 200 LYS O N 1
ATOM 8637 C CA . LYS O 3 59 ? 126.655 39.554 121.254 1.00 58.11 200 LYS O CA 1
ATOM 8638 C C . LYS O 3 59 ? 125.921 39.651 119.915 1.00 67.78 200 LYS O C 1
ATOM 8639 O O . LYS O 3 59 ? 124.952 38.934 119.679 1.00 75.46 200 LYS O O 1
ATOM 8641 N N . LEU O 3 60 ? 126.385 40.536 119.039 1.00 66.51 201 LEU O N 1
ATOM 8642 C CA . LEU O 3 60 ? 125.809 40.662 117.701 1.00 73.35 201 LEU O CA 1
ATOM 8643 C C . LEU O 3 60 ? 126.396 39.655 116.724 1.00 70.39 201 LEU O C 1
ATOM 8644 O O . LEU O 3 60 ? 125.673 38.965 115.999 1.00 53.97 201 LEU O O 1
ATOM 8649 N N . LYS O 3 61 ? 127.721 39.600 116.702 1.00 69.68 202 LYS O N 1
ATOM 8650 C CA . LYS O 3 61 ? 128.452 38.763 115.764 1.00 70.03 202 LYS O CA 1
ATOM 8651 C C . LYS O 3 61 ? 127.673 37.496 115.423 1.00 68.72 202 LYS O C 1
ATOM 8652 O O . LYS O 3 61 ? 127.352 37.263 114.264 1.00 80.68 202 LYS O O 1
ATOM 8658 N N . PRO O 3 62 ? 127.332 36.691 116.439 1.00 77.59 203 PRO O N 1
ATOM 8659 C CA . PRO O 3 62 ? 126.595 35.448 116.202 1.00 73.98 203 PRO O CA 1
ATOM 8660 C C . PRO O 3 62 ? 125.246 35.643 115.516 1.00 64.78 203 PRO O C 1
ATOM 8661 O O . PRO O 3 62 ? 124.958 34.929 114.564 1.00 75.46 203 PRO O O 1
ATOM 8665 N N . VAL O 3 63 ? 124.427 36.577 115.979 1.00 67.09 204 VAL O N 1
ATOM 8666 C CA . VAL O 3 63 ? 123.095 36.706 115.397 1.00 67.45 204 VAL O CA 1
ATOM 8667 C C . VAL O 3 63 ? 123.140 37.147 113.930 1.00 64.17 204 VAL O C 1
ATOM 8668 O O . VAL O 3 63 ? 122.346 36.679 113.120 1.00 61.59 204 VAL O O 1
ATOM 8672 N N . LEU O 3 64 ? 124.085 38.023 113.595 1.00 58.95 205 LEU O N 1
ATOM 8673 C CA . LEU O 3 64 ? 124.316 38.425 112.208 1.00 70.41 205 LEU O CA 1
ATOM 8674 C C . LEU O 3 64 ? 124.755 37.227 111.371 1.00 74.05 205 LEU O C 1
ATOM 8675 O O . LEU O 3 64 ? 124.128 36.886 110.365 1.00 56.63 205 LEU O O 1
ATOM 8680 N N . GLU O 3 65 ? 125.851 36.609 111.801 1.00 71.59 206 GLU O N 1
ATOM 8681 C CA . GLU O 3 65 ? 126.399 35.424 111.163 1.00 62.38 206 GLU O CA 1
ATOM 8682 C C . GLU O 3 65 ? 125.307 34.449 110.759 1.00 68.04 206 GLU O C 1
ATOM 8683 O O . GLU O 3 65 ? 125.226 34.049 109.596 1.00 66.79 206 GLU O O 1
ATOM 8689 N N . LYS O 3 66 ? 124.465 34.071 111.717 1.00 55.13 207 LYS O N 1
ATOM 8690 C CA . LYS O 3 66 ? 123.391 33.119 111.445 1.00 67.35 207 LYS O CA 1
ATOM 8691 C C . LYS O 3 66 ? 122.424 33.629 110.375 1.00 63.51 207 LYS O C 1
ATOM 8692 O O . LYS O 3 66 ? 121.919 32.846 109.567 1.00 59.87 207 LYS O O 1
ATOM 8694 N N . TRP O 3 67 ? 122.165 34.934 110.370 1.00 61.17 208 TRP O N 1
ATOM 8695 C CA . TRP O 3 67 ? 121.230 35.502 109.406 1.00 58.25 208 TRP O CA 1
ATOM 8696 C C . TRP O 3 67 ? 121.882 35.597 108.044 1.00 65.36 208 TRP O C 1
ATOM 8697 O O . TRP O 3 67 ? 121.220 35.457 107.018 1.00 64.79 208 TRP O O 1
ATOM 8708 N N . LEU O 3 68 ? 123.187 35.831 108.042 1.00 57.37 209 LEU O N 1
ATOM 8709 C CA . LEU O 3 68 ? 123.908 36.001 106.803 1.00 49.43 209 LEU O CA 1
ATOM 8710 C C . LEU O 3 68 ? 123.977 34.695 106.046 1.00 72.16 209 LEU O C 1
ATOM 8711 O O . LEU O 3 68 ? 124.039 34.688 104.817 1.00 73.67 209 LEU O O 1
ATOM 8716 N N . ASN O 3 69 ? 123.971 33.587 106.780 1.00 70.97 210 ASN O N 1
ATOM 8717 C CA . ASN O 3 69 ? 123.919 32.284 106.138 1.00 57.46 210 ASN O CA 1
ATOM 8718 C C . ASN O 3 69 ? 122.589 32.074 105.450 1.00 54.56 210 ASN O C 1
ATOM 8719 O O . ASN O 3 69 ? 122.546 31.997 104.233 1.00 72.31 210 ASN O O 1
ATOM 8724 N N . GLU O 3 70 ? 121.499 32.019 106.206 1.00 49.64 211 GLU O N 1
ATOM 8725 C CA . GLU O 3 70 ? 120.206 31.773 105.579 1.00 63.28 211 GLU O CA 1
ATOM 8726 C C . GLU O 3 70 ? 119.986 32.709 104.377 1.00 74.42 211 GLU O C 1
ATOM 8727 O O . GLU O 3 70 ? 119.291 32.354 103.424 1.00 71.94 211 GLU O O 1
ATOM 8729 N N . ALA O 3 71 ? 120.601 33.889 104.407 1.00 67.91 212 ALA O N 1
ATOM 8730 C CA . ALA O 3 71 ? 120.493 34.819 103.287 1.00 68.41 212 ALA O CA 1
ATOM 8731 C C . ALA O 3 71 ? 121.233 34.275 102.069 1.00 80.29 212 ALA O C 1
ATOM 8732 O O . ALA O 3 71 ? 120.628 34.012 101.029 1.00 84.91 212 ALA O O 1
ATOM 8734 N N . GLU O 3 72 ? 122.542 34.101 102.206 1.00 68.97 213 GLU O N 1
ATOM 8735 C CA . GLU O 3 72 ? 123.363 33.554 101.137 1.00 65.50 213 GLU O CA 1
ATOM 8736 C C . GLU O 3 72 ? 122.827 32.238 100.579 1.00 82.80 213 GLU O C 1
ATOM 8737 O O . GLU O 3 72 ? 123.078 31.890 99.422 1.00 84.69 213 GLU O O 1
ATOM 8743 N N . LEU O 3 73 ? 122.105 31.503 101.414 1.00 72.98 214 LEU O N 1
ATOM 8744 C CA . LEU O 3 73 ? 121.520 30.236 101.016 1.00 71.61 214 LEU O CA 1
ATOM 8745 C C . LEU O 3 73 ? 120.384 30.461 100.030 1.00 76.12 214 LEU O C 1
ATOM 8746 O O . LEU O 3 73 ? 120.306 29.801 98.992 1.00 84.75 214 LEU O O 1
ATOM 8751 N N . ARG O 3 74 ? 119.505 31.396 100.373 1.00 72.74 215 ARG O N 1
ATOM 8752 C CA . ARG O 3 74 ? 118.335 31.707 99.564 1.00 82.59 215 ARG O CA 1
ATOM 8753 C C . ARG O 3 74 ? 118.735 32.492 98.330 1.00 85.11 215 ARG O C 1
ATOM 8754 O O . ARG O 3 74 ? 117.986 32.586 97.359 1.00 87.30 215 ARG O O 1
ATOM 8762 N N . ASN O 3 75 ? 119.930 33.059 98.380 1.00 78.19 216 ASN O N 1
ATOM 8763 C CA . ASN O 3 75 ? 120.497 33.705 97.219 1.00 77.55 216 ASN O CA 1
ATOM 8764 C C . ASN O 3 75 ? 121.027 32.666 96.248 1.00 76.15 216 ASN O C 1
ATOM 8765 O O . ASN O 3 75 ? 120.728 32.720 95.059 1.00 82.87 216 ASN O O 1
ATOM 8770 N N . GLN O 3 76 ? 121.815 31.722 96.766 1.00 84.33 217 GLN O N 1
ATOM 8771 C CA . GLN O 3 76 ? 122.369 30.621 95.975 1.00 78.27 217 GLN O CA 1
ATOM 8772 C C . GLN O 3 76 ? 121.276 29.890 95.209 1.00 82.40 217 GLN O C 1
ATOM 8773 O O . GLN O 3 76 ? 121.557 29.136 94.276 1.00 87.30 217 GLN O O 1
ATOM 8775 N N . GLU O 3 77 ? 120.029 30.115 95.607 1.00 76.79 218 GLU O N 1
ATOM 8776 C CA . GLU O 3 77 ? 118.897 29.542 94.899 1.00 74.21 218 GLU O CA 1
ATOM 8777 C C . GLU O 3 77 ? 117.975 30.611 94.301 1.00 87.69 218 GLU O C 1
ATOM 8778 O O . GLU O 3 77 ? 116.754 30.452 94.258 1.00 93.40 218 GLU O O 1
ATOM 8784 N N . GLY O 3 78 ? 118.574 31.700 93.831 1.00 84.15 219 GLY O N 1
ATOM 8785 C CA . GLY O 3 78 ? 117.839 32.715 93.101 1.00 78.77 219 GLY O CA 1
ATOM 8786 C C . GLY O 3 78 ? 117.606 34.009 93.853 1.00 90.96 219 GLY O C 1
ATOM 8787 O O . GLY O 3 78 ? 117.288 34.000 95.043 1.00 90.70 219 GLY O O 1
ATOM 8788 N N . GLN O 3 79 ? 117.752 35.125 93.141 1.00 84.94 220 GLN O N 1
ATOM 8789 C CA . GLN O 3 79 ? 117.529 36.454 93.707 1.00 82.64 220 GLN O CA 1
ATOM 8790 C C . GLN O 3 79 ? 116.098 36.657 94.220 1.00 85.83 220 GLN O C 1
ATOM 8791 O O . GLN O 3 79 ? 115.810 37.639 94.909 1.00 85.77 220 GLN O O 1
ATOM 8797 N N . GLN O 3 80 ? 115.201 35.735 93.890 1.00 73.21 221 GLN O N 1
ATOM 8798 C CA . GLN O 3 80 ? 113.823 35.854 94.345 1.00 78.60 221 GLN O CA 1
ATOM 8799 C C . GLN O 3 80 ? 113.591 35.130 95.669 1.00 87.57 221 GLN O C 1
ATOM 8800 O O . GLN O 3 80 ? 112.696 35.493 96.436 1.00 87.58 221 GLN O O 1
ATOM 8806 N N . ASN O 3 81 ? 114.386 34.095 95.928 1.00 91.38 222 ASN O N 1
ATOM 8807 C CA . ASN O 3 81 ? 114.387 33.461 97.243 1.00 90.63 222 ASN O CA 1
ATOM 8808 C C . ASN O 3 81 ? 114.887 34.501 98.241 1.00 87.77 222 ASN O C 1
ATOM 8809 O O . ASN O 3 81 ? 114.182 34.875 99.178 1.00 79.68 222 ASN O O 1
ATOM 8810 N N . LEU O 3 82 ? 116.106 34.973 97.994 1.00 86.50 223 LEU O N 1
ATOM 8811 C CA . LEU O 3 82 ? 116.723 36.068 98.734 1.00 78.10 223 LEU O CA 1
ATOM 8812 C C . LEU O 3 82 ? 115.740 37.194 99.053 1.00 71.97 223 LEU O C 1
ATOM 8813 O O . LEU O 3 82 ? 115.667 37.662 100.188 1.00 74.56 223 LEU O O 1
ATOM 8826 N N . GLU O 3 84 ? 112.484 37.241 99.058 1.00 65.88 225 GLU O N 1
ATOM 8827 C CA . GLU O 3 84 ? 111.307 36.882 99.821 1.00 81.21 225 GLU O CA 1
ATOM 8828 C C . GLU O 3 84 ? 111.734 36.502 101.229 1.00 84.42 225 GLU O C 1
ATOM 8829 O O . GLU O 3 84 ? 110.937 36.540 102.167 1.00 79.62 225 GLU O O 1
ATOM 8835 N N . PHE O 3 85 ? 113.006 36.143 101.369 1.00 84.42 226 PHE O N 1
ATOM 8836 C CA . PHE O 3 85 ? 113.595 35.915 102.680 1.00 73.22 226 PHE O CA 1
ATOM 8837 C C . PHE O 3 85 ? 113.664 37.262 103.386 1.00 82.48 226 PHE O C 1
ATOM 8838 O O . PHE O 3 85 ? 113.069 37.448 104.449 1.00 77.61 226 PHE O O 1
ATOM 8846 N N . VAL O 3 86 ? 114.372 38.204 102.767 1.00 80.30 227 VAL O N 1
ATOM 8847 C CA . VAL O 3 86 ? 114.435 39.577 103.249 1.00 68.09 227 VAL O CA 1
ATOM 8848 C C . VAL O 3 86 ? 113.054 40.084 103.640 1.00 79.12 227 VAL O C 1
ATOM 8849 O O . VAL O 3 86 ? 112.905 40.808 104.623 1.00 85.88 227 VAL O O 1
ATOM 8853 N N . GLY O 3 87 ? 112.044 39.689 102.873 1.00 79.37 228 GLY O N 1
ATOM 8854 C CA . GLY O 3 87 ? 110.685 40.100 103.156 1.00 84.19 228 GLY O CA 1
ATOM 8855 C C . GLY O 3 87 ? 110.574 41.609 103.123 1.00 96.46 228 GLY O C 1
ATOM 8856 O O . GLY O 3 87 ? 111.059 42.248 102.187 1.00 99.21 228 GLY O O 1
ATOM 8857 N N . GLY O 3 88 ? 109.957 42.183 104.152 1.00 100.85 229 GLY O N 1
ATOM 8858 C CA . GLY O 3 88 ? 109.672 43.608 104.172 1.00 100.61 229 GLY O CA 1
ATOM 8859 C C . GLY O 3 88 ? 108.638 43.936 103.112 1.00 111.24 229 GLY O C 1
ATOM 8860 O O . GLY O 3 88 ? 108.373 43.121 102.229 1.00 123.37 229 GLY O O 1
ATOM 8861 N N . GLU O 3 89 ? 108.043 45.120 103.191 1.00 103.14 230 GLU O N 1
ATOM 8862 C CA . GLU O 3 89 ? 107.030 45.501 102.211 1.00 118.57 230 GLU O CA 1
ATOM 8863 C C . GLU O 3 89 ? 107.599 45.590 100.791 1.00 126.36 230 GLU O C 1
ATOM 8864 O O . GLU O 3 89 ? 108.805 45.793 100.613 1.00 112.24 230 GLU O O 1
ATOM 8870 N N . PRO O 3 90 ? 106.719 45.432 99.782 1.00 130.59 231 PRO O N 1
ATOM 8871 C CA . PRO O 3 90 ? 107.038 45.376 98.350 1.00 127.14 231 PRO O CA 1
ATOM 8872 C C . PRO O 3 90 ? 108.225 46.245 97.931 1.00 134.79 231 PRO O C 1
ATOM 8873 O O . PRO O 3 90 ? 108.264 47.447 98.216 1.00 133.45 231 PRO O O 1
ATOM 8877 N N . SER O 3 91 ? 109.185 45.620 97.255 1.00 129.55 232 SER O N 1
ATOM 8878 C CA . SER O 3 91 ? 110.381 46.302 96.769 1.00 126.80 232 SER O CA 1
ATOM 8879 C C . SER O 3 91 ? 110.124 46.978 95.418 1.00 123.51 232 SER O C 1
ATOM 8880 O O . SER O 3 91 ? 109.951 46.305 94.400 1.00 126.13 232 SER O O 1
ATOM 8883 N N . LYS O 3 92 ? 110.102 48.308 95.415 1.00 109.74 233 LYS O N 1
ATOM 8884 C CA . LYS O 3 92 ? 109.680 49.062 94.237 1.00 100.69 233 LYS O CA 1
ATOM 8885 C C . LYS O 3 92 ? 110.809 49.324 93.241 1.00 102.12 233 LYS O C 1
ATOM 8886 O O . LYS O 3 92 ? 111.951 48.909 93.449 1.00 103.90 233 LYS O O 1
ATOM 8888 N N . LYS O 3 93 ? 110.472 50.007 92.150 1.00 95.09 234 LYS O N 1
ATOM 8889 C CA . LYS O 3 93 ? 111.468 50.472 91.193 1.00 93.15 234 LYS O CA 1
ATOM 8890 C C . LYS O 3 93 ? 111.962 51.843 91.649 1.00 88.03 234 LYS O C 1
ATOM 8891 O O . LYS O 3 93 ? 111.354 52.458 92.527 1.00 69.19 234 LYS O O 1
ATOM 8893 N N . ARG O 3 94 ? 113.062 52.313 91.066 1.00 79.73 235 ARG O N 1
ATOM 8894 C CA . ARG O 3 94 ? 113.630 53.611 91.422 1.00 59.97 235 ARG O CA 1
ATOM 8895 C C . ARG O 3 94 ? 112.655 54.730 91.187 1.00 68.50 235 ARG O C 1
ATOM 8896 O O . ARG O 3 94 ? 111.908 54.711 90.211 1.00 68.98 235 ARG O O 1
ATOM 8904 N N . LYS O 3 95 ? 112.676 55.717 92.075 1.00 70.22 236 LYS O N 1
ATOM 8905 C CA . LYS O 3 95 ? 112.034 56.981 91.770 1.00 76.73 236 LYS O CA 1
ATOM 8906 C C . LYS O 3 95 ? 112.701 57.507 90.505 1.00 69.70 236 LYS O C 1
ATOM 8907 O O . LYS O 3 95 ? 113.932 57.606 90.444 1.00 58.44 236 LYS O O 1
ATOM 8913 N N . ARG O 3 96 ? 111.900 57.810 89.487 1.00 70.20 237 ARG O N 1
ATOM 8914 C CA . ARG O 3 96 ? 112.443 58.404 88.270 1.00 75.27 237 ARG O CA 1
ATOM 8915 C C . ARG O 3 96 ? 113.039 59.762 88.615 1.00 67.23 237 ARG O C 1
ATOM 8916 O O . ARG O 3 96 ? 112.538 60.476 89.493 1.00 78.90 237 ARG O O 1
ATOM 8924 N N . ARG O 3 97 ? 114.126 60.103 87.939 1.00 40.90 238 ARG O N 1
ATOM 8925 C CA . ARG O 3 97 ? 114.889 61.299 88.274 1.00 61.59 238 ARG O CA 1
ATOM 8926 C C . ARG O 3 97 ? 114.127 62.563 87.888 1.00 50.28 238 ARG O C 1
ATOM 8927 O O . ARG O 3 97 ? 114.325 63.102 86.811 1.00 72.89 238 ARG O O 1
ATOM 8935 N N . THR O 3 98 ? 113.258 63.043 88.761 1.00 44.62 239 THR O N 1
ATOM 8936 C CA . THR O 3 98 ? 112.400 64.160 88.389 1.00 74.73 239 THR O CA 1
ATOM 8937 C C . THR O 3 98 ? 113.187 65.272 87.701 1.00 79.29 239 THR O C 1
ATOM 8938 O O . THR O 3 98 ? 114.302 65.616 88.116 1.00 67.83 239 THR O O 1
ATOM 8942 N N . SER O 3 99 ? 112.596 65.795 86.627 1.00 91.40 240 SER O N 1
ATOM 8943 C CA . SER O 3 99 ? 113.154 66.903 85.858 1.00 89.49 240 SER O CA 1
ATOM 8944 C C . SER O 3 99 ? 112.281 68.128 86.103 1.00 81.03 240 SER O C 1
ATOM 8945 O O . SER O 3 99 ? 111.072 68.088 85.882 1.00 81.60 240 SER O O 1
ATOM 8948 N N . PHE O 3 100 ? 112.886 69.214 86.565 1.00 80.05 241 PHE O N 1
ATOM 8949 C CA . PHE O 3 100 ? 112.121 70.413 86.888 1.00 95.25 241 PHE O CA 1
ATOM 8950 C C . PHE O 3 100 ? 111.898 71.306 85.679 1.00 101.00 241 PHE O C 1
ATOM 8951 O O . PHE O 3 100 ? 112.723 71.362 84.766 1.00 97.90 241 PHE O O 1
ATOM 8959 N N . THR O 3 101 ? 110.770 72.005 85.684 1.00 99.47 242 THR O N 1
ATOM 8960 C CA . THR O 3 101 ? 110.554 73.080 84.735 1.00 102.77 242 THR O CA 1
ATOM 8961 C C . THR O 3 101 ? 111.572 74.168 85.067 1.00 107.33 242 THR O C 1
ATOM 8962 O O . THR O 3 101 ? 111.984 74.296 86.222 1.00 98.96 242 THR O O 1
ATOM 8966 N N . PRO O 3 102 ? 112.002 74.940 84.057 1.00 113.14 243 PRO O N 1
ATOM 8967 C CA . PRO O 3 102 ? 113.016 75.965 84.326 1.00 103.36 243 PRO O CA 1
ATOM 8968 C C . PRO O 3 102 ? 112.545 76.893 85.436 1.00 106.27 243 PRO O C 1
ATOM 8969 O O . PRO O 3 102 ? 113.231 77.034 86.445 1.00 109.50 243 PRO O O 1
ATOM 8973 N N . GLN O 3 103 ? 111.376 77.500 85.253 1.00 103.78 244 GLN O N 1
ATOM 8974 C CA . GLN O 3 103 ? 110.801 78.403 86.246 1.00 106.85 244 GLN O CA 1
ATOM 8975 C C . GLN O 3 103 ? 110.697 77.750 87.626 1.00 109.14 244 GLN O C 1
ATOM 8976 O O . GLN O 3 103 ? 110.828 78.426 88.644 1.00 103.48 244 GLN O O 1
ATOM 8982 N N . ALA O 3 104 ? 110.450 76.442 87.659 1.00 109.43 245 ALA O N 1
ATOM 8983 C CA . ALA O 3 104 ? 110.442 75.710 88.922 1.00 104.90 245 ALA O CA 1
ATOM 8984 C C . ALA O 3 104 ? 111.807 75.841 89.574 1.00 103.45 245 ALA O C 1
ATOM 8985 O O . ALA O 3 104 ? 111.913 76.182 90.750 1.00 105.67 245 ALA O O 1
ATOM 8987 N N . ILE O 3 105 ? 112.856 75.581 88.803 1.00 102.89 246 ILE O N 1
ATOM 8988 C CA . ILE O 3 105 ? 114.204 75.710 89.332 1.00 103.80 246 ILE O CA 1
ATOM 8989 C C . ILE O 3 105 ? 114.533 77.173 89.642 1.00 101.50 246 ILE O C 1
ATOM 8990 O O . ILE O 3 105 ? 115.433 77.452 90.424 1.00 98.88 246 ILE O O 1
ATOM 8995 N N . GLU O 3 106 ? 113.789 78.101 89.047 1.00 99.16 247 GLU O N 1
ATOM 8996 C CA . GLU O 3 106 ? 113.973 79.519 89.348 1.00 104.24 247 GLU O CA 1
ATOM 8997 C C . GLU O 3 106 ? 113.112 79.975 90.531 1.00 105.96 247 GLU O C 1
ATOM 8998 O O . GLU O 3 106 ? 113.507 80.850 91.299 1.00 112.57 247 GLU O O 1
ATOM 9004 N N . ALA O 3 107 ? 111.940 79.371 90.681 1.00 96.68 248 ALA O N 1
ATOM 9005 C CA . ALA O 3 107 ? 111.115 79.599 91.858 1.00 96.11 248 ALA O CA 1
ATOM 9006 C C . ALA O 3 107 ? 111.738 78.919 93.076 1.00 106.01 248 ALA O C 1
ATOM 9007 O O . ALA O 3 107 ? 111.382 79.214 94.214 1.00 111.36 248 ALA O O 1
ATOM 9009 N N . LEU O 3 108 ? 112.673 78.007 92.824 1.00 106.83 249 LEU O N 1
ATOM 9010 C CA . LEU O 3 108 ? 113.300 77.223 93.883 1.00 100.69 249 LEU O CA 1
ATOM 9011 C C . LEU O 3 108 ? 114.442 77.958 94.571 1.00 104.79 249 LEU O C 1
ATOM 9012 O O . LEU O 3 108 ? 114.506 78.005 95.802 1.00 101.94 249 LEU O O 1
ATOM 9017 N N . ASN O 3 109 ? 115.352 78.517 93.781 1.00 98.90 250 ASN O N 1
ATOM 9018 C CA . ASN O 3 109 ? 116.401 79.357 94.343 1.00 101.83 250 ASN O CA 1
ATOM 9019 C C . ASN O 3 109 ? 115.845 80.736 94.675 1.00 112.08 250 ASN O C 1
ATOM 9020 O O . ASN O 3 109 ? 116.531 81.583 95.255 1.00 112.03 250 ASN O O 1
ATOM 9025 N N . ALA O 3 110 ? 114.585 80.946 94.303 1.00 105.11 251 ALA O N 1
ATOM 9026 C CA . ALA O 3 110 ? 113.813 82.053 94.841 1.00 105.85 251 ALA O CA 1
ATOM 9027 C C . ALA O 3 110 ? 113.747 81.879 96.354 1.00 110.81 251 ALA O C 1
ATOM 9028 O O . ALA O 3 110 ? 114.470 82.545 97.096 1.00 113.97 251 ALA O O 1
ATOM 9030 N N . TYR O 3 111 ? 112.893 80.962 96.802 1.00 105.10 252 TYR O N 1
ATOM 9031 C CA . TYR O 3 111 ? 112.769 80.642 98.222 1.00 108.27 252 TYR O CA 1
ATOM 9032 C C . TYR O 3 111 ? 114.122 80.443 98.891 1.00 109.65 252 TYR O C 1
ATOM 9033 O O . TYR O 3 111 ? 114.319 80.832 100.039 1.00 109.57 252 TYR O O 1
ATOM 9042 N N . PHE O 3 112 ? 115.048 79.828 98.163 1.00 116.75 253 PHE O N 1
ATOM 9043 C CA . PHE O 3 112 ? 116.358 79.480 98.706 1.00 120.05 253 PHE O CA 1
ATOM 9044 C C . PHE O 3 112 ? 117.141 80.701 99.194 1.00 122.80 253 PHE O C 1
ATOM 9045 O O . PHE O 3 112 ? 117.954 80.604 100.119 1.00 116.27 253 PHE O O 1
ATOM 9053 N N . GLU O 3 113 ? 116.895 81.847 98.568 1.00 117.22 254 GLU O N 1
ATOM 9054 C CA . GLU O 3 113 ? 117.550 83.083 98.973 1.00 123.00 254 GLU O CA 1
ATOM 9055 C C . GLU O 3 113 ? 117.174 83.488 100.399 1.00 129.11 254 GLU O C 1
ATOM 9056 O O . GLU O 3 113 ? 118.000 83.399 101.315 1.00 129.13 254 GLU O O 1
ATOM 9062 N N . LYS O 3 114 ? 115.931 83.931 100.580 1.00 123.24 255 LYS O N 1
ATOM 9063 C CA . LYS O 3 114 ? 115.441 84.322 101.901 1.00 125.50 255 LYS O CA 1
ATOM 9064 C C . LYS O 3 114 ? 115.621 83.186 102.905 1.00 126.64 255 LYS O C 1
ATOM 9065 O O . LYS O 3 114 ? 116.343 83.325 103.895 1.00 122.41 255 LYS O O 1
ATOM 9071 N N . ASN O 3 115 ? 114.969 82.060 102.635 1.00 125.43 256 ASN O N 1
ATOM 9072 C CA . ASN O 3 115 ? 115.039 80.907 103.520 1.00 115.77 256 ASN O CA 1
ATOM 9073 C C . ASN O 3 115 ? 115.773 79.734 102.886 1.00 119.46 256 ASN O C 1
ATOM 9074 O O . ASN O 3 115 ? 115.171 78.944 102.157 1.00 116.83 256 ASN O O 1
ATOM 9079 N N . PRO O 3 116 ? 117.082 79.624 103.159 1.00 120.12 257 PRO O N 1
ATOM 9080 C CA . PRO O 3 116 ? 117.923 78.515 102.693 1.00 116.18 257 PRO O CA 1
ATOM 9081 C C . PRO O 3 116 ? 117.789 77.268 103.574 1.00 111.86 257 PRO O C 1
ATOM 9082 O O . PRO O 3 116 ? 118.545 76.309 103.404 1.00 106.16 257 PRO O O 1
ATOM 9086 N N . LEU O 3 117 ? 116.831 77.281 104.495 1.00 108.79 258 LEU O N 1
ATOM 9087 C CA . LEU O 3 117 ? 116.666 76.183 105.443 1.00 104.70 258 LEU O CA 1
ATOM 9088 C C . LEU O 3 117 ? 115.236 76.019 105.951 1.00 107.82 258 LEU O C 1
ATOM 9089 O O . LEU O 3 117 ? 115.016 75.950 107.160 1.00 92.29 258 LEU O O 1
ATOM 9094 N N . PRO O 3 118 ? 114.260 75.936 105.032 1.00 111.21 259 PRO O N 1
ATOM 9095 C CA . PRO O 3 118 ? 112.860 75.836 105.461 1.00 111.69 259 PRO O CA 1
ATOM 9096 C C . PRO O 3 118 ? 112.626 74.668 106.422 1.00 119.02 259 PRO O C 1
ATOM 9097 O O . PRO O 3 118 ? 113.401 73.709 106.450 1.00 119.65 259 PRO O O 1
ATOM 9101 N N . THR O 3 119 ? 111.569 74.760 107.218 1.00 114.80 260 THR O N 1
ATOM 9102 C CA . THR O 3 119 ? 111.207 73.672 108.108 1.00 114.20 260 THR O CA 1
ATOM 9103 C C . THR O 3 119 ? 110.112 72.873 107.442 1.00 112.37 260 THR O C 1
ATOM 9104 O O . THR O 3 119 ? 109.412 73.387 106.570 1.00 116.62 260 THR O O 1
ATOM 9108 N N . GLY O 3 120 ? 109.963 71.621 107.864 1.00 110.58 261 GLY O N 1
ATOM 9109 C CA . GLY O 3 120 ? 108.985 70.717 107.284 1.00 124.06 261 GLY O CA 1
ATOM 9110 C C . GLY O 3 120 ? 107.654 71.376 106.976 1.00 131.90 261 GLY O C 1
ATOM 9111 O O . GLY O 3 120 ? 107.075 71.169 105.904 1.00 120.94 261 GLY O O 1
ATOM 9112 N N . GLN O 3 121 ? 107.171 72.179 107.919 1.00 132.14 262 GLN O N 1
ATOM 9113 C CA . GLN O 3 121 ? 105.907 72.881 107.752 1.00 132.20 262 GLN O CA 1
ATOM 9114 C C . GLN O 3 121 ? 105.891 73.712 106.469 1.00 128.23 262 GLN O C 1
ATOM 9115 O O . GLN O 3 121 ? 105.051 73.498 105.594 1.00 129.16 262 GLN O O 1
ATOM 9117 N N . GLU O 3 122 ? 106.829 74.646 106.350 1.00 120.17 263 GLU O N 1
ATOM 9118 C CA . GLU O 3 122 ? 106.843 75.560 105.211 1.00 123.75 263 GLU O CA 1
ATOM 9119 C C . GLU O 3 122 ? 107.171 74.867 103.893 1.00 131.43 263 GLU O C 1
ATOM 9120 O O . GLU O 3 122 ? 106.677 75.266 102.833 1.00 127.40 263 GLU O O 1
ATOM 9126 N N . ILE O 3 123 ? 108.000 73.831 103.967 1.00 129.26 264 ILE O N 1
ATOM 9127 C CA . ILE O 3 123 ? 108.388 73.069 102.783 1.00 125.20 264 ILE O CA 1
ATOM 9128 C C . ILE O 3 123 ? 107.200 72.365 102.130 1.00 128.38 264 ILE O C 1
ATOM 9129 O O . ILE O 3 123 ? 107.105 72.296 100.903 1.00 123.35 264 ILE O O 1
ATOM 9134 N N . THR O 3 124 ? 106.291 71.856 102.957 1.00 130.49 265 THR O N 1
ATOM 9135 C CA . THR O 3 124 ? 105.119 71.140 102.462 1.00 129.13 265 THR O CA 1
ATOM 9136 C C . THR O 3 124 ? 104.109 72.115 101.857 1.00 124.27 265 THR O C 1
ATOM 9137 O O . THR O 3 124 ? 103.161 71.716 101.175 1.00 115.80 265 THR O O 1
ATOM 9141 N N . GLU O 3 125 ? 104.332 73.401 102.103 1.00 123.50 266 GLU O N 1
ATOM 9142 C CA . GLU O 3 125 ? 103.476 74.446 101.564 1.00 130.62 266 GLU O CA 1
ATOM 9143 C C . GLU O 3 125 ? 103.937 74.869 100.174 1.00 133.25 266 GLU O C 1
ATOM 9144 O O . GLU O 3 125 ? 103.117 75.128 99.291 1.00 133.43 266 GLU O O 1
ATOM 9158 N N . ALA O 3 127 ? 105.444 72.884 98.278 1.00 117.62 268 ALA O N 1
ATOM 9159 C CA . ALA O 3 127 ? 105.135 71.686 97.507 1.00 124.24 268 ALA O CA 1
ATOM 9160 C C . ALA O 3 127 ? 103.735 71.766 96.918 1.00 124.31 268 ALA O C 1
ATOM 9161 O O . ALA O 3 127 ? 103.499 71.330 95.789 1.00 123.59 268 ALA O O 1
ATOM 9163 N N . LYS O 3 128 ? 102.810 72.324 97.691 1.00 123.35 269 LYS O N 1
ATOM 9164 C CA . LYS O 3 128 ? 101.442 72.500 97.231 1.00 124.98 269 LYS O CA 1
ATOM 9165 C C . LYS O 3 128 ? 101.418 73.433 96.022 1.00 128.96 269 LYS O C 1
ATOM 9166 O O . LYS O 3 128 ? 100.706 73.182 95.046 1.00 124.27 269 LYS O O 1
ATOM 9172 N N . GLU O 3 129 ? 102.217 74.496 96.082 1.00 130.74 270 GLU O N 1
ATOM 9173 C CA . GLU O 3 129 ? 102.181 75.539 95.056 1.00 129.93 270 GLU O CA 1
ATOM 9174 C C . GLU O 3 129 ? 103.049 75.240 93.838 1.00 120.30 270 GLU O C 1
ATOM 9175 O O . GLU O 3 129 ? 103.218 76.100 92.976 1.00 121.40 270 GLU O O 1
ATOM 9181 N N . LEU O 3 130 ? 103.593 74.031 93.756 1.00 119.32 271 LEU O N 1
ATOM 9182 C CA . LEU O 3 130 ? 104.564 73.737 92.707 1.00 116.52 271 LEU O CA 1
ATOM 9183 C C . LEU O 3 130 ? 104.424 72.372 92.046 1.00 116.26 271 LEU O C 1
ATOM 9184 O O . LEU O 3 130 ? 105.376 71.891 91.438 1.00 111.87 271 LEU O O 1
ATOM 9189 N N . ASN O 3 131 ? 103.245 71.761 92.160 1.00 117.86 272 ASN O N 1
ATOM 9190 C CA . ASN O 3 131 ? 102.949 70.489 91.488 1.00 119.79 272 ASN O CA 1
ATOM 9191 C C . ASN O 3 131 ? 104.047 69.430 91.675 1.00 120.17 272 ASN O C 1
ATOM 9192 O O . ASN O 3 131 ? 104.289 68.595 90.796 1.00 100.08 272 ASN O O 1
ATOM 9197 N N . TYR O 3 132 ? 104.710 69.480 92.828 1.00 123.63 273 TYR O N 1
ATOM 9198 C CA . TYR O 3 132 ? 105.770 68.535 93.163 1.00 115.45 273 TYR O CA 1
ATOM 9199 C C . TYR O 3 132 ? 105.556 68.004 94.566 1.00 112.94 273 TYR O C 1
ATOM 9200 O O . TYR O 3 132 ? 105.359 68.786 95.496 1.00 117.08 273 TYR O O 1
ATOM 9209 N N . ASP O 3 133 ? 105.603 66.685 94.732 1.00 96.48 274 ASP O N 1
ATOM 9210 C CA . ASP O 3 133 ? 105.423 66.113 96.062 1.00 111.35 274 ASP O CA 1
ATOM 9211 C C . ASP O 3 133 ? 106.493 66.644 97.027 1.00 104.69 274 ASP O C 1
ATOM 9212 O O . ASP O 3 133 ? 107.590 67.032 96.612 1.00 91.81 274 ASP O O 1
ATOM 9217 N N . ARG O 3 134 ? 106.151 66.680 98.310 1.00 98.72 275 ARG O N 1
ATOM 9218 C CA . ARG O 3 134 ? 106.968 67.364 99.308 1.00 100.53 275 ARG O CA 1
ATOM 9219 C C . ARG O 3 134 ? 108.350 66.738 99.485 1.00 99.68 275 ARG O C 1
ATOM 9220 O O . ARG O 3 134 ? 109.349 67.449 99.670 1.00 86.61 275 ARG O O 1
ATOM 9228 N N . GLU O 3 135 ? 108.397 65.409 99.435 1.00 91.14 276 GLU O N 1
ATOM 9229 C CA . GLU O 3 135 ? 109.641 64.673 99.615 1.00 82.98 276 GLU O CA 1
ATOM 9230 C C . GLU O 3 135 ? 110.693 65.196 98.651 1.00 88.16 276 GLU O C 1
ATOM 9231 O O . GLU O 3 135 ? 111.853 65.406 99.021 1.00 71.13 276 GLU O O 1
ATOM 9237 N N . VAL O 3 136 ? 110.251 65.411 97.413 1.00 94.71 277 VAL O N 1
ATOM 9238 C CA . VAL O 3 136 ? 111.067 65.951 96.333 1.00 90.23 277 VAL O CA 1
ATOM 9239 C C . VAL O 3 136 ? 111.633 67.318 96.694 1.00 73.55 277 VAL O C 1
ATOM 9240 O O . VAL O 3 136 ? 112.836 67.560 96.577 1.00 69.99 277 VAL O O 1
ATOM 9244 N N . VAL O 3 137 ? 110.755 68.209 97.138 1.00 78.53 278 VAL O N 1
ATOM 9245 C CA . VAL O 3 137 ? 111.148 69.574 97.458 1.00 82.86 278 VAL O CA 1
ATOM 9246 C C . VAL O 3 137 ? 112.148 69.648 98.604 1.00 85.31 278 VAL O C 1
ATOM 9247 O O . VAL O 3 137 ? 113.074 70.475 98.593 1.00 73.49 278 VAL O O 1
ATOM 9251 N N . ARG O 3 138 ? 111.948 68.794 99.602 1.00 70.08 279 ARG O N 1
ATOM 9252 C CA . ARG O 3 138 ? 112.814 68.807 100.761 1.00 75.49 279 ARG O CA 1
ATOM 9253 C C . ARG O 3 138 ? 114.233 68.532 100.309 1.00 79.18 279 ARG O C 1
ATOM 9254 O O . ARG O 3 138 ? 115.172 69.275 100.631 1.00 71.31 279 ARG O O 1
ATOM 9262 N N . VAL O 3 139 ? 114.366 67.455 99.539 1.00 81.61 280 VAL O N 1
ATOM 9263 C CA . VAL O 3 139 ? 115.654 67.021 99.026 1.00 77.05 280 VAL O CA 1
ATOM 9264 C C . VAL O 3 139 ? 116.263 68.060 98.103 1.00 76.25 280 VAL O C 1
ATOM 9265 O O . VAL O 3 139 ? 117.488 68.211 98.058 1.00 56.54 280 VAL O O 1
ATOM 9269 N N . TRP O 3 140 ? 115.411 68.764 97.357 1.00 67.40 281 TRP O N 1
ATOM 9270 C CA . TRP O 3 140 ? 115.900 69.824 96.496 1.00 69.05 281 TRP O CA 1
ATOM 9271 C C . TRP O 3 140 ? 116.691 70.810 97.328 1.00 72.63 281 TRP O C 1
ATOM 9272 O O . TRP O 3 140 ? 117.811 71.178 96.977 1.00 70.37 281 TRP O O 1
ATOM 9283 N N . PHE O 3 141 ? 116.095 71.243 98.433 1.00 69.89 282 PHE O N 1
ATOM 9284 C CA . PHE O 3 141 ? 116.736 72.230 99.286 1.00 85.01 282 PHE O CA 1
ATOM 9285 C C . PHE O 3 141 ? 117.998 71.679 99.904 1.00 82.92 282 PHE O C 1
ATOM 9286 O O . PHE O 3 141 ? 119.054 72.327 99.899 1.00 67.87 282 PHE O O 1
ATOM 9294 N N . SER O 3 142 ? 117.869 70.473 100.438 1.00 72.79 283 SER O N 1
ATOM 9295 C CA . SER O 3 142 ? 118.994 69.778 101.011 1.00 67.54 283 SER O CA 1
ATOM 9296 C C . SER O 3 142 ? 120.124 69.705 100.009 1.00 76.05 283 SER O C 1
ATOM 9297 O O . SER O 3 142 ? 121.255 70.109 100.282 1.00 81.28 283 SER O O 1
ATOM 9300 N N . ASN O 3 143 ? 119.800 69.167 98.841 1.00 70.62 284 ASN O N 1
ATOM 9301 C CA . ASN O 3 143 ? 120.783 68.963 97.795 1.00 71.54 284 ASN O CA 1
ATOM 9302 C C . ASN O 3 143 ? 121.403 70.284 97.375 1.00 87.86 284 ASN O C 1
ATOM 9303 O O . ASN O 3 143 ? 122.577 70.342 97.000 1.00 95.69 284 ASN O O 1
ATOM 9308 N N . ARG O 3 144 ? 120.607 71.345 97.464 1.00 89.47 285 ARG O N 1
ATOM 9309 C CA . ARG O 3 144 ? 121.070 72.681 97.133 1.00 89.70 285 ARG O CA 1
ATOM 9310 C C . ARG O 3 144 ? 122.098 73.126 98.162 1.00 91.83 285 ARG O C 1
ATOM 9311 O O . ARG O 3 144 ? 123.093 73.761 97.821 1.00 99.00 285 ARG O O 1
ATOM 9319 N N . ARG O 3 145 ? 121.860 72.786 99.423 1.00 86.15 286 ARG O N 1
ATOM 9320 C CA . ARG O 3 145 ? 122.793 73.158 100.481 1.00 97.33 286 ARG O CA 1
ATOM 9321 C C . ARG O 3 145 ? 124.195 72.594 100.240 1.00 101.43 286 ARG O C 1
ATOM 9322 O O . ARG O 3 145 ? 125.172 73.347 100.203 1.00 89.17 286 ARG O O 1
ATOM 9330 N N . GLN O 3 146 ? 124.289 71.277 100.071 1.00 101.48 287 GLN O N 1
ATOM 9331 C CA . GLN O 3 146 ? 125.587 70.623 99.933 1.00 113.16 287 GLN O CA 1
ATOM 9332 C C . GLN O 3 146 ? 126.393 71.153 98.754 1.00 105.19 287 GLN O C 1
ATOM 9333 O O . GLN O 3 146 ? 127.585 71.432 98.886 1.00 110.37 287 GLN O O 1
ATOM 9339 N N . THR O 3 147 ? 125.743 71.289 97.604 1.00 100.40 288 THR O N 1
ATOM 9340 C CA . THR O 3 147 ? 126.437 71.708 96.388 1.00 110.60 288 THR O CA 1
ATOM 9341 C C . THR O 3 147 ? 127.252 72.986 96.582 1.00 113.59 288 THR O C 1
ATOM 9342 O O . THR O 3 147 ? 128.242 73.216 95.879 1.00 107.29 288 THR O O 1
ATOM 9346 N N . LEU O 3 148 ? 126.834 73.809 97.541 1.00 110.22 289 LEU O N 1
ATOM 9347 C CA . LEU O 3 148 ? 127.521 75.061 97.839 1.00 112.81 289 LEU O CA 1
ATOM 9348 C C . LEU O 3 148 ? 128.639 74.903 98.865 1.00 117.09 289 LEU O C 1
ATOM 9349 O O . LEU O 3 148 ? 129.580 75.700 98.896 1.00 119.70 289 LEU O O 1
ATOM 9354 N N . LYS O 3 149 ? 128.532 73.878 99.704 1.00 114.79 290 LYS O N 1
ATOM 9355 C CA . LYS O 3 149 ? 129.568 73.592 100.689 1.00 115.59 290 LYS O CA 1
ATOM 9356 C C . LYS O 3 149 ? 130.826 73.043 100.019 1.00 121.43 290 LYS O C 1
ATOM 9357 O O . LYS O 3 149 ? 131.821 72.763 100.688 1.00 126.53 290 LYS O O 1
ATOM 9359 N N . ASN O 3 150 ? 130.778 72.903 98.696 1.00 122.68 291 ASN O N 1
ATOM 9360 C CA . ASN O 3 150 ? 131.872 72.304 97.936 1.00 124.68 291 ASN O CA 1
ATOM 9361 C C . ASN O 3 150 ? 132.527 73.285 96.972 1.00 133.75 291 ASN O C 1
ATOM 9362 O O . ASN O 3 150 ? 133.724 73.192 96.686 1.00 141.74 291 ASN O O 1
ATOM 9367 N N . THR O 3 151 ? 131.732 74.222 96.468 1.00 131.16 292 THR O N 1
ATOM 9368 C CA . THR O 3 151 ? 132.184 75.146 95.434 1.00 134.29 292 THR O CA 1
ATOM 9369 C C . THR O 3 151 ? 132.712 76.458 96.016 1.00 112.73 292 THR O C 1
ATOM 9373 N N . ASN P 3 2 ? 132.725 39.887 72.550 1.00 92.44 143 ASN P N 1
ATOM 9374 C CA . ASN P 3 2 ? 132.473 38.873 73.575 1.00 99.07 143 ASN P CA 1
ATOM 9375 C C . ASN P 3 2 ? 131.856 39.498 74.821 1.00 105.23 143 ASN P C 1
ATOM 9376 O O . ASN P 3 2 ? 132.553 39.787 75.792 1.00 100.62 143 ASN P O 1
ATOM 9385 N N . GLU P 3 4 ? 129.924 38.541 77.204 1.00 96.72 145 GLU P N 1
ATOM 9386 C CA . GLU P 3 4 ? 129.879 37.833 78.467 1.00 100.16 145 GLU P CA 1
ATOM 9387 C C . GLU P 3 4 ? 131.213 38.029 79.163 1.00 95.15 145 GLU P C 1
ATOM 9388 O O . GLU P 3 4 ? 131.264 38.326 80.356 1.00 85.06 145 GLU P O 1
ATOM 9394 N N . GLU P 3 5 ? 132.288 37.878 78.396 1.00 85.40 146 GLU P N 1
ATOM 9395 C CA . GLU P 3 5 ? 133.632 38.151 78.883 1.00 89.08 146 GLU P CA 1
ATOM 9396 C C . GLU P 3 5 ? 133.650 39.489 79.599 1.00 86.09 146 GLU P C 1
ATOM 9397 O O . GLU P 3 5 ? 134.184 39.619 80.700 1.00 84.35 146 GLU P O 1
ATOM 9403 N N . ILE P 3 6 ? 133.033 40.479 78.968 1.00 97.44 147 ILE P N 1
ATOM 9404 C CA . ILE P 3 6 ? 132.994 41.828 79.511 1.00 94.79 147 ILE P CA 1
ATOM 9405 C C . ILE P 3 6 ? 131.993 41.948 80.659 1.00 88.46 147 ILE P C 1
ATOM 9406 O O . ILE P 3 6 ? 132.270 42.621 81.646 1.00 75.38 147 ILE P O 1
ATOM 9411 N N . ARG P 3 7 ? 130.835 41.302 80.528 1.00 96.21 148 ARG P N 1
ATOM 9412 C CA . ARG P 3 7 ? 129.853 41.284 81.610 1.00 82.34 148 ARG P CA 1
ATOM 9413 C C . ARG P 3 7 ? 130.516 40.732 82.860 1.00 79.71 148 ARG P C 1
ATOM 9414 O O . ARG P 3 7 ? 130.525 41.372 83.910 1.00 73.80 148 ARG P O 1
ATOM 9416 N N . GLU P 3 8 ? 131.101 39.549 82.726 1.00 85.09 149 GLU P N 1
ATOM 9417 C CA . GLU P 3 8 ? 131.776 38.896 83.837 1.00 83.56 149 GLU P CA 1
ATOM 9418 C C . GLU P 3 8 ? 132.869 39.745 84.474 1.00 85.48 149 GLU P C 1
ATOM 9419 O O . GLU P 3 8 ? 133.021 39.755 85.698 1.00 77.78 149 GLU P O 1
ATOM 9425 N N . PHE P 3 9 ? 133.630 40.457 83.654 1.00 70.51 150 PHE P N 1
ATOM 9426 C CA . PHE P 3 9 ? 134.630 41.363 84.200 1.00 71.17 150 PHE P CA 1
ATOM 9427 C C . PHE P 3 9 ? 133.986 42.431 85.083 1.00 72.29 150 PHE P C 1
ATOM 9428 O O . PHE P 3 9 ? 134.548 42.814 86.109 1.00 80.78 150 PHE P O 1
ATOM 9436 N N . ALA P 3 10 ? 132.809 42.910 84.687 1.00 61.16 151 ALA P N 1
ATOM 9437 C CA . ALA P 3 10 ? 132.151 43.987 85.418 1.00 66.26 151 ALA P CA 1
ATOM 9438 C C . ALA P 3 10 ? 131.705 43.485 86.781 1.00 77.98 151 ALA P C 1
ATOM 9439 O O . ALA P 3 10 ? 132.013 44.087 87.815 1.00 61.65 151 ALA P O 1
ATOM 9441 N N . LYS P 3 11 ? 130.971 42.377 86.760 1.00 77.60 152 LYS P N 1
ATOM 9442 C CA . LYS P 3 11 ? 130.605 41.638 87.960 1.00 76.05 152 LYS P CA 1
ATOM 9443 C C . LYS P 3 11 ? 131.742 41.679 88.988 1.00 83.09 152 LYS P C 1
ATOM 9444 O O . LYS P 3 11 ? 131.569 42.173 90.105 1.00 75.69 152 LYS P O 1
ATOM 9450 N N . ASN P 3 12 ? 132.915 41.191 88.586 1.00 84.76 153 ASN P N 1
ATOM 9451 C CA . ASN P 3 12 ? 134.064 41.089 89.483 1.00 79.01 153 ASN P CA 1
ATOM 9452 C C . ASN P 3 12 ? 134.745 42.420 89.786 1.00 79.77 153 ASN P C 1
ATOM 9453 O O . ASN P 3 12 ? 135.348 42.585 90.849 1.00 77.06 153 ASN P O 1
ATOM 9458 N N . PHE P 3 13 ? 134.670 43.368 88.859 1.00 64.69 154 PHE P N 1
ATOM 9459 C CA . PHE P 3 13 ? 135.295 44.653 89.122 1.00 72.57 154 PHE P CA 1
ATOM 9460 C C . PHE P 3 13 ? 134.675 45.243 90.367 1.00 70.62 154 PHE P C 1
ATOM 9461 O O . PHE P 3 13 ? 135.373 45.649 91.294 1.00 59.67 154 PHE P O 1
ATOM 9469 N N . LYS P 3 14 ? 133.347 45.283 90.358 1.00 78.88 155 LYS P N 1
ATOM 9470 C CA . LYS P 3 14 ? 132.548 45.801 91.454 1.00 74.02 155 LYS P CA 1
ATOM 9471 C C . LYS P 3 14 ? 133.037 45.161 92.740 1.00 76.19 155 LYS P C 1
ATOM 9472 O O . LYS P 3 14 ? 133.518 45.845 93.652 1.00 66.34 155 LYS P O 1
ATOM 9478 N N . ILE P 3 15 ? 132.918 43.836 92.779 1.00 63.77 156 ILE P N 1
ATOM 9479 C CA . ILE P 3 15 ? 133.437 42.999 93.856 1.00 74.90 156 ILE P CA 1
ATOM 9480 C C . ILE P 3 15 ? 134.806 43.433 94.381 1.00 79.57 156 ILE P C 1
ATOM 9481 O O . ILE P 3 15 ? 134.944 43.916 95.508 1.00 66.54 156 ILE P O 1
ATOM 9486 N N . ARG P 3 16 ? 135.818 43.237 93.547 1.00 69.60 157 ARG P N 1
ATOM 9487 C CA . ARG P 3 16 ? 137.186 43.528 93.909 1.00 60.12 157 ARG P CA 1
ATOM 9488 C C . ARG P 3 16 ? 137.367 44.977 94.344 1.00 71.76 157 ARG P C 1
ATOM 9489 O O . ARG P 3 16 ? 138.353 45.321 94.990 1.00 81.09 157 ARG P O 1
ATOM 9497 N N . ARG P 3 17 ? 136.408 45.823 94.000 1.00 56.51 158 ARG P N 1
ATOM 9498 C CA . ARG P 3 17 ? 136.477 47.221 94.374 1.00 64.20 158 ARG P CA 1
ATOM 9499 C C . ARG P 3 17 ? 136.051 47.352 95.825 1.00 77.01 158 ARG P C 1
ATOM 9500 O O . ARG P 3 17 ? 136.465 48.268 96.550 1.00 64.87 158 ARG P O 1
ATOM 9508 N N . LEU P 3 18 ? 135.210 46.417 96.243 1.00 73.91 159 LEU P N 1
ATOM 9509 C CA . LEU P 3 18 ? 134.668 46.433 97.593 1.00 85.91 159 LEU P CA 1
ATOM 9510 C C . LEU P 3 18 ? 135.642 45.769 98.553 1.00 80.93 159 LEU P C 1
ATOM 9511 O O . LEU P 3 18 ? 135.892 46.281 99.647 1.00 68.64 159 LEU P O 1
ATOM 9516 N N . SER P 3 19 ? 136.190 44.631 98.135 1.00 75.81 160 SER P N 1
ATOM 9517 C CA . SER P 3 19 ? 137.213 43.951 98.914 1.00 78.18 160 SER P CA 1
ATOM 9518 C C . SER P 3 19 ? 138.318 44.944 99.247 1.00 71.59 160 SER P C 1
ATOM 9519 O O . SER P 3 19 ? 138.910 44.906 100.325 1.00 85.69 160 SER P O 1
ATOM 9522 N N . LEU P 3 20 ? 138.573 45.856 98.321 1.00 59.94 161 LEU P N 1
ATOM 9523 C CA . LEU P 3 20 ? 139.586 46.874 98.536 1.00 72.35 161 LEU P CA 1
ATOM 9524 C C . LEU P 3 20 ? 139.015 48.029 99.339 1.00 69.48 161 LEU P C 1
ATOM 9525 O O . LEU P 3 20 ? 139.682 49.041 99.541 1.00 60.08 161 LEU P O 1
ATOM 9530 N N . GLY P 3 21 ? 137.776 47.873 99.792 1.00 54.45 162 GLY P N 1
ATOM 9531 C CA . GLY P 3 21 ? 137.091 48.922 100.526 1.00 54.23 162 GLY P CA 1
ATOM 9532 C C . GLY P 3 21 ? 137.120 50.272 99.829 1.00 70.93 162 GLY P C 1
ATOM 9533 O O . GLY P 3 21 ? 137.408 51.302 100.450 1.00 61.44 162 GLY P O 1
ATOM 9534 N N . LEU P 3 22 ? 136.813 50.276 98.533 1.00 84.94 163 LEU P N 1
ATOM 9535 C CA . LEU P 3 22 ? 136.814 51.518 97.762 1.00 74.61 163 LEU P CA 1
ATOM 9536 C C . LEU P 3 22 ? 135.431 51.925 97.262 1.00 76.82 163 LEU P C 1
ATOM 9537 O O . LEU P 3 22 ? 134.589 51.074 96.948 1.00 72.53 163 LEU P O 1
ATOM 9542 N N . THR P 3 23 ? 135.209 53.238 97.220 1.00 58.87 164 THR P N 1
ATOM 9543 C CA . THR P 3 23 ? 134.028 53.812 96.596 1.00 75.79 164 THR P CA 1
ATOM 9544 C C . THR P 3 23 ? 134.328 54.134 95.140 1.00 76.55 164 THR P C 1
ATOM 9545 O O . THR P 3 23 ? 135.459 54.481 94.786 1.00 70.52 164 THR P O 1
ATOM 9549 N N . GLN P 3 24 ? 133.302 54.025 94.303 1.00 73.25 165 GLN P N 1
ATOM 9550 C CA . GLN P 3 24 ? 133.384 54.477 92.926 1.00 65.60 165 GLN P CA 1
ATOM 9551 C C . GLN P 3 24 ? 133.987 55.868 92.875 1.00 68.48 165 GLN P C 1
ATOM 9552 O O . GLN P 3 24 ? 134.801 56.175 92.010 1.00 70.73 165 GLN P O 1
ATOM 9558 N N . THR P 3 25 ? 133.579 56.710 93.813 1.00 56.70 166 THR P N 1
ATOM 9559 C CA . THR P 3 25 ? 134.033 58.091 93.826 1.00 68.94 166 THR P CA 1
ATOM 9560 C C . THR P 3 25 ? 135.554 58.176 93.975 1.00 77.41 166 THR P C 1
ATOM 9561 O O . THR P 3 25 ? 136.207 58.987 93.307 1.00 70.56 166 THR P O 1
ATOM 9565 N N . GLN P 3 26 ? 136.101 57.331 94.852 1.00 81.26 167 GLN P N 1
ATOM 9566 C CA . GLN P 3 26 ? 137.545 57.240 95.079 1.00 74.43 167 GLN P CA 1
ATOM 9567 C C . GLN P 3 26 ? 138.251 56.842 93.795 1.00 81.78 167 GLN P C 1
ATOM 9568 O O . GLN P 3 26 ? 139.195 57.504 93.349 1.00 70.77 167 GLN P O 1
ATOM 9574 N N . VAL P 3 27 ? 137.786 55.738 93.216 1.00 70.07 168 VAL P N 1
ATOM 9575 C CA . VAL P 3 27 ? 138.344 55.215 91.978 1.00 61.72 168 VAL P CA 1
ATOM 9576 C C . VAL P 3 27 ? 138.321 56.231 90.836 1.00 63.36 168 VAL P C 1
ATOM 9577 O O . VAL P 3 27 ? 139.316 56.428 90.148 1.00 65.18 168 VAL P O 1
ATOM 9581 N N . GLY P 3 28 ? 137.176 56.864 90.630 1.00 70.51 169 GLY P N 1
ATOM 9582 C CA . GLY P 3 28 ? 137.063 57.875 89.603 1.00 64.75 169 GLY P CA 1
ATOM 9583 C C . GLY P 3 28 ? 138.096 58.958 89.816 1.00 62.95 169 GLY P C 1
ATOM 9584 O O . GLY P 3 28 ? 138.833 59.303 88.903 1.00 62.94 169 GLY P O 1
ATOM 9585 N N . GLN P 3 29 ? 138.143 59.489 91.034 1.00 80.44 170 GLN P N 1
ATOM 9586 C CA . GLN P 3 29 ? 139.104 60.526 91.405 1.00 88.01 170 GLN P CA 1
ATOM 9587 C C . GLN P 3 29 ? 140.528 60.130 91.013 1.00 79.03 170 GLN P C 1
ATOM 9588 O O . GLN P 3 29 ? 141.303 60.952 90.521 1.00 76.22 170 GLN P O 1
ATOM 9594 N N . ALA P 3 30 ? 140.859 58.860 91.229 1.00 71.17 171 ALA P N 1
ATOM 9595 C CA . ALA P 3 30 ? 142.177 58.338 90.900 1.00 76.55 171 ALA P CA 1
ATOM 9596 C C . ALA P 3 30 ? 142.404 58.303 89.395 1.00 78.69 171 ALA P C 1
ATOM 9597 O O . ALA P 3 30 ? 143.248 59.030 88.861 1.00 81.16 171 ALA P O 1
ATOM 9607 N N . THR P 3 32 ? 140.720 59.303 86.698 1.00 69.03 173 THR P N 1
ATOM 9608 C CA . THR P 3 32 ? 140.601 60.531 85.921 1.00 81.78 173 THR P CA 1
ATOM 9609 C C . THR P 3 32 ? 141.955 61.231 85.900 1.00 90.30 173 THR P C 1
ATOM 9610 O O . THR P 3 32 ? 142.432 61.668 84.848 1.00 89.04 173 THR P O 1
ATOM 9614 N N . ALA P 3 33 ? 142.576 61.302 87.075 1.00 91.51 174 ALA P N 1
ATOM 9615 C CA . ALA P 3 33 ? 143.875 61.940 87.252 1.00 87.78 174 ALA P CA 1
ATOM 9616 C C . ALA P 3 33 ? 144.989 61.281 86.429 1.00 94.92 174 ALA P C 1
ATOM 9617 O O . ALA P 3 33 ? 145.923 61.948 85.977 1.00 93.30 174 ALA P O 1
ATOM 9619 N N . THR P 3 34 ? 144.886 59.973 86.235 1.00 88.17 175 THR P N 1
ATOM 9620 C CA . THR P 3 34 ? 145.937 59.228 85.560 1.00 83.12 175 THR P CA 1
ATOM 9621 C C . THR P 3 34 ? 145.565 58.849 84.113 1.00 86.47 175 THR P C 1
ATOM 9622 O O . THR P 3 34 ? 146.414 58.884 83.217 1.00 84.00 175 THR P O 1
ATOM 9626 N N . GLU P 3 35 ? 144.289 58.535 83.888 1.00 86.66 176 GLU P N 1
ATOM 9627 C CA . GLU P 3 35 ? 143.807 58.015 82.602 1.00 82.39 176 GLU P CA 1
ATOM 9628 C C . GLU P 3 35 ? 142.906 58.971 81.826 1.00 81.70 176 GLU P C 1
ATOM 9629 O O . GLU P 3 35 ? 142.624 58.749 80.649 1.00 90.01 176 GLU P O 1
ATOM 9635 N N . GLY P 3 36 ? 142.436 60.022 82.484 1.00 78.68 177 GLY P N 1
ATOM 9636 C CA . GLY P 3 36 ? 141.613 61.005 81.807 1.00 88.72 177 GLY P CA 1
ATOM 9637 C C . GLY P 3 36 ? 140.163 61.002 82.247 1.00 91.00 177 GLY P C 1
ATOM 9638 O O . GLY P 3 36 ? 139.774 60.212 83.110 1.00 84.97 177 GLY P O 1
ATOM 9639 N N . PRO P 3 37 ? 139.346 61.865 81.621 1.00 90.77 178 PRO P N 1
ATOM 9640 C CA . PRO P 3 37 ? 137.969 62.154 82.037 1.00 84.50 178 PRO P CA 1
ATOM 9641 C C . PRO P 3 37 ? 137.076 60.965 81.770 1.00 75.14 178 PRO P C 1
ATOM 9642 O O . PRO P 3 37 ? 135.966 60.895 82.293 1.00 81.95 178 PRO P O 1
ATOM 9646 N N . ALA P 3 38 ? 137.566 60.045 80.945 1.00 76.47 179 ALA P N 1
ATOM 9647 C CA . ALA P 3 38 ? 136.808 58.862 80.567 1.00 78.16 179 ALA P CA 1
ATOM 9648 C C . ALA P 3 38 ? 136.585 57.948 81.762 1.00 79.32 179 ALA P C 1
ATOM 9649 O O . ALA P 3 38 ? 135.850 56.963 81.663 1.00 71.51 179 ALA P O 1
ATOM 9651 N N . TYR P 3 39 ? 137.221 58.272 82.886 1.00 70.00 180 TYR P N 1
ATOM 9652 C CA . TYR P 3 39 ? 137.165 57.409 84.062 1.00 68.41 180 TYR P CA 1
ATOM 9653 C C . TYR P 3 39 ? 136.656 58.123 85.307 1.00 73.34 180 TYR P C 1
ATOM 9654 O O . TYR P 3 39 ? 137.170 57.925 86.403 1.00 79.45 180 TYR P O 1
ATOM 9663 N N . SER P 3 40 ? 135.632 58.948 85.126 1.00 67.48 181 SER P N 1
ATOM 9664 C CA . SER P 3 40 ? 135.007 59.645 86.234 1.00 56.33 181 SER P CA 1
ATOM 9665 C C . SER P 3 40 ? 134.116 58.679 87.001 1.00 70.12 181 SER P C 1
ATOM 9666 O O . SER P 3 40 ? 133.899 57.541 86.561 1.00 57.79 181 SER P O 1
ATOM 9669 N N . GLN P 3 41 ? 133.593 59.142 88.139 1.00 65.33 182 GLN P N 1
ATOM 9670 C CA . GLN P 3 41 ? 132.791 58.292 89.016 1.00 68.17 182 GLN P CA 1
ATOM 9671 C C . GLN P 3 41 ? 131.523 57.752 88.362 1.00 60.80 182 GLN P C 1
ATOM 9672 O O . GLN P 3 41 ? 131.161 56.596 88.595 1.00 52.76 182 GLN P O 1
ATOM 9678 N N . SER P 3 42 ? 130.835 58.582 87.574 1.00 47.91 183 SER P N 1
ATOM 9679 C CA . SER P 3 42 ? 129.619 58.120 86.903 1.00 58.73 183 SER P CA 1
ATOM 9680 C C . SER P 3 42 ? 129.971 57.130 85.821 1.00 51.32 183 SER P C 1
ATOM 9681 O O . SER P 3 42 ? 129.199 56.219 85.528 1.00 52.32 183 SER P O 1
ATOM 9684 N N . ALA P 3 43 ? 131.135 57.310 85.214 1.00 54.38 184 ALA P N 1
ATOM 9685 C CA . ALA P 3 43 ? 131.580 56.354 84.215 1.00 55.41 184 ALA P CA 1
ATOM 9686 C C . ALA P 3 43 ? 131.688 54.989 84.888 1.00 65.73 184 ALA P C 1
ATOM 9687 O O . ALA P 3 43 ? 131.247 53.963 84.333 1.00 51.70 184 ALA P O 1
ATOM 9689 N N . ILE P 3 44 ? 132.250 54.995 86.099 1.00 43.88 185 ILE P N 1
ATOM 9690 C CA . ILE P 3 44 ? 132.433 53.766 86.869 1.00 52.81 185 ILE P CA 1
ATOM 9691 C C . ILE P 3 44 ? 131.071 53.151 87.181 1.00 54.40 185 ILE P C 1
ATOM 9692 O O . ILE P 3 44 ? 130.862 51.949 87.016 1.00 56.17 185 ILE P O 1
ATOM 9697 N N . SER P 3 45 ? 130.150 53.992 87.638 1.00 47.42 186 SER P N 1
ATOM 9698 C CA . SER P 3 45 ? 128.789 53.565 87.933 1.00 65.71 186 SER P CA 1
ATOM 9699 C C . SER P 3 45 ? 128.181 52.885 86.700 1.00 60.89 186 SER P C 1
ATOM 9700 O O . SER P 3 45 ? 127.676 51.755 86.770 1.00 49.06 186 SER P O 1
ATOM 9703 N N . ARG P 3 46 ? 128.260 53.573 85.565 1.00 58.33 187 ARG P N 1
ATOM 9704 C CA . ARG P 3 46 ? 127.672 53.076 84.322 1.00 63.90 187 ARG P CA 1
ATOM 9705 C C . ARG P 3 46 ? 128.372 51.835 83.808 1.00 61.96 187 ARG P C 1
ATOM 9706 O O . ARG P 3 46 ? 127.733 50.927 83.256 1.00 44.68 187 ARG P O 1
ATOM 9714 N N . PHE P 3 47 ? 129.686 51.798 83.991 1.00 44.33 188 PHE P N 1
ATOM 9715 C CA . PHE P 3 47 ? 130.428 50.612 83.624 1.00 51.06 188 PHE P CA 1
ATOM 9716 C C . PHE P 3 47 ? 129.990 49.436 84.488 1.00 60.74 188 PHE P C 1
ATOM 9717 O O . PHE P 3 47 ? 129.705 48.346 83.989 1.00 62.63 188 PHE P O 1
ATOM 9725 N N . GLU P 3 48 ? 129.933 49.666 85.793 1.00 65.59 189 GLU P N 1
ATOM 9726 C CA . GLU P 3 48 ? 129.624 48.598 86.719 1.00 58.75 189 GLU P CA 1
ATOM 9727 C C . GLU P 3 48 ? 128.240 48.048 86.436 1.00 52.19 189 GLU P C 1
ATOM 9728 O O . GLU P 3 48 ? 127.991 46.864 86.648 1.00 49.15 189 GLU P O 1
ATOM 9734 N N . LYS P 3 49 ? 127.350 48.908 85.943 1.00 61.13 190 LYS P N 1
ATOM 9735 C CA . LYS P 3 49 ? 125.967 48.509 85.658 1.00 58.33 190 LYS P CA 1
ATOM 9736 C C . LYS P 3 49 ? 125.760 48.141 84.195 1.00 68.54 190 LYS P C 1
ATOM 9737 O O . LYS P 3 49 ? 124.646 47.822 83.786 1.00 69.08 190 LYS P O 1
ATOM 9743 N N . LEU P 3 50 ? 126.834 48.190 83.409 1.00 60.60 191 LEU P N 1
ATOM 9744 C CA . LEU P 3 50 ? 126.768 47.794 82.009 1.00 60.48 191 LEU P CA 1
ATOM 9745 C C . LEU P 3 50 ? 125.807 48.688 81.233 1.00 70.16 191 LEU P C 1
ATOM 9746 O O . LEU P 3 50 ? 125.197 48.275 80.238 1.00 57.23 191 LEU P O 1
ATOM 9751 N N . ASP P 3 51 ? 125.683 49.918 81.712 1.00 56.25 192 ASP P N 1
ATOM 9752 C CA . ASP P 3 51 ? 124.881 50.931 81.067 1.00 41.76 192 ASP P CA 1
ATOM 9753 C C . ASP P 3 51 ? 125.764 51.752 80.117 1.00 61.87 192 ASP P C 1
ATOM 9754 O O . ASP P 3 51 ? 125.857 52.988 80.207 1.00 43.63 192 ASP P O 1
ATOM 9759 N N . ILE P 3 52 ? 126.444 51.043 79.223 1.00 63.17 193 ILE P N 1
ATOM 9760 C CA . ILE P 3 52 ? 127.227 51.683 78.178 1.00 60.99 193 ILE P CA 1
ATOM 9761 C C . ILE P 3 52 ? 127.232 50.826 76.933 1.00 58.76 193 ILE P C 1
ATOM 9762 O O . ILE P 3 52 ? 126.879 49.642 76.968 1.00 51.32 193 ILE P O 1
ATOM 9767 N N . THR P 3 53 ? 127.639 51.436 75.830 1.00 53.37 194 THR P N 1
ATOM 9768 C CA . THR P 3 53 ? 127.688 50.737 74.561 1.00 50.14 194 THR P CA 1
ATOM 9769 C C . THR P 3 53 ? 128.875 49.803 74.532 1.00 49.49 194 THR P C 1
ATOM 9770 O O . THR P 3 53 ? 129.870 50.017 75.231 1.00 48.64 194 THR P O 1
ATOM 9774 N N . PRO P 3 54 ? 128.772 48.758 73.719 1.00 42.09 195 PRO P N 1
ATOM 9775 C CA . PRO P 3 54 ? 129.829 47.749 73.641 1.00 52.58 195 PRO P CA 1
ATOM 9776 C C . PRO P 3 54 ? 131.191 48.378 73.355 1.00 54.44 195 PRO P C 1
ATOM 9777 O O . PRO P 3 54 ? 132.141 48.108 74.087 1.00 46.63 195 PRO P O 1
ATOM 9781 N N . LYS P 3 55 ? 131.289 49.221 72.330 1.00 56.54 196 LYS P N 1
ATOM 9782 C CA . LYS P 3 55 ? 132.597 49.774 71.967 1.00 58.30 196 LYS P CA 1
ATOM 9783 C C . LYS P 3 55 ? 133.284 50.354 73.194 1.00 47.27 196 LYS P C 1
ATOM 9784 O O . LYS P 3 55 ? 134.416 49.989 73.513 1.00 58.14 196 LYS P O 1
ATOM 9786 N N . SER P 3 56 ? 132.581 51.235 73.896 1.00 52.91 197 SER P N 1
ATOM 9787 C CA . SER P 3 56 ? 133.174 51.932 75.035 1.00 59.74 197 SER P CA 1
ATOM 9788 C C . SER P 3 56 ? 133.523 50.982 76.165 1.00 52.96 197 SER P C 1
ATOM 9789 O O . SER P 3 56 ? 134.537 51.159 76.835 1.00 48.61 197 SER P O 1
ATOM 9792 N N . ALA P 3 57 ? 132.694 49.973 76.385 1.00 35.34 198 ALA P N 1
ATOM 9793 C CA . ALA P 3 57 ? 133.061 48.993 77.386 1.00 50.56 198 ALA P CA 1
ATOM 9794 C C . ALA P 3 57 ? 134.393 48.362 76.978 1.00 60.40 198 ALA P C 1
ATOM 9795 O O . ALA P 3 57 ? 135.325 48.265 77.781 1.00 56.01 198 ALA P O 1
ATOM 9797 N N . GLN P 3 58 ? 134.484 47.962 75.713 1.00 54.86 199 GLN P N 1
ATOM 9798 C CA . GLN P 3 58 ? 135.664 47.281 75.202 1.00 58.66 199 GLN P CA 1
ATOM 9799 C C . GLN P 3 58 ? 136.901 48.150 75.357 1.00 56.50 199 GLN P C 1
ATOM 9800 O O . GLN P 3 58 ? 137.999 47.661 75.621 1.00 52.28 199 GLN P O 1
ATOM 9806 N N . LYS P 3 59 ? 136.710 49.449 75.198 1.00 41.47 200 LYS P N 1
ATOM 9807 C CA . LYS P 3 59 ? 137.791 50.391 75.373 1.00 46.28 200 LYS P CA 1
ATOM 9808 C C . LYS P 3 59 ? 138.257 50.462 76.834 1.00 61.85 200 LYS P C 1
ATOM 9809 O O . LYS P 3 59 ? 139.457 50.501 77.114 1.00 64.10 200 LYS P O 1
ATOM 9815 N N . LEU P 3 60 ? 137.301 50.466 77.760 1.00 63.63 201 LEU P N 1
ATOM 9816 C CA . LEU P 3 60 ? 137.588 50.679 79.180 1.00 64.46 201 LEU P CA 1
ATOM 9817 C C . LEU P 3 60 ? 138.152 49.452 79.886 1.00 62.51 201 LEU P C 1
ATOM 9818 O O . LEU P 3 60 ? 139.170 49.551 80.565 1.00 49.42 201 LEU P O 1
ATOM 9823 N N . LYS P 3 61 ? 137.494 48.306 79.713 1.00 48.38 202 LYS P N 1
ATOM 9824 C CA . LYS P 3 61 ? 137.893 47.072 80.381 1.00 44.06 202 LYS P CA 1
ATOM 9825 C C . LYS P 3 61 ? 139.392 46.905 80.600 1.00 69.70 202 LYS P C 1
ATOM 9826 O O . LYS P 3 61 ? 139.829 46.654 81.727 1.00 74.43 202 LYS P O 1
ATOM 9832 N N . PRO P 3 62 ? 140.183 47.022 79.521 1.00 73.52 203 PRO P N 1
ATOM 9833 C CA . PRO P 3 62 ? 141.637 46.864 79.633 1.00 58.50 203 PRO P CA 1
ATOM 9834 C C . PRO P 3 62 ? 142.205 47.797 80.693 1.00 68.00 203 PRO P C 1
ATOM 9835 O O . PRO P 3 62 ? 142.754 47.334 81.690 1.00 70.36 203 PRO P O 1
ATOM 9839 N N . VAL P 3 63 ? 142.058 49.098 80.473 1.00 57.00 204 VAL P N 1
ATOM 9840 C CA . VAL P 3 63 ? 142.587 50.101 81.382 1.00 60.22 204 VAL P CA 1
ATOM 9841 C C . VAL P 3 63 ? 142.185 49.832 82.826 1.00 72.85 204 VAL P C 1
ATOM 9842 O O . VAL P 3 63 ? 143.027 49.829 83.723 1.00 80.87 204 VAL P O 1
ATOM 9846 N N . LEU P 3 64 ? 140.890 49.622 83.037 1.00 72.78 205 LEU P N 1
ATOM 9847 C CA . LEU P 3 64 ? 140.357 49.314 84.354 1.00 73.06 205 LEU P CA 1
ATOM 9848 C C . LEU P 3 64 ? 141.173 48.210 84.977 1.00 82.43 205 LEU P C 1
ATOM 9849 O O . LEU P 3 64 ? 141.893 48.434 85.952 1.00 81.85 205 LEU P O 1
ATOM 9854 N N . GLU P 3 65 ? 141.053 47.019 84.399 1.00 67.69 206 GLU P N 1
ATOM 9855 C CA . GLU P 3 65 ? 141.764 45.843 84.884 1.00 80.60 206 GLU P CA 1
ATOM 9856 C C . GLU P 3 65 ? 143.222 46.137 85.254 1.00 82.19 206 GLU P C 1
ATOM 9857 O O . GLU P 3 65 ? 143.721 45.643 86.265 1.00 78.60 206 GLU P O 1
ATOM 9863 N N . LYS P 3 66 ? 143.898 46.944 84.442 1.00 78.24 207 LYS P N 1
ATOM 9864 C CA . LYS P 3 66 ? 145.279 47.316 84.726 1.00 79.47 207 LYS P CA 1
ATOM 9865 C C . LYS P 3 66 ? 145.340 48.030 86.065 1.00 76.57 207 LYS P C 1
ATOM 9866 O O . LYS P 3 66 ? 145.962 47.552 87.012 1.00 83.40 207 LYS P O 1
ATOM 9868 N N . TRP P 3 67 ? 144.675 49.174 86.136 1.00 80.06 208 TRP P N 1
ATOM 9869 C CA . TRP P 3 67 ? 144.662 49.992 87.344 1.00 87.15 208 TRP P CA 1
ATOM 9870 C C . TRP P 3 67 ? 144.205 49.214 88.575 1.00 76.86 208 TRP P C 1
ATOM 9871 O O . TRP P 3 67 ? 144.702 49.429 89.671 1.00 78.42 208 TRP P O 1
ATOM 9882 N N . LEU P 3 68 ? 143.261 48.303 88.382 1.00 78.55 209 LEU P N 1
ATOM 9883 C CA . LEU P 3 68 ? 142.736 47.493 89.473 1.00 84.07 209 LEU P CA 1
ATOM 9884 C C . LEU P 3 68 ? 143.830 46.637 90.105 1.00 82.19 209 LEU P C 1
ATOM 9885 O O . LEU P 3 68 ? 143.847 46.432 91.318 1.00 84.21 209 LEU P O 1
ATOM 9890 N N . ASN P 3 69 ? 144.737 46.127 89.281 1.00 78.16 210 ASN P N 1
ATOM 9891 C CA . ASN P 3 69 ? 145.806 45.276 89.788 1.00 78.03 210 ASN P CA 1
ATOM 9892 C C . ASN P 3 69 ? 146.823 46.060 90.601 1.00 84.17 210 ASN P C 1
ATOM 9893 O O . ASN P 3 69 ? 147.229 45.621 91.678 1.00 81.11 210 ASN P O 1
ATOM 9898 N N . GLU P 3 70 ? 147.226 47.219 90.087 1.00 73.28 211 GLU P N 1
ATOM 9899 C CA . GLU P 3 70 ? 148.084 48.122 90.845 1.00 82.58 211 GLU P CA 1
ATOM 9900 C C . GLU P 3 70 ? 147.502 48.308 92.239 1.00 89.31 211 GLU P C 1
ATOM 9901 O O . GLU P 3 70 ? 148.174 48.069 93.247 1.00 94.01 211 GLU P O 1
ATOM 9907 N N . ALA P 3 71 ? 146.240 48.720 92.284 1.00 81.97 212 ALA P N 1
ATOM 9908 C CA . ALA P 3 71 ? 145.582 49.048 93.539 1.00 85.12 212 ALA P CA 1
ATOM 9909 C C . ALA P 3 71 ? 145.530 47.850 94.477 1.00 91.26 212 ALA P C 1
ATOM 9910 O O . ALA P 3 71 ? 145.658 48.004 95.694 1.00 99.30 212 ALA P O 1
ATOM 9912 N N . GLU P 3 72 ? 145.346 46.659 93.917 1.00 78.81 213 GLU P N 1
ATOM 9913 C CA . GLU P 3 72 ? 145.336 45.450 94.733 1.00 83.76 213 GLU P CA 1
ATOM 9914 C C . GLU P 3 72 ? 146.718 45.161 95.307 1.00 101.55 213 GLU P C 1
ATOM 9915 O O . GLU P 3 72 ? 146.852 44.835 96.489 1.00 106.42 213 GLU P O 1
ATOM 9921 N N . LEU P 3 73 ? 147.740 45.287 94.463 1.00 96.72 214 LEU P N 1
ATOM 9922 C CA . LEU P 3 73 ? 149.127 45.149 94.896 1.00 93.14 214 LEU P CA 1
ATOM 9923 C C . LEU P 3 73 ? 149.453 46.034 96.090 1.00 86.96 214 LEU P C 1
ATOM 9924 O O . LEU P 3 73 ? 150.151 45.613 97.005 1.00 98.68 214 LEU P O 1
ATOM 9929 N N . ARG P 3 74 ? 148.938 47.258 96.079 1.00 79.79 215 ARG P N 1
ATOM 9930 C CA . ARG P 3 74 ? 149.231 48.215 97.137 1.00 94.80 215 ARG P CA 1
ATOM 9931 C C . ARG P 3 74 ? 148.422 48.021 98.415 1.00 96.92 215 ARG P C 1
ATOM 9932 O O . ARG P 3 74 ? 148.639 48.736 99.393 1.00 97.34 215 ARG P O 1
ATOM 9940 N N . ASN P 3 75 ? 147.483 47.076 98.394 1.00 100.35 216 ASN P N 1
ATOM 9941 C CA . ASN P 3 75 ? 146.768 46.671 99.604 1.00 99.78 216 ASN P CA 1
ATOM 9942 C C . ASN P 3 75 ? 147.395 45.413 100.185 1.00 99.86 216 ASN P C 1
ATOM 9943 O O . ASN P 3 75 ? 147.478 45.257 101.403 1.00 109.22 216 ASN P O 1
ATOM 9945 N N . GLN P 3 76 ? 147.837 44.517 99.305 1.00 101.50 217 GLN P N 1
ATOM 9946 C CA . GLN P 3 76 ? 148.577 43.331 99.725 1.00 99.54 217 GLN P CA 1
ATOM 9947 C C . GLN P 3 76 ? 149.958 43.751 100.224 1.00 105.24 217 GLN P C 1
ATOM 9948 O O . GLN P 3 76 ? 150.593 43.041 101.004 1.00 109.39 217 GLN P O 1
ATOM 9950 N N . GLU P 3 77 ? 150.413 44.914 99.770 1.00 95.03 218 GLU P N 1
ATOM 9951 C CA . GLU P 3 77 ? 151.618 45.523 100.313 1.00 100.25 218 GLU P CA 1
ATOM 9952 C C . GLU P 3 77 ? 151.227 46.620 101.301 1.00 102.41 218 GLU P C 1
ATOM 9953 O O . GLU P 3 77 ? 151.516 47.803 101.092 1.00 101.28 218 GLU P O 1
ATOM 9955 N N . GLY P 3 78 ? 150.549 46.210 102.370 1.00 99.20 219 GLY P N 1
ATOM 9956 C CA . GLY P 3 78 ? 150.144 47.118 103.429 1.00 113.26 219 GLY P CA 1
ATOM 9957 C C . GLY P 3 78 ? 148.896 47.929 103.127 1.00 113.57 219 GLY P C 1
ATOM 9958 O O . GLY P 3 78 ? 148.525 48.119 101.970 1.00 104.82 219 GLY P O 1
ATOM 9959 N N . GLN P 3 79 ? 148.249 48.416 104.181 1.00 119.26 220 GLN P N 1
ATOM 9960 C CA . GLN P 3 79 ? 147.071 49.260 104.034 1.00 114.10 220 GLN P CA 1
ATOM 9961 C C . GLN P 3 79 ? 147.431 50.619 103.439 1.00 113.23 220 GLN P C 1
ATOM 9962 O O . GLN P 3 79 ? 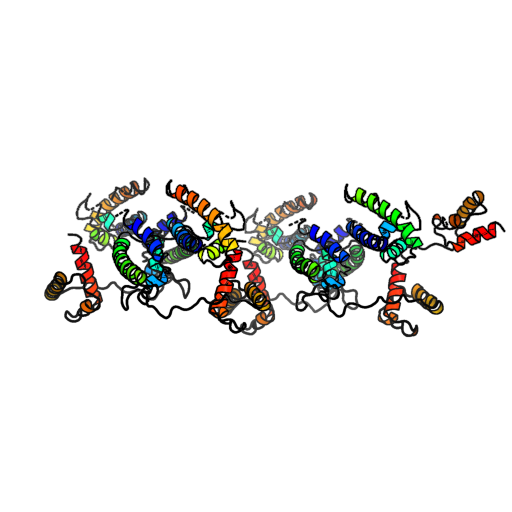147.179 50.864 102.262 1.00 112.26 220 GLN P O 1
ATOM 9964 N N . GLN P 3 80 ? 148.034 51.487 104.249 1.00 111.79 221 GLN P N 1
ATOM 9965 C CA . GLN P 3 80 ? 148.329 52.861 103.837 1.00 105.08 221 GLN P CA 1
ATOM 9966 C C . GLN P 3 80 ? 149.137 52.955 102.539 1.00 111.13 221 GLN P C 1
ATOM 9967 O O . GLN P 3 80 ? 149.291 54.039 101.972 1.00 105.57 221 GLN P O 1
ATOM 9973 N N . ASN P 3 81 ? 149.650 51.819 102.073 1.00 111.41 222 ASN P N 1
ATOM 9974 C CA . ASN P 3 81 ? 150.303 51.753 100.772 1.00 104.81 222 ASN P CA 1
ATOM 9975 C C . ASN P 3 81 ? 149.304 52.039 99.649 1.00 113.79 222 ASN P C 1
ATOM 9976 O O . ASN P 3 81 ? 149.685 52.166 98.485 1.00 116.11 222 ASN P O 1
ATOM 9977 N N . LEU P 3 82 ? 148.026 52.145 100.005 1.00 113.74 223 LEU P N 1
ATOM 9978 C CA . LEU P 3 82 ? 146.969 52.406 99.031 1.00 100.69 223 LEU P CA 1
ATOM 9979 C C . LEU P 3 82 ? 146.864 53.879 98.656 1.00 106.04 223 LEU P C 1
ATOM 9980 O O . LEU P 3 82 ? 147.033 54.234 97.486 1.00 121.93 223 LEU P O 1
#

Secondary structure (P-SEA, 3-state):
ccaaaaaaaaaaaaaaaacccaaaaaaccccccccccaaaaaaaaaccccaaaaaaaaaaaaaaaaaaaaaaaccccccccccccccccccccccccaaaaaaaaaaaaaccccccccccccccccccaaaaaaaaaaaaaaaacc/cccaaaaaaaaaaaaaaaacccaaaaaaccccccccccaaaaaaaaaccccaaaaaacaaaaaaaaaaaaaaaaacccccccc/ccaaaaaaaaaaaaaaaacccaaaaaaccccccccccaaaaaaaaaccccaaaaaaaaaaaaaccccccccccccccccccccccccccccccccccaaaaaaaaaaaacccccccccccccccccccaaaaaaaaaaaaaccccc/ccaaaaaaaaaaaaaaaacccaaaaaaccccccccccaaaaaaaaaccccaaaaaaaaaaaaaaaaaaaaaaaccccccccccccccccccccccccaaaaaaaaaaaaaccccccccccccccccccaaaaaaaaaaaac/ccaaaaaaaaaaaaaaaacccaaaaaaccccccccccaaaaaaaaaccccaaaaaaaaaaaaaaaaaaaaaaaacccccccccccccccccccccccaaaaaaaaaaaaaccccccccccccccccccaaaaaaaaaaaaaaaaac/ccaaaaaaaaaaaaaaaacccaaaaaaccccccccccaaaaaaaaaccccaaaaaacaaaaaaaaaaaaaaaaacccccccc/ccaaaaaaaaaaaaaaaacccaaaaaaccccccccccaaaaaaaaaccccaaaaaaaaaaaaaaaaaaaaaaaacccccccccccccccccccccccaaaaaaaaaaaacccccccccccccccccccaaaaaaaaaaaaaaaacc/ccaaaaaaaaaaaaaaaacccaaaaaaccccccccccaaaaaaaaaccccaaaaaacaaaaaaaaaaaaaaaaaccccc

GO terms:
  GO:1990837 sequence-specific double-stranded DNA binding (F, IDA)
  GO:0001227 DNA-binding transcription repressor activity, RNA polymerase II-specific (F, IDA)
  GO:0000122 negative regulation of transcription by RNA polymerase II (P, IDA)
  GO:0043565 sequence-specific DNA binding (F, IDA)
  GO:0003700 DNA-binding transcription factor activity (F, TAS)
  GO:0007420 brain development (P, TAS)
  GO:0007507 heart development (P, TAS)
  GO:0007517 muscle organ development (P, TAS)
  GO:0005515 protein binding (F, IPI)

CATH classification: 1.10.260.40 (+1 more: 1.10.10.60)

Solvent-accessible surface area: 63097 Å² total

B-factor: mean 68.39, std 26.9, range [2.98, 191.47]

InterPro domains:
  IPR000327 POU-specific domain [PF00157] (453-523)
  IPR000327 POU-specific domain [PS00035] (467-479)
  IPR000327 POU-specific domain [PS00465] (491-504)
  IPR000327 POU-specific domain [PS51179] (449-523)
  IPR000327 POU-specific domain [SM00352] (449-523)
  IPR001356 Homeodomain [PF00046] (545-600)
  IPR001356 Homeodomain [PS50071] (542-602)
  IPR001356 Homeodomain [SM00389] (544-606)
  IPR001356 Homeodomain [cd00086] (545-603)
  IPR009057 Homedomain-like superfamily [SSF46689] (540-607)
  IPR010982 Lambda repressor-like, DNA-binding domain superfamily [G3DSA:1.10.260.40] (452-530)
  IPR010982 Lambda repressor-like, DNA-binding domain superfamily [SSF47413] (454-523)
  IPR013847 POU domain [PR00028] (468-485)
  IPR013847 POU domain [PR00028] (491-504)
  IPR013847 POU domain [PR00028] (507-522)
  IPR013847 POU domain [PR00028] (543-563)
  IPR013847 POU domain [PR00028] (578-593)
  IPR050255 POU domain transcription factor [PTHR11636] (151-601)